Protein AF-A0A257X9G5-F1 (afdb_monomer_lite)

pLDDT: mean 76.5, std 16.94, range [24.19, 97.75]

Radius of gyration: 43.39 Å; chains: 1; bounding box: 108×100×118 Å

Structure (mmCIF, N/CA/C/O backbone):
data_AF-A0A257X9G5-F1
#
_entry.id   AF-A0A257X9G5-F1
#
loop_
_atom_site.group_PDB
_atom_site.id
_atom_site.type_symbol
_atom_site.label_atom_id
_atom_site.label_alt_id
_atom_site.label_comp_id
_atom_site.label_asym_id
_atom_site.label_entity_id
_atom_site.label_seq_id
_atom_site.pdbx_PDB_ins_code
_atom_site.Cartn_x
_atom_site.Cartn_y
_atom_site.Cartn_z
_atom_site.occupancy
_atom_site.B_iso_or_equiv
_atom_site.auth_seq_id
_atom_site.auth_comp_id
_atom_site.auth_asym_id
_atom_site.auth_atom_id
_atom_site.pdbx_PDB_model_num
ATOM 1 N N . MET A 1 1 ? 6.689 60.821 8.620 1.00 26.92 1 MET A N 1
ATOM 2 C CA . MET A 1 1 ? 7.750 59.794 8.698 1.00 26.92 1 MET A CA 1
ATOM 3 C C . MET A 1 1 ? 7.172 58.596 9.432 1.00 26.92 1 MET A C 1
ATOM 5 O O . MET A 1 1 ? 6.730 58.797 10.558 1.00 26.92 1 MET A O 1
ATOM 9 N N . PRO A 1 2 ? 7.080 57.404 8.822 1.00 31.23 2 PRO A N 1
ATOM 10 C CA . PRO A 1 2 ? 6.718 56.201 9.557 1.00 31.23 2 PRO A CA 1
ATOM 11 C C . PRO A 1 2 ? 7.917 55.770 10.408 1.00 31.23 2 PRO A C 1
ATOM 13 O O . PRO A 1 2 ? 9.050 55.762 9.930 1.00 31.23 2 PRO A O 1
ATOM 16 N N . SER A 1 3 ? 7.672 55.461 11.678 1.00 27.41 3 SER A N 1
ATOM 17 C CA . SER A 1 3 ? 8.644 54.828 12.572 1.00 27.41 3 SER A CA 1
ATOM 18 C C . SER A 1 3 ? 9.151 53.518 11.952 1.00 27.41 3 SER A C 1
ATOM 20 O O . SER A 1 3 ? 8.317 52.764 11.443 1.00 27.41 3 SER A O 1
ATOM 22 N N . PRO A 1 4 ? 10.465 53.224 11.986 1.00 28.17 4 PRO A N 1
ATOM 23 C CA . PRO A 1 4 ? 10.999 51.997 11.406 1.00 28.17 4 PRO A CA 1
ATOM 24 C C . PRO A 1 4 ? 10.336 50.780 12.052 1.00 28.17 4 PRO A C 1
ATOM 26 O O . PRO A 1 4 ? 10.201 50.701 13.276 1.00 28.17 4 PRO A O 1
ATOM 29 N N . SER A 1 5 ? 9.894 49.848 11.213 1.00 33.47 5 SER A N 1
ATOM 30 C CA . SER A 1 5 ? 9.368 48.566 11.662 1.00 33.47 5 SER A CA 1
ATOM 31 C C . SER A 1 5 ? 10.534 47.694 12.144 1.00 33.47 5 SER A C 1
ATOM 33 O O . SER A 1 5 ? 11.665 47.848 11.690 1.00 33.47 5 SER A O 1
ATOM 35 N N . ILE A 1 6 ? 10.302 46.740 13.048 1.00 40.06 6 ILE A N 1
ATOM 36 C CA . ILE A 1 6 ? 11.362 45.824 13.530 1.00 40.06 6 ILE A CA 1
ATOM 37 C C . ILE A 1 6 ? 11.948 44.951 12.398 1.00 40.06 6 ILE A C 1
ATOM 39 O O . ILE A 1 6 ? 13.021 44.366 12.557 1.00 40.06 6 ILE A O 1
ATOM 43 N N . GLN A 1 7 ? 11.293 44.925 11.233 1.00 37.97 7 GLN A N 1
ATOM 44 C CA . GLN A 1 7 ? 11.801 44.312 10.006 1.00 37.97 7 GLN A CA 1
ATOM 45 C C . GLN A 1 7 ? 12.913 45.142 9.328 1.00 37.97 7 GLN A C 1
ATOM 47 O O . GLN A 1 7 ? 13.736 44.563 8.625 1.00 37.97 7 GLN A O 1
ATOM 52 N N . ASP A 1 8 ? 13.001 46.453 9.593 1.00 31.86 8 ASP A N 1
ATOM 53 C CA . ASP A 1 8 ? 14.014 47.362 9.024 1.00 31.86 8 ASP A CA 1
ATOM 54 C C . ASP A 1 8 ? 15.331 47.384 9.824 1.00 31.86 8 ASP A C 1
ATOM 56 O O . ASP A 1 8 ? 16.325 47.982 9.405 1.00 31.86 8 ASP A O 1
ATOM 60 N N . ILE A 1 9 ? 15.376 46.700 10.971 1.00 37.25 9 ILE A N 1
ATOM 61 C CA . ILE A 1 9 ? 16.621 46.445 11.695 1.00 37.25 9 ILE A CA 1
ATOM 62 C C . ILE A 1 9 ? 17.336 45.303 10.968 1.00 37.25 9 ILE A C 1
ATOM 64 O O . ILE A 1 9 ? 16.976 44.135 11.120 1.00 37.25 9 ILE A O 1
ATOM 68 N N . GLN A 1 10 ? 18.360 45.630 10.173 1.00 29.56 10 GLN A N 1
ATOM 69 C CA . GLN A 1 10 ? 19.264 44.632 9.599 1.00 29.56 10 GLN A CA 1
ATOM 70 C C . GLN A 1 10 ? 19.992 43.890 10.726 1.00 29.56 10 GLN A C 1
ATOM 72 O O . GLN A 1 10 ? 21.036 44.312 11.223 1.00 29.56 10 GLN A O 1
ATOM 77 N N . TRP A 1 11 ? 19.435 42.755 11.141 1.00 39.12 11 TRP A N 1
ATOM 78 C CA . TRP A 1 11 ? 20.138 41.782 11.961 1.00 39.12 11 TRP A CA 1
ATOM 79 C C . TRP A 1 11 ? 21.295 41.242 11.121 1.00 39.12 11 TRP A C 1
ATOM 81 O O . TRP A 1 11 ? 21.066 40.519 10.150 1.00 39.12 11 TRP A O 1
ATOM 91 N N . GLY A 1 12 ? 22.529 41.621 11.466 1.00 30.81 12 GLY A N 1
ATOM 92 C CA . GLY A 1 12 ? 23.726 41.087 10.817 1.00 30.81 12 GLY A CA 1
ATOM 93 C C . GLY A 1 12 ? 23.690 39.551 10.749 1.00 30.81 12 GLY A C 1
ATOM 94 O O . GLY A 1 12 ? 23.027 38.915 11.577 1.00 30.81 12 GLY A O 1
ATOM 95 N N . PRO A 1 13 ? 24.362 38.930 9.765 1.00 30.86 13 PRO A N 1
ATOM 96 C CA . PRO A 1 13 ? 24.324 37.488 9.578 1.00 30.86 13 PRO A CA 1
ATOM 97 C C . PRO A 1 13 ? 24.971 36.801 10.784 1.00 30.86 13 PRO A C 1
ATOM 99 O O . PRO A 1 13 ? 26.191 36.695 10.888 1.00 30.86 13 PRO A O 1
ATOM 102 N N . TRP A 1 14 ? 24.145 36.326 11.712 1.00 43.06 14 TRP A N 1
ATOM 103 C CA . TRP A 1 14 ? 24.573 35.392 12.741 1.00 43.06 14 TRP A CA 1
ATOM 104 C C . TRP A 1 14 ? 24.931 34.094 12.026 1.00 43.06 14 TRP A C 1
ATOM 106 O O . TRP A 1 14 ? 24.049 33.375 11.550 1.00 43.06 14 TRP A O 1
ATOM 116 N N . ALA A 1 15 ? 26.229 33.828 11.888 1.00 37.50 15 ALA A N 1
ATOM 117 C CA . ALA A 1 15 ? 26.702 32.549 11.388 1.00 37.50 15 ALA A CA 1
ATOM 118 C C . ALA A 1 15 ? 26.078 31.429 12.244 1.00 37.50 15 ALA A C 1
ATOM 120 O O . ALA A 1 15 ? 26.044 31.567 13.471 1.00 37.50 15 ALA A O 1
ATOM 121 N N . PRO A 1 16 ? 25.573 30.338 11.644 1.00 49.06 16 PRO A N 1
ATOM 122 C CA . PRO A 1 16 ? 25.073 29.200 12.399 1.00 49.06 16 PRO A CA 1
ATOM 123 C C . PRO A 1 16 ? 26.142 28.685 13.367 1.00 49.06 16 PRO A C 1
ATOM 125 O O . PRO A 1 16 ? 27.104 28.038 12.955 1.00 49.06 16 PRO A O 1
ATOM 128 N N . ARG A 1 17 ? 25.999 28.980 14.661 1.00 61.41 17 ARG A N 1
ATOM 129 C CA . ARG A 1 17 ? 26.800 28.337 15.703 1.00 61.41 17 ARG A CA 1
ATOM 130 C C . ARG A 1 17 ? 26.062 27.082 16.136 1.00 61.41 17 ARG A C 1
ATOM 132 O O . ARG A 1 17 ? 24.937 27.153 16.625 1.00 61.41 17 ARG A O 1
ATOM 139 N N . HIS A 1 18 ? 26.709 25.936 15.981 1.00 68.62 18 HIS A N 1
ATOM 140 C CA . HIS A 1 18 ? 26.212 24.696 16.558 1.00 68.62 18 HIS A CA 1
ATOM 141 C C . HIS A 1 18 ? 26.372 24.745 18.082 1.00 68.62 18 HIS A C 1
ATOM 143 O O . HIS A 1 18 ? 27.483 24.915 18.582 1.00 68.62 18 HIS A O 1
ATOM 149 N N . VAL A 1 19 ? 25.260 24.603 18.809 1.00 78.19 19 VAL A N 1
ATOM 150 C CA . VAL A 1 19 ? 25.271 24.450 20.272 1.00 78.19 19 VAL A CA 1
ATOM 151 C C . VAL A 1 19 ? 25.791 23.053 20.591 1.00 78.19 19 VAL A C 1
ATOM 153 O O . VAL A 1 19 ? 25.262 22.063 20.082 1.00 78.19 19 VAL A O 1
ATOM 156 N N . SER A 1 20 ? 26.838 22.957 21.406 1.00 84.12 20 SER A N 1
ATOM 157 C CA . SER A 1 20 ? 27.408 21.656 21.777 1.00 84.12 20 SER A CA 1
ATOM 158 C C . SER A 1 20 ? 26.506 20.909 22.769 1.00 84.12 20 SER A C 1
ATOM 160 O O . SER A 1 20 ? 25.753 21.521 23.527 1.00 84.12 20 SER A O 1
ATOM 162 N N . TRP A 1 21 ? 26.610 19.577 22.836 1.00 83.75 21 TRP A N 1
ATOM 163 C CA . TRP A 1 21 ? 25.889 18.786 23.848 1.00 83.75 21 TRP A CA 1
ATOM 164 C C . TRP A 1 21 ? 26.221 19.216 25.287 1.00 83.75 21 TRP A C 1
ATOM 166 O O . TRP A 1 21 ? 25.363 19.137 26.163 1.00 83.75 21 TRP A O 1
ATOM 176 N N . VAL A 1 22 ? 27.440 19.720 25.517 1.00 86.19 22 VAL A N 1
ATOM 177 C CA . VAL A 1 22 ? 27.880 20.257 26.814 1.00 86.19 22 VAL A CA 1
ATOM 178 C C . VAL A 1 22 ? 27.130 21.544 27.156 1.00 86.19 22 VAL A C 1
ATOM 180 O O . VAL A 1 22 ? 26.630 21.678 28.268 1.00 86.19 22 VAL A O 1
ATOM 183 N N . GLU A 1 23 ? 26.984 22.465 26.201 1.00 84.88 23 GLU A N 1
ATOM 184 C CA . GLU A 1 23 ? 26.195 23.690 26.386 1.00 84.88 23 GLU A CA 1
ATOM 185 C C . GLU A 1 23 ? 24.714 23.365 26.634 1.00 84.88 23 GLU A C 1
ATOM 187 O O . GLU A 1 23 ? 24.108 23.928 27.545 1.00 84.88 23 GLU A O 1
ATOM 192 N N . MET A 1 24 ? 24.134 22.410 25.895 1.00 90.19 24 MET A N 1
ATOM 193 C CA . MET A 1 24 ? 22.750 21.965 26.126 1.00 90.19 24 MET A CA 1
ATOM 194 C C . MET A 1 24 ? 22.558 21.410 27.545 1.00 90.19 24 MET A C 1
ATOM 196 O O . MET A 1 24 ? 21.603 21.780 28.232 1.00 90.19 24 MET A O 1
ATOM 200 N N . ALA A 1 25 ? 23.481 20.555 27.998 1.00 90.44 25 ALA A N 1
ATOM 201 C CA . ALA A 1 25 ? 23.466 20.003 29.349 1.00 90.44 25 ALA A CA 1
ATOM 202 C C . ALA A 1 25 ? 23.651 21.093 30.417 1.00 90.44 25 ALA A C 1
ATOM 204 O O . ALA A 1 25 ? 22.990 21.048 31.453 1.00 90.44 25 ALA A O 1
ATOM 205 N N . PHE A 1 26 ? 24.496 22.092 30.153 1.00 92.44 26 PHE A N 1
ATOM 206 C CA . PHE A 1 26 ? 24.730 23.221 31.048 1.00 92.44 26 PHE A CA 1
ATOM 207 C C . PHE A 1 26 ? 23.473 24.078 31.248 1.00 92.44 26 PHE A C 1
ATOM 209 O O . PHE A 1 26 ? 23.096 24.330 32.390 1.00 92.44 26 PHE A O 1
ATOM 216 N N . TYR A 1 27 ? 22.778 24.481 30.177 1.00 92.25 27 TYR A N 1
ATOM 217 C CA . TYR A 1 27 ? 21.565 25.303 30.305 1.00 92.25 27 TYR A CA 1
ATOM 218 C C . TYR A 1 27 ? 20.409 24.547 30.967 1.00 92.25 27 TYR A C 1
ATOM 220 O O . TYR A 1 27 ? 19.751 25.093 31.854 1.00 92.25 27 TYR A O 1
ATOM 228 N N . PHE A 1 28 ? 20.181 23.285 30.585 1.00 95.69 28 PHE A N 1
ATOM 229 C CA . PHE A 1 28 ? 19.139 22.461 31.202 1.00 95.69 28 PHE A CA 1
ATOM 230 C C . PHE A 1 28 ? 19.460 22.162 32.675 1.00 95.69 28 PHE A C 1
ATOM 232 O O . PHE A 1 28 ? 18.636 22.402 33.557 1.00 95.69 28 PHE A O 1
ATOM 239 N N . GLY A 1 29 ? 20.669 21.663 32.951 1.00 95.06 29 GLY A N 1
ATOM 240 C CA . GLY A 1 29 ? 21.107 21.288 34.294 1.00 95.06 29 GLY A CA 1
ATOM 241 C C . GLY A 1 29 ? 21.228 22.486 35.234 1.00 95.06 29 GLY A C 1
ATOM 242 O O . GLY A 1 29 ? 20.782 22.413 36.376 1.00 95.06 29 GLY A O 1
ATOM 243 N N . GLY A 1 30 ? 21.759 23.611 34.752 1.00 95.06 30 GLY A N 1
ATOM 244 C CA . GLY A 1 30 ? 21.870 24.850 35.520 1.00 95.06 30 GLY A CA 1
ATOM 245 C C . GLY A 1 30 ? 20.505 25.411 35.918 1.00 95.06 30 GLY A C 1
ATOM 246 O O . GLY A 1 30 ? 20.279 25.696 37.093 1.00 95.06 30 GLY A O 1
ATOM 247 N N . ALA A 1 31 ? 19.562 25.497 34.974 1.00 96.50 31 ALA A N 1
ATOM 248 C CA . ALA A 1 31 ? 18.207 25.961 35.268 1.00 96.50 31 ALA A CA 1
ATOM 249 C C . ALA A 1 31 ? 17.456 25.010 36.218 1.00 96.50 31 ALA A C 1
ATOM 251 O O . ALA A 1 31 ? 16.763 25.473 37.125 1.00 96.50 31 ALA A O 1
ATOM 252 N N . LEU A 1 32 ? 17.646 23.693 36.063 1.00 97.50 32 LEU A N 1
ATOM 253 C CA . LEU A 1 32 ? 17.108 22.681 36.976 1.00 97.50 32 LEU A CA 1
ATOM 254 C C . LEU A 1 32 ? 17.610 22.890 38.401 1.00 97.50 32 LEU A C 1
ATOM 256 O O . LEU A 1 32 ? 16.803 22.908 39.329 1.00 97.50 32 LEU A O 1
ATOM 260 N N . LEU A 1 33 ? 18.918 23.079 38.581 1.00 96.56 33 LEU A N 1
ATOM 261 C CA . LEU A 1 33 ? 19.514 23.303 39.897 1.00 96.56 33 LEU A CA 1
ATOM 262 C C . LEU A 1 33 ? 18.996 24.592 40.542 1.00 96.56 33 LEU A C 1
ATOM 264 O O . LEU A 1 33 ? 18.592 24.565 41.703 1.00 96.56 33 LEU A O 1
ATOM 268 N N . VAL A 1 34 ? 18.953 25.701 39.798 1.00 96.62 34 VAL A N 1
ATOM 269 C CA . VAL A 1 34 ? 18.466 26.994 40.311 1.00 96.62 34 VAL A CA 1
ATOM 270 C C . VAL A 1 34 ? 17.000 26.899 40.735 1.00 96.62 34 VAL A C 1
ATOM 272 O O . VAL A 1 34 ? 16.662 27.301 41.851 1.00 96.62 34 VAL A O 1
ATOM 275 N N . ALA A 1 35 ? 16.139 26.322 39.892 1.00 96.81 35 ALA A N 1
ATOM 276 C CA . ALA A 1 35 ? 14.729 26.146 40.221 1.00 96.81 35 ALA A CA 1
ATOM 277 C C . ALA A 1 35 ? 14.543 25.191 41.409 1.00 96.81 35 ALA A C 1
ATOM 279 O O . ALA A 1 35 ? 13.825 25.529 42.343 1.00 96.81 35 ALA A O 1
ATOM 280 N N . ALA A 1 36 ? 15.236 24.047 41.439 1.00 95.50 36 ALA A N 1
ATOM 281 C CA . ALA A 1 36 ? 15.132 23.082 42.533 1.00 95.50 36 ALA A CA 1
ATOM 282 C C . ALA A 1 36 ? 15.589 23.666 43.881 1.00 95.50 36 ALA A C 1
ATOM 284 O O . ALA A 1 36 ? 14.910 23.475 44.890 1.00 95.50 36 ALA A O 1
ATOM 285 N N . LEU A 1 37 ? 16.702 24.410 43.910 1.00 95.44 37 LEU A N 1
ATOM 286 C CA . LEU A 1 37 ? 17.196 25.074 45.121 1.00 95.44 37 LEU A CA 1
ATOM 287 C C . LEU A 1 37 ? 16.264 26.203 45.574 1.00 95.44 37 LEU A C 1
ATOM 289 O O . LEU A 1 37 ? 15.967 26.307 46.766 1.00 95.44 37 LEU A O 1
ATOM 293 N N . GLY A 1 38 ? 15.765 27.015 44.638 1.00 93.25 38 GLY A N 1
ATOM 294 C CA . GLY A 1 38 ? 14.794 28.070 44.927 1.00 93.25 38 GLY A CA 1
ATOM 295 C C . GLY A 1 38 ? 13.487 27.505 45.483 1.00 93.25 38 GLY A C 1
ATOM 296 O O . GLY A 1 38 ? 12.994 27.964 46.513 1.00 93.25 38 GLY A O 1
ATOM 297 N N . THR A 1 39 ? 12.958 26.449 44.863 1.00 92.50 39 THR A N 1
ATOM 298 C CA . THR A 1 39 ? 11.759 25.752 45.335 1.00 92.50 39 THR A CA 1
ATOM 299 C C . THR A 1 39 ? 11.984 25.100 46.700 1.00 92.50 39 THR A C 1
ATOM 301 O O . THR A 1 39 ? 11.163 25.279 47.599 1.00 92.50 39 THR A O 1
ATOM 304 N N . TRP A 1 40 ? 13.112 24.411 46.904 1.00 93.00 40 TRP A N 1
ATOM 305 C CA . TRP A 1 40 ? 13.483 23.838 48.202 1.00 93.00 40 TRP A CA 1
ATOM 306 C C . TRP A 1 40 ? 13.536 24.899 49.306 1.00 93.00 40 TRP A C 1
ATOM 308 O O . TRP A 1 40 ? 13.021 24.674 50.402 1.00 93.00 40 TRP A O 1
ATOM 318 N N . TRP A 1 41 ? 14.113 26.069 49.020 1.00 89.88 41 TRP A N 1
ATOM 319 C CA . TRP A 1 41 ? 14.214 27.171 49.974 1.00 89.88 41 TRP A CA 1
ATOM 320 C C . TRP A 1 41 ? 12.842 27.731 50.373 1.00 89.88 41 TRP A C 1
ATOM 322 O O . TRP A 1 41 ? 12.594 27.936 51.564 1.00 89.88 41 TRP A O 1
ATOM 332 N N . ILE A 1 42 ? 11.928 27.909 49.410 1.00 88.81 42 ILE A N 1
ATOM 333 C CA . ILE A 1 42 ? 10.547 28.353 49.670 1.00 88.81 42 ILE A CA 1
ATOM 334 C C . ILE A 1 42 ? 9.800 27.326 50.530 1.00 88.81 42 ILE A C 1
ATOM 336 O O . ILE A 1 42 ? 9.176 27.695 51.526 1.00 88.81 42 ILE A O 1
ATOM 340 N N . VAL A 1 43 ? 9.904 26.037 50.189 1.00 87.12 43 VAL A N 1
ATOM 341 C CA . VAL A 1 43 ? 9.267 24.950 50.949 1.00 87.12 43 VAL A CA 1
ATOM 342 C C . VAL A 1 43 ? 9.827 24.880 52.375 1.00 87.12 43 VAL A C 1
ATOM 344 O O . VAL A 1 43 ? 9.060 24.778 53.330 1.00 87.12 43 VAL A O 1
ATOM 347 N N . LYS A 1 44 ? 11.152 24.997 52.553 1.00 85.38 44 LYS A N 1
ATOM 348 C CA . LYS A 1 44 ? 11.812 24.927 53.869 1.00 85.38 44 LYS A CA 1
ATOM 349 C C . LYS A 1 44 ? 11.454 26.098 54.787 1.00 85.38 44 LYS A C 1
ATOM 351 O O . LYS A 1 44 ? 11.382 25.909 55.997 1.00 85.38 44 LYS A O 1
ATOM 356 N N . ARG A 1 45 ? 11.232 27.300 54.243 1.00 80.69 45 ARG A N 1
ATOM 357 C CA . ARG A 1 45 ? 10.836 28.477 55.037 1.00 80.69 45 ARG A CA 1
ATOM 358 C C . ARG A 1 45 ? 9.372 28.458 55.501 1.00 80.69 45 ARG A C 1
ATOM 360 O O . ARG A 1 45 ? 8.994 29.355 56.248 1.00 80.69 45 ARG A O 1
ATOM 367 N N . GLY A 1 46 ? 8.573 27.460 55.102 1.00 65.38 46 GLY A N 1
ATOM 368 C CA . GLY A 1 46 ? 7.206 27.257 55.603 1.00 65.38 46 GLY A CA 1
ATOM 369 C C . GLY A 1 46 ? 6.272 28.435 55.309 1.00 65.38 46 GLY A C 1
ATOM 370 O O . GLY A 1 46 ? 5.647 28.952 56.227 1.00 65.38 46 GLY A O 1
ATOM 371 N N . GLY A 1 47 ? 6.260 28.896 54.049 1.00 58.16 47 GLY A N 1
ATOM 372 C CA . GLY A 1 47 ? 5.706 30.173 53.573 1.00 58.16 47 GLY A CA 1
ATOM 373 C C . GLY A 1 47 ? 4.504 30.738 54.341 1.00 58.16 47 GLY A C 1
ATOM 374 O O . GLY A 1 47 ? 3.456 30.120 54.393 1.00 58.16 47 GLY A O 1
ATOM 375 N N . ARG A 1 48 ? 4.639 31.960 54.875 1.00 61.72 48 ARG A N 1
ATOM 376 C CA . ARG A 1 48 ? 3.540 32.748 55.481 1.00 61.72 48 ARG A CA 1
ATOM 377 C C . ARG A 1 48 ? 2.778 33.618 54.466 1.00 61.72 48 ARG A C 1
ATOM 379 O O . ARG A 1 48 ? 1.862 34.337 54.837 1.00 61.72 48 ARG A O 1
ATOM 386 N N . ILE A 1 49 ? 3.202 33.605 53.204 1.00 64.00 49 ILE A N 1
ATOM 387 C CA . ILE A 1 49 ? 2.746 34.498 52.132 1.00 64.00 49 ILE A CA 1
ATOM 388 C C . ILE A 1 49 ? 2.304 33.620 50.952 1.00 64.00 49 ILE A C 1
ATOM 390 O O . ILE A 1 49 ? 3.029 32.692 50.595 1.00 64.00 49 ILE A O 1
ATOM 394 N N . GLY A 1 50 ? 1.137 33.903 50.360 1.00 65.50 50 GLY A N 1
ATOM 395 C CA . GLY A 1 50 ? 0.603 33.151 49.213 1.00 65.50 50 GLY A CA 1
ATOM 396 C C . GLY A 1 50 ? 0.203 31.706 49.546 1.00 65.50 50 GLY A C 1
ATOM 397 O O . GLY A 1 50 ? 0.486 30.791 48.769 1.00 65.50 50 GLY A O 1
ATOM 398 N N . LEU A 1 51 ? -0.377 31.481 50.731 1.00 76.38 51 LEU A N 1
ATOM 399 C CA . LEU A 1 51 ? -0.843 30.165 51.179 1.00 76.38 51 LEU A CA 1
ATOM 400 C C . LEU A 1 51 ? -2.225 29.830 50.620 1.00 76.38 51 LEU A C 1
ATOM 402 O O . LEU A 1 51 ? -3.131 30.660 50.630 1.00 76.38 51 LEU A O 1
ATOM 406 N N . ASP A 1 52 ? -2.391 28.578 50.195 1.00 70.69 52 ASP A N 1
ATOM 407 C CA . ASP A 1 52 ? -3.686 28.041 49.805 1.00 70.69 52 ASP A CA 1
ATOM 408 C C . ASP A 1 52 ? -4.349 27.239 50.923 1.00 70.69 52 ASP A C 1
ATOM 410 O O . ASP A 1 52 ? -4.035 26.063 51.125 1.00 70.69 52 ASP A O 1
ATOM 414 N N . GLU A 1 53 ? -5.298 27.845 51.629 1.00 70.25 53 GLU A N 1
ATOM 415 C CA . GLU A 1 53 ? -6.037 27.152 52.684 1.00 70.25 53 GLU A CA 1
ATOM 416 C C . GLU A 1 53 ? -7.052 26.143 52.121 1.00 70.25 53 GLU A C 1
ATOM 418 O O . GLU A 1 53 ? -7.704 26.426 51.105 1.00 70.25 53 GLU A O 1
ATOM 423 N N . PRO A 1 54 ? -7.198 24.965 52.752 1.00 60.97 54 PRO A N 1
ATOM 424 C CA . PRO A 1 54 ? -8.183 23.970 52.352 1.00 60.97 54 PRO A CA 1
ATOM 425 C C . PRO A 1 54 ? -9.615 24.477 52.578 1.00 60.97 54 PRO A C 1
ATOM 427 O O . PRO A 1 54 ? -9.911 25.118 53.579 1.00 60.97 54 PRO A O 1
ATOM 430 N N . ASP A 1 55 ? -10.518 24.164 51.650 1.00 55.34 55 ASP A N 1
ATOM 431 C CA . ASP A 1 55 ? -11.950 24.461 51.747 1.00 55.34 55 ASP A CA 1
ATOM 432 C C . ASP A 1 55 ? -12.730 23.168 51.490 1.00 55.34 55 ASP A C 1
ATOM 434 O O . ASP A 1 55 ? -12.659 22.600 50.394 1.00 55.34 55 ASP A O 1
ATOM 438 N N . SER A 1 56 ? -13.481 22.741 52.511 1.00 47.94 56 SER A N 1
ATOM 439 C CA . SER A 1 56 ? -14.293 21.516 52.595 1.00 47.94 56 SER A CA 1
ATOM 440 C C . SER A 1 56 ? -15.278 21.277 51.438 1.00 47.94 56 SER A C 1
ATOM 442 O O . SER A 1 56 ? -15.798 20.170 51.307 1.00 47.94 56 SER A O 1
ATOM 444 N N . ARG A 1 57 ? -15.534 22.276 50.579 1.00 48.62 57 ARG A N 1
ATOM 445 C CA . ARG A 1 57 ? -16.404 22.143 49.396 1.00 48.62 57 ARG A CA 1
ATOM 446 C C . ARG A 1 57 ? -15.672 21.947 48.067 1.00 48.62 57 ARG A C 1
ATOM 448 O O . ARG A 1 57 ? -16.214 21.287 47.183 1.00 48.62 57 ARG A O 1
ATOM 455 N N . ARG A 1 58 ? -14.489 22.547 47.878 1.00 54.19 58 ARG A N 1
ATOM 456 C CA . ARG A 1 58 ? -13.838 22.670 46.551 1.00 54.19 58 ARG A CA 1
ATOM 457 C C . ARG A 1 58 ? -12.391 22.179 46.509 1.00 54.19 58 ARG A C 1
ATOM 459 O O . ARG A 1 58 ? -11.959 21.708 45.458 1.00 54.19 58 ARG A O 1
ATOM 466 N N . LYS A 1 59 ? -11.628 22.307 47.597 1.00 59.44 59 LYS A N 1
ATOM 467 C CA . LYS A 1 59 ? -10.184 22.024 47.616 1.00 59.44 59 LYS A CA 1
ATOM 468 C C . LYS A 1 59 ? -9.929 20.701 48.338 1.00 59.44 59 LYS A C 1
ATOM 470 O O . LYS A 1 59 ? -10.356 20.516 49.468 1.00 59.44 59 LYS A O 1
ATOM 475 N N . LEU A 1 60 ? -9.248 19.776 47.661 1.00 56.44 60 LEU A N 1
ATOM 476 C CA . LEU A 1 60 ? -9.063 18.384 48.105 1.00 56.44 60 LEU A CA 1
ATOM 477 C C . LEU A 1 60 ? -7.752 18.149 48.885 1.00 56.44 60 LEU A C 1
ATOM 479 O O . LEU A 1 60 ? -7.368 16.994 49.081 1.00 56.44 60 LEU A O 1
ATOM 483 N N . HIS A 1 61 ? -7.015 19.203 49.250 1.00 62.84 61 HIS A N 1
ATOM 484 C CA . HIS A 1 61 ? -5.798 19.108 50.067 1.00 62.84 61 HIS A CA 1
ATOM 485 C C . HIS A 1 61 ? -6.107 19.270 51.555 1.00 62.84 61 HIS A C 1
ATOM 487 O O . HIS A 1 61 ? -7.044 19.963 51.921 1.00 62.84 61 HIS A O 1
ATOM 493 N N . GLU A 1 62 ? -5.314 18.625 52.413 1.00 58.59 62 GLU A N 1
ATOM 494 C CA . GLU A 1 62 ? -5.547 18.588 53.869 1.00 58.59 62 GLU A CA 1
ATOM 495 C C . GLU A 1 62 ? -4.742 19.645 54.647 1.00 58.59 62 GLU A C 1
ATOM 497 O O . GLU A 1 62 ? -5.050 19.938 55.798 1.00 58.59 62 GLU A O 1
ATOM 502 N N . LYS A 1 63 ? -3.694 20.220 54.042 1.00 67.31 63 LYS A N 1
ATOM 503 C CA . LYS A 1 63 ? -2.786 21.194 54.675 1.00 67.31 63 LYS A CA 1
ATOM 504 C C . LYS A 1 63 ? -2.586 22.397 53.765 1.00 67.31 63 LYS A C 1
ATOM 506 O O . LYS A 1 63 ? -2.593 22.229 52.550 1.00 67.31 63 LYS A O 1
ATOM 511 N N . ALA A 1 64 ? -2.369 23.582 54.335 1.00 74.44 64 ALA A N 1
ATOM 512 C CA . ALA A 1 64 ? -2.070 24.780 53.554 1.00 74.44 64 ALA A CA 1
ATOM 513 C C . ALA A 1 64 ? -0.751 24.613 52.774 1.00 74.44 64 ALA A C 1
ATOM 515 O O . ALA A 1 64 ? 0.284 24.292 53.363 1.00 74.44 64 ALA A O 1
ATOM 516 N N . ILE A 1 65 ? -0.792 24.810 51.452 1.00 82.19 65 ILE A N 1
ATOM 517 C CA . ILE A 1 65 ? 0.355 24.633 50.543 1.00 82.19 65 ILE A CA 1
ATOM 518 C C . ILE A 1 65 ? 0.713 25.994 49.910 1.00 82.19 65 ILE A C 1
ATOM 520 O O . ILE A 1 65 ? -0.194 26.706 49.473 1.00 82.19 65 ILE A O 1
ATOM 524 N N . PRO A 1 66 ? 2.002 26.393 49.839 1.00 83.94 66 PRO A N 1
ATOM 525 C CA . PRO A 1 66 ? 2.405 27.642 49.183 1.00 83.94 66 PRO A CA 1
ATOM 526 C C . PRO A 1 66 ? 2.144 27.617 47.670 1.00 83.94 66 PRO A C 1
ATOM 528 O O . PRO A 1 66 ? 2.445 26.620 47.018 1.00 83.94 66 PRO A O 1
ATOM 531 N N . ARG A 1 67 ? 1.669 28.727 47.090 1.00 85.12 67 ARG A N 1
ATOM 532 C CA . ARG A 1 67 ? 1.401 28.885 45.641 1.00 85.12 67 ARG A CA 1
ATOM 533 C C . ARG A 1 67 ? 2.494 29.624 44.858 1.00 85.12 67 ARG A C 1
ATOM 535 O O . ARG A 1 67 ? 2.286 30.030 43.727 1.00 85.12 67 ARG A O 1
ATOM 542 N N . LEU A 1 68 ? 3.683 29.796 45.434 1.00 87.88 68 LEU A N 1
ATOM 543 C CA . LEU A 1 68 ? 4.761 30.615 44.852 1.00 87.88 68 LEU A CA 1
ATOM 544 C C . LEU A 1 68 ? 5.735 29.822 43.955 1.00 87.88 68 LEU A C 1
ATOM 546 O O . LEU A 1 68 ? 6.906 30.184 43.826 1.00 87.88 68 LEU A O 1
ATOM 550 N N . GLY A 1 69 ? 5.278 28.724 43.346 1.00 88.06 69 GLY A N 1
ATOM 551 C CA . GLY A 1 69 ? 6.095 27.834 42.516 1.00 88.06 69 GLY A CA 1
ATOM 552 C C . GLY A 1 69 ? 6.644 28.475 41.240 1.00 88.06 69 GLY A C 1
ATOM 553 O O . GLY A 1 69 ? 7.729 28.109 40.787 1.00 88.06 69 GLY A O 1
ATOM 554 N N . GLY A 1 70 ? 5.943 29.472 40.695 1.00 91.44 70 GLY A N 1
ATOM 555 C CA . GLY A 1 70 ? 6.370 30.227 39.517 1.00 91.44 70 GLY A CA 1
ATOM 556 C C . GLY A 1 70 ? 7.629 31.076 39.718 1.00 91.44 70 GLY A C 1
ATOM 557 O O . GLY A 1 70 ? 8.371 31.287 38.761 1.00 91.44 70 GLY A O 1
ATOM 558 N N . ALA A 1 71 ? 7.916 31.542 40.939 1.00 93.12 71 ALA A N 1
ATOM 559 C CA . ALA A 1 71 ? 9.034 32.460 41.185 1.00 93.12 71 ALA A CA 1
ATOM 560 C C . ALA A 1 71 ? 10.424 31.812 40.975 1.00 93.12 71 ALA A C 1
ATOM 562 O O . ALA A 1 71 ? 11.242 32.398 40.260 1.00 93.12 71 ALA A O 1
ATOM 563 N N . PRO A 1 72 ? 10.712 30.598 41.496 1.00 94.50 72 PRO A N 1
ATOM 564 C CA . PRO A 1 72 ? 11.938 29.869 41.160 1.00 94.50 72 PRO A CA 1
ATOM 565 C C . PRO A 1 72 ? 12.089 29.567 39.665 1.00 94.50 72 PRO A C 1
ATOM 567 O O . PRO A 1 72 ? 13.202 29.627 39.144 1.00 94.50 72 PRO A O 1
ATOM 570 N N . ILE A 1 73 ? 10.983 29.275 38.968 1.00 96.69 73 ILE A N 1
ATOM 571 C CA . ILE A 1 73 ? 10.986 29.018 37.519 1.00 96.69 73 ILE A CA 1
ATOM 572 C C . ILE A 1 73 ? 11.375 30.294 36.763 1.00 96.69 73 ILE A C 1
ATOM 574 O O . ILE A 1 73 ? 12.282 30.263 35.932 1.00 96.69 73 ILE A O 1
ATOM 578 N N . PHE A 1 74 ? 10.742 31.425 37.092 1.00 96.19 74 PHE A N 1
ATOM 579 C CA . PHE A 1 74 ? 11.062 32.728 36.510 1.00 96.19 74 PHE A CA 1
ATOM 580 C C . PHE A 1 74 ? 12.535 33.093 36.712 1.00 96.19 74 PHE A C 1
ATOM 582 O O . PHE A 1 74 ? 13.218 33.446 35.751 1.00 96.19 74 PHE A O 1
ATOM 589 N N . LEU A 1 75 ? 13.046 32.950 37.940 1.00 95.19 75 LEU A N 1
ATOM 590 C CA . LEU A 1 75 ? 14.438 33.259 38.266 1.00 95.19 75 LEU A CA 1
ATOM 591 C C . LEU A 1 75 ? 15.423 32.399 37.463 1.00 95.19 75 LEU A C 1
ATOM 593 O O . LEU A 1 75 ? 16.395 32.925 36.924 1.00 95.19 75 LEU A O 1
ATOM 597 N N . ALA A 1 76 ? 15.164 31.093 37.354 1.00 95.56 76 ALA A N 1
ATOM 598 C CA . ALA A 1 76 ? 16.011 30.177 36.597 1.00 95.56 76 ALA A CA 1
ATOM 599 C C . ALA A 1 76 ? 16.067 30.547 35.106 1.00 95.56 76 ALA A C 1
ATOM 601 O O . ALA A 1 76 ? 17.149 30.591 34.521 1.00 95.56 76 ALA A O 1
ATOM 602 N N . VAL A 1 77 ? 14.921 30.872 34.501 1.00 92.94 77 VAL A N 1
ATOM 603 C CA . VAL A 1 77 ? 14.842 31.260 33.083 1.00 92.94 77 VAL A CA 1
ATOM 604 C C . VAL A 1 77 ? 15.453 32.638 32.838 1.00 92.94 77 VAL A C 1
ATOM 606 O O . VAL A 1 77 ? 16.172 32.816 31.853 1.00 92.94 77 VAL A O 1
ATOM 609 N N . ALA A 1 78 ? 15.230 33.602 33.734 1.00 91.62 78 ALA A N 1
ATOM 610 C CA . ALA A 1 78 ? 15.834 34.929 33.651 1.00 91.62 78 ALA A CA 1
ATOM 611 C C . ALA A 1 78 ? 17.366 34.845 33.735 1.00 91.62 78 ALA A C 1
ATOM 613 O O . ALA A 1 78 ? 18.061 35.405 32.888 1.00 91.62 78 ALA A O 1
ATOM 614 N N . LEU A 1 79 ? 17.900 34.080 34.696 1.00 91.81 79 LEU A N 1
ATOM 615 C CA . LEU A 1 79 ? 19.342 33.883 34.850 1.00 91.81 79 LEU A CA 1
ATOM 616 C C . LEU A 1 79 ? 19.946 33.141 33.654 1.00 91.81 79 LEU A C 1
ATOM 618 O O . LEU A 1 79 ? 20.981 33.554 33.140 1.00 91.81 79 LEU A O 1
ATOM 622 N N . ALA A 1 80 ? 19.290 32.087 33.166 1.00 88.94 80 ALA A N 1
ATOM 623 C CA . ALA A 1 80 ? 19.746 31.367 31.982 1.00 88.94 80 ALA A CA 1
ATOM 624 C C . ALA A 1 80 ? 19.755 32.261 30.731 1.00 88.94 80 ALA A C 1
ATOM 626 O O . ALA A 1 80 ? 20.699 32.199 29.947 1.00 88.94 80 ALA A O 1
ATOM 627 N N . SER A 1 81 ? 18.756 33.136 30.577 1.00 85.50 81 SER A N 1
ATOM 628 C CA . SER A 1 81 ? 18.699 34.117 29.485 1.00 85.50 81 SER A CA 1
ATOM 629 C C . SER A 1 81 ? 19.816 35.161 29.605 1.00 85.50 81 SER A C 1
ATOM 631 O O . SER A 1 81 ? 20.446 35.498 28.604 1.00 85.50 81 SER A O 1
ATOM 633 N N . LEU A 1 82 ? 20.126 35.614 30.829 1.00 85.56 82 LEU A N 1
ATOM 634 C CA . LEU A 1 82 ? 21.256 36.505 31.117 1.00 85.56 82 LEU A CA 1
ATOM 635 C C . LEU A 1 82 ? 22.600 35.869 30.755 1.00 85.56 82 LEU A C 1
ATOM 637 O O . LEU A 1 82 ? 23.414 36.482 30.067 1.00 85.56 82 LEU A O 1
ATOM 641 N N . VAL A 1 83 ? 22.814 34.619 31.161 1.00 85.06 83 VAL A N 1
ATOM 642 C CA . VAL A 1 83 ? 24.028 33.860 30.838 1.00 85.06 83 VAL A CA 1
ATOM 643 C C . VAL A 1 83 ? 24.142 33.616 29.329 1.00 85.06 83 VAL A C 1
ATOM 645 O O . VAL A 1 83 ? 25.213 33.820 28.754 1.00 85.06 83 VAL A O 1
ATOM 648 N N . ALA A 1 84 ? 23.039 33.259 28.666 1.00 81.56 84 ALA A N 1
ATOM 649 C CA . ALA A 1 84 ? 23.004 33.052 27.220 1.00 81.56 84 ALA A CA 1
ATOM 650 C C . ALA A 1 84 ? 23.335 34.328 26.432 1.00 81.56 84 ALA A C 1
ATOM 652 O O . ALA A 1 84 ? 24.046 34.263 25.428 1.00 81.56 84 ALA A O 1
ATOM 653 N N . GLY A 1 85 ? 22.876 35.492 26.893 1.00 75.75 85 GLY A N 1
ATOM 654 C CA . GLY A 1 85 ? 23.207 36.776 26.278 1.00 75.75 85 GLY A CA 1
ATOM 655 C C . GLY A 1 85 ? 24.628 37.262 26.540 1.00 75.75 85 GLY A C 1
ATOM 656 O O . GLY A 1 85 ? 25.219 37.882 25.663 1.00 75.75 85 GLY A O 1
ATOM 657 N N . SER A 1 86 ? 25.204 36.951 27.701 1.00 73.94 86 SER A N 1
ATOM 658 C CA . SER A 1 86 ? 26.559 37.397 28.061 1.00 73.94 86 SER A CA 1
ATOM 659 C C . SER A 1 86 ? 27.673 36.484 27.537 1.00 73.94 86 SER A C 1
ATOM 661 O O . SER A 1 86 ? 28.762 36.964 27.243 1.00 73.94 86 SER A O 1
ATOM 663 N N . ILE A 1 87 ? 27.424 35.174 27.422 1.00 67.06 87 ILE A N 1
ATOM 664 C CA . ILE A 1 87 ? 28.449 34.160 27.091 1.00 67.06 87 ILE A CA 1
ATOM 665 C C . ILE A 1 87 ? 28.130 33.431 25.773 1.00 67.06 87 ILE A C 1
ATOM 667 O O . ILE A 1 87 ? 29.030 33.037 25.031 1.00 67.06 87 ILE A O 1
ATOM 671 N N . GLY A 1 88 ? 26.845 33.243 25.464 1.00 59.34 88 GLY A N 1
ATOM 672 C CA . GLY A 1 88 ? 26.373 32.435 24.334 1.00 59.34 88 GLY A CA 1
ATOM 673 C C . GLY A 1 88 ? 26.122 33.201 23.032 1.00 59.34 88 GLY A C 1
ATOM 674 O O . GLY A 1 88 ? 25.866 32.567 22.010 1.00 59.34 88 GLY A O 1
ATOM 675 N N . GLY A 1 89 ? 26.195 34.537 23.042 1.00 61.34 89 GLY A N 1
ATOM 676 C CA . GLY A 1 89 ? 25.887 35.368 21.874 1.00 61.34 89 GLY A CA 1
ATOM 677 C C . GLY A 1 89 ? 24.387 35.515 21.582 1.00 61.34 89 GLY A C 1
ATOM 678 O O . GLY A 1 89 ? 24.019 35.745 20.434 1.00 61.34 89 GLY A O 1
ATOM 679 N N . LEU A 1 90 ? 23.499 35.378 22.579 1.00 66.38 90 LEU A N 1
ATOM 680 C CA . LEU A 1 90 ? 22.077 35.706 22.400 1.00 66.38 90 LEU A CA 1
ATOM 681 C C . LEU A 1 90 ? 21.942 37.210 22.088 1.00 66.38 90 LEU A C 1
ATOM 683 O O . LEU A 1 90 ? 22.322 38.053 22.900 1.00 66.38 90 LEU A O 1
ATOM 687 N N . GLY A 1 91 ? 21.402 37.567 20.920 1.00 66.56 91 GLY A N 1
ATOM 688 C CA . GLY A 1 91 ? 21.189 38.967 20.537 1.00 66.56 91 GLY A CA 1
ATOM 689 C C . GLY A 1 91 ? 20.147 39.649 21.429 1.00 66.56 91 GLY A C 1
ATOM 690 O O . GLY A 1 91 ? 18.949 39.545 21.163 1.00 66.56 91 GLY A O 1
ATOM 691 N N . TRP A 1 92 ? 20.597 40.353 22.473 1.00 66.56 92 TRP A N 1
ATOM 692 C CA . TRP A 1 92 ? 19.749 41.003 23.483 1.00 66.56 92 TRP A CA 1
ATOM 693 C C . TRP A 1 92 ? 18.648 41.876 22.896 1.00 66.56 92 TRP A C 1
ATOM 695 O O . TRP A 1 92 ? 17.498 41.782 23.311 1.00 66.56 92 TRP A O 1
ATOM 705 N N . THR A 1 93 ? 18.970 42.668 21.880 1.00 68.88 93 THR A N 1
ATOM 706 C CA . THR A 1 93 ? 18.015 43.549 21.198 1.00 68.88 93 THR A CA 1
ATOM 707 C C . THR A 1 93 ? 16.843 42.787 20.572 1.00 68.88 93 THR A C 1
ATOM 709 O O . THR A 1 93 ? 15.752 43.338 20.468 1.00 68.88 93 THR A O 1
ATOM 712 N N . ARG A 1 94 ? 17.028 41.513 20.198 1.00 74.50 94 ARG A N 1
ATOM 713 C CA . ARG A 1 94 ? 15.995 40.667 19.576 1.00 74.50 94 ARG A CA 1
ATOM 714 C C . ARG A 1 94 ? 15.095 39.972 20.602 1.00 74.50 94 ARG A C 1
ATOM 716 O O . ARG A 1 94 ? 13.916 39.765 20.339 1.00 74.50 94 ARG A O 1
ATOM 723 N N . TRP A 1 95 ? 15.650 39.591 21.753 1.00 83.31 95 TRP A N 1
ATOM 724 C CA . TRP A 1 95 ? 14.961 38.797 22.782 1.00 83.31 95 TRP A CA 1
ATOM 725 C C . TRP A 1 95 ? 14.416 39.628 23.950 1.00 83.31 95 TRP A C 1
ATOM 727 O O . TRP A 1 95 ? 13.547 39.151 24.682 1.00 83.31 95 TRP A O 1
ATOM 737 N N . LEU A 1 96 ? 14.867 40.877 24.100 1.00 85.06 96 LEU A N 1
ATOM 738 C CA . LEU A 1 96 ? 14.408 41.793 25.145 1.00 85.06 96 LEU A CA 1
ATOM 739 C C . LEU A 1 96 ? 12.876 41.987 25.153 1.00 85.06 96 LEU A C 1
ATOM 741 O O . LEU A 1 96 ? 12.303 41.879 26.238 1.00 85.06 96 LEU A O 1
ATOM 745 N N . PRO A 1 97 ? 12.176 42.169 24.009 1.00 88.81 97 PRO A N 1
ATOM 746 C CA . PRO A 1 97 ? 10.711 42.245 23.991 1.00 88.81 97 PRO A CA 1
ATOM 747 C C . PRO A 1 97 ? 10.026 41.023 24.613 1.00 88.81 97 PRO A C 1
ATOM 749 O O . PRO A 1 97 ? 9.109 41.169 25.425 1.00 88.81 97 PRO A O 1
ATOM 752 N N . LEU A 1 98 ? 10.498 39.815 24.279 1.00 89.69 98 LEU A N 1
ATOM 753 C CA . LEU A 1 98 ? 9.953 38.569 24.818 1.00 89.69 98 LEU A CA 1
ATOM 754 C C . LEU A 1 98 ? 10.246 38.452 26.315 1.00 89.69 98 LEU A C 1
ATOM 756 O O . LEU A 1 98 ? 9.349 38.090 27.072 1.00 89.69 98 LEU A O 1
ATOM 760 N N . ALA A 1 99 ? 11.466 38.773 26.751 1.00 89.75 99 ALA A N 1
ATOM 761 C CA . ALA A 1 99 ? 11.852 38.706 28.158 1.00 89.75 99 ALA A CA 1
ATOM 762 C C . ALA A 1 99 ? 11.018 39.665 29.027 1.00 89.75 99 ALA A C 1
ATOM 764 O O . ALA A 1 99 ? 10.478 39.251 30.054 1.00 89.75 99 ALA A O 1
ATOM 765 N N . VAL A 1 100 ? 10.842 40.915 28.582 1.00 91.31 100 VAL A N 1
ATOM 766 C CA . VAL A 1 100 ? 10.031 41.925 29.282 1.00 91.31 100 VAL A CA 1
ATOM 767 C C . VAL A 1 100 ? 8.563 41.507 29.336 1.00 91.31 100 VAL A C 1
ATOM 769 O O . VAL A 1 100 ? 7.957 41.550 30.402 1.00 91.31 100 VAL A O 1
ATOM 772 N N . CYS A 1 101 ? 7.985 41.046 28.224 1.00 94.69 101 CYS A N 1
ATOM 773 C CA . CYS A 1 101 ? 6.579 40.638 28.212 1.00 94.69 101 CYS A CA 1
ATOM 774 C C . CYS A 1 101 ? 6.331 39.360 29.031 1.00 94.69 101 CYS A C 1
ATOM 776 O O . CYS A 1 101 ? 5.313 39.269 29.710 1.00 94.69 101 CYS A O 1
ATOM 778 N N . ASN A 1 102 ? 7.266 38.402 29.047 1.00 94.56 102 ASN A N 1
ATOM 779 C CA . ASN A 1 102 ? 7.190 37.244 29.946 1.00 94.56 102 ASN A CA 1
ATOM 780 C C . ASN A 1 102 ? 7.281 37.662 31.423 1.00 94.56 102 ASN A C 1
ATOM 782 O O . ASN A 1 102 ? 6.558 37.110 32.250 1.00 94.56 102 ASN A O 1
ATOM 786 N N . ALA A 1 103 ? 8.109 38.660 31.753 1.00 95.19 103 ALA A N 1
ATOM 787 C CA . ALA A 1 103 ? 8.175 39.221 33.101 1.00 95.19 103 ALA A CA 1
ATOM 788 C C . ALA A 1 103 ? 6.868 39.926 33.497 1.00 95.19 103 ALA A C 1
ATOM 790 O O . ALA A 1 103 ? 6.348 39.654 34.574 1.00 95.19 103 ALA A O 1
ATOM 791 N N . LEU A 1 104 ? 6.294 40.758 32.619 1.00 95.31 104 LEU A N 1
ATOM 792 C CA . LEU A 1 104 ? 4.997 41.409 32.851 1.00 95.31 104 LEU A CA 1
ATOM 793 C C . LEU A 1 104 ? 3.879 40.383 33.057 1.00 95.31 104 LEU A C 1
ATOM 795 O O . LEU A 1 104 ? 3.094 40.504 33.996 1.00 95.31 104 LEU A O 1
ATOM 799 N N . MET A 1 105 ? 3.838 39.347 32.218 1.00 95.50 105 MET A N 1
ATOM 800 C CA . MET A 1 105 ? 2.837 38.291 32.321 1.00 95.50 105 MET A CA 1
ATOM 801 C C . MET A 1 105 ? 2.970 37.497 33.628 1.00 95.50 105 MET A C 1
ATOM 803 O O . MET A 1 105 ? 1.974 37.245 34.308 1.00 95.50 105 MET A O 1
ATOM 807 N N . PHE A 1 106 ? 4.204 37.155 34.013 1.00 96.12 106 PHE A N 1
ATOM 808 C CA . PHE A 1 106 ? 4.495 36.567 35.318 1.00 96.12 106 PHE A CA 1
ATOM 809 C C . PHE A 1 106 ? 4.046 37.492 36.454 1.00 96.12 106 PHE A C 1
ATOM 811 O O . PHE A 1 106 ? 3.392 37.025 37.379 1.00 96.12 106 PHE A O 1
ATOM 818 N N . SER A 1 107 ? 4.328 38.799 36.381 1.00 94.44 107 SER A N 1
ATOM 819 C CA . SER A 1 107 ? 3.928 39.770 37.406 1.00 94.44 107 SER A CA 1
ATOM 820 C C . SER A 1 107 ? 2.413 39.845 37.594 1.00 94.44 107 SER A C 1
ATOM 822 O O . SER A 1 107 ? 1.967 39.897 38.735 1.00 94.44 107 SER A O 1
ATOM 824 N N . VAL A 1 108 ? 1.614 39.803 36.520 1.00 93.88 108 VAL A N 1
ATOM 825 C CA . VAL A 1 108 ? 0.141 39.794 36.625 1.00 93.88 108 VAL A CA 1
ATOM 826 C C . VAL A 1 108 ? -0.341 38.598 37.448 1.00 93.88 108 VAL A C 1
ATOM 828 O O . VAL A 1 108 ? -1.147 38.769 38.361 1.00 93.88 108 VAL A O 1
ATOM 831 N N . GLY A 1 109 ? 0.169 37.398 37.161 1.00 91.31 109 GLY A N 1
ATOM 832 C CA . GLY A 1 109 ? -0.205 36.197 37.912 1.00 91.31 109 GLY A CA 1
ATOM 833 C C . GLY A 1 109 ? 0.408 36.145 39.313 1.00 91.31 109 GLY A C 1
ATOM 834 O O . GLY A 1 109 ? -0.249 35.735 40.257 1.00 91.31 109 GLY A O 1
ATOM 835 N N . PHE A 1 110 ? 1.634 36.635 39.485 1.00 91.06 110 PHE A N 1
ATOM 836 C CA . PHE A 1 110 ? 2.305 36.677 40.783 1.00 91.06 110 PHE A CA 1
ATOM 837 C C . PHE A 1 110 ? 1.616 37.646 41.751 1.00 91.06 110 PHE A C 1
ATOM 839 O O . PHE A 1 110 ? 1.502 37.357 42.938 1.00 91.06 110 PHE A O 1
ATOM 846 N N . VAL A 1 111 ? 1.115 38.785 41.258 1.00 90.88 111 VAL A N 1
ATOM 847 C CA . VAL A 1 111 ? 0.273 39.681 42.063 1.00 90.88 111 VAL A CA 1
ATOM 848 C C . VAL A 1 111 ? -1.025 38.982 42.453 1.00 90.88 111 VAL A C 1
ATOM 850 O O . VAL A 1 111 ? -1.437 39.137 43.598 1.00 90.88 111 VAL A O 1
ATOM 853 N N . ASP A 1 112 ? -1.625 38.184 41.563 1.00 87.06 112 ASP A N 1
ATOM 854 C CA . ASP A 1 112 ? -2.813 37.390 41.894 1.00 87.06 112 ASP A CA 1
ATOM 855 C C . ASP A 1 112 ? -2.556 36.330 42.976 1.00 87.06 112 ASP A C 1
ATOM 857 O O . ASP A 1 112 ? -3.351 36.190 43.905 1.00 87.06 112 ASP A O 1
ATOM 861 N N . ASP A 1 113 ? -1.410 35.648 42.906 1.00 86.62 113 ASP A N 1
ATOM 862 C CA . ASP A 1 113 ? -0.980 34.667 43.910 1.00 86.62 113 ASP A CA 1
ATOM 863 C C . ASP A 1 113 ? -0.791 35.297 45.303 1.00 86.62 113 ASP A C 1
ATOM 865 O O . ASP A 1 113 ? -0.923 34.618 46.325 1.00 86.62 113 ASP A O 1
ATOM 869 N N . LEU A 1 114 ? -0.487 36.599 45.355 1.00 84.75 114 LEU A N 1
ATOM 870 C CA . LEU A 1 114 ? -0.362 37.369 46.594 1.00 84.75 114 LEU A CA 1
ATOM 871 C C . LEU A 1 114 ? -1.685 38.018 47.030 1.00 84.75 114 LEU A C 1
ATOM 873 O O . LEU A 1 114 ? -1.933 38.148 48.230 1.00 84.75 114 LEU A O 1
ATOM 877 N N . LYS A 1 115 ? -2.506 38.469 46.077 1.00 82.81 115 LYS A N 1
ATOM 878 C CA . LYS A 1 115 ? -3.771 39.186 46.279 1.00 82.81 115 LYS A CA 1
ATOM 879 C C . LYS A 1 115 ? -4.749 38.833 45.161 1.00 82.81 115 LYS A C 1
ATOM 881 O O . LYS A 1 115 ? -4.524 39.218 44.021 1.00 82.81 115 LYS A O 1
ATOM 886 N N . ALA A 1 116 ? -5.877 38.209 45.499 1.00 79.31 116 ALA A N 1
ATOM 887 C CA . ALA A 1 116 ? -6.872 37.784 44.515 1.00 79.31 116 ALA A CA 1
ATOM 888 C C . ALA A 1 116 ? -7.377 38.951 43.639 1.00 79.31 116 ALA A C 1
ATOM 890 O O . ALA A 1 116 ? -8.063 39.861 44.110 1.00 79.31 116 ALA A O 1
ATOM 891 N N . LEU A 1 117 ? -7.056 38.904 42.348 1.00 83.62 117 LEU A N 1
ATOM 892 C CA . LEU A 1 117 ? -7.501 39.837 41.322 1.00 83.62 117 LEU A CA 1
ATOM 893 C C . LEU A 1 117 ? -8.781 39.322 40.653 1.00 83.62 117 LEU A C 1
ATOM 895 O O . LEU A 1 117 ? -8.949 38.133 40.373 1.00 83.62 117 LEU A O 1
ATOM 899 N N . GLY A 1 118 ? -9.695 40.235 40.317 1.00 77.62 118 GLY A N 1
ATOM 900 C CA . GLY A 1 118 ? -10.887 39.892 39.540 1.00 77.62 118 GLY A CA 1
ATOM 901 C C . GLY A 1 118 ? -10.539 39.443 38.113 1.00 77.62 118 GLY A C 1
ATOM 902 O O . GLY A 1 118 ? -9.626 39.982 37.488 1.00 77.62 118 GLY A O 1
ATOM 903 N N . ALA A 1 119 ? -11.317 38.512 37.546 1.00 77.12 119 ALA A N 1
ATOM 904 C CA . ALA A 1 119 ? -11.080 37.953 36.204 1.00 77.12 119 ALA A CA 1
ATOM 905 C C . ALA A 1 119 ? -10.959 39.019 35.093 1.00 77.12 119 ALA A C 1
ATOM 907 O O . ALA A 1 119 ? -10.167 38.860 34.165 1.00 77.12 119 ALA A O 1
ATOM 908 N N . LYS A 1 120 ? -11.695 40.136 35.209 1.00 83.12 120 LYS A N 1
ATOM 909 C CA . LYS A 1 120 ? -11.602 41.275 34.278 1.00 83.12 120 LYS A CA 1
ATOM 910 C C . LYS A 1 120 ? -10.220 41.939 34.313 1.00 83.12 120 LYS A C 1
ATOM 912 O O . LYS A 1 120 ? -9.671 42.241 33.261 1.00 83.12 120 LYS A O 1
ATOM 917 N N . VAL A 1 121 ? -9.648 42.130 35.505 1.00 87.19 121 VAL A N 1
ATOM 918 C CA . VAL A 1 121 ? -8.333 42.770 35.694 1.00 87.19 121 VAL A CA 1
ATOM 919 C C . VAL A 1 121 ? -7.224 41.887 35.126 1.00 87.19 121 VAL A C 1
ATOM 921 O O . VAL A 1 121 ? -6.364 42.379 34.400 1.00 87.19 121 VAL A O 1
ATOM 924 N N . LYS A 1 122 ? -7.295 40.571 35.370 1.00 87.12 122 LYS A N 1
ATOM 925 C CA . LYS A 1 122 ? -6.359 39.593 34.792 1.00 87.12 122 LYS A CA 1
ATOM 926 C C . LYS A 1 122 ? -6.379 39.630 33.265 1.00 87.12 122 LYS A C 1
ATOM 928 O O . LYS A 1 122 ? -5.327 39.711 32.638 1.00 87.12 122 LYS A O 1
ATOM 933 N N . LEU A 1 123 ? -7.576 39.627 32.673 1.00 87.25 123 LEU A N 1
ATOM 934 C CA . LEU A 1 123 ? -7.745 39.655 31.223 1.00 87.25 123 LEU A CA 1
ATOM 935 C C . LEU A 1 123 ? -7.227 40.964 30.605 1.00 87.25 123 LEU A C 1
ATOM 937 O O . LEU A 1 123 ? -6.566 40.921 29.572 1.00 87.25 123 LEU A O 1
ATOM 941 N N . ILE A 1 124 ? -7.468 42.115 31.247 1.00 91.69 124 ILE A N 1
ATOM 942 C CA . ILE A 1 124 ? -6.915 43.410 30.811 1.00 91.69 124 ILE A CA 1
ATOM 943 C C . ILE A 1 124 ? -5.384 43.379 30.845 1.00 91.69 124 ILE A C 1
ATOM 945 O O . ILE A 1 124 ? -4.753 43.789 29.873 1.00 91.69 124 ILE A O 1
ATOM 949 N N . GLY A 1 125 ? -4.787 42.851 31.919 1.00 92.19 125 GLY A N 1
ATOM 950 C CA . GLY A 1 125 ? -3.335 42.684 32.022 1.00 92.19 125 GLY A CA 1
ATOM 951 C C . GLY A 1 125 ? -2.773 41.805 30.903 1.00 92.19 125 GLY A C 1
ATOM 952 O O . GLY A 1 125 ? -1.834 42.203 30.219 1.00 92.19 125 GLY A O 1
ATOM 953 N N . GLN A 1 126 ? -3.404 40.655 30.646 1.00 94.38 126 GLN A N 1
ATOM 954 C CA . GLN A 1 126 ? -2.992 39.732 29.587 1.00 94.38 126 GLN A CA 1
ATOM 955 C C . GLN A 1 126 ? -3.094 40.351 28.184 1.00 94.38 126 GLN A C 1
ATOM 957 O O . GLN A 1 126 ? -2.155 40.241 27.394 1.00 94.38 126 GLN A O 1
ATOM 962 N N . ILE A 1 127 ? -4.213 41.019 27.875 1.00 94.81 127 ILE A N 1
ATOM 963 C CA . ILE A 1 127 ? -4.419 41.715 26.596 1.00 94.81 127 ILE A CA 1
ATOM 964 C C . ILE A 1 127 ? -3.411 42.858 26.448 1.00 94.81 127 ILE A C 1
ATOM 966 O O . ILE A 1 127 ? -2.820 43.004 25.382 1.00 94.81 127 ILE A O 1
ATOM 970 N N . GLY A 1 128 ? -3.168 43.631 27.510 1.00 94.75 128 GLY A N 1
ATOM 971 C CA . GLY A 1 128 ? -2.175 44.704 27.522 1.00 94.75 128 GLY A CA 1
ATOM 972 C C . GLY A 1 128 ? -0.767 44.192 27.219 1.00 94.75 128 GLY A C 1
ATOM 973 O O . GLY A 1 128 ? -0.101 44.717 26.330 1.00 94.75 128 GLY A O 1
ATOM 974 N N . THR A 1 129 ? -0.329 43.116 27.880 1.00 95.56 129 THR A N 1
ATOM 975 C CA . THR A 1 129 ? 0.971 42.485 27.601 1.00 95.56 129 THR A CA 1
ATOM 976 C C . THR A 1 129 ? 1.055 41.932 26.174 1.00 95.56 129 THR A C 1
ATOM 978 O O . THR A 1 129 ? 2.081 42.098 25.514 1.00 95.56 129 THR A O 1
ATOM 981 N N . ALA A 1 130 ? -0.017 41.321 25.662 1.00 94.56 130 ALA A N 1
ATOM 982 C CA . ALA A 1 130 ? -0.064 40.823 24.288 1.00 94.56 130 ALA A CA 1
ATOM 983 C C . ALA A 1 130 ? -0.016 41.958 23.244 1.00 94.56 130 ALA A C 1
ATOM 985 O O . ALA A 1 130 ? 0.678 41.824 22.238 1.00 94.56 130 ALA A O 1
ATOM 986 N N . LEU A 1 131 ? -0.690 43.087 23.497 1.00 94.00 131 LEU A N 1
ATOM 987 C CA . LEU A 1 131 ? -0.637 44.289 22.655 1.00 94.00 131 LEU A CA 1
ATOM 988 C C . LEU A 1 131 ? 0.762 44.908 22.630 1.00 94.00 131 LEU A C 1
ATOM 990 O O . LEU A 1 131 ? 1.233 45.286 21.560 1.00 94.00 131 LEU A O 1
ATOM 994 N N . ILE A 1 132 ? 1.443 44.968 23.780 1.00 93.69 132 ILE A N 1
ATOM 995 C CA . ILE A 1 132 ? 2.836 45.428 23.850 1.00 93.69 132 ILE A CA 1
ATOM 996 C C . ILE A 1 132 ? 3.715 44.526 22.979 1.00 93.69 132 ILE A C 1
ATOM 998 O O . ILE A 1 132 ? 4.421 45.029 22.110 1.00 93.69 132 ILE A O 1
ATOM 1002 N N . LEU A 1 133 ? 3.627 43.201 23.134 1.00 91.88 133 LEU A N 1
ATOM 1003 C CA . LEU A 1 133 ? 4.437 42.267 22.347 1.00 91.88 133 LEU A CA 1
ATOM 1004 C C . LEU A 1 133 ? 4.144 42.355 20.835 1.00 91.88 133 LEU A C 1
ATOM 1006 O O . LEU A 1 133 ? 5.078 42.340 20.034 1.00 91.88 133 LEU A O 1
ATOM 1010 N N . TYR A 1 134 ? 2.875 42.528 20.451 1.00 89.94 134 TYR A N 1
ATOM 1011 C CA . TYR A 1 134 ? 2.471 42.778 19.063 1.00 89.94 134 TYR A CA 1
ATOM 1012 C C . TYR A 1 134 ? 3.049 44.095 18.524 1.00 89.94 134 TYR A C 1
ATOM 1014 O O . TYR A 1 134 ? 3.596 44.129 17.424 1.00 89.94 134 TYR A O 1
ATOM 1022 N N . SER A 1 135 ? 2.990 45.180 19.308 1.00 86.69 135 SER A N 1
ATOM 1023 C CA . SER A 1 135 ? 3.564 46.482 18.925 1.00 86.69 135 SER A CA 1
ATOM 1024 C C . SER A 1 135 ? 5.089 46.436 18.775 1.00 86.69 135 SER A C 1
ATOM 1026 O O . SER A 1 135 ? 5.659 47.168 17.971 1.00 86.69 135 SER A O 1
ATOM 1028 N N . LEU A 1 136 ? 5.738 45.514 19.493 1.00 85.88 136 LEU A N 1
ATOM 1029 C CA . LEU A 1 136 ? 7.154 45.177 19.373 1.00 85.88 136 LEU A CA 1
ATOM 1030 C C . LEU A 1 136 ? 7.415 44.133 18.268 1.00 85.88 136 LEU A C 1
ATOM 1032 O O . LEU A 1 136 ? 8.421 43.428 18.308 1.00 85.88 136 LEU A O 1
ATOM 1036 N N . GLY A 1 137 ? 6.541 44.043 17.261 1.00 80.00 137 GLY A N 1
ATOM 1037 C CA . GLY A 1 137 ? 6.801 43.347 15.997 1.00 80.00 137 GLY A CA 1
ATOM 1038 C C . GLY A 1 137 ? 6.749 41.820 16.057 1.00 80.00 137 GLY A C 1
ATOM 1039 O O . GLY A 1 137 ? 7.251 41.162 15.145 1.00 80.00 137 GLY A O 1
ATOM 1040 N N . VAL A 1 138 ? 6.178 41.237 17.116 1.00 85.00 138 VAL A N 1
ATOM 1041 C CA . VAL A 1 138 ? 5.959 39.787 17.224 1.00 85.00 138 VAL A CA 1
ATOM 1042 C C . VAL A 1 138 ? 4.490 39.483 16.934 1.00 85.00 138 VAL A C 1
ATOM 1044 O O . VAL A 1 138 ? 3.631 39.597 17.810 1.00 85.00 138 VAL A O 1
ATOM 1047 N N . SER A 1 139 ? 4.206 39.092 15.693 1.00 84.56 139 SER A N 1
ATOM 1048 C CA . SER A 1 139 ? 2.851 38.897 15.167 1.00 84.56 139 SER A CA 1
ATOM 1049 C C . SER A 1 139 ? 2.743 37.717 14.194 1.00 84.56 139 SER A C 1
ATOM 1051 O O . SER A 1 139 ? 3.739 37.205 13.684 1.00 84.56 139 SER A O 1
ATOM 1053 N N . ILE A 1 140 ? 1.510 37.259 13.957 1.00 85.00 140 ILE A N 1
ATOM 1054 C CA . ILE A 1 140 ? 1.160 36.276 12.922 1.00 85.00 140 ILE A CA 1
ATOM 1055 C C . ILE A 1 140 ? 0.783 37.037 11.646 1.00 85.00 140 ILE A C 1
ATOM 1057 O O . ILE A 1 140 ? -0.393 37.292 11.395 1.00 85.00 140 ILE A O 1
ATOM 1061 N N . ASP A 1 141 ? 1.769 37.401 10.827 1.00 78.50 141 ASP A N 1
ATOM 1062 C CA . ASP A 1 141 ? 1.511 38.236 9.640 1.00 78.50 141 ASP A CA 1
ATOM 1063 C C . ASP A 1 141 ? 1.154 37.432 8.385 1.00 78.50 141 ASP A C 1
ATOM 1065 O O . ASP A 1 141 ? 0.377 37.889 7.542 1.00 78.50 141 ASP A O 1
ATOM 1069 N N . MET A 1 142 ? 1.701 36.220 8.260 1.00 72.88 142 MET A N 1
ATOM 1070 C CA . MET A 1 142 ? 1.498 35.349 7.103 1.00 72.88 142 MET A CA 1
ATOM 1071 C C . MET A 1 142 ? 1.147 33.926 7.532 1.00 72.88 142 MET A C 1
ATOM 1073 O O . MET A 1 142 ? 1.715 33.396 8.480 1.00 72.88 142 MET A O 1
ATOM 1077 N N . LEU A 1 143 ? 0.259 33.270 6.789 1.00 71.00 143 LEU A N 1
ATOM 1078 C CA . LEU A 1 143 ? -0.084 31.859 6.956 1.00 71.00 143 LEU A CA 1
ATOM 1079 C C . LEU A 1 143 ? 0.372 31.070 5.726 1.00 71.00 143 LEU A C 1
ATOM 1081 O O . LEU A 1 143 ? -0.164 31.243 4.637 1.00 71.00 143 LEU A O 1
ATOM 1085 N N . SER A 1 144 ? 1.364 30.195 5.888 1.00 63.81 144 SER A N 1
ATOM 1086 C CA . SER A 1 144 ? 1.844 29.300 4.823 1.00 63.81 144 SER A CA 1
ATOM 1087 C C . SER A 1 144 ? 0.753 28.315 4.390 1.00 63.81 144 SER A C 1
ATOM 1089 O O . SER A 1 144 ? 0.154 27.682 5.254 1.00 63.81 144 SER A O 1
ATOM 1091 N N . ASN A 1 145 ? 0.516 28.133 3.090 1.00 59.53 145 ASN A N 1
ATOM 1092 C CA . ASN A 1 145 ? -0.466 27.175 2.582 1.00 59.53 145 ASN A CA 1
ATOM 1093 C C . ASN A 1 145 ? -0.037 25.726 2.920 1.00 59.53 145 ASN A C 1
ATOM 1095 O O . ASN A 1 145 ? 1.009 25.283 2.456 1.00 59.53 145 ASN A O 1
ATOM 1099 N N . PRO A 1 146 ? -0.809 24.957 3.713 1.00 50.19 146 PRO A N 1
ATOM 1100 C CA . PRO A 1 146 ? -0.455 23.576 4.049 1.00 50.19 146 PRO A CA 1
ATOM 1101 C C . PRO A 1 146 ? -0.752 22.564 2.923 1.00 50.19 146 PRO A C 1
ATOM 1103 O O . PRO A 1 146 ? -0.454 21.383 3.087 1.00 50.19 146 PRO A O 1
ATOM 1106 N N . PHE A 1 147 ? -1.350 22.997 1.805 1.00 50.31 147 PHE A N 1
ATOM 1107 C CA . PHE A 1 147 ? -1.772 22.150 0.679 1.00 50.31 147 PHE A CA 1
ATOM 1108 C C . PHE A 1 147 ? -1.043 22.447 -0.646 1.00 50.31 147 PHE A C 1
ATOM 1110 O O . PHE A 1 147 ? -1.436 21.915 -1.682 1.00 50.31 147 PHE A O 1
ATOM 1117 N N . GLY A 1 148 ? -0.011 23.294 -0.641 1.00 52.03 148 GLY A N 1
ATOM 1118 C CA . GLY A 1 148 ? 0.766 23.649 -1.833 1.00 52.03 148 GLY A CA 1
ATOM 1119 C C . GLY A 1 148 ? 1.655 24.872 -1.604 1.00 52.03 148 GLY A C 1
ATOM 1120 O O . GLY A 1 148 ? 1.761 25.356 -0.479 1.00 52.03 148 GLY A O 1
ATOM 1121 N N . ASP A 1 149 ? 2.260 25.402 -2.667 1.00 48.66 149 ASP A N 1
ATOM 1122 C CA . ASP A 1 149 ? 3.096 26.605 -2.583 1.00 48.66 149 ASP A CA 1
ATOM 1123 C C . ASP A 1 149 ? 2.249 27.878 -2.373 1.00 48.66 149 ASP A C 1
ATOM 1125 O O . ASP A 1 149 ? 1.199 28.058 -2.995 1.00 48.66 149 ASP A O 1
ATOM 1129 N N . GLY A 1 150 ? 2.694 28.772 -1.479 1.00 57.03 150 GLY A N 1
ATOM 1130 C CA . GLY A 1 150 ? 2.081 30.087 -1.228 1.00 57.03 150 GLY A CA 1
ATOM 1131 C C . GLY A 1 150 ? 1.958 30.466 0.256 1.00 57.03 150 GLY A C 1
ATOM 1132 O O . GLY A 1 150 ? 1.998 29.614 1.144 1.00 57.03 150 GLY A O 1
ATOM 1133 N N . ALA A 1 151 ? 1.789 31.761 0.540 1.00 65.69 151 ALA A N 1
ATOM 1134 C CA . ALA A 1 151 ? 1.507 32.291 1.877 1.00 65.69 151 ALA A CA 1
ATOM 1135 C C . ALA A 1 151 ? 0.367 33.322 1.815 1.00 65.69 151 ALA A C 1
ATOM 1137 O O . ALA A 1 151 ? 0.352 34.185 0.939 1.00 65.69 151 ALA A O 1
ATOM 1138 N N . LEU A 1 152 ? -0.591 33.228 2.738 1.00 75.62 152 LEU A N 1
ATOM 1139 C CA . LEU A 1 152 ? -1.704 34.162 2.884 1.00 75.62 152 LEU A CA 1
ATOM 1140 C C . LEU A 1 152 ? -1.298 35.288 3.842 1.00 75.62 152 LEU A C 1
ATOM 1142 O O . LEU A 1 152 ? -1.101 35.037 5.031 1.00 75.62 152 LEU A O 1
ATOM 1146 N N . ALA A 1 153 ? -1.195 36.520 3.345 1.00 79.12 153 ALA A N 1
ATOM 1147 C CA . ALA A 1 153 ? -1.006 37.697 4.191 1.00 79.12 153 ALA A CA 1
ATOM 1148 C C . ALA A 1 153 ? -2.310 38.017 4.941 1.00 79.12 153 ALA A C 1
ATOM 1150 O O . ALA A 1 153 ? -3.360 38.188 4.322 1.00 79.12 153 ALA A O 1
ATOM 1151 N N . LEU A 1 154 ? -2.255 38.089 6.273 1.00 79.50 154 LEU A N 1
ATOM 1152 C CA . LEU A 1 154 ? -3.448 38.247 7.113 1.00 79.50 154 LEU A CA 1
ATOM 1153 C C . LEU A 1 154 ? -3.952 39.694 7.204 1.00 79.50 154 LEU A C 1
ATOM 1155 O O . LEU A 1 154 ? -5.125 39.921 7.507 1.00 79.50 154 LEU A O 1
ATOM 1159 N N . GLY A 1 155 ? -3.089 40.682 6.948 1.00 84.06 155 GLY A N 1
ATOM 1160 C CA . GLY A 1 155 ? -3.438 42.097 7.081 1.00 84.06 155 GLY A CA 1
ATOM 1161 C C . GLY A 1 155 ? -3.999 42.404 8.474 1.00 84.06 155 GLY A C 1
ATOM 1162 O O . GLY A 1 155 ? -3.398 42.045 9.486 1.00 84.06 155 GLY A O 1
ATOM 1163 N N . TRP A 1 156 ? -5.187 43.012 8.539 1.00 84.81 156 TRP A N 1
ATOM 1164 C CA . TRP A 1 156 ? -5.841 43.367 9.806 1.00 84.81 156 TRP A CA 1
ATOM 1165 C C . TRP A 1 156 ? -6.210 42.161 10.686 1.00 84.81 156 TRP A C 1
ATOM 1167 O O . TRP A 1 156 ? -6.367 42.333 11.893 1.00 84.81 156 TRP A O 1
ATOM 1177 N N . TRP A 1 157 ? -6.293 40.944 10.126 1.00 84.00 157 TRP A N 1
ATOM 1178 C CA . TRP A 1 157 ? -6.517 39.715 10.896 1.00 84.00 157 TRP A CA 1
ATOM 1179 C C . TRP A 1 157 ? -5.290 39.270 11.710 1.00 84.00 157 TRP A C 1
ATOM 1181 O O . TRP A 1 157 ? -5.449 38.466 12.630 1.00 84.00 157 TRP A O 1
ATOM 1191 N N . SER A 1 158 ? -4.092 39.809 11.436 1.00 87.06 158 SER A N 1
ATOM 1192 C CA . SER A 1 158 ? -2.865 39.512 12.202 1.00 87.06 158 SER A CA 1
ATOM 1193 C C . SER A 1 158 ? -3.033 39.853 13.688 1.00 87.06 158 SER A C 1
ATOM 1195 O O . SER A 1 158 ? -2.755 39.023 14.559 1.00 87.06 158 SER A O 1
ATOM 1197 N N . LEU A 1 159 ? -3.588 41.033 13.991 1.00 88.25 159 LEU A N 1
ATOM 1198 C CA . LEU A 1 159 ? -3.818 41.505 15.358 1.00 88.25 159 LEU A CA 1
ATOM 1199 C C . LEU A 1 159 ? -4.747 40.579 16.169 1.00 88.25 159 LEU A C 1
ATOM 1201 O O . LEU A 1 159 ? -4.295 40.048 17.185 1.00 88.25 159 LEU A O 1
ATOM 1205 N N . PRO A 1 160 ? -6.014 40.333 15.773 1.00 89.81 160 PRO A N 1
ATOM 1206 C CA . PRO A 1 160 ? -6.912 39.499 16.564 1.00 89.81 160 PRO A CA 1
ATOM 1207 C C . PRO A 1 160 ? -6.400 38.061 16.706 1.00 89.81 160 PRO A C 1
ATOM 1209 O O . PRO A 1 160 ? -6.524 37.489 17.786 1.00 89.81 160 PRO A O 1
ATOM 1212 N N . LEU A 1 161 ? -5.775 37.482 15.674 1.00 87.56 161 LEU A N 1
ATOM 1213 C CA . LEU A 1 161 ? -5.222 36.126 15.757 1.00 87.56 161 LEU A CA 1
ATOM 1214 C C . LEU A 1 161 ? -4.034 36.041 16.721 1.00 87.56 161 LEU A C 1
ATOM 1216 O O . LEU A 1 161 ? -3.973 35.120 17.537 1.00 87.56 161 LEU A O 1
ATOM 1220 N N . THR A 1 162 ? -3.128 37.020 16.676 1.00 90.12 162 THR A N 1
ATOM 1221 C CA . THR A 1 162 ? -1.978 37.081 17.589 1.00 90.12 162 THR A CA 1
ATOM 1222 C C . THR A 1 162 ? -2.434 37.281 19.034 1.00 90.12 162 THR A C 1
ATOM 1224 O O . THR A 1 162 ? -1.950 36.592 19.931 1.00 90.12 162 THR A O 1
ATOM 1227 N N . LEU A 1 163 ? -3.408 38.168 19.274 1.00 92.75 163 LEU A N 1
ATOM 1228 C CA . LEU A 1 163 ? -3.972 38.384 20.609 1.00 92.75 163 LEU A CA 1
ATOM 1229 C C . LEU A 1 163 ? -4.657 37.124 21.144 1.00 92.75 163 LEU A C 1
ATOM 1231 O O . LEU A 1 163 ? -4.407 36.732 22.283 1.00 92.75 163 LEU A O 1
ATOM 1235 N N . ILE A 1 164 ? -5.471 36.452 20.323 1.00 90.56 164 ILE A N 1
ATOM 1236 C CA . ILE A 1 164 ? -6.102 35.183 20.704 1.00 90.56 164 ILE A CA 1
ATOM 1237 C C . ILE A 1 164 ? -5.030 34.156 21.073 1.00 90.56 164 ILE A C 1
ATOM 1239 O O . ILE A 1 164 ? -5.156 33.511 22.110 1.00 90.56 164 ILE A O 1
ATOM 1243 N N . TRP A 1 165 ? -3.965 34.020 20.283 1.00 91.06 165 TRP A N 1
ATOM 1244 C CA . TRP A 1 165 ? -2.879 33.079 20.558 1.00 91.06 165 TRP A CA 1
ATOM 1245 C C . TRP A 1 165 ? -2.158 33.376 21.881 1.00 91.06 165 TRP A C 1
ATOM 1247 O O . TRP A 1 165 ? -2.052 32.502 22.746 1.00 91.06 165 TRP A O 1
ATOM 1257 N N . LEU A 1 166 ? -1.714 34.623 22.060 1.00 92.69 166 LEU A N 1
ATOM 1258 C CA . LEU A 1 166 ? -0.938 35.063 23.221 1.00 92.69 166 LEU A CA 1
ATOM 1259 C C . LEU A 1 166 ? -1.745 35.071 24.525 1.00 92.69 166 LEU A C 1
ATOM 1261 O O . LEU A 1 166 ? -1.156 34.881 25.583 1.00 92.69 166 LEU A O 1
ATOM 1265 N N . VAL A 1 167 ? -3.067 35.265 24.471 1.00 93.44 167 VAL A N 1
ATOM 1266 C CA . VAL A 1 167 ? -3.941 35.279 25.660 1.00 93.44 167 VAL A CA 1
ATOM 1267 C C . VAL A 1 167 ? -4.525 33.894 25.956 1.00 93.44 167 VAL A C 1
ATOM 1269 O O . VAL A 1 167 ? -4.664 33.517 27.120 1.00 93.44 167 VAL A O 1
ATOM 1272 N N . SER A 1 168 ? -4.846 33.090 24.939 1.00 89.19 168 SER A N 1
ATOM 1273 C CA . SER A 1 168 ? -5.512 31.797 25.159 1.00 89.19 168 SER A CA 1
ATOM 1274 C C . SER A 1 168 ? -4.585 30.760 25.783 1.00 89.19 168 SER A C 1
ATOM 1276 O O . SER A 1 168 ? -5.007 30.054 26.694 1.00 89.19 168 SER A O 1
ATOM 1278 N N . ILE A 1 169 ? -3.326 30.663 25.342 1.00 91.06 169 ILE A N 1
ATOM 1279 C CA . ILE A 1 169 ? -2.395 29.639 25.846 1.00 91.06 169 ILE A CA 1
ATOM 1280 C C . ILE A 1 169 ? -2.090 29.813 27.350 1.00 91.06 169 ILE A C 1
ATOM 1282 O O . ILE A 1 169 ? -2.228 28.822 28.069 1.00 91.06 169 ILE A O 1
ATOM 1286 N N . PRO A 1 170 ? -1.763 31.014 27.878 1.00 91.88 170 PRO A N 1
ATOM 1287 C CA . PRO A 1 170 ? -1.653 31.250 29.325 1.00 91.88 170 PRO A CA 1
ATOM 1288 C C . PRO A 1 170 ? -2.885 30.811 30.114 1.00 91.88 170 PRO A C 1
ATOM 1290 O O . PRO A 1 170 ? -2.759 30.143 31.137 1.00 91.88 170 PRO A O 1
ATOM 1293 N N . ASN A 1 171 ? -4.083 31.134 29.621 1.00 88.06 171 ASN A N 1
ATOM 1294 C CA . ASN A 1 171 ? -5.327 30.753 30.287 1.00 88.06 171 ASN A CA 1
ATOM 1295 C C . ASN A 1 171 ? -5.578 29.242 30.233 1.00 88.06 171 ASN A C 1
ATOM 1297 O O . ASN A 1 171 ? -6.039 28.669 31.214 1.00 88.06 171 ASN A O 1
ATOM 1301 N N . ILE A 1 172 ? -5.241 28.578 29.125 1.00 87.19 172 ILE A N 1
ATOM 1302 C CA . ILE A 1 172 ? -5.317 27.117 29.009 1.00 87.19 172 ILE A CA 1
ATOM 1303 C C . ILE A 1 172 ? -4.369 26.452 30.013 1.00 87.19 172 ILE A C 1
ATOM 1305 O O . ILE A 1 172 ? -4.776 25.505 30.681 1.00 87.19 172 ILE A O 1
ATOM 1309 N N . VAL A 1 173 ? -3.132 26.947 30.144 1.00 88.38 173 VAL A N 1
ATOM 1310 C CA . VAL A 1 173 ? -2.158 26.422 31.116 1.00 88.38 173 VAL A CA 1
ATOM 1311 C C . VAL A 1 173 ? -2.636 26.642 32.554 1.00 88.38 173 VAL A C 1
ATOM 1313 O O . VAL A 1 173 ? -2.529 25.725 33.361 1.00 88.38 173 VAL A O 1
ATOM 1316 N N . ASN A 1 174 ? -3.231 27.798 32.862 1.00 87.88 174 ASN A N 1
ATOM 1317 C CA . ASN A 1 174 ? -3.824 28.043 34.179 1.00 87.88 174 ASN A CA 1
ATOM 1318 C C . ASN A 1 174 ? -5.000 27.086 34.467 1.00 87.88 174 ASN A C 1
ATOM 1320 O O . ASN A 1 174 ? -5.063 26.450 35.512 1.00 87.88 174 ASN A O 1
ATOM 1324 N N . LEU A 1 175 ? -5.900 26.879 33.501 1.00 79.50 175 LEU A N 1
ATOM 1325 C CA . LEU A 1 175 ? -7.061 25.999 33.681 1.00 79.50 175 LEU A CA 1
ATOM 1326 C C . LEU A 1 175 ? -6.701 24.523 33.915 1.00 79.50 175 LEU A C 1
ATOM 1328 O O . LEU A 1 175 ? -7.473 23.812 34.560 1.00 79.50 175 LEU A O 1
ATOM 1332 N N . ILE A 1 176 ? -5.564 24.048 33.396 1.00 78.56 176 ILE A N 1
ATOM 1333 C CA . ILE A 1 176 ? -5.101 22.673 33.637 1.00 78.56 176 ILE A CA 1
ATOM 1334 C C . ILE A 1 176 ? -4.306 22.511 34.936 1.00 78.56 176 ILE A C 1
ATOM 1336 O O . ILE A 1 176 ? -4.070 21.369 35.335 1.00 78.56 176 ILE A O 1
ATOM 1340 N N . ASP A 1 177 ? -3.921 23.595 35.615 1.00 77.69 177 ASP A N 1
ATOM 1341 C CA . ASP A 1 177 ? -3.200 23.571 36.899 1.00 77.69 177 ASP A CA 1
ATOM 1342 C C . ASP A 1 177 ? -4.117 23.196 38.086 1.00 77.69 177 ASP A C 1
ATOM 1344 O O . ASP A 1 177 ? -4.080 23.772 39.166 1.00 77.69 177 ASP A O 1
ATOM 1348 N N . GLY A 1 178 ? -4.998 22.212 37.875 1.00 71.06 178 GLY A N 1
ATOM 1349 C CA . GLY A 1 178 ? -5.920 21.667 38.879 1.00 71.06 178 GLY A CA 1
ATOM 1350 C C . GLY A 1 178 ? -5.443 20.362 39.530 1.00 71.06 178 GLY A C 1
ATOM 1351 O O . GLY A 1 178 ? -6.141 19.802 40.373 1.00 71.06 178 GLY A O 1
ATOM 1352 N N . MET A 1 179 ? -4.278 19.844 39.126 1.00 80.81 179 MET A N 1
ATOM 1353 C CA . MET A 1 179 ? -3.691 18.601 39.634 1.00 80.81 179 MET A CA 1
ATOM 1354 C C . MET A 1 179 ? -2.176 18.740 39.804 1.00 80.81 179 MET A C 1
ATOM 1356 O O . MET A 1 179 ? -1.487 19.150 38.873 1.00 80.81 179 MET A O 1
ATOM 1360 N N . ASP A 1 180 ? -1.666 18.278 40.949 1.00 86.25 180 ASP A N 1
ATOM 1361 C CA . ASP A 1 180 ? -0.240 18.132 41.267 1.00 86.25 180 ASP A CA 1
ATOM 1362 C C . ASP A 1 180 ? 0.574 17.581 40.080 1.00 86.25 180 ASP A C 1
ATOM 1364 O O . ASP A 1 180 ? 0.298 16.493 39.563 1.00 86.25 180 ASP A O 1
ATOM 1368 N N . GLY A 1 181 ? 1.590 18.328 39.648 1.00 84.50 181 GLY A N 1
ATOM 1369 C CA . GLY A 1 181 ? 2.494 17.977 38.555 1.00 84.50 181 GLY A CA 1
ATOM 1370 C C . GLY A 1 181 ? 1.983 18.322 37.155 1.00 84.50 181 GLY A C 1
ATOM 1371 O O . GLY A 1 181 ? 2.793 18.474 36.244 1.00 84.50 181 GLY A O 1
ATOM 1372 N N . LEU A 1 182 ? 0.674 18.477 36.939 1.00 87.06 182 LEU A N 1
ATOM 1373 C CA . LEU A 1 182 ? 0.103 18.417 35.591 1.00 87.06 182 LEU A CA 1
ATOM 1374 C C . LEU A 1 182 ? 0.567 19.559 34.671 1.00 87.06 182 LEU A C 1
ATOM 1376 O O . LEU A 1 182 ? 1.112 19.289 33.595 1.00 87.06 182 LEU A O 1
ATOM 1380 N N . ALA A 1 183 ? 0.386 20.816 35.088 1.00 89.50 183 ALA A N 1
ATOM 1381 C CA . ALA A 1 183 ? 0.759 21.982 34.286 1.00 89.50 183 ALA A CA 1
ATOM 1382 C C . ALA A 1 183 ? 2.280 22.067 34.067 1.00 89.50 183 ALA A C 1
ATOM 1384 O O . ALA A 1 183 ? 2.733 22.290 32.942 1.00 89.50 183 ALA A O 1
ATOM 1385 N N . GLY A 1 184 ? 3.073 21.792 35.110 1.00 89.88 184 GLY A N 1
ATOM 1386 C CA . GLY A 1 184 ? 4.536 21.763 35.025 1.00 89.88 184 GLY A CA 1
ATOM 1387 C C . GLY A 1 184 ? 5.057 20.699 34.053 1.00 89.88 184 GLY A C 1
ATOM 1388 O O . GLY A 1 184 ? 5.940 20.978 33.242 1.00 89.88 184 GLY A O 1
ATOM 1389 N N . GLY A 1 185 ? 4.478 19.494 34.069 1.00 90.00 185 GLY A N 1
ATOM 1390 C CA . GLY A 1 185 ? 4.860 18.411 33.162 1.00 90.00 185 GLY A CA 1
ATOM 1391 C C . GLY A 1 185 ? 4.524 18.703 31.704 1.00 90.00 185 GLY A C 1
ATOM 1392 O O . GLY A 1 185 ? 5.352 18.478 30.822 1.00 90.00 185 GLY A O 1
ATOM 1393 N N . PHE A 1 186 ? 3.337 19.254 31.435 1.00 89.38 186 PHE A N 1
ATOM 1394 C CA . PHE A 1 186 ? 2.958 19.665 30.079 1.00 89.38 186 PHE A CA 1
ATOM 1395 C C . PHE A 1 186 ? 3.831 20.811 29.573 1.00 89.38 186 PHE A C 1
ATOM 1397 O O . PHE A 1 186 ? 4.320 20.742 28.445 1.00 89.38 186 PHE A O 1
ATOM 1404 N N . GLY A 1 187 ? 4.093 21.811 30.418 1.00 92.00 187 GLY A N 1
ATOM 1405 C CA . GLY A 1 187 ? 5.029 22.886 30.111 1.00 92.00 187 GLY A CA 1
ATOM 1406 C C . GLY A 1 187 ? 6.415 22.351 29.744 1.00 92.00 187 GLY A C 1
ATOM 1407 O O . GLY A 1 187 ? 6.979 22.762 28.732 1.00 92.00 187 GLY A O 1
ATOM 1408 N N . MET A 1 188 ? 6.934 21.376 30.499 1.00 93.62 188 MET A N 1
ATOM 1409 C CA . MET A 1 188 ? 8.244 20.771 30.248 1.00 93.62 188 MET A CA 1
ATOM 1410 C C . MET A 1 188 ? 8.286 20.056 28.891 1.00 93.62 188 MET A C 1
ATOM 1412 O O . MET A 1 188 ? 9.200 20.301 28.105 1.00 93.62 188 MET A O 1
ATOM 1416 N N . PHE A 1 189 ? 7.295 19.213 28.574 1.00 88.75 189 PHE A N 1
ATOM 1417 C CA . PHE A 1 189 ? 7.242 18.524 27.276 1.00 88.75 189 PHE A CA 1
ATOM 1418 C C . PHE A 1 189 ? 7.101 19.495 26.100 1.00 88.75 189 PHE A C 1
ATOM 1420 O O . PHE A 1 189 ? 7.735 19.297 25.061 1.00 88.75 189 PHE A O 1
ATOM 1427 N N . LEU A 1 190 ? 6.317 20.563 26.256 1.00 91.00 190 LEU A N 1
ATOM 1428 C CA . LEU A 1 190 ? 6.181 21.609 25.241 1.00 91.00 190 LEU A CA 1
ATOM 1429 C C . LEU A 1 190 ? 7.491 22.371 25.041 1.00 91.00 190 LEU A C 1
ATOM 1431 O O . LEU A 1 190 ? 7.899 22.577 23.902 1.00 91.00 190 LEU A O 1
ATOM 1435 N N . CYS A 1 191 ? 8.205 22.706 26.114 1.00 93.94 191 CYS A N 1
ATOM 1436 C CA . CYS A 1 191 ? 9.507 23.364 26.018 1.00 93.94 191 CYS A CA 1
ATOM 1437 C C . CYS A 1 191 ? 10.572 22.452 25.394 1.00 93.94 191 CYS A C 1
ATOM 1439 O O . CYS A 1 191 ? 11.349 22.912 24.567 1.00 93.94 191 CYS A O 1
ATOM 1441 N N . LEU A 1 192 ? 10.572 21.147 25.686 1.00 92.88 192 LEU A N 1
ATOM 1442 C CA . LEU A 1 192 ? 11.432 20.183 24.983 1.00 92.88 192 LEU A CA 1
ATOM 1443 C C . LEU A 1 192 ? 11.078 20.077 23.492 1.00 92.88 192 LEU A C 1
ATOM 1445 O O . LEU A 1 192 ? 11.962 19.946 22.647 1.00 92.88 192 LEU A O 1
ATOM 1449 N N . THR A 1 193 ? 9.791 20.179 23.161 1.00 89.75 193 THR A N 1
ATOM 1450 C CA . THR A 1 193 ? 9.323 20.213 21.771 1.00 89.75 193 THR A CA 1
ATOM 1451 C C . THR A 1 193 ? 9.834 21.473 21.063 1.00 89.75 193 THR A C 1
ATOM 1453 O O . THR A 1 193 ? 10.399 21.368 19.978 1.00 89.75 193 THR A O 1
ATOM 1456 N N . LEU A 1 194 ? 9.723 22.650 21.691 1.00 90.56 194 LEU A N 1
ATOM 1457 C CA . LEU A 1 194 ? 10.265 23.914 21.174 1.00 90.56 194 LEU A CA 1
ATOM 1458 C C . LEU A 1 194 ? 11.796 23.894 21.064 1.00 90.56 194 LEU A C 1
ATOM 1460 O O . LEU A 1 194 ? 12.339 24.373 20.073 1.00 90.56 194 LEU A O 1
ATOM 1464 N N . ALA A 1 195 ? 12.494 23.286 22.025 1.00 91.19 195 ALA A N 1
ATOM 1465 C CA . ALA A 1 195 ? 13.940 23.098 21.971 1.00 91.19 195 ALA A CA 1
ATOM 1466 C C . ALA A 1 195 ? 14.343 22.285 20.733 1.00 91.19 195 ALA A C 1
ATOM 1468 O O . ALA A 1 195 ? 15.227 22.688 19.978 1.00 91.19 195 ALA A O 1
ATOM 1469 N N . PHE A 1 196 ? 13.642 21.180 20.471 1.00 88.50 196 PHE A N 1
ATOM 1470 C CA . PHE A 1 196 ? 13.859 20.377 19.272 1.00 88.50 196 PHE A CA 1
ATOM 1471 C C . PHE A 1 196 ? 13.537 21.152 17.982 1.00 88.50 196 PHE A C 1
ATOM 1473 O O . PHE A 1 196 ? 14.294 21.056 17.017 1.00 88.50 196 PHE A O 1
ATOM 1480 N N . LEU A 1 197 ? 12.469 21.961 17.961 1.00 85.50 197 LEU A N 1
ATOM 1481 C CA . LEU A 1 197 ? 12.176 22.856 16.832 1.00 85.50 197 LEU A CA 1
ATOM 1482 C C . LEU A 1 197 ? 13.295 23.875 16.605 1.00 85.50 197 LEU A C 1
ATOM 1484 O O . LEU A 1 197 ? 13.666 24.113 15.459 1.00 85.50 197 LEU A O 1
ATOM 1488 N N . GLY A 1 198 ? 13.858 24.435 17.677 1.00 84.75 198 GLY A N 1
ATOM 1489 C CA . GLY A 1 198 ? 15.008 25.331 17.613 1.00 84.75 198 GLY A CA 1
ATOM 1490 C C . GLY A 1 198 ? 16.240 24.638 17.032 1.00 84.75 198 GLY A C 1
ATOM 1491 O O . GLY A 1 198 ? 16.866 25.161 16.116 1.00 84.75 198 GLY A O 1
ATOM 1492 N N . TYR A 1 199 ? 16.542 23.418 17.484 1.00 85.12 199 TYR A N 1
ATOM 1493 C CA . TYR A 1 199 ? 17.635 22.611 16.934 1.00 85.12 199 TYR A CA 1
ATOM 1494 C C . TYR A 1 199 ? 17.436 22.311 15.440 1.00 85.12 199 TYR A C 1
ATOM 1496 O O . TYR A 1 199 ? 18.328 22.562 14.632 1.00 85.12 199 TYR A O 1
ATOM 1504 N N . TYR A 1 200 ? 16.249 21.831 15.058 1.00 82.06 200 TYR A N 1
ATOM 1505 C CA . TYR A 1 200 ? 15.932 21.474 13.675 1.00 82.06 200 TYR A CA 1
ATOM 1506 C C . TYR A 1 200 ? 15.879 22.692 12.742 1.00 82.06 200 TYR A C 1
ATOM 1508 O O . TYR A 1 200 ? 16.345 22.635 11.608 1.00 82.06 200 TYR A O 1
ATOM 1516 N N . GLY A 1 201 ? 15.339 23.811 13.227 1.00 76.62 201 GLY A N 1
ATOM 1517 C CA . GLY A 1 201 ? 15.252 25.074 12.499 1.00 76.62 201 GLY A CA 1
ATOM 1518 C C . GLY A 1 201 ? 16.558 25.871 12.461 1.00 76.62 201 GLY A C 1
ATOM 1519 O O . GLY A 1 201 ? 16.548 26.987 11.946 1.00 76.62 201 GLY A O 1
ATOM 1520 N N . ASN A 1 202 ? 17.655 25.334 13.013 1.00 78.06 202 ASN A N 1
ATOM 1521 C CA . ASN A 1 202 ? 18.946 26.011 13.144 1.00 78.06 202 ASN A CA 1
ATOM 1522 C C . ASN A 1 202 ? 18.841 27.367 13.884 1.00 78.06 202 ASN A C 1
ATOM 1524 O O . ASN A 1 202 ? 19.434 28.371 13.489 1.00 78.06 202 ASN A O 1
ATOM 1528 N N . GLN A 1 203 ? 18.035 27.389 14.950 1.00 82.81 203 GLN A N 1
ATOM 1529 C CA . GLN A 1 203 ? 17.767 28.522 15.840 1.00 82.81 203 GLN A CA 1
ATOM 1530 C C . GLN A 1 203 ? 18.344 28.216 17.237 1.00 82.81 203 GLN A C 1
ATOM 1532 O O . GLN A 1 203 ? 17.623 27.737 18.124 1.00 82.81 203 GLN A O 1
ATOM 1537 N N . PRO A 1 204 ? 19.660 28.428 17.443 1.00 84.00 204 PRO A N 1
ATOM 1538 C CA . PRO A 1 204 ? 20.338 28.084 18.694 1.00 84.00 204 PRO A CA 1
ATOM 1539 C C . PRO A 1 204 ? 19.807 28.884 19.894 1.00 84.00 204 PRO A C 1
ATOM 1541 O O . PRO A 1 204 ? 19.803 28.390 21.017 1.00 84.00 204 PRO A O 1
ATOM 1544 N N . ASP A 1 205 ? 19.301 30.090 19.649 1.00 85.31 205 ASP A N 1
ATOM 1545 C CA . ASP A 1 205 ? 18.648 30.955 20.627 1.00 85.31 205 ASP A CA 1
ATOM 1546 C C . ASP A 1 205 ? 17.347 30.341 21.168 1.00 85.31 205 ASP A C 1
ATOM 1548 O O . ASP A 1 205 ? 17.178 30.209 22.381 1.00 85.31 205 ASP A O 1
ATOM 1552 N N . VAL A 1 206 ? 16.466 29.871 20.280 1.00 88.69 206 VAL A N 1
ATOM 1553 C CA . VAL A 1 206 ? 15.230 29.165 20.665 1.00 88.69 206 VAL A CA 1
ATOM 1554 C C . VAL A 1 206 ? 15.543 27.869 21.415 1.00 88.69 206 VAL A C 1
ATOM 1556 O O . VAL A 1 206 ? 14.896 27.570 22.422 1.00 88.69 206 VAL A O 1
ATOM 1559 N N . LEU A 1 207 ? 16.546 27.115 20.950 1.00 90.44 207 LEU A N 1
ATOM 1560 C CA . LEU A 1 207 ? 17.001 25.875 21.585 1.00 90.44 207 LEU A CA 1
ATOM 1561 C C . LEU A 1 207 ? 17.422 26.110 23.042 1.00 90.44 207 LEU A C 1
ATOM 1563 O O . LEU A 1 207 ? 16.919 25.438 23.942 1.00 90.44 207 LEU A O 1
ATOM 1567 N N . VAL A 1 208 ? 18.312 27.075 23.279 1.00 90.06 208 VAL A N 1
ATOM 1568 C CA . VAL A 1 208 ? 18.872 27.364 24.608 1.00 90.06 208 VAL A CA 1
ATOM 1569 C C . VAL A 1 208 ? 17.793 27.824 25.586 1.00 90.06 208 VAL A C 1
ATOM 1571 O O . VAL A 1 208 ? 17.678 27.274 26.682 1.00 90.06 208 VAL A O 1
ATOM 1574 N N . VAL A 1 209 ? 16.970 28.796 25.187 1.00 91.56 209 VAL A N 1
ATOM 1575 C CA . VAL A 1 209 ? 15.960 29.391 26.075 1.00 91.56 209 VAL A CA 1
ATOM 1576 C C . VAL A 1 209 ? 14.854 28.372 26.401 1.00 91.56 209 VAL A C 1
ATOM 1578 O O . VAL A 1 209 ? 14.395 28.292 27.542 1.00 91.56 209 VAL A O 1
ATOM 1581 N N . SER A 1 210 ? 14.492 27.508 25.446 1.00 94.75 210 SER A N 1
ATOM 1582 C CA . SER A 1 210 ? 13.523 26.423 25.668 1.00 94.75 210 SER A CA 1
ATOM 1583 C C . SER A 1 210 ? 14.077 25.297 26.552 1.00 94.75 210 SER A C 1
ATOM 1585 O O . SER A 1 210 ? 13.349 24.775 27.398 1.00 94.75 210 SER A O 1
ATOM 1587 N N . LEU A 1 211 ? 15.362 24.937 26.414 1.00 95.12 211 LEU A N 1
ATOM 1588 C CA . LEU A 1 211 ? 16.023 23.978 27.312 1.00 95.12 211 LEU A CA 1
ATOM 1589 C C . LEU A 1 211 ? 16.131 24.511 28.742 1.00 95.12 211 LEU A C 1
ATOM 1591 O O . LEU A 1 211 ? 15.918 23.750 29.685 1.00 95.12 211 LEU A O 1
ATOM 1595 N N . ALA A 1 212 ? 16.412 25.804 28.910 1.00 95.56 212 ALA A N 1
ATOM 1596 C CA . ALA A 1 212 ? 16.435 26.440 30.221 1.00 95.56 212 ALA A CA 1
ATOM 1597 C C . ALA A 1 212 ? 15.059 26.386 30.903 1.00 95.56 212 ALA A C 1
ATOM 1599 O O . ALA A 1 212 ? 14.963 25.975 32.059 1.00 95.56 212 ALA A O 1
ATOM 1600 N N . MET A 1 213 ? 13.979 26.715 30.183 1.00 97.38 213 MET A N 1
ATOM 1601 C CA . MET A 1 213 ? 12.614 26.581 30.710 1.00 97.38 213 MET A CA 1
ATOM 1602 C C . MET A 1 213 ? 12.272 25.120 31.043 1.00 97.38 213 MET A C 1
ATOM 1604 O O . MET A 1 213 ? 11.745 24.844 32.119 1.00 97.38 213 MET A O 1
ATOM 1608 N N . ALA A 1 214 ? 12.620 24.162 30.177 1.00 97.44 214 ALA A N 1
ATOM 1609 C CA . ALA A 1 214 ? 12.403 22.740 30.452 1.00 97.44 214 ALA A CA 1
ATOM 1610 C C . ALA A 1 214 ? 13.159 22.264 31.708 1.00 97.44 214 ALA A C 1
ATOM 1612 O O . ALA A 1 214 ? 12.590 21.543 32.527 1.00 97.44 214 ALA A O 1
ATOM 1613 N N . GLY A 1 215 ? 14.410 22.699 31.886 1.00 97.06 215 GLY A N 1
ATOM 1614 C CA . GLY A 1 215 ? 15.213 22.419 33.076 1.00 97.06 215 GLY A CA 1
ATOM 1615 C C . GLY A 1 215 ? 14.601 23.021 34.341 1.00 97.06 215 GLY A C 1
ATOM 1616 O O . GLY A 1 215 ? 14.424 22.315 35.333 1.00 97.06 215 GLY A O 1
ATOM 1617 N N . ALA A 1 216 ? 14.190 24.291 34.291 1.00 97.75 216 ALA A N 1
ATOM 1618 C CA . ALA A 1 216 ? 13.529 24.969 35.406 1.00 97.75 216 ALA A CA 1
ATOM 1619 C C . ALA A 1 216 ? 12.241 24.247 35.845 1.00 97.75 216 ALA A C 1
ATOM 1621 O O . ALA A 1 216 ? 12.015 24.028 37.037 1.00 97.75 216 ALA A O 1
ATOM 1622 N N . LEU A 1 217 ? 11.426 23.805 34.882 1.00 97.38 217 LEU A N 1
ATOM 1623 C CA . LEU A 1 217 ? 10.216 23.026 35.149 1.00 97.38 217 LEU A CA 1
ATOM 1624 C C . LEU A 1 217 ? 10.528 21.648 35.734 1.00 97.38 217 LEU A C 1
ATOM 1626 O O . LEU A 1 217 ? 9.855 21.228 36.673 1.00 97.38 217 LEU A O 1
ATOM 1630 N N . ALA A 1 218 ? 11.570 20.968 35.248 1.00 96.44 218 ALA A N 1
ATOM 1631 C CA . ALA A 1 218 ? 12.030 19.711 35.831 1.00 96.44 218 ALA A CA 1
ATOM 1632 C C . ALA A 1 218 ? 12.461 19.886 37.300 1.00 96.44 218 ALA A C 1
ATOM 1634 O O . ALA A 1 218 ? 12.092 19.070 38.143 1.00 96.44 218 ALA A O 1
ATOM 1635 N N . GLY A 1 219 ? 13.173 20.973 37.622 1.00 95.19 219 GLY A N 1
ATOM 1636 C CA . GLY A 1 219 ? 13.576 21.307 38.993 1.00 95.19 219 GLY A CA 1
ATOM 1637 C C . GLY A 1 219 ? 12.388 21.579 39.921 1.00 95.19 219 GLY A C 1
ATOM 1638 O O . GLY A 1 219 ? 12.348 21.075 41.043 1.00 95.19 219 GLY A O 1
ATOM 1639 N N . PHE A 1 220 ? 11.381 22.309 39.436 1.00 95.81 220 PHE A N 1
ATOM 1640 C CA . PHE A 1 220 ? 10.127 22.552 40.156 1.00 95.81 220 PHE A CA 1
ATOM 1641 C C . PHE A 1 220 ? 9.310 21.264 40.377 1.00 95.81 220 PHE A C 1
ATOM 1643 O O . PHE A 1 220 ? 8.808 21.019 41.479 1.00 95.81 220 PHE A O 1
ATOM 1650 N N . LEU A 1 221 ? 9.206 20.407 39.355 1.00 94.19 221 LEU A N 1
ATOM 1651 C CA . LEU A 1 221 ? 8.407 19.177 39.390 1.00 94.19 221 LEU A CA 1
ATOM 1652 C C . LEU A 1 221 ? 8.831 18.210 40.498 1.00 94.19 221 LEU A C 1
ATOM 1654 O O . LEU A 1 221 ? 7.970 17.527 41.050 1.00 94.19 221 LEU A O 1
ATOM 1658 N N . ILE A 1 222 ? 10.109 18.197 40.892 1.00 94.75 222 ILE A N 1
ATOM 1659 C CA . ILE A 1 222 ? 10.612 17.397 42.026 1.00 94.75 222 ILE A CA 1
ATOM 1660 C C . ILE A 1 222 ? 9.778 17.632 43.301 1.00 94.75 222 ILE A C 1
ATOM 1662 O O . ILE A 1 222 ? 9.579 16.707 44.089 1.00 94.75 222 ILE A O 1
ATOM 1666 N N . PHE A 1 223 ? 9.258 18.848 43.495 1.00 91.94 223 PHE A N 1
ATOM 1667 C CA . PHE A 1 223 ? 8.471 19.238 44.669 1.00 91.94 223 PHE A CA 1
ATOM 1668 C C . PHE A 1 223 ? 6.962 19.328 44.403 1.00 91.94 223 PHE A C 1
ATOM 1670 O O . PHE A 1 223 ? 6.185 19.354 45.357 1.00 91.94 223 PHE A O 1
ATOM 1677 N N . ASN A 1 224 ? 6.545 19.387 43.138 1.00 92.56 224 ASN A N 1
ATOM 1678 C CA . ASN A 1 224 ? 5.146 19.543 42.732 1.00 92.56 224 ASN A CA 1
ATOM 1679 C C . ASN A 1 224 ? 4.470 18.219 42.320 1.00 92.56 224 ASN A C 1
ATOM 1681 O O . ASN A 1 224 ? 3.247 18.171 42.230 1.00 92.56 224 ASN A O 1
ATOM 1685 N N . LEU A 1 225 ? 5.228 17.137 42.096 1.00 89.06 225 LEU A N 1
ATOM 1686 C CA . LEU A 1 225 ? 4.657 15.809 41.841 1.00 89.06 225 LEU A CA 1
ATOM 1687 C C . LEU A 1 225 ? 3.784 15.326 43.019 1.00 89.06 225 LEU A C 1
ATOM 1689 O O . LEU A 1 225 ? 4.122 15.602 44.169 1.00 89.06 225 LEU A O 1
ATOM 1693 N N . PRO A 1 226 ? 2.700 14.562 42.763 1.00 83.88 226 PRO A N 1
ATOM 1694 C CA . PRO A 1 226 ? 1.786 14.132 43.816 1.00 83.88 226 PRO A CA 1
ATOM 1695 C C . PRO A 1 226 ? 2.484 13.270 44.890 1.00 83.88 226 PRO A C 1
ATOM 1697 O O . PRO A 1 226 ? 3.079 12.247 44.530 1.00 83.88 226 PRO A O 1
ATOM 1700 N N . PRO A 1 227 ? 2.343 13.585 46.194 1.00 85.19 227 PRO A N 1
ATOM 1701 C CA . PRO A 1 227 ? 1.644 14.746 46.764 1.00 85.19 227 PRO A CA 1
ATOM 1702 C C . PRO A 1 227 ? 2.477 16.043 46.695 1.00 85.19 227 PRO A C 1
ATOM 1704 O O . PRO A 1 227 ? 3.622 16.069 47.154 1.00 85.19 227 PRO A O 1
ATOM 1707 N N . ALA A 1 228 ? 1.889 17.126 46.174 1.00 86.56 228 ALA A N 1
ATOM 1708 C CA . ALA A 1 228 ? 2.586 18.400 45.992 1.00 86.56 228 ALA A CA 1
ATOM 1709 C C . ALA A 1 228 ? 2.970 19.073 47.324 1.00 86.56 228 ALA A C 1
ATOM 1711 O O . ALA A 1 228 ? 2.161 19.205 48.241 1.00 86.56 228 ALA A O 1
ATOM 1712 N N . LYS A 1 229 ? 4.214 19.559 47.404 1.00 88.25 229 LYS A N 1
ATOM 1713 C CA . LYS A 1 229 ? 4.735 20.375 48.521 1.00 88.25 229 LYS A CA 1
ATOM 1714 C C . LYS A 1 229 ? 4.634 21.879 48.257 1.00 88.25 229 LYS A C 1
ATOM 1716 O O . LYS A 1 229 ? 4.829 22.679 49.167 1.00 88.25 229 LYS A O 1
ATOM 1721 N N . ILE A 1 230 ? 4.382 22.251 47.007 1.00 89.50 230 ILE A N 1
ATOM 1722 C CA . ILE A 1 230 ? 4.234 23.621 46.518 1.00 89.50 230 ILE A CA 1
ATOM 1723 C C . ILE A 1 230 ? 3.369 23.587 45.253 1.00 89.50 230 ILE A C 1
ATOM 1725 O O . ILE A 1 230 ? 3.500 22.668 44.438 1.00 89.50 230 ILE A O 1
ATOM 1729 N N . PHE A 1 231 ? 2.497 24.574 45.083 1.00 89.81 231 PHE A N 1
ATOM 1730 C CA . PHE A 1 231 ? 1.702 24.776 43.874 1.00 89.81 231 PHE A CA 1
ATOM 1731 C C . PHE A 1 231 ? 2.370 25.783 42.938 1.00 89.81 231 PHE A C 1
ATOM 1733 O O . PHE A 1 231 ? 3.164 26.622 43.369 1.00 89.81 231 PHE A O 1
ATOM 1740 N N . LEU A 1 232 ? 2.069 25.670 41.644 1.00 90.94 232 LEU A N 1
ATOM 1741 C CA . LEU A 1 232 ? 2.672 26.494 40.599 1.00 90.94 232 LEU A CA 1
ATOM 1742 C C . LEU A 1 232 ? 2.241 27.967 40.716 1.00 90.94 232 LEU A C 1
ATOM 1744 O O . LEU A 1 232 ? 3.103 28.843 40.606 1.00 90.94 232 LEU A O 1
ATOM 1748 N N . GLY A 1 233 ? 0.954 28.202 40.989 1.00 89.50 233 GLY A N 1
ATOM 1749 C CA . GLY A 1 233 ? 0.359 29.538 41.087 1.00 89.50 233 GLY A CA 1
ATOM 1750 C C . GLY A 1 233 ? 0.015 30.142 39.723 1.00 89.50 233 GLY A C 1
ATOM 1751 O O . GLY A 1 233 ? 0.542 29.720 38.687 1.00 89.50 233 GLY A O 1
ATOM 1752 N N . ASP A 1 234 ? -0.839 31.166 39.727 1.00 89.31 234 ASP A N 1
ATOM 1753 C CA . ASP A 1 234 ? -1.244 31.925 38.537 1.00 89.31 234 ASP A CA 1
ATOM 1754 C C . ASP A 1 234 ? -0.013 32.551 37.854 1.00 89.31 234 ASP A C 1
ATOM 1756 O O . ASP A 1 234 ? 0.086 32.560 36.624 1.00 89.31 234 ASP A O 1
ATOM 1760 N N . GLY A 1 235 ? 0.974 33.018 38.632 1.00 91.06 235 GLY A N 1
ATOM 1761 C CA . GLY A 1 235 ? 2.230 33.566 38.118 1.00 91.06 235 GLY A CA 1
ATOM 1762 C C . GLY A 1 235 ? 3.020 32.547 37.302 1.00 91.06 235 GLY A C 1
ATOM 1763 O O . GLY A 1 235 ? 3.454 32.837 36.185 1.00 91.06 235 GLY A O 1
ATOM 1764 N N . GLY A 1 236 ? 3.171 31.329 37.826 1.00 92.25 236 GLY A N 1
ATOM 1765 C CA . GLY A 1 236 ? 3.856 30.244 37.125 1.00 92.25 236 GLY A CA 1
ATOM 1766 C C . GLY A 1 236 ? 3.093 29.770 35.889 1.00 92.25 236 GLY A C 1
ATOM 1767 O O . GLY A 1 236 ? 3.695 29.580 34.830 1.00 92.25 236 GLY A O 1
ATOM 1768 N N . ALA A 1 237 ? 1.771 29.632 35.988 1.00 92.88 237 ALA A N 1
ATOM 1769 C CA . ALA A 1 237 ? 0.937 29.195 34.876 1.00 92.88 237 ALA A CA 1
ATOM 1770 C C . ALA A 1 237 ? 0.941 30.198 33.710 1.00 92.88 237 ALA A C 1
ATOM 1772 O O . ALA A 1 237 ? 1.132 29.800 32.554 1.00 92.88 237 ALA A O 1
ATOM 1773 N N . TYR A 1 238 ? 0.801 31.499 33.994 1.00 94.81 238 TYR A N 1
ATOM 1774 C CA . TYR A 1 238 ? 0.855 32.521 32.950 1.00 94.81 238 TYR A CA 1
ATOM 1775 C C . TYR A 1 238 ? 2.246 32.657 32.336 1.00 94.81 238 TYR A C 1
ATOM 1777 O O . TYR A 1 238 ? 2.341 32.802 31.117 1.00 94.81 238 TYR A O 1
ATOM 1785 N N . LEU A 1 239 ? 3.315 32.534 33.133 1.00 96.31 239 LEU A N 1
ATOM 1786 C CA . LEU A 1 239 ? 4.683 32.501 32.616 1.00 96.31 239 LEU A CA 1
ATOM 1787 C C . LEU A 1 239 ? 4.878 31.349 31.624 1.00 96.31 239 LEU A C 1
ATOM 1789 O O . LEU A 1 239 ? 5.331 31.579 30.507 1.00 96.31 239 LEU A O 1
ATOM 1793 N N . ILE A 1 240 ? 4.516 30.118 32.001 1.00 95.62 240 ILE A N 1
ATOM 1794 C CA . ILE A 1 240 ? 4.689 28.938 31.140 1.00 95.62 240 ILE A CA 1
ATOM 1795 C C . ILE A 1 240 ? 3.902 29.101 29.840 1.00 95.62 240 ILE A C 1
ATOM 1797 O O . ILE A 1 240 ? 4.448 28.914 28.751 1.00 95.62 240 ILE A O 1
ATOM 1801 N N . GLY A 1 241 ? 2.617 29.449 29.936 1.00 93.50 241 GLY A N 1
ATOM 1802 C CA . GLY A 1 241 ? 1.777 29.550 28.750 1.00 93.50 241 GLY A CA 1
ATOM 1803 C C . GLY A 1 241 ? 2.193 30.693 27.825 1.00 93.50 241 GLY A C 1
ATOM 1804 O O . GLY A 1 241 ? 2.213 30.512 26.608 1.00 93.50 241 GLY A O 1
ATOM 1805 N N . PHE A 1 242 ? 2.594 31.841 28.372 1.00 95.44 242 PHE A N 1
ATOM 1806 C CA . PHE A 1 242 ? 3.023 32.977 27.556 1.00 95.44 242 PHE A CA 1
ATOM 1807 C C . PHE A 1 242 ? 4.402 32.758 26.947 1.00 95.44 242 PHE A C 1
ATOM 1809 O O . PHE A 1 242 ? 4.624 33.132 25.796 1.00 95.44 242 PHE A O 1
ATOM 1816 N N . PHE A 1 243 ? 5.300 32.072 27.653 1.00 95.81 243 PHE A N 1
ATOM 1817 C CA . PHE A 1 243 ? 6.583 31.643 27.112 1.00 95.81 243 PHE A CA 1
ATOM 1818 C C . PHE A 1 243 ? 6.386 30.735 25.896 1.00 95.81 243 PHE A C 1
ATOM 1820 O O . PHE A 1 243 ? 6.914 31.011 24.822 1.00 95.81 243 PHE A O 1
ATOM 1827 N N . ILE A 1 244 ? 5.553 29.698 26.024 1.00 93.75 244 ILE A N 1
ATOM 1828 C CA . ILE A 1 244 ? 5.257 28.772 24.922 1.00 93.75 244 ILE A CA 1
ATOM 1829 C C . ILE A 1 244 ? 4.608 29.517 23.747 1.00 93.75 244 ILE A C 1
ATOM 1831 O O . ILE A 1 244 ? 4.995 29.309 22.595 1.00 93.75 244 ILE A O 1
ATOM 1835 N N . ALA A 1 245 ? 3.658 30.416 24.019 1.00 92.44 245 ALA A N 1
ATOM 1836 C CA . ALA A 1 245 ? 2.977 31.197 22.990 1.00 92.44 245 ALA A CA 1
ATOM 1837 C C . ALA A 1 245 ? 3.927 32.148 22.243 1.00 92.44 245 ALA A C 1
ATOM 1839 O O . ALA A 1 245 ? 3.936 32.166 21.014 1.00 92.44 245 ALA A O 1
ATOM 1840 N N . SER A 1 246 ? 4.748 32.905 22.971 1.00 92.00 246 SER A N 1
ATOM 1841 C CA . SER A 1 246 ? 5.661 33.905 22.402 1.00 92.00 246 SER A CA 1
ATOM 1842 C C . SER A 1 246 ? 6.860 33.276 21.684 1.00 92.00 246 SER A C 1
ATOM 1844 O O . SER A 1 246 ? 7.186 33.681 20.568 1.00 92.00 246 SER A O 1
ATOM 1846 N N . VAL A 1 247 ? 7.483 32.238 22.254 1.00 90.62 247 VAL A N 1
ATOM 1847 C CA . VAL A 1 247 ? 8.636 31.548 21.644 1.00 90.62 247 VAL A CA 1
ATOM 1848 C C . VAL A 1 247 ? 8.226 30.753 20.401 1.00 90.62 247 VAL A C 1
ATOM 1850 O O . VAL A 1 247 ? 8.964 30.731 19.413 1.00 90.62 247 VAL A O 1
ATOM 1853 N N . SER A 1 248 ? 7.037 30.140 20.393 1.00 88.50 248 SER A N 1
ATOM 1854 C CA . SER A 1 248 ? 6.533 29.433 19.204 1.00 88.50 248 SER A CA 1
ATOM 1855 C C . SER A 1 248 ? 6.263 30.372 18.026 1.00 88.50 248 SER A C 1
ATOM 1857 O O . SER A 1 248 ? 6.634 30.037 16.900 1.00 88.50 248 SER A O 1
ATOM 1859 N N . LEU A 1 249 ? 5.716 31.569 18.278 1.00 86.56 249 LEU A N 1
ATOM 1860 C CA . LEU A 1 249 ? 5.570 32.619 17.262 1.00 86.56 249 LEU A CA 1
ATOM 1861 C C . LEU A 1 249 ? 6.925 33.054 16.709 1.00 86.56 249 LEU A C 1
ATOM 1863 O O . LEU A 1 249 ? 7.129 33.070 15.495 1.00 86.56 249 LEU A O 1
ATOM 1867 N N . PHE A 1 250 ? 7.872 33.325 17.608 1.00 80.00 250 PHE A N 1
ATOM 1868 C CA . PHE A 1 250 ? 9.218 33.760 17.254 1.00 80.00 250 PHE A CA 1
ATOM 1869 C C . PHE A 1 250 ? 9.975 32.727 16.405 1.00 80.00 250 PHE A C 1
ATOM 1871 O O . PHE A 1 250 ? 10.685 33.094 15.467 1.00 80.00 250 PHE A O 1
ATOM 1878 N N . THR A 1 251 ? 9.766 31.435 16.681 1.00 74.25 251 THR A N 1
ATOM 1879 C CA . THR A 1 251 ? 10.333 30.318 15.904 1.00 74.25 251 THR A CA 1
ATOM 1880 C C . THR A 1 251 ? 9.771 30.262 14.477 1.00 74.25 251 THR A C 1
ATOM 1882 O O . THR A 1 251 ? 10.466 29.839 13.551 1.00 74.25 251 THR A O 1
ATOM 1885 N N . SER A 1 252 ? 8.519 30.689 14.281 1.00 63.78 252 SER A N 1
ATOM 1886 C CA . SER A 1 252 ? 7.764 30.491 13.037 1.00 63.78 252 SER A CA 1
ATOM 1887 C C . SER A 1 252 ? 8.069 31.527 11.932 1.00 63.78 252 SER A C 1
ATOM 1889 O O . SER A 1 252 ? 7.905 31.225 10.747 1.00 63.78 252 SER A O 1
ATOM 1891 N N . ASN A 1 253 ? 8.634 32.690 12.290 1.00 55.09 253 ASN A N 1
ATOM 1892 C CA . ASN A 1 253 ? 8.944 33.817 11.388 1.00 55.09 253 ASN A CA 1
ATOM 1893 C C . ASN A 1 253 ? 10.043 33.558 10.327 1.00 55.09 253 ASN A C 1
ATOM 1895 O O . ASN A 1 253 ? 10.366 34.462 9.561 1.00 55.09 253 ASN A O 1
ATOM 1899 N N . LYS A 1 254 ? 10.637 32.355 10.251 1.00 50.44 254 LYS A N 1
ATOM 1900 C CA . LYS A 1 254 ? 11.757 32.036 9.336 1.00 50.44 254 LYS A CA 1
ATOM 1901 C C . LYS A 1 254 ? 11.500 30.934 8.293 1.00 50.44 254 LYS A C 1
ATOM 1903 O O . LYS A 1 254 ? 12.436 30.589 7.578 1.00 50.44 254 LYS A O 1
ATOM 1908 N N . GLY A 1 255 ? 10.289 30.376 8.150 1.00 52.50 255 GLY A N 1
ATOM 1909 C CA . GLY A 1 255 ? 10.088 29.394 7.063 1.00 52.50 255 GLY A CA 1
ATOM 1910 C C . GLY A 1 255 ? 8.803 28.568 6.988 1.00 52.50 255 GLY A C 1
ATOM 1911 O O . GLY A 1 255 ? 8.662 27.804 6.043 1.00 52.50 255 GLY A O 1
ATOM 1912 N N . SER A 1 256 ? 7.863 28.679 7.929 1.00 55.72 256 SER A N 1
ATOM 1913 C CA . SER A 1 256 ? 6.483 28.170 7.794 1.00 55.72 256 SER A CA 1
ATOM 1914 C C . SER A 1 256 ? 5.764 28.514 9.098 1.00 55.72 256 SER A C 1
ATOM 1916 O O . SER A 1 256 ? 5.937 27.819 10.108 1.00 55.72 256 SER A O 1
ATOM 1918 N N . VAL A 1 257 ? 4.985 29.596 9.098 1.00 56.88 257 VAL A N 1
ATOM 1919 C CA . VAL A 1 257 ? 4.311 30.083 10.312 1.00 56.88 257 VAL A CA 1
ATOM 1920 C C . VAL A 1 257 ? 3.371 29.017 10.887 1.00 56.88 257 VAL A C 1
ATOM 1922 O O . VAL A 1 257 ? 3.321 28.800 12.095 1.00 56.88 257 VAL A O 1
ATOM 1925 N N . ILE A 1 258 ? 2.701 28.248 10.020 1.00 62.97 258 ILE A N 1
ATOM 1926 C CA . ILE A 1 258 ? 1.741 27.227 10.454 1.00 62.97 258 ILE A CA 1
ATOM 1927 C C . ILE A 1 258 ? 2.430 26.015 11.083 1.00 62.97 258 ILE A C 1
ATOM 1929 O O . ILE A 1 258 ? 1.944 25.514 12.089 1.00 62.97 258 ILE A O 1
ATOM 1933 N N . GLY A 1 259 ? 3.555 25.538 10.544 1.00 65.75 259 GLY A N 1
ATOM 1934 C CA . GLY A 1 259 ? 4.177 24.283 10.989 1.00 65.75 259 GLY A CA 1
ATOM 1935 C C . GLY A 1 259 ? 4.556 24.262 12.475 1.00 65.75 259 GLY A C 1
ATOM 1936 O O . GLY A 1 259 ? 4.200 23.322 13.185 1.00 65.75 259 GLY A O 1
ATOM 1937 N N . ALA A 1 260 ? 5.232 25.307 12.965 1.00 68.06 260 ALA A N 1
ATOM 1938 C CA . ALA A 1 260 ? 5.657 25.388 14.366 1.00 68.06 260 ALA A CA 1
ATOM 1939 C C . ALA A 1 260 ? 4.472 25.614 15.325 1.00 68.06 260 ALA A C 1
ATOM 1941 O O . ALA A 1 260 ? 4.390 24.961 16.367 1.00 68.06 260 ALA A O 1
ATOM 1942 N N . LEU A 1 261 ? 3.522 26.481 14.955 1.00 79.75 261 LEU A N 1
ATOM 1943 C CA . LEU A 1 261 ? 2.318 26.739 15.755 1.00 79.75 261 LEU A CA 1
ATOM 1944 C C . LEU A 1 261 ? 1.417 25.501 15.829 1.00 79.75 261 LEU A C 1
ATOM 1946 O O . LEU A 1 261 ? 0.891 25.169 16.888 1.00 79.75 261 LEU A O 1
ATOM 1950 N N . LEU A 1 262 ? 1.297 24.763 14.728 1.00 76.56 262 LEU A N 1
ATOM 1951 C CA . LEU A 1 262 ? 0.522 23.532 14.650 1.00 76.56 262 LEU A CA 1
ATOM 1952 C C . LEU A 1 262 ? 1.087 22.432 15.556 1.00 76.56 262 LEU A C 1
ATOM 1954 O O . LEU A 1 262 ? 0.312 21.740 16.215 1.00 76.56 262 LEU A O 1
ATOM 1958 N N . VAL A 1 263 ? 2.415 22.287 15.636 1.00 79.81 263 VAL A N 1
ATOM 1959 C CA . VAL A 1 263 ? 3.058 21.350 16.577 1.00 79.81 263 VAL A CA 1
ATOM 1960 C C . VAL A 1 263 ? 2.617 21.656 18.012 1.00 79.81 263 VAL A C 1
ATOM 1962 O O . VAL A 1 263 ? 2.229 20.746 18.745 1.00 79.81 263 VAL A O 1
ATOM 1965 N N . VAL A 1 264 ? 2.622 22.937 18.393 1.00 82.00 264 VAL A N 1
ATOM 1966 C CA . VAL A 1 264 ? 2.221 23.395 19.730 1.00 82.00 264 VAL A CA 1
ATOM 1967 C C . VAL A 1 264 ? 0.727 23.173 19.977 1.00 82.00 264 VAL A C 1
ATOM 1969 O O . VAL A 1 264 ? 0.371 22.665 21.036 1.00 82.00 264 VAL A O 1
ATOM 1972 N N . ILE A 1 265 ? -0.144 23.464 19.001 1.00 83.56 265 ILE A N 1
ATOM 1973 C CA . ILE A 1 265 ? -1.592 23.191 19.092 1.00 83.56 265 ILE A CA 1
ATOM 1974 C C . ILE A 1 265 ? -1.852 21.704 19.332 1.00 83.56 265 ILE A C 1
ATOM 1976 O O . ILE A 1 265 ? -2.651 21.347 20.196 1.00 83.56 265 ILE A O 1
ATOM 1980 N N . ILE A 1 266 ? -1.185 20.829 18.576 1.00 82.25 266 ILE A N 1
ATOM 1981 C CA . ILE A 1 266 ? -1.380 19.382 18.688 1.00 82.25 266 ILE A CA 1
ATOM 1982 C C . ILE A 1 266 ? -0.902 18.891 20.053 1.00 82.25 266 ILE A C 1
ATOM 1984 O O . ILE A 1 266 ? -1.629 18.153 20.717 1.00 82.25 266 ILE A O 1
ATOM 1988 N N . ALA A 1 267 ? 0.272 19.333 20.503 1.00 80.81 267 ALA A N 1
ATOM 1989 C CA . ALA A 1 267 ? 0.801 18.991 21.819 1.00 80.81 267 ALA A CA 1
ATOM 1990 C C . ALA A 1 267 ? -0.103 19.500 22.965 1.00 80.81 267 ALA A C 1
ATOM 1992 O O . ALA A 1 267 ? -0.345 18.780 23.935 1.00 80.81 267 ALA A O 1
ATOM 1993 N N . LEU A 1 268 ? -0.705 20.686 22.811 1.00 81.38 268 LEU A N 1
ATOM 1994 C CA . LEU A 1 268 ? -1.742 21.236 23.695 1.00 81.38 268 LEU A CA 1
ATOM 1995 C C . LEU A 1 268 ? -3.136 20.623 23.472 1.00 81.38 268 LEU A C 1
ATOM 1997 O O . LEU A 1 268 ? -4.103 21.065 24.095 1.00 81.38 268 LEU A O 1
ATOM 2001 N N . GLY A 1 269 ? -3.273 19.590 22.640 1.00 81.56 269 GLY A N 1
ATOM 2002 C CA . GLY A 1 269 ? -4.565 19.007 22.292 1.00 81.56 269 GLY A CA 1
ATOM 2003 C C . GLY A 1 269 ? -5.366 18.543 23.510 1.00 81.56 269 GLY A C 1
ATOM 2004 O O . GLY A 1 269 ? -6.568 18.781 23.575 1.00 81.56 269 GLY A O 1
ATOM 2005 N N . VAL A 1 270 ? -4.719 17.941 24.517 1.00 77.69 270 VAL A N 1
ATOM 2006 C CA . VAL A 1 270 ? -5.405 17.525 25.758 1.00 77.69 270 VAL A CA 1
ATOM 2007 C C . VAL A 1 270 ? -5.918 18.733 26.564 1.00 77.69 270 VAL A C 1
ATOM 2009 O O . VAL A 1 270 ? -7.119 18.760 26.838 1.00 77.69 270 VAL A O 1
ATOM 2012 N N . PRO A 1 271 ? -5.089 19.742 26.907 1.00 80.62 271 PRO A N 1
ATOM 2013 C CA . PRO A 1 271 ? -5.551 20.975 27.559 1.00 80.62 271 PRO A CA 1
ATOM 2014 C C . PRO A 1 271 ? -6.649 21.729 26.808 1.00 80.62 271 PRO A C 1
ATOM 2016 O O . PRO A 1 271 ? -7.633 22.168 27.409 1.00 80.62 271 PRO A O 1
ATOM 2019 N N . ILE A 1 272 ? -6.496 21.863 25.488 1.00 81.75 272 ILE A N 1
ATOM 2020 C CA . ILE A 1 272 ? -7.461 22.554 24.627 1.00 81.75 272 ILE A CA 1
ATOM 2021 C C . ILE A 1 272 ? -8.803 21.823 24.665 1.00 81.75 272 ILE A C 1
ATOM 2023 O O . ILE A 1 272 ? -9.839 22.458 24.853 1.00 81.75 272 ILE A O 1
ATOM 2027 N N . LEU A 1 273 ? -8.801 20.492 24.536 1.00 77.69 273 LEU A N 1
ATOM 2028 C CA . LEU A 1 273 ? -10.026 19.694 24.591 1.00 77.69 273 LEU A CA 1
ATOM 2029 C C . LEU A 1 273 ? -10.687 19.732 25.970 1.00 77.69 273 LEU A C 1
ATOM 2031 O O . LEU A 1 273 ? -11.908 19.838 26.037 1.00 77.69 273 LEU A O 1
ATOM 2035 N N . ASP A 1 274 ? -9.918 19.671 27.058 1.00 77.38 274 ASP A N 1
ATOM 2036 C CA . ASP A 1 274 ? -10.459 19.776 28.419 1.00 77.38 274 ASP A CA 1
ATOM 2037 C C . ASP A 1 274 ? -11.176 21.118 28.633 1.00 77.38 274 ASP A C 1
ATOM 2039 O O . ASP A 1 274 ? -12.329 21.162 29.072 1.00 77.38 274 ASP A O 1
ATOM 2043 N N . THR A 1 275 ? -10.527 22.207 28.212 1.00 74.81 275 THR A N 1
ATOM 2044 C CA . THR A 1 275 ? -11.076 23.568 28.273 1.00 74.81 275 THR A CA 1
ATOM 2045 C C . THR A 1 275 ? -12.322 23.704 27.399 1.00 74.81 275 THR A C 1
ATOM 2047 O O . THR A 1 275 ? -13.359 24.186 27.855 1.00 74.81 275 THR A O 1
ATOM 2050 N N . LEU A 1 276 ? -12.266 23.217 26.157 1.00 75.12 276 LEU A N 1
ATOM 2051 C CA . LEU A 1 276 ? -13.391 23.256 25.226 1.00 75.12 276 LEU A CA 1
ATOM 2052 C C . LEU A 1 276 ? -14.584 22.442 25.747 1.00 75.12 276 LEU A C 1
ATOM 2054 O O . LEU A 1 276 ? -15.720 22.913 25.698 1.00 75.12 276 LEU A O 1
ATOM 2058 N N . PHE A 1 277 ? -14.351 21.246 26.297 1.00 73.00 277 PHE A N 1
ATOM 2059 C CA . PHE A 1 277 ? -15.411 20.438 26.900 1.00 73.00 277 PHE A CA 1
ATOM 2060 C C . PHE A 1 277 ? -15.995 21.088 28.149 1.00 73.00 277 PHE A C 1
ATOM 2062 O O . PHE A 1 277 ? -17.200 20.963 28.372 1.00 73.00 277 PHE A O 1
ATOM 2069 N N . ALA A 1 278 ? -15.191 21.791 28.949 1.00 71.69 278 ALA A N 1
ATOM 2070 C CA . ALA A 1 278 ? -15.697 22.581 30.063 1.00 71.69 278 ALA A CA 1
ATOM 2071 C C . ALA A 1 278 ? -16.613 23.716 29.579 1.00 71.69 278 ALA A C 1
ATOM 2073 O O . ALA A 1 278 ? -17.734 23.837 30.074 1.00 71.69 278 ALA A O 1
ATOM 2074 N N . ILE A 1 279 ? -16.198 24.475 28.559 1.00 71.19 279 ILE A N 1
ATOM 2075 C CA . ILE A 1 279 ? -17.000 25.559 27.968 1.00 71.19 279 ILE A CA 1
ATOM 2076 C C . ILE A 1 279 ? -18.317 25.016 27.401 1.00 71.19 279 ILE A C 1
ATOM 2078 O O . ILE A 1 279 ? -19.388 25.501 27.767 1.00 71.19 279 ILE A O 1
ATOM 2082 N N . ILE A 1 280 ? -18.259 23.976 26.562 1.00 69.31 280 ILE A N 1
ATOM 2083 C CA . ILE A 1 280 ? -19.445 23.360 25.948 1.00 69.31 280 ILE A CA 1
ATOM 2084 C C . ILE A 1 280 ? -20.396 22.835 27.026 1.00 69.31 280 ILE A C 1
ATOM 2086 O O . ILE A 1 280 ? -21.599 23.081 26.970 1.00 69.31 280 ILE A O 1
ATOM 2090 N N . ARG A 1 281 ? -19.878 22.144 28.046 1.00 71.38 281 ARG A N 1
ATOM 2091 C CA . ARG A 1 281 ? -20.691 21.614 29.146 1.00 71.38 281 ARG A CA 1
ATOM 2092 C C . ARG A 1 281 ? -21.381 22.725 29.936 1.00 71.38 281 ARG A C 1
ATOM 2094 O O . ARG A 1 281 ? -22.558 22.576 30.255 1.00 71.38 281 ARG A O 1
ATOM 2101 N N . ARG A 1 282 ? -20.683 23.825 30.239 1.00 70.06 282 ARG A N 1
ATOM 2102 C CA . ARG A 1 282 ? -21.251 24.987 30.946 1.00 70.06 282 ARG A CA 1
ATOM 2103 C C . ARG A 1 282 ? -22.341 25.664 30.118 1.00 70.06 282 ARG A C 1
ATOM 2105 O O . ARG A 1 282 ? -23.428 25.904 30.639 1.00 70.06 282 ARG A O 1
ATOM 2112 N N . ALA A 1 283 ? -22.084 25.854 28.822 1.00 65.25 283 ALA A N 1
ATOM 2113 C CA . ALA A 1 283 ? -23.052 26.398 27.876 1.00 65.25 283 ALA A CA 1
ATOM 2114 C C . ALA A 1 283 ? -24.322 25.533 27.792 1.00 65.25 283 ALA A C 1
ATOM 2116 O O . ALA A 1 283 ? -25.429 26.061 27.877 1.00 65.25 283 ALA A O 1
ATOM 2117 N N . ILE A 1 284 ? -24.171 24.205 27.716 1.00 62.88 284 ILE A N 1
ATOM 2118 C CA . ILE A 1 284 ? -25.295 23.255 27.728 1.00 62.88 284 ILE A CA 1
ATOM 2119 C C . ILE A 1 284 ? -26.029 23.293 29.079 1.00 62.88 284 ILE A C 1
ATOM 2121 O O . ILE A 1 284 ? -27.249 23.280 29.116 1.00 62.88 284 ILE A O 1
ATOM 2125 N N . ARG A 1 285 ? -25.333 23.382 30.216 1.00 61.09 285 ARG A N 1
ATOM 2126 C CA . ARG A 1 285 ? -25.975 23.434 31.546 1.00 61.09 285 ARG A CA 1
ATOM 2127 C C . ARG A 1 285 ? -26.582 24.799 31.899 1.00 61.09 285 ARG A C 1
ATOM 2129 O O . ARG A 1 285 ? -27.084 24.945 33.011 1.00 61.09 285 ARG A O 1
ATOM 2136 N N . GLY A 1 286 ? -26.503 25.802 31.021 1.00 57.50 286 GLY A N 1
ATOM 2137 C CA . GLY A 1 286 ? -27.018 27.152 31.284 1.00 57.50 286 GLY A CA 1
ATOM 2138 C C . GLY A 1 286 ? -26.338 27.868 32.462 1.00 57.50 286 GLY A C 1
ATOM 2139 O O . GLY A 1 286 ? -26.928 28.765 33.065 1.00 57.50 286 GLY A O 1
ATOM 2140 N N . VAL A 1 287 ? -25.119 27.457 32.829 1.00 60.59 287 VAL A N 1
ATOM 2141 C CA . VAL A 1 287 ? -24.293 28.128 33.848 1.00 60.59 287 VAL A CA 1
ATOM 2142 C C . VAL A 1 287 ? -23.289 29.055 33.167 1.00 60.59 287 VAL A C 1
ATOM 2144 O O . VAL A 1 287 ? -22.912 28.825 32.017 1.00 60.59 287 VAL A O 1
ATOM 2147 N N . SER A 1 288 ? -22.857 30.114 33.861 1.00 59.56 288 SER A N 1
ATOM 2148 C CA . SER A 1 288 ? -21.855 31.041 33.322 1.00 59.56 288 SER A CA 1
ATOM 2149 C C . SER A 1 288 ? -20.602 30.281 32.879 1.00 59.56 288 SER A C 1
ATOM 2151 O O . SER A 1 288 ? -20.097 29.422 33.606 1.00 59.56 288 SER A O 1
ATOM 2153 N N . ILE A 1 289 ? -20.075 30.624 31.698 1.00 57.66 289 ILE A N 1
ATOM 2154 C CA . ILE A 1 289 ? -18.833 30.046 31.160 1.00 57.66 289 ILE A CA 1
ATOM 2155 C C . ILE A 1 289 ? -17.655 30.326 32.111 1.00 57.66 289 ILE A C 1
ATOM 2157 O O . ILE A 1 289 ? -16.716 29.535 32.162 1.00 57.66 289 ILE A O 1
ATOM 2161 N N . PHE A 1 290 ? -17.741 31.386 32.921 1.00 53.38 290 PHE A N 1
ATOM 2162 C CA . PHE A 1 290 ? -16.710 31.814 33.869 1.00 53.38 290 PHE A CA 1
ATOM 2163 C C . PHE A 1 290 ? -16.804 31.157 35.260 1.00 53.38 290 PHE A C 1
ATOM 2165 O O . PHE A 1 290 ? -15.915 31.367 36.081 1.00 53.38 290 PHE A O 1
ATOM 2172 N N . ASN A 1 291 ? -17.832 30.345 35.541 1.00 54.81 291 ASN A N 1
ATOM 2173 C CA . ASN A 1 291 ? -17.942 29.644 36.827 1.00 54.81 291 ASN A CA 1
ATOM 2174 C C . ASN A 1 291 ? -16.963 28.463 36.897 1.00 54.81 291 ASN A C 1
ATOM 2176 O O . ASN A 1 291 ? -16.854 27.700 35.942 1.00 54.81 291 ASN A O 1
ATOM 2180 N N . ALA A 1 292 ? -16.279 28.271 38.029 1.00 52.69 292 ALA A N 1
ATOM 2181 C CA . ALA A 1 292 ? -15.387 27.126 38.239 1.00 52.69 292 ALA A CA 1
ATOM 2182 C C . ALA A 1 292 ? -16.159 25.786 38.264 1.00 52.69 292 ALA A C 1
ATOM 2184 O O . ALA A 1 292 ? -17.298 25.736 38.718 1.00 52.69 292 ALA A O 1
ATOM 2185 N N . ASP A 1 293 ? -15.545 24.700 37.776 1.00 59.00 293 ASP A N 1
ATOM 2186 C CA . ASP A 1 293 ? -16.169 23.369 37.657 1.00 59.00 293 ASP A CA 1
ATOM 2187 C C . ASP A 1 293 ? -15.163 22.269 38.055 1.00 59.00 293 ASP A C 1
ATOM 2189 O O . ASP A 1 293 ? -13.983 22.386 37.738 1.00 59.00 293 ASP A O 1
ATOM 2193 N N . ALA A 1 294 ? -15.615 21.201 38.719 1.00 59.34 294 ALA A N 1
ATOM 2194 C CA . ALA A 1 294 ? -14.794 20.083 39.213 1.00 59.34 294 ALA A CA 1
ATOM 2195 C C . ALA A 1 294 ? -14.882 18.830 38.309 1.00 59.34 294 ALA A C 1
ATOM 2197 O O . ALA A 1 294 ? -14.686 17.697 38.746 1.00 59.34 294 ALA A O 1
ATOM 2198 N N . GLU A 1 295 ? -15.198 19.015 37.024 1.00 66.75 295 GLU A N 1
ATOM 2199 C CA . GLU A 1 295 ? -15.415 17.928 36.054 1.00 66.75 295 GLU A CA 1
ATOM 2200 C C . GLU A 1 295 ? -14.378 17.870 34.914 1.00 66.75 295 GLU A C 1
ATOM 2202 O O . GLU A 1 295 ? -14.660 17.355 33.822 1.00 66.75 295 GLU A O 1
ATOM 2207 N N . HIS A 1 296 ? -13.176 18.388 35.150 1.00 75.44 296 HIS A N 1
ATOM 2208 C CA . HIS A 1 296 ? -12.042 18.283 34.227 1.00 75.44 296 HIS A CA 1
ATOM 2209 C C . HIS A 1 296 ? -11.626 16.820 33.974 1.00 75.44 296 HIS A C 1
ATOM 2211 O O . HIS A 1 296 ? -11.924 15.919 34.769 1.00 75.44 296 HIS A O 1
ATOM 2217 N N . ILE A 1 297 ? -10.925 16.565 32.863 1.00 75.44 297 ILE A N 1
ATOM 2218 C CA . ILE A 1 297 ? -10.508 15.219 32.424 1.00 75.44 297 ILE A CA 1
ATOM 2219 C C . ILE A 1 297 ? -9.820 14.445 33.558 1.00 75.44 297 ILE A C 1
ATOM 2221 O O . ILE A 1 297 ? -10.087 13.257 33.756 1.00 75.44 297 ILE A O 1
ATOM 2225 N N . HIS A 1 298 ? -8.968 15.111 34.335 1.00 74.62 298 HIS A N 1
ATOM 2226 C CA . HIS A 1 298 ? -8.220 14.485 35.419 1.00 74.62 298 HIS A CA 1
ATOM 2227 C C . HIS A 1 298 ? -9.131 14.024 36.577 1.00 74.62 298 HIS A C 1
ATOM 2229 O O . HIS A 1 298 ? -8.973 12.904 37.067 1.00 74.62 298 HIS A O 1
ATOM 2235 N N . HIS A 1 299 ? -10.155 14.804 36.948 1.00 74.62 299 HIS A N 1
ATOM 2236 C CA . HIS A 1 299 ? -11.176 14.384 37.916 1.00 74.62 299 HIS A CA 1
ATOM 2237 C C . HIS A 1 299 ? -11.993 13.202 37.391 1.00 74.62 299 HIS A C 1
ATOM 2239 O O . HIS A 1 299 ? -12.257 12.253 38.127 1.00 74.62 299 HIS A O 1
ATOM 2245 N N . ARG A 1 300 ? -12.338 13.199 36.096 1.00 75.25 300 ARG A N 1
ATOM 2246 C CA . ARG A 1 300 ? -13.039 12.070 35.463 1.00 75.25 300 ARG A CA 1
ATOM 2247 C C . ARG A 1 300 ? -12.208 10.789 35.496 1.00 75.25 300 ARG A C 1
ATOM 2249 O O . ARG A 1 300 ? -12.762 9.730 35.774 1.00 75.25 300 ARG A O 1
ATOM 2256 N N . LEU A 1 301 ? -10.897 10.866 35.269 1.00 76.38 301 LEU A N 1
ATOM 2257 C CA . LEU A 1 301 ? -10.004 9.710 35.402 1.00 76.38 301 LEU A CA 1
ATOM 2258 C C . LEU A 1 301 ? -9.975 9.177 36.841 1.00 76.38 301 LEU A C 1
ATOM 2260 O O . LEU A 1 301 ? -10.054 7.963 37.035 1.00 76.38 301 LEU A O 1
ATOM 2264 N N . ILE A 1 302 ? -9.935 10.062 37.840 1.00 77.69 302 ILE A N 1
ATOM 2265 C CA . ILE A 1 302 ? -9.988 9.669 39.256 1.00 77.69 302 ILE A CA 1
ATOM 2266 C C . ILE A 1 302 ? -11.324 8.988 39.587 1.00 77.69 302 ILE A C 1
ATOM 2268 O O . ILE A 1 302 ? -11.327 7.898 40.155 1.00 77.69 302 ILE A O 1
ATOM 2272 N N . LEU A 1 303 ? -12.455 9.554 39.146 1.00 74.19 303 LEU A N 1
ATOM 2273 C CA . LEU A 1 303 ? -13.791 8.957 39.314 1.00 74.19 303 LEU A CA 1
ATOM 2274 C C . LEU A 1 303 ? -13.928 7.583 38.638 1.00 74.19 303 LEU A C 1
ATOM 2276 O O . LEU A 1 303 ? -14.741 6.760 39.048 1.00 74.19 303 LEU A O 1
ATOM 2280 N N . LEU A 1 304 ? -13.127 7.314 37.604 1.00 72.38 304 LEU A N 1
ATOM 2281 C CA . LEU A 1 304 ? -13.060 6.018 36.926 1.00 72.38 304 LEU A CA 1
ATOM 2282 C C . LEU A 1 304 ? -12.164 4.994 37.652 1.00 72.38 304 LEU A C 1
ATOM 2284 O O . LEU A 1 304 ? -11.983 3.885 37.147 1.00 72.38 304 LEU A O 1
ATOM 2288 N N . GLY A 1 305 ? -11.622 5.341 38.823 1.00 77.94 305 GLY A N 1
ATOM 2289 C CA . GLY A 1 305 ? -10.821 4.462 39.678 1.00 77.94 305 GLY A CA 1
ATOM 2290 C C . GLY A 1 305 ? -9.306 4.564 39.468 1.00 77.94 305 GLY A C 1
ATOM 2291 O O . GLY A 1 305 ? -8.567 3.701 39.945 1.00 77.94 305 GLY A O 1
ATOM 2292 N N . TYR A 1 306 ? -8.812 5.577 38.746 1.00 75.19 306 TYR A N 1
ATOM 2293 C CA . TYR A 1 306 ? -7.371 5.833 38.648 1.00 75.19 306 TYR A CA 1
ATOM 2294 C C . TYR A 1 306 ? -6.867 6.536 39.913 1.00 75.19 306 TYR A C 1
ATOM 2296 O O . TYR A 1 306 ? -7.481 7.484 40.393 1.00 75.19 306 TYR A O 1
ATOM 2304 N N . SER A 1 307 ? -5.702 6.126 40.424 1.00 80.88 307 SER A N 1
ATOM 2305 C CA . SER A 1 307 ? -4.994 6.934 41.424 1.00 80.88 307 SER A CA 1
ATOM 2306 C C . SER A 1 307 ? -4.474 8.227 40.783 1.00 80.88 307 SER A C 1
ATOM 2308 O O . SER A 1 307 ? -4.189 8.240 39.582 1.00 80.88 307 SER A O 1
ATOM 2310 N N . LYS A 1 308 ? -4.295 9.298 41.574 1.00 78.25 308 LYS A N 1
ATOM 2311 C CA . LYS A 1 308 ? -3.782 10.602 41.095 1.00 78.25 308 LYS A CA 1
ATOM 2312 C C . LYS A 1 308 ? -2.512 10.443 40.239 1.00 78.25 308 LYS A C 1
ATOM 2314 O O . LYS A 1 308 ? -2.461 10.937 39.119 1.00 78.25 308 LYS A O 1
ATOM 2319 N N . GLY A 1 309 ? -1.549 9.636 40.698 1.00 78.12 309 GLY A N 1
ATOM 2320 C CA . GLY A 1 309 ? -0.320 9.347 39.947 1.00 78.12 309 GLY A CA 1
ATOM 2321 C C . GLY A 1 309 ? -0.536 8.569 38.639 1.00 78.12 309 GLY A C 1
ATOM 2322 O O . GLY A 1 309 ? 0.116 8.858 37.640 1.00 78.12 309 GLY A O 1
ATOM 2323 N N . ARG A 1 310 ? -1.482 7.615 38.593 1.00 79.69 310 ARG A N 1
ATOM 2324 C CA . ARG A 1 310 ? -1.814 6.893 37.347 1.00 79.69 310 ARG A CA 1
ATOM 2325 C C . ARG A 1 310 ? -2.540 7.790 36.344 1.00 79.69 310 ARG A C 1
ATOM 2327 O O . ARG A 1 310 ? -2.321 7.637 35.146 1.00 79.69 310 ARG A O 1
ATOM 2334 N N . ALA A 1 311 ? -3.393 8.699 36.818 1.00 80.31 311 ALA A N 1
ATOM 2335 C CA . ALA A 1 311 ? -4.048 9.695 35.975 1.00 80.31 311 ALA A CA 1
ATOM 2336 C C . ALA A 1 311 ? -3.013 10.661 35.373 1.00 80.31 311 ALA A C 1
ATOM 2338 O O . ALA A 1 311 ? -2.994 10.842 34.157 1.00 80.31 311 ALA A O 1
ATOM 2339 N N . LEU A 1 312 ? -2.092 11.171 36.198 1.00 82.62 312 LEU A N 1
ATOM 2340 C CA . LEU A 1 312 ? -0.994 12.037 35.764 1.00 82.62 312 LEU A CA 1
ATOM 2341 C C . LEU A 1 312 ? -0.100 11.358 34.714 1.00 82.62 312 LEU A C 1
ATOM 2343 O O . LEU A 1 312 ? 0.108 11.903 33.632 1.00 82.62 312 LEU A O 1
ATOM 2347 N N . ALA A 1 313 ? 0.362 10.130 34.979 1.00 77.50 313 ALA A N 1
ATOM 2348 C CA . ALA A 1 313 ? 1.197 9.375 34.042 1.00 77.50 313 ALA A CA 1
ATOM 2349 C C . ALA A 1 313 ? 0.490 9.109 32.701 1.00 77.50 313 ALA A C 1
ATOM 2351 O O . ALA A 1 313 ? 1.110 9.200 31.640 1.00 77.50 313 ALA A O 1
ATOM 2352 N N . ALA A 1 314 ? -0.815 8.815 32.727 1.00 75.81 314 ALA A N 1
ATOM 2353 C CA . ALA A 1 314 ? -1.602 8.640 31.510 1.00 75.81 314 ALA A CA 1
ATOM 2354 C C . ALA A 1 314 ? -1.693 9.943 30.698 1.00 75.81 314 ALA A C 1
ATOM 2356 O O . ALA A 1 314 ? -1.537 9.914 29.479 1.00 75.81 314 ALA A O 1
ATOM 2357 N N . MET A 1 315 ? -1.900 11.085 31.360 1.00 80.19 315 MET A N 1
ATOM 2358 C CA . MET A 1 315 ? -1.952 12.391 30.698 1.00 80.19 315 MET A CA 1
ATOM 2359 C C . MET A 1 315 ? -0.591 12.793 30.112 1.00 80.19 315 MET A C 1
ATOM 2361 O O . MET A 1 315 ? -0.542 13.269 28.980 1.00 80.19 315 MET A O 1
ATOM 2365 N N . TYR A 1 316 ? 0.513 12.525 30.817 1.00 83.00 316 TYR A N 1
ATOM 2366 C CA . TYR A 1 316 ? 1.873 12.731 30.302 1.00 83.00 316 TYR A CA 1
ATOM 2367 C C . TYR A 1 316 ? 2.159 11.889 29.060 1.00 83.00 316 TYR A C 1
ATOM 2369 O O . TYR A 1 316 ? 2.677 12.409 28.076 1.00 83.00 316 TYR A O 1
ATOM 2377 N N . ALA A 1 317 ? 1.785 10.607 29.075 1.00 74.31 317 ALA A N 1
ATOM 2378 C CA . ALA A 1 317 ? 1.986 9.722 27.931 1.00 74.31 317 ALA A CA 1
ATOM 2379 C C . ALA A 1 317 ? 1.232 10.211 26.683 1.00 74.31 317 ALA A C 1
ATOM 2381 O O . ALA A 1 317 ? 1.768 10.154 25.577 1.00 74.31 317 ALA A O 1
ATOM 2382 N N . VAL A 1 318 ? 0.006 10.720 26.854 1.00 77.00 318 VAL A N 1
ATOM 2383 C CA . VAL A 1 318 ? -0.769 11.295 25.744 1.00 77.00 318 VAL A CA 1
ATOM 2384 C C . VAL A 1 318 ? -0.133 12.592 25.246 1.00 77.00 318 VAL A C 1
ATOM 2386 O O . VAL A 1 318 ? 0.013 12.751 24.040 1.00 77.00 318 VAL A O 1
ATOM 2389 N N . CYS A 1 319 ? 0.285 13.485 26.145 1.00 81.31 319 CYS A N 1
ATOM 2390 C CA . CYS A 1 319 ? 0.960 14.732 25.779 1.00 81.31 319 CYS A CA 1
ATOM 2391 C C . CYS A 1 319 ? 2.243 14.463 24.977 1.00 81.31 319 CYS A C 1
ATOM 2393 O O . CYS A 1 319 ? 2.391 14.973 23.871 1.00 81.31 319 CYS A O 1
ATOM 2395 N N . LEU A 1 320 ? 3.104 13.557 25.455 1.00 77.75 320 LEU A N 1
ATOM 2396 C CA . LEU A 1 320 ? 4.315 13.149 24.742 1.00 77.75 320 LEU A CA 1
ATOM 2397 C C . LEU A 1 320 ? 4.000 12.560 23.358 1.00 77.75 320 LEU A C 1
ATOM 2399 O O . LEU A 1 320 ? 4.655 12.904 22.376 1.00 77.75 320 LEU A O 1
ATOM 2403 N N . ALA A 1 321 ? 2.983 11.699 23.258 1.00 73.19 321 ALA A N 1
ATOM 2404 C CA . ALA A 1 321 ? 2.564 11.135 21.978 1.00 73.19 321 ALA A CA 1
ATOM 2405 C C . ALA A 1 321 ? 2.082 12.223 21.004 1.00 73.19 321 ALA A C 1
ATOM 2407 O O . ALA A 1 321 ? 2.452 12.198 19.833 1.00 73.19 321 ALA A O 1
ATOM 2408 N N . LEU A 1 322 ? 1.296 13.194 21.478 1.00 79.00 322 LEU A N 1
ATOM 2409 C CA . LEU A 1 322 ? 0.828 14.315 20.665 1.00 79.00 322 LEU A CA 1
ATOM 2410 C C . LEU A 1 322 ? 1.977 15.238 20.235 1.00 79.00 322 LEU A C 1
ATOM 2412 O O . LEU A 1 322 ? 2.023 15.620 19.068 1.00 79.00 322 LEU A O 1
ATOM 2416 N N . SER A 1 323 ? 2.944 15.524 21.111 1.00 78.25 323 SER A N 1
ATOM 2417 C CA . SER A 1 323 ? 4.165 16.257 20.749 1.00 78.25 323 SER A CA 1
ATOM 2418 C C . SER A 1 323 ? 4.950 15.554 19.641 1.00 78.25 323 SER A C 1
ATOM 2420 O O . SER A 1 323 ? 5.324 16.186 18.655 1.00 78.25 323 SER A O 1
ATOM 2422 N N . LEU A 1 324 ? 5.154 14.235 19.749 1.00 77.38 324 LEU A N 1
ATOM 2423 C CA . LEU A 1 324 ? 5.838 13.446 18.718 1.00 77.38 324 LEU A CA 1
ATOM 2424 C C . LEU A 1 324 ? 5.068 13.430 17.393 1.00 77.38 324 LEU A C 1
ATOM 2426 O O . LEU A 1 324 ? 5.681 13.506 16.327 1.00 77.38 324 LEU A O 1
ATOM 2430 N N . VAL A 1 325 ? 3.734 13.376 17.442 1.00 74.25 325 VAL A N 1
ATOM 2431 C CA . VAL A 1 325 ? 2.875 13.498 16.255 1.00 74.25 325 VAL A CA 1
ATOM 2432 C C . VAL A 1 325 ? 3.035 14.877 15.615 1.00 74.25 325 VAL A C 1
ATOM 2434 O O . VAL A 1 325 ? 3.266 14.950 14.411 1.00 74.25 325 VAL A O 1
ATOM 2437 N N . GLY A 1 326 ? 2.985 15.955 16.401 1.00 75.06 326 GLY A N 1
ATOM 2438 C CA . GLY A 1 326 ? 3.206 17.318 15.915 1.00 75.06 326 GLY A CA 1
ATOM 2439 C C . GLY A 1 326 ? 4.566 17.472 15.228 1.00 75.06 326 GLY A C 1
ATOM 2440 O O . GLY A 1 326 ? 4.632 17.934 14.089 1.00 75.06 326 GLY A O 1
ATOM 2441 N N . LEU A 1 327 ? 5.642 16.996 15.864 1.00 75.69 327 LEU A N 1
ATOM 2442 C CA . LEU A 1 327 ? 6.988 16.988 15.278 1.00 75.69 327 LEU A CA 1
ATOM 2443 C C . LEU A 1 327 ? 7.062 16.156 13.993 1.00 75.69 327 LEU A C 1
ATOM 2445 O O . LEU A 1 327 ? 7.677 16.582 13.018 1.00 75.69 327 LEU A O 1
ATOM 2449 N N . SER A 1 328 ? 6.400 14.998 13.955 1.00 68.06 328 SER A N 1
ATOM 2450 C CA . SER A 1 328 ? 6.358 14.147 12.761 1.00 68.06 328 SER A CA 1
ATOM 2451 C C . SER A 1 328 ? 5.666 14.854 11.588 1.00 68.06 328 SER A C 1
ATOM 2453 O O . SER A 1 328 ? 6.132 14.749 10.459 1.00 68.06 328 SER A O 1
ATOM 2455 N N . ILE A 1 329 ? 4.598 15.622 11.835 1.00 68.88 329 ILE A N 1
ATOM 2456 C CA . ILE A 1 329 ? 3.915 16.406 10.790 1.00 68.88 329 ILE A CA 1
ATOM 2457 C C . ILE A 1 329 ? 4.845 17.468 10.202 1.00 68.88 329 ILE A C 1
ATOM 2459 O O . ILE A 1 329 ? 4.874 17.637 8.981 1.00 68.88 329 ILE A O 1
ATOM 2463 N N . LEU A 1 330 ? 5.622 18.153 11.046 1.00 69.50 330 LEU A N 1
ATOM 2464 C CA . LEU A 1 330 ? 6.595 19.143 10.588 1.00 69.50 330 LEU A CA 1
ATOM 2465 C C . LEU A 1 330 ? 7.659 18.512 9.677 1.00 69.50 330 LEU A C 1
ATOM 2467 O O . LEU A 1 330 ? 7.971 19.063 8.625 1.00 69.50 330 LEU A O 1
ATOM 2471 N N . MET A 1 331 ? 8.173 17.335 10.044 1.00 66.75 331 MET A N 1
ATOM 2472 C CA . MET A 1 331 ? 9.191 16.619 9.258 1.00 66.75 331 MET A CA 1
ATOM 2473 C C . MET A 1 331 ? 8.688 16.198 7.873 1.00 66.75 331 MET A C 1
ATOM 2475 O O . MET A 1 331 ? 9.464 16.123 6.925 1.00 66.75 331 MET A O 1
ATOM 2479 N N . ILE A 1 332 ? 7.383 15.950 7.745 1.00 64.25 332 ILE A N 1
ATOM 2480 C CA . ILE A 1 332 ? 6.721 15.543 6.495 1.00 64.25 332 ILE A CA 1
ATOM 2481 C C . ILE A 1 332 ? 6.043 16.762 5.817 1.00 64.25 332 ILE A C 1
ATOM 2483 O O . ILE A 1 332 ? 5.137 16.609 4.992 1.00 64.25 332 ILE A O 1
ATOM 2487 N N . LYS A 1 333 ? 6.459 17.987 6.188 1.00 62.53 333 LYS A N 1
ATOM 2488 C CA . LYS A 1 333 ? 5.975 19.277 5.659 1.00 62.53 333 LYS A CA 1
ATOM 2489 C C . LYS A 1 333 ? 4.444 19.407 5.596 1.00 62.53 333 LYS A C 1
ATOM 2491 O O . LYS A 1 333 ? 3.899 19.975 4.660 1.00 62.53 333 LYS A O 1
ATOM 2496 N N . GLY A 1 334 ? 3.718 18.851 6.565 1.00 54.59 334 GLY A N 1
ATOM 2497 C CA . GLY A 1 334 ? 2.261 19.016 6.636 1.00 54.59 334 GLY A CA 1
ATOM 2498 C C . GLY A 1 334 ? 1.426 18.134 5.696 1.00 54.59 334 GLY A C 1
ATOM 2499 O O . GLY A 1 334 ? 0.208 18.121 5.835 1.00 54.59 334 GLY A O 1
ATOM 2500 N N . SER A 1 335 ? 2.019 17.318 4.819 1.00 55.31 335 SER A N 1
ATOM 2501 C CA . SER A 1 335 ? 1.257 16.471 3.871 1.00 55.31 335 SER A CA 1
ATOM 2502 C C . SER A 1 335 ? 0.327 15.443 4.546 1.00 55.31 335 SER A C 1
ATOM 2504 O O . SER A 1 335 ? -0.724 15.088 4.015 1.00 55.31 335 SER A O 1
ATOM 2506 N N . ALA A 1 336 ? 0.661 15.001 5.763 1.00 57.06 336 ALA A N 1
ATOM 2507 C CA . ALA A 1 336 ? -0.161 14.088 6.562 1.00 57.06 336 ALA A CA 1
ATOM 2508 C C . ALA A 1 336 ? -1.256 14.792 7.395 1.00 57.06 336 ALA A C 1
ATOM 2510 O O . ALA A 1 336 ? -2.003 14.120 8.114 1.00 57.06 336 ALA A O 1
ATOM 2511 N N . LEU A 1 337 ? -1.368 16.125 7.323 1.00 58.25 337 LEU A N 1
ATOM 2512 C CA . LEU A 1 337 ? -2.232 16.926 8.194 1.00 58.25 337 LEU A CA 1
ATOM 2513 C C . LEU A 1 337 ? -3.718 16.522 8.161 1.00 58.25 337 LEU A C 1
ATOM 2515 O O . LEU A 1 337 ? -4.297 16.413 9.242 1.00 58.25 337 LEU A O 1
ATOM 2519 N N . PRO A 1 338 ? -4.353 16.224 7.007 1.00 54.75 338 PRO A N 1
ATOM 2520 C CA . PRO A 1 338 ? -5.771 15.845 6.980 1.00 54.75 338 PRO A CA 1
ATOM 2521 C C . PRO A 1 338 ? -6.029 14.492 7.641 1.00 54.75 338 PRO A C 1
ATOM 2523 O O . PRO A 1 338 ? -7.006 14.321 8.367 1.00 54.75 338 PRO A O 1
ATOM 2526 N N . ILE A 1 339 ? -5.126 13.532 7.420 1.00 58.25 339 ILE A N 1
ATOM 2527 C CA . ILE A 1 339 ? -5.232 12.174 7.964 1.00 58.25 339 ILE A CA 1
ATOM 2528 C C . ILE A 1 339 ? -5.028 12.218 9.476 1.00 58.25 339 ILE A C 1
ATOM 2530 O O . ILE A 1 339 ? -5.834 11.678 10.232 1.00 58.25 339 ILE A O 1
ATOM 2534 N N . VAL A 1 340 ? -3.975 12.900 9.929 1.00 60.59 340 VAL A N 1
ATOM 2535 C CA . VAL A 1 340 ? -3.696 13.057 11.358 1.00 60.59 340 VAL A CA 1
ATOM 2536 C C . VAL A 1 340 ? -4.795 13.875 12.032 1.00 60.59 340 VAL A C 1
ATOM 2538 O O . VAL A 1 340 ? -5.263 13.482 13.095 1.00 60.59 340 VAL A O 1
ATOM 2541 N N . GLY A 1 341 ? -5.280 14.944 11.399 1.00 57.22 341 GLY A N 1
ATOM 2542 C CA . GLY A 1 341 ? -6.414 15.735 11.876 1.00 57.22 341 GLY A CA 1
ATOM 2543 C C . GLY A 1 341 ? -7.684 14.898 12.037 1.00 57.22 341 GLY A C 1
ATOM 2544 O O . GLY A 1 341 ? -8.313 14.942 13.093 1.00 57.22 341 GLY A O 1
ATOM 2545 N N . ALA A 1 342 ? -8.021 14.056 11.054 1.00 52.94 342 ALA A N 1
ATOM 2546 C CA . ALA A 1 342 ? -9.153 13.135 11.142 1.00 52.94 342 ALA A CA 1
ATOM 2547 C C . ALA A 1 342 ? -8.976 12.104 12.271 1.00 52.94 342 ALA A C 1
ATOM 2549 O O . ALA A 1 342 ? -9.918 11.826 13.014 1.00 52.94 342 ALA A O 1
ATOM 2550 N N . LEU A 1 343 ? -7.766 11.570 12.455 1.00 59.31 343 LEU A N 1
ATOM 2551 C CA . LEU A 1 343 ? -7.456 10.626 13.531 1.00 59.31 343 LEU A CA 1
ATOM 2552 C C . LEU A 1 343 ? -7.504 11.279 14.918 1.00 59.31 343 LEU A C 1
ATOM 2554 O O . LEU A 1 343 ? -8.046 10.679 15.845 1.00 59.31 343 LEU A O 1
ATOM 2558 N N . LEU A 1 344 ? -6.987 12.501 15.064 1.00 64.06 344 LEU A N 1
ATOM 2559 C CA . LEU A 1 344 ? -7.060 13.286 16.298 1.00 64.06 344 LEU A CA 1
ATOM 2560 C C . LEU A 1 344 ? -8.501 13.688 16.617 1.00 64.06 344 LEU A C 1
ATOM 2562 O O . LEU A 1 344 ? -8.909 13.614 17.772 1.00 64.06 344 LEU A O 1
ATOM 2566 N N . PHE A 1 345 ? -9.299 14.038 15.608 1.00 61.72 345 PHE A N 1
ATOM 2567 C CA . PHE A 1 345 ? -10.723 14.316 15.771 1.00 61.72 345 PHE A CA 1
ATOM 2568 C C . PHE A 1 345 ? -11.487 13.074 16.238 1.00 61.72 345 PHE A C 1
ATOM 2570 O O . PHE A 1 345 ? -12.237 13.133 17.214 1.00 61.72 345 PHE A O 1
ATOM 2577 N N . LEU A 1 346 ? -11.239 11.919 15.611 1.00 60.88 346 LEU A N 1
ATOM 2578 C CA . LEU A 1 346 ? -11.781 10.649 16.083 1.00 60.88 346 LEU A CA 1
ATOM 2579 C C . LEU A 1 346 ? -11.333 10.390 17.524 1.00 60.88 346 LEU A C 1
ATOM 2581 O O . LEU A 1 346 ? -12.188 10.135 18.368 1.00 60.88 346 LEU A O 1
ATOM 2585 N N . LEU A 1 347 ? -10.042 10.542 17.841 1.00 66.50 347 LEU A N 1
ATOM 2586 C CA . LEU A 1 347 ? -9.501 10.391 19.195 1.00 66.50 347 LEU A CA 1
ATOM 2587 C C . LEU A 1 347 ? -10.182 11.337 20.203 1.00 66.50 347 LEU A C 1
ATOM 2589 O O . LEU A 1 347 ? -10.523 10.916 21.310 1.00 66.50 347 LEU A O 1
ATOM 2593 N N . ALA A 1 348 ? -10.466 12.581 19.834 1.00 62.22 348 ALA A N 1
ATOM 2594 C CA . ALA A 1 348 ? -11.190 13.524 20.680 1.00 62.22 348 ALA A CA 1
ATOM 2595 C C . ALA A 1 348 ? -12.624 13.041 20.957 1.00 62.22 348 ALA A C 1
ATOM 2597 O O . ALA A 1 348 ? -13.028 12.942 22.118 1.00 62.22 348 ALA A O 1
ATOM 2598 N N . LEU A 1 349 ? -13.367 12.634 19.920 1.00 62.88 349 LEU A N 1
ATOM 2599 C CA . LEU A 1 349 ? -14.721 12.072 20.053 1.00 62.88 349 LEU A CA 1
ATOM 2600 C C . LEU A 1 349 ? -14.733 10.797 20.903 1.00 62.88 349 LEU A C 1
ATOM 2602 O O . LEU A 1 349 ? -15.632 10.567 21.720 1.00 62.88 349 LEU A O 1
ATOM 2606 N N . THR A 1 350 ? -13.711 9.967 20.721 1.00 61.41 350 THR A N 1
ATOM 2607 C CA . THR A 1 350 ? -13.517 8.739 21.477 1.00 61.41 350 THR A CA 1
ATOM 2608 C C . THR A 1 350 ? -13.322 9.014 22.970 1.00 61.41 350 THR A C 1
ATOM 2610 O O . THR A 1 350 ? -13.996 8.431 23.826 1.00 61.41 350 THR A O 1
ATOM 2613 N N . THR A 1 351 ? -12.446 9.964 23.283 1.00 63.53 351 THR A N 1
ATOM 2614 C CA . THR A 1 351 ? -12.099 10.366 24.645 1.00 63.53 351 THR A CA 1
ATOM 2615 C C . THR A 1 351 ? -13.295 11.021 25.326 1.00 63.53 351 THR A C 1
ATOM 2617 O O . THR A 1 351 ? -13.631 10.650 26.452 1.00 63.53 351 THR A O 1
ATOM 2620 N N . ALA A 1 352 ? -14.025 11.883 24.609 1.00 63.59 352 ALA A N 1
ATOM 2621 C CA . ALA A 1 352 ? -15.253 12.511 25.088 1.00 63.59 352 ALA A CA 1
ATOM 2622 C C . ALA A 1 352 ? -16.295 11.476 25.537 1.00 63.59 352 ALA A C 1
ATOM 2624 O O . ALA A 1 352 ? -16.894 11.575 26.609 1.00 63.59 352 ALA A O 1
ATOM 2625 N N . ARG A 1 353 ? -16.481 10.419 24.741 1.00 66.44 353 ARG A N 1
ATOM 2626 C CA . ARG A 1 353 ? -17.398 9.329 25.079 1.00 66.44 353 ARG A CA 1
ATOM 2627 C C . ARG A 1 353 ? -16.889 8.459 26.228 1.00 66.44 353 ARG A C 1
ATOM 2629 O O . ARG A 1 353 ? -17.692 8.001 27.039 1.00 66.44 353 ARG A O 1
ATOM 2636 N N . TYR A 1 354 ? -15.584 8.201 26.303 1.00 66.00 354 TYR A N 1
ATOM 2637 C CA . TYR A 1 354 ? -15.000 7.390 27.374 1.00 66.00 354 TYR A CA 1
ATOM 2638 C C . TYR A 1 354 ? -15.097 8.056 28.745 1.00 66.00 354 TYR A C 1
ATOM 2640 O O . TYR A 1 354 ? -15.508 7.406 29.703 1.00 66.00 354 TYR A O 1
ATOM 2648 N N . LEU A 1 355 ? -14.781 9.348 28.814 1.00 64.19 355 LEU A N 1
ATOM 2649 C CA . LEU A 1 355 ? -14.855 10.139 30.044 1.00 64.19 355 LEU A CA 1
ATOM 2650 C C . LEU A 1 355 ? -16.299 10.457 30.463 1.00 64.19 355 LEU A C 1
ATOM 2652 O O . LEU A 1 355 ? -16.526 11.064 31.506 1.00 64.19 355 LEU A O 1
ATOM 2656 N N . GLY A 1 356 ? -17.283 10.012 29.675 1.00 63.59 356 GLY A N 1
ATOM 2657 C CA . GLY A 1 356 ? -18.699 10.146 29.987 1.00 63.59 356 GLY A CA 1
ATOM 2658 C C . GLY A 1 356 ? -19.299 11.501 29.620 1.00 63.59 356 GLY A C 1
ATOM 2659 O O . GLY A 1 356 ? -20.445 11.741 29.993 1.00 63.59 356 GLY A O 1
ATOM 2660 N N . TYR A 1 357 ? -18.585 12.347 28.865 1.00 64.75 357 TYR A N 1
ATOM 2661 C CA . TYR A 1 357 ? -19.119 13.617 28.361 1.00 64.75 357 TYR A CA 1
ATOM 2662 C C . TYR A 1 357 ? -20.232 13.399 27.323 1.00 64.75 357 TYR A C 1
ATOM 2664 O O . TYR A 1 357 ? -21.182 14.171 27.282 1.00 64.75 357 TYR A O 1
ATOM 2672 N N . VAL A 1 358 ? -20.168 12.318 26.530 1.00 59.75 358 VAL A N 1
ATOM 2673 C CA . VAL A 1 358 ? -21.211 11.950 25.550 1.00 59.75 358 VAL A CA 1
ATOM 2674 C C . VAL A 1 358 ? -21.706 10.524 25.810 1.00 59.75 358 VAL A C 1
ATOM 2676 O O . VAL A 1 358 ? -21.042 9.548 25.456 1.00 59.75 358 VAL A O 1
ATOM 2679 N N . ARG A 1 359 ? -22.888 10.382 26.430 1.00 55.91 359 ARG A N 1
ATOM 2680 C CA . ARG A 1 359 ? -23.479 9.068 26.779 1.00 55.91 359 ARG A CA 1
ATOM 2681 C C . ARG A 1 359 ? -24.090 8.339 25.568 1.00 55.91 359 ARG A C 1
ATOM 2683 O O . ARG A 1 359 ? -23.883 7.130 25.429 1.00 55.91 359 ARG A O 1
ATOM 2690 N N . SER A 1 360 ? -24.792 9.046 24.673 1.00 55.78 360 SER A N 1
ATOM 2691 C CA . SER A 1 360 ? -25.340 8.491 23.422 1.00 55.78 360 SER A CA 1
ATOM 2692 C C . SER A 1 360 ? -25.636 9.577 22.384 1.00 55.78 360 SER A C 1
ATOM 2694 O O . SER A 1 360 ? -26.348 10.524 22.690 1.00 55.78 360 SER A O 1
ATOM 2696 N N . TRP A 1 361 ? -25.179 9.394 21.139 1.00 53.47 361 TRP A N 1
ATOM 2697 C CA . TRP A 1 361 ? -25.457 10.301 20.011 1.00 53.47 361 TRP A CA 1
ATOM 2698 C C . TRP A 1 361 ? -26.948 10.437 19.693 1.00 53.47 361 TRP A C 1
ATOM 2700 O O . TRP A 1 361 ? -27.410 11.527 19.379 1.00 53.47 361 TRP A O 1
ATOM 2710 N N . SER A 1 362 ? -27.723 9.361 19.863 1.00 57.50 362 SER A N 1
ATOM 2711 C CA . SER A 1 362 ? -29.181 9.399 19.696 1.00 57.50 362 SER A CA 1
ATOM 2712 C C . SER A 1 362 ? -29.887 10.221 20.777 1.00 57.50 362 SER A C 1
ATOM 2714 O O . SER A 1 362 ? -31.044 10.578 20.604 1.00 57.50 362 SER A O 1
ATOM 2716 N N . GLN A 1 363 ? -29.206 10.484 21.897 1.00 57.22 363 GLN A N 1
ATOM 2717 C CA . GLN A 1 363 ? -29.739 11.239 23.026 1.00 57.22 363 GLN A CA 1
ATOM 2718 C C . GLN A 1 363 ? -29.139 12.642 23.129 1.00 57.22 363 GLN A C 1
ATOM 2720 O O . GLN A 1 363 ? -29.525 13.388 24.014 1.00 57.22 363 GLN A O 1
ATOM 2725 N N . VAL A 1 364 ? -28.210 13.035 22.249 1.00 59.72 364 VAL A N 1
ATOM 2726 C CA . VAL A 1 364 ? -27.642 14.395 22.279 1.00 59.72 364 VAL A CA 1
ATOM 2727 C C . VAL A 1 364 ? -28.736 15.423 22.009 1.00 59.72 364 VAL A C 1
ATOM 2729 O O . VAL A 1 364 ? -28.800 16.432 22.698 1.00 59.72 364 VAL A O 1
ATOM 2732 N N . ARG A 1 365 ? -29.653 15.140 21.073 1.00 63.78 365 ARG A N 1
ATOM 2733 C CA . ARG A 1 365 ? -30.798 16.019 20.805 1.00 63.78 365 ARG A CA 1
ATOM 2734 C C . ARG A 1 365 ? -31.721 16.144 22.018 1.00 63.78 365 ARG A C 1
ATOM 2736 O O . ARG A 1 365 ? -32.123 17.253 22.340 1.00 63.78 365 ARG A O 1
ATOM 2743 N N . THR A 1 366 ? -32.009 15.047 22.721 1.00 66.56 366 THR A N 1
ATOM 2744 C CA . THR A 1 366 ? -32.787 15.099 23.969 1.00 66.56 366 THR A CA 1
ATOM 2745 C C . THR A 1 366 ? -32.033 15.819 25.079 1.00 66.56 366 THR A C 1
ATOM 2747 O O . THR A 1 366 ? -32.618 16.675 25.716 1.00 66.56 366 THR A O 1
ATOM 2750 N N . GLN A 1 367 ? -30.728 15.592 25.238 1.00 63.66 367 GLN A N 1
ATOM 2751 C CA . GLN A 1 367 ? -29.905 16.299 26.224 1.00 63.66 367 GLN A CA 1
ATOM 2752 C C . GLN A 1 367 ? -29.822 17.802 25.955 1.00 63.66 367 GLN A C 1
ATOM 2754 O O . GLN A 1 367 ? -29.838 18.576 26.905 1.00 63.66 367 GLN A O 1
ATOM 2759 N N . ILE A 1 368 ? -29.740 18.217 24.686 1.00 64.81 368 ILE A N 1
ATOM 2760 C CA . ILE A 1 368 ? -29.777 19.630 24.285 1.00 64.81 368 ILE A CA 1
ATOM 2761 C C . ILE A 1 368 ? -31.163 20.214 24.560 1.00 64.81 368 ILE A C 1
ATOM 2763 O O . ILE A 1 368 ? -31.248 21.304 25.112 1.00 64.81 368 ILE A O 1
ATOM 2767 N N . ASN A 1 369 ? -32.242 19.495 24.243 1.00 68.31 369 ASN A N 1
ATOM 2768 C CA . ASN A 1 369 ? -33.600 19.955 24.537 1.00 68.31 369 ASN A CA 1
ATOM 2769 C C . ASN A 1 369 ? -33.844 20.080 26.051 1.00 68.31 369 ASN A C 1
ATOM 2771 O O . ASN A 1 369 ? -34.324 21.111 26.503 1.00 68.31 369 ASN A O 1
ATOM 2775 N N . GLU A 1 370 ? -33.436 19.088 26.845 1.00 68.25 370 GLU A N 1
ATOM 2776 C CA . GLU A 1 370 ? -33.484 19.112 28.315 1.00 68.25 370 GLU A CA 1
ATOM 2777 C C . GLU A 1 370 ? -32.602 20.228 28.897 1.00 68.25 370 GLU A C 1
ATOM 2779 O O . GLU A 1 370 ? -32.918 20.824 29.922 1.00 68.25 370 GLU A O 1
ATOM 2784 N N . ALA A 1 371 ? -31.469 20.523 28.263 1.00 64.31 371 ALA A N 1
ATOM 2785 C CA . ALA A 1 371 ? -30.600 21.640 28.615 1.00 64.31 371 ALA A CA 1
ATOM 2786 C C . ALA A 1 371 ? -31.233 23.004 28.312 1.00 64.31 371 ALA A C 1
ATOM 2788 O O . ALA A 1 371 ? -31.183 23.899 29.154 1.00 64.31 371 ALA A O 1
ATOM 2789 N N . MET A 1 372 ? -31.844 23.163 27.134 1.00 69.56 372 MET A N 1
ATOM 2790 C CA . MET A 1 372 ? -32.556 24.388 26.767 1.00 69.56 372 MET A CA 1
ATOM 2791 C C . MET A 1 372 ? -33.769 24.614 27.669 1.00 69.56 372 MET A C 1
ATOM 2793 O O . MET A 1 372 ? -33.985 25.740 28.108 1.00 69.56 372 MET A O 1
ATOM 2797 N N . GLU A 1 373 ? -34.500 23.555 28.018 1.00 71.56 373 GLU A N 1
ATOM 2798 C CA . GLU A 1 373 ? -35.622 23.637 28.954 1.00 71.56 373 GLU A CA 1
ATOM 2799 C C . GLU A 1 373 ? -35.148 24.025 30.362 1.00 71.56 373 GLU A C 1
ATOM 2801 O O . GLU A 1 373 ? -35.681 24.960 30.958 1.00 71.56 373 GLU A O 1
ATOM 2806 N N . ARG A 1 374 ? -34.059 23.417 30.860 1.00 71.19 374 ARG A N 1
ATOM 2807 C CA . ARG A 1 374 ? -33.423 23.835 32.124 1.00 71.19 374 ARG A CA 1
ATOM 2808 C C . ARG A 1 374 ? -32.977 25.294 32.098 1.00 71.19 374 ARG A C 1
ATOM 2810 O O . ARG A 1 374 ? -33.154 26.003 33.085 1.00 71.19 374 ARG A O 1
ATOM 2817 N N . ARG A 1 375 ? -32.422 25.769 30.979 1.00 70.81 375 ARG A N 1
ATOM 2818 C CA . ARG A 1 375 ? -32.026 27.174 30.823 1.00 70.81 375 ARG A CA 1
ATOM 2819 C C . ARG A 1 375 ? -33.237 28.104 30.859 1.00 70.81 375 ARG A C 1
ATOM 2821 O O . ARG A 1 375 ? -33.186 29.088 31.589 1.00 70.81 375 ARG A O 1
ATOM 2828 N N . ARG A 1 376 ? -34.319 27.770 30.148 1.00 73.00 376 ARG A N 1
ATOM 2829 C CA . ARG A 1 376 ? -35.575 28.537 30.159 1.00 73.00 376 ARG A CA 1
ATOM 2830 C C . ARG A 1 376 ? -36.160 28.617 31.567 1.00 73.00 376 ARG A C 1
ATOM 2832 O O . ARG A 1 376 ? -36.555 29.691 32.001 1.00 73.00 376 ARG A O 1
ATOM 2839 N N . GLN A 1 377 ? -36.144 27.508 32.302 1.00 74.50 377 GLN A N 1
ATOM 2840 C CA . GLN A 1 377 ? -36.615 27.456 33.685 1.00 74.50 377 GLN A CA 1
ATOM 2841 C C . GLN A 1 377 ? -35.724 28.278 34.626 1.00 74.50 377 GLN A C 1
ATOM 2843 O O . GLN A 1 377 ? -36.236 29.022 35.451 1.00 74.50 377 GLN A O 1
ATOM 2848 N N . ARG A 1 378 ? -34.396 28.251 34.477 1.00 73.69 378 ARG A N 1
ATOM 2849 C CA . ARG A 1 378 ? -33.510 29.110 35.287 1.00 73.69 378 ARG A CA 1
ATOM 2850 C C . ARG A 1 378 ? -33.616 30.591 34.933 1.00 73.69 378 ARG A C 1
ATOM 2852 O O . ARG A 1 378 ? -33.535 31.425 35.826 1.00 73.69 378 ARG A O 1
ATOM 2859 N N . GLU A 1 379 ? -33.780 30.937 33.657 1.00 72.81 379 GLU A N 1
ATOM 2860 C CA . GLU A 1 379 ? -34.035 32.320 33.234 1.00 72.81 379 GLU A CA 1
ATOM 2861 C C . GLU A 1 379 ? -35.396 32.812 33.747 1.00 72.81 379 GLU A C 1
ATOM 2863 O O . GLU A 1 379 ? -35.478 33.951 34.195 1.00 72.81 379 GLU A O 1
ATOM 2868 N N . PHE A 1 380 ? -36.412 31.943 33.800 1.00 79.94 380 PHE A N 1
ATOM 2869 C CA . PHE A 1 380 ? -37.693 32.218 34.455 1.00 79.94 380 PHE A CA 1
ATOM 2870 C C . PHE A 1 380 ? -37.523 32.503 35.957 1.00 79.94 380 PHE A C 1
ATOM 2872 O O . PHE A 1 380 ? -37.956 33.557 36.414 1.00 79.94 380 PHE A O 1
ATOM 2879 N N . PHE A 1 381 ? -36.809 31.646 36.700 1.00 78.62 381 PHE A N 1
ATOM 2880 C CA . PHE A 1 381 ? -36.499 31.882 38.121 1.00 78.62 381 PHE A CA 1
ATOM 2881 C C . PHE A 1 381 ? -35.670 33.164 38.327 1.00 78.62 381 PHE A C 1
ATOM 2883 O O . PHE A 1 381 ? -35.945 33.922 39.248 1.00 78.62 381 PHE A O 1
ATOM 2890 N N . ARG A 1 382 ? -34.698 33.473 37.450 1.00 76.69 382 ARG A N 1
ATOM 2891 C CA . ARG A 1 382 ? -33.905 34.726 37.510 1.00 76.69 382 ARG A CA 1
ATOM 2892 C C . ARG A 1 382 ? -34.723 35.974 37.213 1.00 76.69 382 ARG A C 1
ATOM 2894 O O . ARG A 1 382 ? -34.432 37.030 37.763 1.00 76.69 382 ARG A O 1
ATOM 2901 N N . ALA A 1 383 ? -35.658 35.896 36.272 1.00 76.50 383 ALA A N 1
ATOM 2902 C CA . ALA A 1 383 ? -36.537 37.010 35.946 1.00 76.50 383 ALA A CA 1
ATOM 2903 C C . ALA A 1 383 ? -37.495 37.280 37.108 1.00 76.50 383 ALA A C 1
ATOM 2905 O O . ALA A 1 383 ? -37.614 38.424 37.522 1.00 76.50 383 ALA A O 1
ATOM 2906 N N . TYR A 1 384 ? -38.090 36.229 37.680 1.00 78.31 384 TYR A N 1
ATOM 2907 C CA . TYR A 1 384 ? -38.947 36.348 38.857 1.00 78.31 384 TYR A CA 1
ATOM 2908 C C . TYR A 1 384 ? -38.190 36.814 40.104 1.00 78.31 384 TYR A C 1
ATOM 2910 O O . TYR A 1 384 ? -38.708 37.665 40.809 1.00 78.31 384 TYR A O 1
ATOM 2918 N N . SER A 1 385 ? -36.958 36.346 40.330 1.00 73.31 385 SER A N 1
ATOM 2919 C CA . SER A 1 385 ? -36.083 36.836 41.409 1.00 73.31 385 SER A CA 1
ATOM 2920 C C . SER A 1 385 ? -35.855 38.351 41.308 1.00 73.31 385 SER A C 1
ATOM 2922 O O . SER A 1 385 ? -36.116 39.073 42.256 1.00 73.31 385 SER A O 1
ATOM 2924 N N . ARG A 1 386 ? -35.532 38.866 40.111 1.00 75.88 386 ARG A N 1
ATOM 2925 C CA . ARG A 1 386 ? -35.388 40.318 39.882 1.00 75.88 386 ARG A CA 1
ATOM 2926 C C . ARG A 1 386 ? -36.692 41.109 40.010 1.00 75.88 386 ARG A C 1
ATOM 2928 O O . ARG A 1 386 ? -36.659 42.290 40.326 1.00 75.88 386 ARG A O 1
ATOM 2935 N N . VAL A 1 387 ? -37.835 40.493 39.703 1.00 78.62 387 VAL A N 1
ATOM 2936 C CA . VAL A 1 387 ? -39.143 41.114 39.964 1.00 78.62 387 VAL A CA 1
ATOM 2937 C C . VAL A 1 387 ? -39.387 41.179 41.468 1.00 78.62 387 VAL A C 1
ATOM 2939 O O . VAL A 1 387 ? -39.866 42.199 41.936 1.00 78.62 387 VAL A O 1
ATOM 2942 N N . LEU A 1 388 ? -39.028 40.135 42.219 1.00 74.06 388 LEU A N 1
ATOM 2943 C CA . LEU A 1 388 ? -39.114 40.147 43.677 1.00 74.06 388 LEU A CA 1
ATOM 2944 C C . LEU A 1 388 ? -38.208 41.229 44.279 1.00 74.06 388 LEU A C 1
ATOM 2946 O O . LEU A 1 388 ? -38.720 41.980 45.097 1.00 74.06 388 LEU A O 1
ATOM 2950 N N . ASP A 1 389 ? -36.964 41.388 43.806 1.00 71.44 389 ASP A N 1
ATOM 2951 C CA . ASP A 1 389 ? -36.077 42.506 44.198 1.00 71.44 389 ASP A CA 1
ATOM 2952 C C . ASP A 1 389 ? -36.768 43.865 44.010 1.00 71.44 389 ASP A C 1
ATOM 2954 O O . ASP A 1 389 ? -36.817 44.692 44.913 1.00 71.44 389 ASP A O 1
ATOM 2958 N N . PHE A 1 390 ? -37.381 44.081 42.844 1.00 73.50 390 PHE A N 1
ATOM 2959 C CA . PHE A 1 390 ? -38.062 45.341 42.546 1.00 73.50 390 PHE A CA 1
ATOM 2960 C C . PHE A 1 390 ? -39.347 45.549 43.371 1.00 73.50 390 PHE A C 1
ATOM 2962 O O . PHE A 1 390 ? -39.691 46.675 43.723 1.00 73.50 390 PHE A O 1
ATOM 2969 N N . GLU A 1 391 ? -40.085 44.479 43.681 1.00 73.56 391 GLU A N 1
ATOM 2970 C CA . GLU A 1 391 ? -41.288 44.559 44.519 1.00 73.56 391 GLU A CA 1
ATOM 2971 C C . GLU A 1 391 ? -40.948 44.788 46.004 1.00 73.56 391 GLU A C 1
ATOM 2973 O O . GLU A 1 391 ? -41.762 45.396 46.700 1.00 73.56 391 GLU A O 1
ATOM 2978 N N . VAL A 1 392 ? -39.756 44.388 46.483 1.00 70.50 392 VAL A N 1
ATOM 2979 C CA . VAL A 1 392 ? -39.245 44.779 47.816 1.00 70.50 392 VAL A CA 1
ATOM 2980 C C . VAL A 1 392 ? -39.156 46.302 47.916 1.00 70.50 392 VAL A C 1
ATOM 2982 O O . VAL A 1 392 ? -39.671 46.878 48.869 1.00 70.50 392 VAL A O 1
ATOM 2985 N N . GLU A 1 393 ? -38.575 46.965 46.912 1.00 71.00 393 GLU A N 1
ATOM 2986 C CA . GLU A 1 393 ? -38.418 48.429 46.888 1.00 71.00 393 GLU A CA 1
ATOM 2987 C C . GLU A 1 393 ? -39.754 49.182 46.736 1.00 71.00 393 GLU A C 1
ATOM 2989 O O . GLU A 1 393 ? -39.867 50.354 47.101 1.00 71.00 393 GLU A O 1
ATOM 2994 N N . ARG A 1 394 ? -40.778 48.527 46.174 1.00 75.56 394 ARG A N 1
ATOM 2995 C CA . ARG A 1 394 ? -42.081 49.131 45.854 1.00 75.56 394 ARG A CA 1
ATOM 2996 C C . ARG A 1 394 ? -43.131 48.958 46.956 1.00 75.56 394 ARG A C 1
ATOM 2998 O O . ARG A 1 394 ? -44.072 49.753 47.027 1.00 75.56 394 ARG A O 1
ATOM 3005 N N . CYS A 1 395 ? -43.017 47.918 47.779 1.00 75.88 395 CYS A N 1
ATOM 3006 C CA . CYS A 1 395 ? -43.966 47.641 48.853 1.00 75.88 395 CYS A CA 1
ATOM 3007 C C . CYS A 1 395 ? -43.722 48.555 50.059 1.00 75.88 395 CYS A C 1
ATOM 3009 O O . CYS A 1 395 ? -42.617 48.629 50.580 1.00 75.88 395 CYS A O 1
ATOM 3011 N N . GLY A 1 396 ? -44.775 49.223 50.540 1.00 72.19 396 GLY A N 1
ATOM 3012 C CA . GLY A 1 396 ? -44.685 50.107 51.711 1.00 72.19 396 GLY A CA 1
ATOM 3013 C C . GLY A 1 396 ? -44.683 49.382 53.062 1.00 72.19 396 GLY A C 1
ATOM 3014 O O . GLY A 1 396 ? -44.407 50.006 54.082 1.00 72.19 396 GLY A O 1
ATOM 3015 N N . ASP A 1 397 ? -45.010 48.086 53.088 1.00 77.06 397 ASP A N 1
ATOM 3016 C CA . ASP A 1 397 ? -45.094 47.284 54.305 1.00 77.06 397 ASP A CA 1
ATOM 3017 C C . ASP A 1 397 ? -44.755 45.801 54.057 1.00 77.06 397 ASP A C 1
ATOM 3019 O O . ASP A 1 397 ? -44.957 45.251 52.967 1.00 77.06 397 ASP A O 1
ATOM 3023 N N . LEU A 1 398 ? -44.254 45.139 55.107 1.00 72.56 398 LEU A N 1
ATOM 3024 C CA . LEU A 1 398 ? -43.807 43.743 55.066 1.00 72.56 398 LEU A CA 1
ATOM 3025 C C . LEU A 1 398 ? -44.950 42.761 54.761 1.00 72.56 398 LEU A C 1
ATOM 3027 O O . LEU A 1 398 ? -44.717 41.698 54.183 1.00 72.56 398 LEU A O 1
ATOM 3031 N N . HIS A 1 399 ? -46.189 43.096 55.136 1.00 74.94 399 HIS A N 1
ATOM 3032 C CA . HIS A 1 399 ? -47.335 42.221 54.918 1.00 74.94 399 HIS A CA 1
ATOM 3033 C C . HIS A 1 399 ? -47.694 42.155 53.428 1.00 74.94 399 HIS A C 1
ATOM 3035 O O . HIS A 1 399 ? -47.805 41.057 52.877 1.00 74.94 399 HIS A O 1
ATOM 3041 N N . SER A 1 400 ? -47.760 43.302 52.754 1.00 76.00 400 SER A N 1
ATOM 3042 C CA . SER A 1 400 ? -47.961 43.414 51.307 1.00 76.00 400 SER A CA 1
ATOM 3043 C C . SER A 1 400 ? -46.872 42.677 50.521 1.00 76.00 400 SER A C 1
ATOM 3045 O O . SER A 1 400 ? -47.186 41.884 49.626 1.00 76.00 400 SER A O 1
ATOM 3047 N N . PHE A 1 401 ? -45.603 42.843 50.914 1.00 80.88 401 PHE A N 1
ATOM 3048 C CA . PHE A 1 401 ? -44.497 42.096 50.312 1.00 80.88 401 PHE A CA 1
ATOM 3049 C C . PHE A 1 401 ? -44.648 40.584 50.525 1.00 80.88 401 PHE A C 1
ATOM 3051 O O . PHE A 1 401 ? -44.504 39.817 49.577 1.00 80.88 401 PHE A O 1
ATOM 3058 N N . SER A 1 402 ? -45.011 40.135 51.733 1.00 75.69 402 SER A N 1
ATOM 3059 C CA . SER A 1 402 ? -45.146 38.703 52.042 1.00 75.69 402 SER A CA 1
ATOM 3060 C C . SER A 1 402 ? -46.178 37.983 51.159 1.00 75.69 402 SER A C 1
ATOM 3062 O O . SER A 1 402 ? -45.956 36.837 50.762 1.00 75.69 402 SER A O 1
ATOM 3064 N N . ILE A 1 403 ? -47.265 38.667 50.779 1.00 80.12 403 ILE A N 1
ATOM 3065 C CA . ILE A 1 403 ? -48.308 38.131 49.891 1.00 80.12 403 ILE A CA 1
ATOM 3066 C C . ILE A 1 403 ? -47.796 38.014 48.448 1.00 80.12 403 ILE A C 1
ATOM 3068 O O . ILE A 1 403 ? -48.029 36.990 47.793 1.00 80.12 403 ILE A O 1
ATOM 3072 N N . LEU A 1 404 ? -47.094 39.037 47.948 1.00 80.75 404 LEU A N 1
ATOM 3073 C CA . LEU A 1 404 ? -46.499 39.036 46.605 1.00 80.75 404 LEU A CA 1
ATOM 3074 C C . LEU A 1 404 ? -45.360 38.020 46.494 1.00 80.75 404 LEU A C 1
ATOM 3076 O O . LEU A 1 404 ? -45.277 37.283 45.511 1.00 80.75 404 LEU A O 1
ATOM 3080 N N . PHE A 1 405 ? -44.536 37.925 47.534 1.00 80.38 405 PHE A N 1
ATOM 3081 C CA . PHE A 1 405 ? -43.469 36.946 47.660 1.00 80.38 405 PHE A CA 1
ATOM 3082 C C . PHE A 1 405 ? -44.021 35.516 47.645 1.00 80.38 405 PHE A C 1
ATOM 3084 O O . PHE A 1 405 ? -43.541 34.678 46.879 1.00 80.38 405 PHE A O 1
ATOM 3091 N N . GLN A 1 406 ? -45.094 35.243 48.398 1.00 82.44 406 GLN A N 1
ATOM 3092 C CA . GLN A 1 406 ? -45.761 33.941 48.373 1.00 82.44 406 GLN A CA 1
ATOM 3093 C C . GLN A 1 406 ? -46.322 33.606 46.980 1.00 82.44 406 GLN A C 1
ATOM 3095 O O . GLN A 1 406 ? -46.078 32.511 46.476 1.00 82.44 406 GLN A O 1
ATOM 3100 N N . HIS A 1 407 ? -47.001 34.548 46.319 1.00 81.56 407 HIS A N 1
ATOM 3101 C CA . HIS A 1 407 ? -47.487 34.348 44.948 1.00 81.56 407 HIS A CA 1
ATOM 3102 C C . HIS A 1 407 ? -46.344 34.111 43.947 1.00 81.56 407 HIS A C 1
ATOM 3104 O O . HIS A 1 407 ? -46.481 33.312 43.017 1.00 81.56 407 HIS A O 1
ATOM 3110 N N . GLY A 1 408 ? -45.210 34.794 44.125 1.00 82.00 408 GLY A N 1
ATOM 3111 C CA . GLY A 1 408 ? -44.003 34.595 43.327 1.00 82.00 408 GLY A CA 1
ATOM 3112 C C . GLY A 1 408 ? -43.438 33.184 43.488 1.00 82.00 408 GLY A C 1
ATOM 3113 O O . GLY A 1 408 ? -43.160 32.514 42.491 1.00 82.00 408 GLY A O 1
ATOM 3114 N N . LEU A 1 409 ? -43.335 32.703 44.730 1.00 82.50 409 LEU A N 1
ATOM 3115 C CA . LEU A 1 409 ? -42.917 31.335 45.041 1.00 82.50 409 LEU A CA 1
ATOM 3116 C C . LEU A 1 409 ? -43.867 30.294 44.438 1.00 82.50 409 LEU A C 1
ATOM 3118 O O . LEU A 1 409 ? -43.399 29.366 43.779 1.00 82.50 409 LEU A O 1
ATOM 3122 N N . GLU A 1 410 ? -45.182 30.482 44.560 1.00 82.94 410 GLU A N 1
ATOM 3123 C CA . GLU A 1 410 ? -46.181 29.559 44.005 1.00 82.94 410 GLU A CA 1
ATOM 3124 C C . GLU A 1 410 ? -46.101 29.475 42.472 1.00 82.94 410 GLU A C 1
ATOM 3126 O O . GLU A 1 410 ? -46.151 28.381 41.907 1.00 82.94 410 GLU A O 1
ATOM 3131 N N . ARG A 1 411 ? -45.866 30.599 41.777 1.00 82.00 411 ARG A N 1
ATOM 3132 C CA . ARG A 1 411 ? -45.621 30.604 40.319 1.00 82.00 411 ARG A CA 1
ATOM 3133 C C . ARG A 1 411 ? -44.320 29.915 39.914 1.00 82.00 411 ARG A C 1
ATOM 3135 O O . ARG A 1 411 ? -44.220 29.415 38.794 1.00 82.00 411 ARG A O 1
ATOM 3142 N N . MET A 1 412 ? -43.335 29.877 40.806 1.00 83.38 412 MET A N 1
ATOM 3143 C CA . MET A 1 412 ? -42.104 29.100 40.643 1.00 83.38 412 MET A CA 1
ATOM 3144 C C . MET A 1 412 ? -42.269 27.629 41.068 1.00 83.38 412 MET A C 1
ATOM 3146 O O . MET A 1 412 ? -41.325 26.848 40.946 1.00 83.38 412 MET A O 1
ATOM 3150 N N . GLY A 1 413 ? -43.463 27.226 41.518 1.00 82.25 413 GLY A N 1
ATOM 3151 C CA . GLY A 1 413 ? -43.755 25.872 41.983 1.00 82.25 413 GLY A CA 1
ATOM 3152 C C . GLY A 1 413 ? -43.170 25.563 43.362 1.00 82.25 413 GLY A C 1
ATOM 3153 O O . GLY A 1 413 ? -42.879 24.408 43.646 1.00 82.25 413 GLY A O 1
ATOM 3154 N N . LEU A 1 414 ? -42.949 26.578 44.197 1.00 83.62 414 LEU A N 1
ATOM 3155 C CA . LEU A 1 414 ? -42.413 26.463 45.553 1.00 83.62 414 LEU A CA 1
ATOM 3156 C C . LEU A 1 414 ? -43.480 26.863 46.574 1.00 83.62 414 LEU A C 1
ATOM 3158 O O . LEU A 1 414 ? -44.300 27.738 46.312 1.00 83.62 414 LEU A O 1
ATOM 3162 N N . SER A 1 415 ? -43.443 26.264 47.764 1.00 81.62 415 SER A N 1
ATOM 3163 C CA . SER A 1 415 ? -44.314 26.642 48.878 1.00 81.62 415 SER A CA 1
ATOM 3164 C C . SER A 1 415 ? -43.525 26.875 50.163 1.00 81.62 415 SER A C 1
ATOM 3166 O O . SER A 1 415 ? -42.497 26.251 50.414 1.00 81.62 415 SER A O 1
ATOM 3168 N N . MET A 1 416 ? -44.030 27.760 51.022 1.00 77.12 416 MET A N 1
ATOM 3169 C CA . MET A 1 416 ? -43.476 27.968 52.370 1.00 77.12 416 MET A CA 1
ATOM 3170 C C . MET A 1 416 ? -44.001 26.950 53.395 1.00 77.12 416 MET A C 1
ATOM 3172 O O . MET A 1 416 ? -43.510 26.880 54.517 1.00 77.12 416 MET A O 1
ATOM 3176 N N . ARG A 1 417 ? -45.006 26.148 53.020 1.00 79.81 417 ARG A N 1
ATOM 3177 C CA . ARG A 1 417 ? -45.631 25.135 53.880 1.00 79.81 417 ARG A CA 1
ATOM 3178 C C . ARG A 1 417 ? -45.504 23.746 53.268 1.00 79.81 417 ARG A C 1
ATOM 3180 O O . ARG A 1 417 ? -45.585 23.593 52.046 1.00 79.81 417 ARG A O 1
ATOM 3187 N N . SER A 1 418 ? -45.355 22.752 54.139 1.00 78.94 418 SER A N 1
ATOM 3188 C CA . SER A 1 418 ? -45.390 21.340 53.764 1.00 78.94 418 SER A CA 1
ATOM 3189 C C . SER A 1 418 ? -46.791 20.945 53.292 1.00 78.94 418 SER A C 1
ATOM 3191 O O . SER A 1 418 ? -47.788 21.303 53.917 1.00 78.94 418 SER A O 1
ATOM 3193 N N . HIS A 1 419 ? -46.862 20.199 52.194 1.00 80.44 419 HIS A N 1
ATOM 3194 C CA . HIS A 1 419 ? -48.080 19.577 51.670 1.00 80.44 419 HIS A CA 1
ATOM 3195 C C . HIS A 1 419 ? -47.795 18.146 51.169 1.00 80.44 419 HIS A C 1
ATOM 3197 O O . HIS A 1 419 ? -46.633 17.817 50.889 1.00 80.44 419 HIS A O 1
ATOM 3203 N N . PRO A 1 420 ? -48.814 17.269 51.050 1.00 73.88 420 PRO A N 1
ATOM 3204 C CA . PRO A 1 420 ? -48.632 15.904 50.557 1.00 73.88 420 PRO A CA 1
ATOM 3205 C C . PRO A 1 420 ? -48.003 15.909 49.158 1.00 73.88 420 PRO A C 1
ATOM 3207 O O . PRO A 1 420 ? -48.549 16.506 48.235 1.00 73.88 420 PRO A O 1
ATOM 3210 N N . GLY A 1 421 ? -46.843 15.265 49.009 1.00 75.38 421 GLY A N 1
ATOM 3211 C CA . GLY A 1 421 ? -46.080 15.272 47.755 1.00 75.38 421 GLY A CA 1
ATOM 3212 C C . GLY A 1 421 ? -45.032 16.386 47.632 1.00 75.38 421 GLY A C 1
ATOM 3213 O O . GLY A 1 421 ? -44.489 16.568 46.547 1.00 75.38 421 GLY A O 1
ATOM 3214 N N . SER A 1 422 ? -44.707 17.095 48.717 1.00 82.50 422 SER A N 1
ATOM 3215 C CA . SER A 1 422 ? -43.604 18.067 48.761 1.00 82.50 422 SER A CA 1
ATOM 3216 C C . SER A 1 422 ? -42.414 17.583 49.592 1.00 82.50 422 SER A C 1
ATOM 3218 O O . SER A 1 422 ? -42.554 16.740 50.478 1.00 82.50 422 SER A O 1
ATOM 3220 N N . LYS A 1 423 ? -41.223 18.112 49.300 1.00 83.12 423 LYS A N 1
ATOM 3221 C CA . LYS A 1 423 ? -39.980 17.838 50.028 1.00 83.12 423 LYS A CA 1
ATOM 3222 C C . LYS A 1 423 ? -39.320 19.149 50.449 1.00 83.12 423 LYS A C 1
ATOM 3224 O O . LYS A 1 423 ? -39.226 20.073 49.643 1.00 83.12 423 LYS A O 1
ATOM 3229 N N . ALA A 1 424 ? -38.865 19.212 51.699 1.00 81.31 424 ALA A N 1
ATOM 3230 C CA . ALA A 1 424 ? -38.147 20.364 52.231 1.00 81.31 424 ALA A CA 1
ATOM 3231 C C . ALA A 1 424 ? -36.745 20.475 51.612 1.00 81.31 424 ALA A C 1
ATOM 3233 O O . ALA A 1 424 ? -36.009 19.489 51.546 1.00 81.31 424 ALA A O 1
ATOM 3234 N N . GLU A 1 425 ? -36.381 21.684 51.201 1.00 80.69 425 GLU A N 1
ATOM 3235 C CA . GLU A 1 425 ? -35.039 22.082 50.793 1.00 80.69 425 GLU A CA 1
ATOM 3236 C C . GLU A 1 425 ? -34.602 23.292 51.619 1.00 80.69 425 GLU A C 1
ATOM 3238 O O . GLU A 1 425 ? -35.354 24.253 51.797 1.00 80.69 425 GLU A O 1
ATOM 3243 N N . ILE A 1 426 ? -33.371 23.240 52.125 1.00 77.56 426 ILE A N 1
ATOM 3244 C CA . ILE A 1 426 ? -32.812 24.286 52.984 1.00 77.56 426 ILE A CA 1
ATOM 3245 C C . ILE A 1 426 ? -31.885 25.165 52.146 1.00 77.56 426 ILE A C 1
ATOM 3247 O O . ILE A 1 426 ? -30.821 24.725 51.705 1.00 77.56 426 ILE A O 1
ATOM 3251 N N . LEU A 1 427 ? -32.277 26.421 51.967 1.00 75.00 427 LEU A N 1
ATOM 3252 C CA . LEU A 1 427 ? -31.443 27.485 51.424 1.00 75.00 427 LEU A CA 1
ATOM 3253 C C . LEU A 1 427 ? -30.571 28.068 52.531 1.00 75.00 427 LEU A C 1
ATOM 3255 O O . LEU A 1 427 ? -31.060 28.391 53.611 1.00 75.00 427 LEU A O 1
ATOM 3259 N N . LYS A 1 428 ? -29.273 28.207 52.264 1.00 69.56 428 LYS A N 1
ATOM 3260 C CA . LYS A 1 428 ? -28.330 28.862 53.175 1.00 69.56 428 LYS A CA 1
ATOM 3261 C C . LYS A 1 428 ? -28.083 30.280 52.678 1.00 69.56 428 LYS A C 1
ATOM 3263 O O . LYS A 1 428 ? -27.587 30.442 51.568 1.00 69.56 428 LYS A O 1
ATOM 3268 N N . LEU A 1 429 ? -28.435 31.248 53.510 1.00 69.38 429 LEU A N 1
ATOM 3269 C CA . LEU A 1 429 ? -28.286 32.681 53.284 1.00 69.38 429 LEU A CA 1
ATOM 3270 C C . LEU A 1 429 ? -26.980 33.183 53.929 1.00 69.38 429 LEU A C 1
ATOM 3272 O O . LEU A 1 429 ? -26.306 32.452 54.672 1.00 69.38 429 LEU A O 1
ATOM 3276 N N . ALA A 1 430 ? -26.608 34.427 53.649 1.00 62.97 430 ALA A N 1
ATOM 3277 C CA . ALA A 1 430 ? -25.484 35.107 54.272 1.00 62.97 430 ALA A CA 1
ATOM 3278 C C . ALA A 1 430 ? -25.609 35.135 55.812 1.00 62.97 430 ALA A C 1
ATOM 3280 O O . ALA A 1 430 ? -26.681 34.966 56.399 1.00 62.97 430 ALA A O 1
ATOM 3281 N N . ALA A 1 431 ? -24.469 35.298 56.495 1.00 63.06 431 ALA A N 1
ATOM 3282 C CA . ALA A 1 431 ? -24.370 35.326 57.962 1.00 63.06 431 ALA A CA 1
ATOM 3283 C C . ALA A 1 431 ? -24.897 34.066 58.695 1.00 63.06 431 ALA A C 1
ATOM 3285 O O . ALA A 1 431 ? -25.207 34.116 59.883 1.00 63.06 431 ALA A O 1
ATOM 3286 N N . GLY A 1 432 ? -24.974 32.917 58.013 1.00 61.34 432 GLY A N 1
ATOM 3287 C CA . GLY A 1 432 ? -25.354 31.639 58.628 1.00 61.34 432 GLY A CA 1
ATOM 3288 C C . GLY A 1 432 ? -26.861 31.439 58.813 1.00 61.34 432 GLY A C 1
ATOM 3289 O O . GLY A 1 432 ? -27.263 30.469 59.454 1.00 61.34 432 GLY A O 1
ATOM 3290 N N . ARG A 1 433 ? -27.697 32.317 58.243 1.00 66.88 433 ARG A N 1
ATOM 3291 C CA . ARG A 1 433 ? -29.158 32.164 58.236 1.00 66.88 433 ARG A CA 1
ATOM 3292 C C . ARG A 1 433 ? -29.569 31.044 57.275 1.00 66.88 433 ARG A C 1
ATOM 3294 O O . ARG A 1 433 ? -28.893 30.772 56.281 1.00 66.88 433 ARG A O 1
ATOM 3301 N N . SER A 1 434 ? -30.686 30.379 57.554 1.00 70.00 434 SER A N 1
ATOM 3302 C CA . SER A 1 434 ? -31.230 29.346 56.670 1.00 70.00 434 SER A CA 1
ATOM 3303 C C . SER A 1 434 ? -32.725 29.519 56.470 1.00 70.00 434 SER A C 1
ATOM 3305 O O . SER A 1 434 ? -33.456 29.719 57.438 1.00 70.00 434 SER A O 1
ATOM 3307 N N . PHE A 1 435 ? -33.175 29.385 55.228 1.00 77.81 435 PHE A N 1
ATOM 3308 C CA . PHE A 1 435 ? -34.570 29.514 54.833 1.00 77.81 435 PHE A CA 1
ATOM 3309 C C . PHE A 1 435 ? -35.055 28.187 54.247 1.00 77.81 435 PHE A C 1
ATOM 3311 O O . PHE A 1 435 ? -34.384 27.603 53.398 1.00 77.81 435 PHE A O 1
ATOM 3318 N N . THR A 1 436 ? -36.193 27.673 54.715 1.00 81.06 436 THR A N 1
ATOM 3319 C CA . THR A 1 436 ? -36.707 26.371 54.259 1.00 81.06 436 THR A CA 1
ATOM 3320 C C . THR A 1 436 ? -37.848 26.581 53.278 1.00 81.06 436 THR A C 1
ATOM 3322 O O . THR A 1 436 ? -38.852 27.202 53.617 1.00 81.06 436 THR A O 1
ATOM 3325 N N . LEU A 1 437 ? -37.705 26.031 52.075 1.00 84.25 437 LEU A N 1
ATOM 3326 C CA . LEU A 1 437 ? -38.745 26.011 51.050 1.00 84.25 437 LEU A CA 1
ATOM 3327 C C . LEU A 1 437 ? -39.137 24.571 50.736 1.00 84.25 437 LEU A C 1
ATOM 3329 O O . LEU A 1 437 ? -38.319 23.657 50.797 1.00 84.25 437 LEU A O 1
ATOM 3333 N N . TYR A 1 438 ? -40.396 24.369 50.375 1.00 85.19 438 TYR A N 1
ATOM 3334 C CA . TYR A 1 438 ? -40.926 23.071 49.989 1.00 85.19 438 TYR A CA 1
ATOM 3335 C C . TYR A 1 438 ? -41.110 23.043 48.477 1.00 85.19 438 TYR A C 1
ATOM 3337 O O . TYR A 1 438 ? -41.805 23.878 47.899 1.00 85.19 438 TYR A O 1
ATOM 3345 N N . ARG A 1 439 ? -40.464 22.073 47.833 1.00 85.31 439 ARG A N 1
ATOM 3346 C CA . ARG A 1 439 ? -40.587 21.815 46.395 1.00 85.31 439 ARG A CA 1
ATOM 3347 C C . ARG A 1 439 ? -41.464 20.588 46.140 1.00 85.31 439 ARG A C 1
ATOM 3349 O O . ARG A 1 439 ? -41.522 19.712 47.006 1.00 85.31 439 ARG A O 1
ATOM 3356 N N . PRO A 1 440 ? -42.090 20.459 44.964 1.00 81.75 440 PRO A N 1
ATOM 3357 C CA . PRO A 1 440 ? -42.792 19.243 44.578 1.00 81.75 440 PRO A CA 1
ATOM 3358 C C . PRO A 1 440 ? -41.832 18.044 44.470 1.00 81.75 440 PRO A C 1
ATOM 3360 O O . PRO A 1 440 ? -40.649 18.184 44.143 1.00 81.75 440 PRO A O 1
ATOM 3363 N N . MET A 1 441 ? -42.349 16.848 44.753 1.00 77.31 441 MET A N 1
ATOM 3364 C CA . MET A 1 441 ? -41.688 15.567 44.493 1.00 77.31 441 MET A CA 1
ATOM 3365 C C . MET A 1 441 ? -41.865 15.194 43.019 1.00 77.31 441 MET A C 1
ATOM 3367 O O . MET A 1 441 ? -42.741 14.411 42.662 1.00 77.31 441 MET A O 1
ATOM 3371 N N . ASP A 1 442 ? -41.048 15.796 42.161 1.00 77.50 442 ASP A N 1
ATOM 3372 C CA . ASP A 1 442 ? -40.950 15.475 40.740 1.00 77.50 442 ASP A CA 1
ATOM 3373 C C . ASP A 1 442 ? -39.713 14.608 40.429 1.00 77.50 442 ASP A C 1
ATOM 3375 O O . ASP A 1 442 ? -38.822 14.434 41.263 1.00 77.50 442 ASP A O 1
ATOM 3379 N N . ASP A 1 443 ? -39.638 14.075 39.203 1.00 67.25 443 ASP A N 1
ATOM 3380 C CA . ASP A 1 443 ? -38.498 13.277 38.709 1.00 67.25 443 ASP A CA 1
ATOM 3381 C C . ASP A 1 443 ? -37.203 14.108 38.517 1.00 67.25 443 ASP A C 1
ATOM 3383 O O . ASP A 1 443 ? -36.194 13.613 38.004 1.00 67.25 443 ASP A O 1
ATOM 3387 N N . THR A 1 444 ? -37.204 15.387 38.906 1.00 69.25 444 THR A N 1
ATOM 3388 C CA . THR A 1 444 ? -36.069 16.299 38.751 1.00 69.25 444 THR A CA 1
ATOM 3389 C C . THR A 1 444 ? -34.988 16.001 39.800 1.00 69.25 444 THR A C 1
ATOM 3391 O O . THR A 1 444 ? -35.261 15.888 40.996 1.00 69.25 444 THR A O 1
ATOM 3394 N N . GLU A 1 445 ? -33.720 15.900 39.373 1.00 68.81 445 GLU A N 1
ATOM 3395 C CA . GLU A 1 445 ? -32.598 15.649 40.292 1.00 68.81 445 GLU A CA 1
ATOM 3396 C C . GLU A 1 445 ? -32.517 16.734 41.393 1.00 68.81 445 GLU A C 1
ATOM 3398 O O . GLU A 1 445 ? -32.579 17.925 41.075 1.00 68.81 445 GLU A O 1
ATOM 3403 N N . PRO A 1 446 ? -32.284 16.368 42.673 1.00 64.19 446 PRO A N 1
ATOM 3404 C CA . PRO A 1 446 ? -32.203 17.328 43.784 1.00 64.19 446 PRO A CA 1
ATOM 3405 C C . PRO A 1 446 ? -31.203 18.473 43.550 1.00 64.19 446 PRO A C 1
ATOM 3407 O O . PRO A 1 446 ? -31.472 19.624 43.882 1.00 64.19 446 PRO A O 1
ATOM 3410 N N . GLY A 1 447 ? -30.072 18.179 42.898 1.00 64.25 447 GLY A N 1
ATOM 3411 C CA . GLY A 1 447 ? -29.058 19.181 42.552 1.00 64.25 447 GLY A CA 1
ATOM 3412 C C . GLY A 1 447 ? -29.545 20.269 41.586 1.00 64.25 447 GLY A C 1
ATOM 3413 O O . GLY A 1 447 ? -29.043 21.389 41.627 1.00 64.25 447 GLY A O 1
ATOM 3414 N N . GLU A 1 448 ? -30.530 19.978 40.734 1.00 69.69 448 GLU A N 1
ATOM 3415 C CA . GLU A 1 448 ? -31.096 20.967 39.810 1.00 69.69 448 GLU A CA 1
ATOM 3416 C C . GLU A 1 448 ? -32.028 21.942 40.542 1.00 69.69 448 GLU A C 1
ATOM 3418 O O . GLU A 1 448 ? -32.032 23.129 40.222 1.00 69.69 448 GLU A O 1
ATOM 3423 N N . TRP A 1 449 ? -32.757 21.473 41.559 1.00 76.50 449 TRP A N 1
ATOM 3424 C CA . TRP A 1 449 ? -33.565 22.329 42.429 1.00 76.50 449 TRP A CA 1
ATOM 3425 C C . TRP A 1 449 ? -32.699 23.268 43.269 1.00 76.50 449 TRP A C 1
ATOM 3427 O O . TRP A 1 449 ? -32.998 24.458 43.314 1.00 76.50 449 TRP A O 1
ATOM 3437 N N . HIS A 1 450 ? -31.578 22.791 43.822 1.00 72.19 450 HIS A N 1
ATOM 3438 C CA . HIS A 1 450 ? -30.609 23.668 44.490 1.00 72.19 450 HIS A CA 1
ATOM 3439 C C . HIS A 1 450 ? -30.116 24.790 43.565 1.00 72.19 450 HIS A C 1
ATOM 3441 O O . HIS A 1 450 ? -30.173 25.954 43.934 1.00 72.19 450 HIS A O 1
ATOM 3447 N N . LEU A 1 451 ? -29.741 24.472 42.321 1.00 67.62 451 LEU A N 1
ATOM 3448 C CA . LEU A 1 451 ? -29.289 25.478 41.350 1.00 67.62 451 LEU A CA 1
ATOM 3449 C C . LEU A 1 451 ? -30.376 26.490 40.944 1.00 67.62 451 LEU A C 1
ATOM 3451 O O . LEU A 1 451 ? -30.043 27.612 40.559 1.00 67.62 451 LEU A O 1
ATOM 3455 N N . ARG A 1 452 ? -31.660 26.103 40.965 1.00 81.06 452 ARG A N 1
ATOM 3456 C CA . ARG A 1 452 ? -32.788 27.025 40.733 1.00 81.06 452 ARG A CA 1
ATOM 3457 C C . ARG A 1 452 ? -33.034 27.925 41.936 1.00 81.06 452 ARG A C 1
ATOM 3459 O O . ARG A 1 452 ? -33.311 29.101 41.752 1.00 81.06 452 ARG A O 1
ATOM 3466 N N . LEU A 1 453 ? -32.926 27.374 43.140 1.00 75.50 453 LEU A N 1
ATOM 3467 C CA . LEU A 1 453 ? -33.142 28.085 44.394 1.00 75.50 453 LEU A CA 1
ATOM 3468 C C . LEU A 1 453 ? -31.987 29.043 44.724 1.00 75.50 453 LEU A C 1
ATOM 3470 O O . LEU A 1 453 ? -32.241 30.139 45.207 1.00 75.50 453 LEU A O 1
ATOM 3474 N N . ASP A 1 454 ? -30.747 28.703 44.362 1.00 73.06 454 ASP A N 1
ATOM 3475 C CA . ASP A 1 454 ? -29.571 29.577 44.507 1.00 73.06 454 ASP A CA 1
ATOM 3476 C C . ASP A 1 454 ? -29.732 30.923 43.770 1.00 73.06 454 ASP A C 1
ATOM 3478 O O . ASP A 1 454 ? -29.084 31.909 44.102 1.00 73.06 454 ASP A O 1
ATOM 3482 N N . VAL A 1 455 ? -30.609 30.993 42.763 1.00 70.69 455 VAL A N 1
ATOM 3483 C CA . VAL A 1 455 ? -30.944 32.235 42.046 1.00 70.69 455 VAL A CA 1
ATOM 3484 C C . VAL A 1 455 ? -31.803 33.193 42.881 1.00 70.69 455 VAL A C 1
ATOM 3486 O O . VAL A 1 455 ? -31.822 34.391 42.600 1.00 70.69 455 VAL A O 1
ATOM 3489 N N . LEU A 1 456 ? -32.522 32.674 43.876 1.00 70.12 456 LEU A N 1
ATOM 3490 C CA . LEU A 1 456 ? -33.325 33.462 44.811 1.00 70.12 456 LEU A CA 1
ATOM 3491 C C . LEU A 1 456 ? -32.489 33.982 45.978 1.00 70.12 456 LEU A C 1
ATOM 3493 O O . LEU A 1 456 ? -32.921 34.907 46.646 1.00 70.12 456 LEU A O 1
ATOM 3497 N N . VAL A 1 457 ? -31.299 33.413 46.208 1.00 69.69 457 VAL A N 1
ATOM 3498 C CA . VAL A 1 457 ? -30.415 33.824 47.306 1.00 69.69 457 VAL A CA 1
ATOM 3499 C C . VAL A 1 457 ? -30.126 35.324 47.264 1.00 69.69 457 VAL A C 1
ATOM 3501 O O . VAL A 1 457 ? -30.371 35.937 48.285 1.00 69.69 457 VAL A O 1
ATOM 3504 N N . PRO A 1 458 ? -29.737 35.960 46.138 1.00 63.06 458 PRO A N 1
ATOM 3505 C CA . PRO A 1 458 ? -29.504 37.408 46.103 1.00 63.06 458 PRO A CA 1
ATOM 3506 C C . PRO A 1 458 ? -30.711 38.249 46.539 1.00 63.06 458 PRO A C 1
ATOM 3508 O O . PRO A 1 458 ? -30.528 39.174 47.316 1.00 63.06 458 PRO A O 1
ATOM 3511 N N . ALA A 1 459 ? -31.926 37.867 46.128 1.00 61.34 459 ALA A N 1
ATOM 3512 C CA . ALA A 1 459 ? -33.169 38.545 46.512 1.00 61.34 459 ALA A CA 1
ATOM 3513 C C . ALA A 1 459 ? -33.567 38.348 47.980 1.00 61.34 459 ALA A C 1
ATOM 3515 O O . ALA A 1 459 ? -34.433 39.036 48.511 1.00 61.34 459 ALA A O 1
ATOM 3516 N N . LEU A 1 460 ? -32.952 37.362 48.633 1.00 63.78 460 LEU A N 1
ATOM 3517 C CA . LEU A 1 460 ? -33.140 37.027 50.041 1.00 63.78 460 LEU A CA 1
ATOM 3518 C C . LEU A 1 460 ? -31.937 37.435 50.908 1.00 63.78 460 LEU A C 1
ATOM 3520 O O . LEU A 1 460 ? -32.039 37.384 52.133 1.00 63.78 460 LEU A O 1
ATOM 3524 N N . ASP A 1 461 ? -30.817 37.796 50.276 1.00 61.09 461 ASP A N 1
ATOM 3525 C CA . ASP A 1 461 ? -29.539 38.178 50.887 1.00 61.09 461 ASP A CA 1
ATOM 3526 C C . ASP A 1 461 ? -29.273 39.685 50.807 1.00 61.09 461 ASP A C 1
ATOM 3528 O O . ASP A 1 461 ? -28.237 40.127 51.315 1.00 61.09 461 ASP A O 1
ATOM 3532 N N . GLU A 1 462 ? -30.150 40.489 50.190 1.00 47.94 462 GLU A N 1
ATOM 3533 C CA . GLU A 1 462 ? -29.960 41.937 50.242 1.00 47.94 462 GLU A CA 1
ATOM 3534 C C . GLU A 1 462 ? -30.016 42.445 51.691 1.00 47.94 462 GLU A C 1
ATOM 3536 O O . GLU A 1 462 ? -30.836 41.986 52.497 1.00 47.94 462 GLU A O 1
ATOM 3541 N N . PRO A 1 463 ? -29.104 43.366 52.051 1.00 40.47 463 PRO A N 1
ATOM 3542 C CA . PRO A 1 463 ? -29.114 43.980 53.357 1.00 40.47 463 PRO A CA 1
ATOM 3543 C C . PRO A 1 463 ? -30.374 44.829 53.459 1.00 40.47 463 PRO A C 1
ATOM 3545 O O . PRO A 1 463 ? -30.600 45.734 52.661 1.00 40.47 463 PRO A O 1
ATOM 3548 N N . ASP A 1 464 ? -31.177 44.487 54.453 1.00 38.16 464 ASP A N 1
ATOM 3549 C CA . ASP A 1 464 ? -32.245 45.286 55.030 1.00 38.16 464 ASP A CA 1
ATOM 3550 C C . ASP A 1 464 ? -32.050 46.801 54.772 1.00 38.16 464 ASP A C 1
ATOM 3552 O O . ASP A 1 464 ? -31.111 47.391 55.316 1.00 38.16 464 ASP A O 1
ATOM 3556 N N . PRO A 1 465 ? -32.904 47.477 53.976 1.00 40.75 465 PRO A N 1
ATOM 3557 C CA . PRO A 1 465 ? -32.935 48.939 53.964 1.00 40.75 465 PRO A CA 1
ATOM 3558 C C . PRO A 1 465 ? -33.433 49.497 55.307 1.00 40.75 465 PRO A C 1
ATOM 3560 O O . PRO A 1 465 ? -33.355 50.702 55.540 1.00 40.75 465 PRO A O 1
ATOM 3563 N N . PHE A 1 466 ? -33.947 48.628 56.186 1.00 38.97 466 PHE A N 1
ATOM 3564 C CA . PHE A 1 466 ? -34.522 48.961 57.476 1.00 38.97 466 PHE A CA 1
ATOM 3565 C C . PHE A 1 466 ? -33.858 48.158 58.600 1.00 38.97 466 PHE A C 1
ATOM 3567 O O . PHE A 1 466 ? -34.511 47.433 59.346 1.00 38.97 466 PHE A O 1
ATOM 3574 N N . GLU A 1 467 ? -32.550 48.345 58.791 1.00 33.38 467 GLU A N 1
ATOM 3575 C CA . GLU A 1 467 ? -31.947 48.051 60.093 1.00 33.38 467 GLU A CA 1
ATOM 3576 C C . GLU A 1 467 ? -32.457 49.059 61.146 1.00 33.38 467 GLU A C 1
ATOM 3578 O O . GLU A 1 467 ? -31.846 50.093 61.397 1.00 33.38 467 GLU A O 1
ATOM 3583 N N . GLU A 1 468 ? -33.573 48.727 61.802 1.00 29.44 468 GLU A N 1
ATOM 3584 C CA . GLU A 1 468 ? -33.831 49.087 63.202 1.00 29.44 468 GLU A CA 1
ATOM 3585 C C . GLU A 1 468 ? -34.466 47.900 63.965 1.00 29.44 468 GLU A C 1
ATOM 3587 O O . GLU A 1 468 ? -35.157 47.061 63.384 1.00 29.44 468 GLU A O 1
ATOM 3592 N N . PRO A 1 469 ? -34.191 47.749 65.276 1.00 41.78 469 PRO A N 1
ATOM 3593 C CA . PRO A 1 469 ? -34.235 46.455 65.948 1.00 41.78 469 PRO A CA 1
ATOM 3594 C C . PRO A 1 469 ? -35.649 46.091 66.421 1.00 41.78 469 PRO A C 1
ATOM 3596 O O . PRO A 1 469 ? -36.140 46.642 67.406 1.00 41.78 469 PRO A O 1
ATOM 3599 N N . ALA A 1 470 ? -36.278 45.083 65.809 1.00 27.89 470 ALA A N 1
ATOM 3600 C CA . ALA A 1 470 ? -37.568 44.571 66.278 1.00 27.89 470 ALA A CA 1
ATOM 3601 C C . ALA A 1 470 ? -37.628 43.032 66.361 1.00 27.89 470 ALA A C 1
ATOM 3603 O O . ALA A 1 470 ? -37.818 42.320 65.385 1.00 27.89 470 ALA A O 1
ATOM 3604 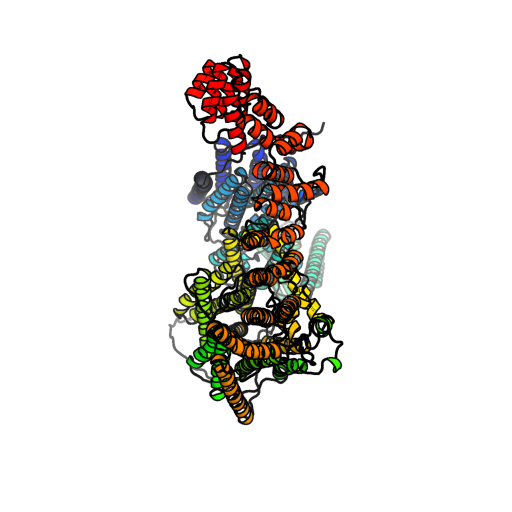N N . GLN A 1 471 ? -37.464 42.553 67.598 1.00 30.11 471 GLN A N 1
ATOM 3605 C CA . GLN A 1 471 ? -38.234 41.493 68.268 1.00 30.11 471 GLN A CA 1
ATOM 3606 C C . GLN A 1 471 ? -38.600 40.192 67.511 1.00 30.11 471 GLN A C 1
ATOM 3608 O O . GLN A 1 471 ? -39.494 40.142 66.678 1.00 30.11 471 GLN A O 1
ATOM 3613 N N . LYS A 1 472 ? -37.977 39.100 67.991 1.00 31.14 472 LYS A N 1
ATOM 3614 C CA . LYS A 1 472 ? -38.492 37.721 68.171 1.00 31.14 472 LYS A CA 1
ATOM 3615 C C . LYS A 1 472 ? -39.736 37.312 67.355 1.00 31.14 472 LYS A C 1
ATOM 3617 O O . LYS A 1 472 ? -40.852 37.680 67.709 1.00 31.14 472 LYS A O 1
ATOM 3622 N N . LEU A 1 473 ? -39.563 36.326 66.468 1.00 24.19 473 LEU A N 1
ATOM 3623 C CA . LEU A 1 473 ? -40.576 35.280 66.265 1.00 24.19 473 LEU A CA 1
ATOM 3624 C C . LEU A 1 473 ? -40.151 33.977 66.975 1.00 24.19 473 LEU A C 1
ATOM 3626 O O . LEU A 1 473 ? -38.952 33.716 67.096 1.00 24.19 473 LEU A O 1
ATOM 3630 N N . PRO A 1 474 ? -41.101 33.185 67.507 1.00 29.92 474 PRO A N 1
ATOM 3631 C CA . PRO A 1 474 ? -40.855 32.244 68.593 1.00 29.92 474 PRO A CA 1
ATOM 3632 C C . PRO A 1 474 ? -40.355 30.886 68.093 1.00 29.92 474 PRO A C 1
ATOM 3634 O O . PRO A 1 474 ? -40.932 30.292 67.182 1.00 29.92 474 PRO A O 1
ATOM 3637 N N . LEU A 1 475 ? -39.327 30.367 68.769 1.00 29.58 475 LEU A N 1
ATOM 3638 C CA . LEU A 1 475 ? -39.038 28.937 68.837 1.00 29.58 475 LEU A CA 1
ATOM 3639 C C . LEU A 1 475 ? -40.262 28.203 69.403 1.00 29.58 475 LEU A C 1
ATOM 3641 O O . LEU A 1 475 ? -40.694 28.499 70.516 1.00 29.58 475 LEU A O 1
ATOM 3645 N N . LEU A 1 476 ? -40.771 27.218 68.664 1.00 28.80 476 LEU A N 1
ATOM 3646 C CA . LEU A 1 476 ? -41.577 26.136 69.222 1.00 28.80 476 LEU A CA 1
ATOM 3647 C C . LEU A 1 476 ? -40.654 24.933 69.422 1.00 28.80 476 LEU A C 1
ATOM 3649 O O . LEU A 1 476 ? -40.129 24.371 68.462 1.00 28.80 476 LEU A O 1
ATOM 3653 N N . ALA A 1 477 ? -40.415 24.626 70.692 1.00 29.53 477 ALA A N 1
ATOM 3654 C CA . ALA A 1 477 ? -39.686 23.467 71.181 1.00 29.53 477 ALA A CA 1
ATOM 3655 C C . ALA A 1 477 ? -40.630 22.269 71.395 1.00 29.53 477 ALA A C 1
ATOM 3657 O O . ALA A 1 477 ? -41.843 22.450 71.510 1.00 29.53 477 ALA A O 1
ATOM 3658 N N . GLY A 1 478 ? -40.032 21.081 71.513 1.00 27.11 478 GLY A N 1
ATOM 3659 C CA . GLY A 1 478 ? -40.637 19.859 72.053 1.00 27.11 478 GLY A CA 1
ATOM 3660 C C . GLY A 1 478 ? -40.296 18.628 71.211 1.00 27.11 478 GLY A C 1
ATOM 3661 O O . GLY A 1 478 ? -40.437 18.675 69.994 1.00 27.11 478 GLY A O 1
ATOM 3662 N N . GLU A 1 479 ? -39.885 17.478 71.733 1.00 28.11 479 GLU A N 1
ATOM 3663 C CA . GLU A 1 479 ? -39.291 17.025 73.000 1.00 28.11 479 GLU A CA 1
ATOM 3664 C C . GLU A 1 479 ? -38.906 15.548 72.723 1.00 28.11 479 GLU A C 1
ATOM 3666 O O . GLU A 1 479 ? -39.580 14.885 71.938 1.00 28.11 479 GLU A O 1
ATOM 3671 N N . GLU A 1 480 ? -37.783 15.114 73.304 1.00 29.39 480 GLU A N 1
ATOM 3672 C CA . GLU A 1 480 ? -37.426 13.773 73.826 1.00 29.39 480 GLU A CA 1
ATOM 3673 C C . GLU A 1 480 ? -37.750 12.456 73.074 1.00 29.39 480 GLU A C 1
ATOM 3675 O O . GLU A 1 480 ? -38.889 12.164 72.725 1.00 29.39 480 GLU A O 1
ATOM 3680 N N . ALA A 1 481 ? -36.742 11.571 72.955 1.00 27.17 481 ALA A N 1
ATOM 3681 C CA . ALA A 1 481 ? -36.674 10.304 73.716 1.00 27.17 481 ALA A CA 1
ATOM 3682 C C . ALA A 1 481 ? -35.456 9.432 73.322 1.00 27.17 481 ALA A C 1
ATOM 3684 O O . ALA A 1 481 ? -34.969 9.466 72.192 1.00 27.17 481 ALA A O 1
ATOM 3685 N N . GLU A 1 482 ? -34.986 8.685 74.317 1.00 28.83 482 GLU A N 1
ATOM 3686 C CA . GLU A 1 482 ? -33.725 7.957 74.476 1.00 28.83 482 GLU A CA 1
ATOM 3687 C C . GLU A 1 482 ? -33.647 6.552 73.823 1.00 28.83 482 GLU A C 1
ATOM 3689 O O . GLU A 1 482 ? -34.635 5.993 73.352 1.00 28.83 482 GLU A O 1
ATOM 3694 N N . ASP A 1 483 ? -32.426 6.001 73.913 1.00 27.83 483 ASP A N 1
ATOM 3695 C CA . ASP A 1 483 ? -32.031 4.588 74.044 1.00 27.83 483 ASP A CA 1
ATOM 3696 C C . ASP A 1 483 ? -32.036 3.628 72.836 1.00 27.83 483 ASP A C 1
ATOM 3698 O O . ASP A 1 483 ? -33.042 3.358 72.186 1.00 27.83 483 ASP A O 1
ATOM 3702 N N . VAL A 1 484 ? -30.872 3.011 72.576 1.00 29.84 484 VAL A N 1
ATOM 3703 C CA . VAL A 1 484 ? -30.529 1.641 73.031 1.00 29.84 484 VAL A CA 1
ATOM 3704 C C . VAL A 1 484 ? -29.160 1.226 72.452 1.00 29.84 484 VAL A C 1
ATOM 3706 O O . VAL A 1 484 ? -28.876 1.354 71.260 1.00 29.84 484 VAL A O 1
ATOM 3709 N N . GLU A 1 485 ? -28.313 0.718 73.347 1.00 30.45 485 GLU A N 1
ATOM 3710 C CA . GLU A 1 485 ? -27.000 0.104 73.141 1.00 30.45 485 GLU A CA 1
ATOM 3711 C C . GLU A 1 485 ? -26.988 -1.168 72.265 1.00 30.45 485 GLU A C 1
ATOM 3713 O O . GLU A 1 485 ? -27.994 -1.843 72.061 1.00 30.45 485 GLU A O 1
ATOM 3718 N N . SER A 1 486 ? -25.756 -1.565 71.917 1.00 27.33 486 SER A N 1
ATOM 3719 C CA . SER A 1 486 ? -25.256 -2.930 71.662 1.00 27.33 486 SER A CA 1
ATOM 3720 C C . SER A 1 486 ? -24.911 -3.288 70.207 1.00 27.33 486 SER A C 1
ATOM 3722 O O . SER A 1 486 ? -25.713 -3.762 69.409 1.00 27.33 486 SER A O 1
ATOM 3724 N N . LEU A 1 487 ? -23.622 -3.145 69.891 1.00 27.23 487 LEU A N 1
ATOM 3725 C CA . LEU A 1 487 ? -22.949 -3.888 68.827 1.00 27.23 487 LEU A CA 1
ATOM 3726 C C . LEU A 1 487 ? -21.942 -4.839 69.486 1.00 27.23 487 LEU A C 1
ATOM 3728 O O . LEU A 1 487 ? -21.014 -4.350 70.133 1.00 27.23 487 LEU A O 1
ATOM 3732 N N . PRO A 1 488 ? -22.041 -6.166 69.304 1.00 34.09 488 PRO A N 1
ATOM 3733 C CA . PRO A 1 488 ? -20.903 -7.039 69.501 1.00 34.09 488 PRO A CA 1
ATOM 3734 C C . PRO A 1 488 ? -20.127 -7.196 68.189 1.00 34.09 488 PRO A C 1
ATOM 3736 O O . PRO A 1 488 ? -20.681 -7.487 67.129 1.00 34.09 488 PRO A O 1
ATOM 3739 N N . GLN A 1 489 ? -18.810 -7.036 68.295 1.00 31.97 489 GLN A N 1
ATOM 3740 C CA . GLN A 1 489 ? -17.839 -7.582 67.354 1.00 31.97 489 GLN A CA 1
ATOM 3741 C C . GLN A 1 489 ? -17.951 -9.113 67.306 1.00 31.97 489 GLN A C 1
ATOM 3743 O O . GLN A 1 489 ? -18.074 -9.750 68.354 1.00 31.97 489 GLN A O 1
ATOM 3748 N N . ARG A 1 490 ? -17.813 -9.701 66.111 1.00 27.72 490 ARG A N 1
ATOM 3749 C CA . ARG A 1 490 ? -17.233 -11.040 65.940 1.00 27.72 490 ARG A CA 1
ATOM 3750 C C . ARG A 1 490 ? -16.717 -11.262 64.516 1.00 27.72 490 ARG A C 1
ATOM 3752 O O . ARG A 1 490 ? -17.488 -11.270 63.565 1.00 27.72 490 ARG A O 1
ATOM 3759 N N . ASP A 1 491 ? -15.394 -11.346 64.451 1.00 28.28 491 ASP A N 1
ATOM 3760 C CA . ASP A 1 491 ? -14.544 -12.369 63.836 1.00 28.28 491 ASP A CA 1
ATOM 3761 C C . ASP A 1 491 ? -14.848 -12.953 62.447 1.00 28.28 491 ASP A C 1
ATOM 3763 O O . ASP A 1 491 ? -15.914 -13.485 62.143 1.00 28.28 491 ASP A O 1
ATOM 3767 N N . ASP A 1 492 ? -13.767 -12.917 61.666 1.00 32.47 492 ASP A N 1
ATOM 3768 C CA . ASP A 1 492 ? -13.407 -13.713 60.499 1.00 32.47 492 ASP A CA 1
ATOM 3769 C C . ASP A 1 492 ? -13.902 -15.167 60.512 1.00 32.47 492 ASP A C 1
ATOM 3771 O O . ASP A 1 492 ? -13.559 -15.911 61.426 1.00 32.47 492 ASP A O 1
ATOM 3775 N N . VAL A 1 493 ? -14.533 -15.612 59.413 1.00 29.42 493 VAL A N 1
ATOM 3776 C CA . VAL A 1 493 ? -14.412 -16.988 58.888 1.00 29.42 493 VAL A CA 1
ATOM 3777 C C . VAL A 1 493 ? -14.559 -16.983 57.350 1.00 29.42 493 VAL A C 1
ATOM 3779 O O . VAL A 1 493 ? -15.520 -16.455 56.792 1.00 29.42 493 VAL A O 1
ATOM 3782 N N . GLN A 1 494 ? -13.554 -17.559 56.682 1.00 31.72 494 GLN A N 1
ATOM 3783 C CA . GLN A 1 494 ? -13.524 -18.033 55.289 1.00 31.72 494 GLN A CA 1
ATOM 3784 C C . GLN A 1 494 ? -14.262 -19.375 55.142 1.00 31.72 494 GLN A C 1
ATOM 3786 O O . GLN A 1 494 ? -14.280 -20.121 56.108 1.00 31.72 494 GLN A O 1
ATOM 3791 N N . GLU A 1 495 ? -14.683 -19.701 53.908 1.00 29.83 495 GLU A N 1
ATOM 3792 C CA . GLU A 1 495 ? -15.253 -20.977 53.390 1.00 29.83 495 GLU A CA 1
ATOM 3793 C C . GLU A 1 495 ? -16.766 -20.910 53.137 1.00 29.83 495 GLU A C 1
ATOM 3795 O O . GLU A 1 495 ? -17.507 -20.290 53.887 1.00 29.83 495 GLU A O 1
ATOM 3800 N N . ASP A 1 496 ? -17.339 -21.527 52.110 1.00 28.25 496 ASP A N 1
ATOM 3801 C CA . ASP A 1 496 ? -16.870 -22.019 50.812 1.00 28.25 496 ASP A CA 1
ATOM 3802 C C . ASP A 1 496 ? -18.141 -22.168 49.946 1.00 28.25 496 ASP A C 1
ATOM 3804 O O . ASP A 1 496 ? -19.265 -21.971 50.413 1.00 28.25 496 ASP A O 1
ATOM 3808 N N . ASP A 1 497 ? -17.946 -22.492 48.673 1.00 34.00 497 ASP A N 1
ATOM 3809 C CA . ASP A 1 497 ? -18.956 -22.790 47.656 1.00 34.00 497 ASP A CA 1
ATOM 3810 C C . ASP A 1 497 ? -20.199 -23.571 48.129 1.00 34.00 497 ASP A C 1
ATOM 3812 O O . ASP A 1 497 ? -20.066 -24.583 48.809 1.00 34.00 497 ASP A O 1
ATOM 3816 N N . LEU A 1 498 ? -21.385 -23.169 47.641 1.00 32.59 498 LEU A N 1
ATOM 3817 C CA . LEU A 1 498 ? -22.455 -24.029 47.095 1.00 32.59 498 LEU A CA 1
ATOM 3818 C C . LEU A 1 498 ? -23.720 -23.191 46.845 1.00 32.59 498 LEU A C 1
ATOM 3820 O O . LEU A 1 498 ? -24.450 -22.882 47.775 1.00 32.59 498 LEU A O 1
ATOM 3824 N N . GLU A 1 499 ? -24.025 -22.882 45.582 1.00 30.00 499 GLU A N 1
ATOM 3825 C CA . GLU A 1 499 ? -25.424 -22.806 45.142 1.00 30.00 499 GLU A CA 1
ATOM 3826 C C . GLU A 1 499 ? -25.530 -23.038 43.626 1.00 30.00 499 GLU A C 1
ATOM 3828 O O . GLU A 1 499 ? -25.028 -22.289 42.779 1.00 30.00 499 GLU A O 1
ATOM 3833 N N . ASP A 1 500 ? -26.137 -24.181 43.327 1.00 32.56 500 ASP A N 1
ATOM 3834 C CA . ASP A 1 500 ? -26.536 -24.697 42.030 1.00 32.56 500 ASP A CA 1
ATOM 3835 C C . ASP A 1 500 ? -27.788 -23.945 41.552 1.00 32.56 500 ASP A C 1
ATOM 3837 O O . ASP A 1 500 ? -28.810 -23.950 42.232 1.00 32.56 500 ASP A O 1
ATOM 3841 N N . ASP A 1 501 ? -27.724 -23.306 40.379 1.00 28.45 501 ASP A N 1
ATOM 3842 C CA . ASP A 1 501 ? -28.913 -22.780 39.699 1.00 28.45 501 ASP A CA 1
ATOM 3843 C C . ASP A 1 501 ? -29.048 -23.434 38.311 1.00 28.45 501 ASP A C 1
ATOM 3845 O O . ASP A 1 501 ? -28.307 -23.171 37.345 1.00 28.45 501 ASP A O 1
ATOM 3849 N N . GLY A 1 502 ? -30.000 -24.366 38.257 1.00 30.47 502 GLY A N 1
ATOM 3850 C CA . GLY A 1 502 ? -30.215 -25.418 37.266 1.00 30.47 502 GLY A CA 1
ATOM 3851 C C . GLY A 1 502 ? -30.751 -24.983 35.899 1.00 30.47 502 GLY A C 1
ATOM 3852 O O . GLY A 1 502 ? -31.581 -25.673 35.315 1.00 30.47 502 GLY A O 1
ATOM 3853 N N . THR A 1 503 ? -30.262 -23.891 35.305 1.00 27.89 503 THR A N 1
ATOM 3854 C CA . THR A 1 503 ? -30.737 -23.423 33.977 1.00 27.89 503 THR A CA 1
ATOM 3855 C C . THR A 1 503 ? -29.664 -23.346 32.882 1.00 27.89 503 THR A C 1
ATOM 3857 O O . THR A 1 503 ? -29.869 -22.746 31.824 1.00 27.89 503 THR A O 1
ATOM 3860 N N . SER A 1 504 ? -28.502 -23.992 33.058 1.00 28.52 504 SER A N 1
ATOM 3861 C CA . SER A 1 504 ? -27.375 -23.856 32.109 1.00 28.52 504 SER A CA 1
ATOM 3862 C C . SER A 1 504 ? -27.146 -25.011 31.113 1.00 28.52 504 SER A C 1
ATOM 3864 O O . SER A 1 504 ? -26.281 -24.893 30.232 1.00 28.52 504 SER A O 1
ATOM 3866 N N . ILE A 1 505 ? -27.931 -26.093 31.167 1.00 28.72 505 ILE A N 1
ATOM 3867 C CA . ILE A 1 505 ? -27.603 -27.351 30.466 1.00 28.72 505 ILE A CA 1
ATOM 3868 C C . ILE A 1 505 ? -27.783 -27.282 28.931 1.00 28.72 505 ILE A C 1
ATOM 3870 O O . ILE A 1 505 ? -27.021 -27.913 28.199 1.00 28.72 505 ILE A O 1
ATOM 3874 N N . GLN A 1 506 ? -28.651 -26.428 28.376 1.00 29.44 506 GLN A N 1
ATOM 3875 C CA . GLN A 1 506 ? -28.916 -26.436 26.920 1.00 29.44 506 GLN A CA 1
ATOM 3876 C C . GLN A 1 506 ? -27.888 -25.707 26.022 1.00 29.44 506 GLN A C 1
ATOM 3878 O O . GLN A 1 506 ? -28.046 -25.670 24.803 1.00 29.44 506 GLN A O 1
ATOM 3883 N N . THR A 1 507 ? -26.800 -25.131 26.554 1.00 33.81 507 THR A N 1
ATOM 3884 C CA . THR A 1 507 ? -25.871 -24.309 25.732 1.00 33.81 507 THR A CA 1
ATOM 3885 C C . THR A 1 507 ? -24.514 -24.943 25.396 1.00 33.81 507 THR A C 1
ATOM 3887 O O . THR A 1 507 ? -23.708 -24.310 24.705 1.00 33.81 507 THR A O 1
ATOM 3890 N N . ARG A 1 508 ? -24.232 -26.184 25.825 1.00 34.03 508 ARG A N 1
ATOM 3891 C CA . ARG A 1 508 ? -22.868 -26.762 25.774 1.00 34.03 508 ARG A CA 1
ATOM 3892 C C . ARG A 1 508 ? -22.526 -27.691 24.594 1.00 34.03 508 ARG A C 1
ATOM 3894 O O . ARG A 1 508 ? -21.353 -27.994 24.426 1.00 34.03 508 ARG A O 1
ATOM 3901 N N . HIS A 1 509 ? -23.450 -28.084 23.715 1.00 36.94 509 HIS A N 1
ATOM 3902 C CA . HIS A 1 509 ? -23.178 -29.121 22.687 1.00 36.94 509 HIS A CA 1
ATOM 3903 C C . HIS A 1 509 ? -22.439 -28.667 21.398 1.00 36.94 509 HIS A C 1
ATOM 3905 O O . HIS A 1 509 ? -22.363 -29.406 20.421 1.00 36.94 509 HIS A O 1
ATOM 3911 N N . TYR A 1 510 ? -21.852 -27.463 21.349 1.00 49.03 510 TYR A N 1
ATOM 3912 C CA . TYR A 1 510 ? -21.250 -26.932 20.107 1.00 49.03 510 TYR A CA 1
ATOM 3913 C C . TYR A 1 510 ? -19.755 -27.227 19.901 1.00 49.03 510 TYR A C 1
ATOM 3915 O O . TYR A 1 510 ? -19.251 -26.992 18.795 1.00 49.03 510 TYR A O 1
ATOM 3923 N N . GLU A 1 511 ? -19.039 -27.707 20.914 1.00 52.56 511 GLU A N 1
ATOM 3924 C CA . GLU A 1 511 ? -17.599 -27.978 20.838 1.00 52.56 511 GLU A CA 1
ATOM 3925 C C . GLU A 1 511 ? -17.368 -29.447 20.476 1.00 52.56 511 GLU A C 1
ATOM 3927 O O . GLU A 1 511 ? -17.928 -30.329 21.114 1.00 52.56 511 GLU A O 1
ATOM 3932 N N . VAL A 1 512 ? -16.564 -29.716 19.441 1.00 58.97 512 VAL A N 1
ATOM 3933 C CA . VAL A 1 512 ? -16.039 -31.069 19.224 1.00 58.97 512 VAL A CA 1
ATOM 3934 C C . VAL A 1 512 ? -14.876 -31.219 20.205 1.00 58.97 512 VAL A C 1
ATOM 3936 O O . VAL A 1 512 ? -13.862 -30.543 20.003 1.00 58.97 512 VAL A O 1
ATOM 3939 N N . PRO A 1 513 ? -15.000 -32.013 21.284 1.00 61.66 513 PRO A N 1
ATOM 3940 C CA . PRO A 1 513 ? -13.872 -32.262 22.166 1.00 61.66 513 PRO A CA 1
ATOM 3941 C C . PRO A 1 513 ? -12.761 -32.939 21.360 1.00 61.66 513 PRO A C 1
ATOM 3943 O O . PRO A 1 513 ? -13.013 -33.799 20.514 1.00 61.66 513 PRO A O 1
ATOM 3946 N N . GLY A 1 514 ? -11.529 -32.497 21.576 1.00 69.62 514 GLY A N 1
ATOM 3947 C CA . GLY A 1 514 ? -10.378 -33.008 20.852 1.00 69.62 514 GLY A CA 1
ATOM 3948 C C . GLY A 1 514 ? -9.069 -32.448 21.407 1.00 69.62 514 GLY A C 1
ATOM 3949 O O . GLY A 1 514 ? -9.055 -31.325 21.927 1.00 69.62 514 GLY A O 1
ATOM 3950 N N . PRO A 1 515 ? -7.976 -33.221 21.311 1.00 82.81 515 PRO A N 1
ATOM 3951 C CA . PRO A 1 515 ? -6.682 -32.853 21.871 1.00 82.81 515 PRO A CA 1
ATOM 3952 C C . PRO A 1 515 ? -6.039 -31.676 21.120 1.00 82.81 515 PRO A C 1
ATOM 3954 O O . PRO A 1 515 ? -6.325 -31.435 19.943 1.00 82.81 515 PRO A O 1
ATOM 3957 N N . ALA A 1 516 ? -5.143 -30.949 21.801 1.00 80.06 516 ALA A N 1
ATOM 3958 C CA . ALA A 1 516 ? -4.459 -29.768 21.257 1.00 80.06 516 ALA A CA 1
ATOM 3959 C C . ALA A 1 516 ? -3.629 -30.084 20.005 1.00 80.06 516 ALA A C 1
ATOM 3961 O O . ALA A 1 516 ? -3.573 -29.258 19.096 1.00 80.06 516 ALA A O 1
ATOM 3962 N N . TRP A 1 517 ? -3.036 -31.285 19.939 1.00 83.25 517 TRP A N 1
ATOM 3963 C CA . TRP A 1 517 ? -2.179 -31.719 18.831 1.00 83.25 517 TRP A CA 1
ATOM 3964 C C . TRP A 1 517 ? -2.872 -31.682 17.473 1.00 83.25 517 TRP A C 1
ATOM 3966 O O . TRP A 1 517 ? -2.232 -31.353 16.481 1.00 83.25 517 TRP A O 1
ATOM 3976 N N . GLN A 1 518 ? -4.189 -31.898 17.431 1.00 82.62 518 GLN A N 1
ATOM 3977 C CA . GLN A 1 518 ? -4.960 -31.747 16.198 1.00 82.62 518 GLN A CA 1
ATOM 3978 C C . GLN A 1 518 ? -4.909 -30.300 15.685 1.00 82.62 518 GLN A C 1
ATOM 3980 O O . GLN A 1 518 ? -4.761 -30.075 14.491 1.00 82.62 518 GLN A O 1
ATOM 3985 N N . GLY A 1 519 ? -4.963 -29.309 16.582 1.00 80.56 519 GLY A N 1
ATOM 3986 C CA . GLY A 1 519 ? -4.804 -27.901 16.217 1.00 80.56 519 GLY A CA 1
ATOM 3987 C C . GLY A 1 519 ? -3.404 -27.578 15.683 1.00 80.56 519 GLY A C 1
ATOM 3988 O O . GLY A 1 519 ? -3.300 -26.853 14.696 1.00 80.56 519 GLY A O 1
ATOM 3989 N N . TYR A 1 520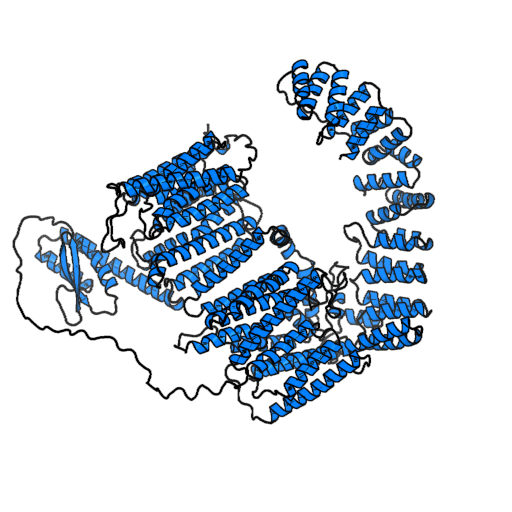 ? -2.351 -28.151 16.282 1.00 84.56 520 TYR A N 1
ATOM 3990 C CA . TYR A 1 520 ? -0.977 -28.028 15.771 1.00 84.56 520 TYR A CA 1
ATOM 3991 C C . TYR A 1 520 ? -0.857 -28.631 14.359 1.00 84.56 520 TYR A C 1
ATOM 3993 O O . TYR A 1 520 ? -0.392 -27.961 13.441 1.00 84.56 520 TYR A O 1
ATOM 4001 N N . ALA A 1 521 ? -1.365 -29.850 14.154 1.00 83.94 521 ALA A N 1
ATOM 4002 C CA . ALA A 1 521 ? -1.306 -30.545 12.868 1.00 83.94 521 ALA A CA 1
ATOM 4003 C C . ALA A 1 521 ? -2.057 -29.799 11.750 1.00 83.94 521 ALA A C 1
ATOM 4005 O O . ALA A 1 521 ? -1.511 -29.594 10.669 1.00 83.94 521 ALA A O 1
ATOM 4006 N N . PHE A 1 522 ? -3.286 -29.336 12.001 1.00 83.56 522 PHE A N 1
ATOM 4007 C CA . PHE A 1 522 ? -4.080 -28.656 10.970 1.00 83.56 522 PHE A CA 1
ATOM 4008 C C . PHE A 1 522 ? -3.528 -27.279 10.593 1.00 83.56 522 PHE A C 1
ATOM 4010 O O . PHE A 1 522 ? -3.601 -26.893 9.430 1.00 83.56 522 PHE A O 1
ATOM 4017 N N . ALA A 1 523 ? -2.961 -26.540 11.549 1.00 83.81 523 ALA A N 1
ATOM 4018 C CA . ALA A 1 523 ? -2.320 -25.259 11.262 1.00 83.81 523 ALA A CA 1
ATOM 4019 C C . ALA A 1 523 ? -0.931 -25.403 10.620 1.00 83.81 523 ALA A C 1
ATOM 4021 O O . ALA A 1 523 ? -0.478 -24.471 9.958 1.00 83.81 523 ALA A O 1
ATOM 4022 N N . ALA A 1 524 ? -0.272 -26.556 10.768 1.00 85.62 524 ALA A N 1
ATOM 4023 C CA . ALA A 1 524 ? 0.993 -26.833 10.097 1.00 85.62 524 ALA A CA 1
ATOM 4024 C C . ALA A 1 524 ? 0.828 -26.984 8.576 1.00 85.62 524 ALA A C 1
ATOM 4026 O O . ALA A 1 524 ? 1.726 -26.589 7.842 1.00 85.62 524 ALA A O 1
ATOM 4027 N N . VAL A 1 525 ? -0.321 -27.476 8.090 1.00 83.69 525 VAL A N 1
ATOM 4028 C CA . VAL A 1 525 ? -0.596 -27.663 6.649 1.00 83.69 525 VAL A CA 1
ATOM 4029 C C . VAL A 1 525 ? -0.402 -26.372 5.829 1.00 83.69 525 VAL A C 1
ATOM 4031 O O . VAL A 1 525 ? 0.420 -26.388 4.912 1.00 83.69 525 VAL A O 1
ATOM 4034 N N . PRO A 1 526 ? -1.063 -25.234 6.135 1.00 84.31 526 PRO A N 1
ATOM 4035 C CA . PRO A 1 526 ? -0.839 -23.994 5.389 1.00 84.31 526 PRO A CA 1
ATOM 4036 C C . PRO A 1 526 ? 0.570 -23.411 5.586 1.00 84.31 526 PRO A C 1
ATOM 4038 O O . PRO A 1 526 ? 1.094 -22.787 4.669 1.00 84.31 526 PRO A O 1
ATOM 4041 N N . MET A 1 527 ? 1.219 -23.622 6.738 1.00 88.00 527 MET A N 1
ATOM 4042 C CA . MET A 1 527 ? 2.604 -23.165 6.952 1.00 88.00 527 MET A CA 1
ATOM 4043 C C . MET A 1 527 ? 3.606 -23.966 6.119 1.00 88.00 527 MET A C 1
ATOM 4045 O O . MET A 1 527 ? 4.500 -23.378 5.515 1.00 88.00 527 MET A O 1
ATOM 4049 N N . ALA A 1 528 ? 3.424 -25.284 6.030 1.00 86.31 528 ALA A N 1
ATOM 4050 C CA . ALA A 1 528 ? 4.206 -26.152 5.161 1.00 86.31 528 ALA A CA 1
ATOM 4051 C C . ALA A 1 528 ? 3.991 -25.788 3.687 1.00 86.31 528 ALA A C 1
ATOM 4053 O O . ALA A 1 528 ? 4.962 -25.673 2.945 1.00 86.31 528 ALA A O 1
ATOM 4054 N N . ALA A 1 529 ? 2.746 -25.518 3.278 1.00 85.62 529 ALA A N 1
ATOM 4055 C CA . ALA A 1 529 ? 2.441 -25.071 1.921 1.00 85.62 529 ALA A CA 1
ATOM 4056 C C . ALA A 1 529 ? 3.229 -23.805 1.540 1.00 85.62 529 ALA A C 1
ATOM 4058 O O . ALA A 1 529 ? 3.838 -23.763 0.475 1.00 85.62 529 ALA A O 1
ATOM 4059 N N . ILE A 1 530 ? 3.283 -22.800 2.423 1.00 88.25 530 ILE A N 1
ATOM 4060 C CA . ILE A 1 530 ? 4.062 -21.574 2.187 1.00 88.25 530 ILE A CA 1
ATOM 4061 C C . ILE A 1 530 ? 5.569 -21.865 2.191 1.00 88.25 530 ILE A C 1
ATOM 4063 O O . ILE A 1 530 ? 6.279 -21.422 1.291 1.00 88.25 530 ILE A O 1
ATOM 4067 N N . LEU A 1 531 ? 6.065 -22.633 3.166 1.00 88.62 531 LEU A N 1
ATOM 4068 C CA . LEU A 1 531 ? 7.486 -22.982 3.281 1.00 88.62 531 LEU A CA 1
ATOM 4069 C C . LEU A 1 531 ? 8.013 -23.705 2.029 1.00 88.62 531 LEU A C 1
ATOM 4071 O O . LEU A 1 531 ? 9.145 -23.469 1.607 1.00 88.62 531 LEU A O 1
ATOM 4075 N N . PHE A 1 532 ? 7.183 -24.536 1.399 1.00 86.38 532 PHE A N 1
ATOM 4076 C CA . PHE A 1 532 ? 7.508 -25.265 0.173 1.00 86.38 532 PHE A CA 1
ATOM 4077 C C . PHE A 1 532 ? 7.112 -24.516 -1.113 1.00 86.38 532 PHE A C 1
ATOM 4079 O O . PHE A 1 532 ? 6.856 -25.139 -2.140 1.00 86.38 532 PHE A O 1
ATOM 4086 N N . GLY A 1 533 ? 7.068 -23.179 -1.085 1.00 75.81 533 GLY A N 1
ATOM 4087 C CA . GLY A 1 533 ? 6.913 -22.354 -2.293 1.00 75.81 533 GLY A CA 1
ATOM 4088 C C . GLY A 1 533 ? 5.473 -22.222 -2.803 1.00 75.81 533 GLY A C 1
ATOM 4089 O O . GLY A 1 533 ? 5.264 -22.001 -3.994 1.00 75.81 533 GLY A O 1
ATOM 4090 N N . ALA A 1 534 ? 4.480 -22.384 -1.921 1.00 78.38 534 ALA A N 1
ATOM 4091 C CA . ALA A 1 534 ? 3.061 -22.094 -2.159 1.00 78.38 534 ALA A CA 1
ATOM 4092 C C . ALA A 1 534 ? 2.438 -22.787 -3.391 1.00 78.38 534 ALA A C 1
ATOM 4094 O O . ALA A 1 534 ? 1.546 -22.235 -4.030 1.00 78.38 534 ALA A O 1
ATOM 4095 N N . GLY A 1 535 ? 2.892 -24.001 -3.725 1.00 77.38 535 GLY A N 1
ATOM 4096 C CA . GLY A 1 535 ? 2.375 -24.756 -4.869 1.00 77.38 535 GLY A CA 1
ATOM 4097 C C . GLY A 1 535 ? 2.836 -24.237 -6.233 1.00 77.38 535 GLY A C 1
ATOM 4098 O O . GLY A 1 535 ? 2.194 -24.531 -7.234 1.00 77.38 535 GLY A O 1
ATOM 4099 N N . ARG A 1 536 ? 3.933 -23.471 -6.307 1.00 79.50 536 ARG A N 1
ATOM 4100 C CA . ARG A 1 536 ? 4.536 -23.071 -7.589 1.00 79.50 536 ARG A CA 1
ATOM 4101 C C . ARG A 1 536 ? 5.184 -24.258 -8.300 1.00 79.50 536 ARG A C 1
ATOM 4103 O O . ARG A 1 536 ? 4.920 -24.504 -9.472 1.00 79.50 536 ARG A O 1
ATOM 4110 N N . GLU A 1 537 ? 5.997 -25.007 -7.563 1.00 84.12 537 GLU A N 1
ATOM 4111 C CA . GLU A 1 537 ? 6.630 -26.223 -8.061 1.00 84.12 537 GLU A CA 1
ATOM 4112 C C . GLU A 1 537 ? 5.634 -27.384 -8.112 1.00 84.12 537 GLU A C 1
ATOM 4114 O O . GLU A 1 537 ? 4.819 -27.573 -7.204 1.00 84.12 537 GLU A O 1
ATOM 4119 N N . THR A 1 538 ? 5.735 -28.222 -9.143 1.00 88.94 538 THR A N 1
ATOM 4120 C CA . THR A 1 538 ? 4.813 -29.351 -9.344 1.00 88.94 538 THR A CA 1
ATOM 4121 C C . THR A 1 538 ? 4.826 -30.337 -8.170 1.00 88.94 538 THR A C 1
ATOM 4123 O O . THR A 1 538 ? 3.771 -30.780 -7.716 1.00 88.94 538 THR A O 1
ATOM 4126 N N . TRP A 1 539 ? 6.006 -30.642 -7.617 1.00 88.06 539 TRP A N 1
ATOM 4127 C CA . TRP A 1 539 ? 6.126 -31.519 -6.445 1.00 88.06 539 TRP A CA 1
ATOM 4128 C C . TRP A 1 539 ? 5.484 -30.899 -5.192 1.00 88.06 539 TRP A C 1
ATOM 4130 O O . TRP A 1 539 ? 4.939 -31.615 -4.354 1.00 88.06 539 TRP A O 1
ATOM 4140 N N . SER A 1 540 ? 5.497 -29.566 -5.081 1.00 89.12 540 SER A N 1
ATOM 4141 C CA . SER A 1 540 ? 4.863 -28.832 -3.983 1.00 89.12 540 SER A CA 1
ATOM 4142 C C . SER A 1 540 ? 3.339 -28.904 -4.092 1.00 89.12 540 SER A C 1
ATOM 4144 O O . SER A 1 540 ? 2.675 -29.227 -3.105 1.00 89.12 540 SER A O 1
ATOM 4146 N N . LYS A 1 541 ? 2.770 -28.741 -5.302 1.00 89.06 541 LYS A N 1
ATOM 4147 C CA . LYS A 1 541 ? 1.333 -28.986 -5.559 1.00 89.06 541 LYS A CA 1
ATOM 4148 C C . LYS A 1 541 ? 0.933 -30.405 -5.159 1.00 89.06 541 LYS A C 1
ATOM 4150 O O . LYS A 1 541 ? -0.073 -30.583 -4.469 1.00 89.06 541 LYS A O 1
ATOM 4155 N N . ALA A 1 542 ? 1.738 -31.401 -5.539 1.00 90.88 542 ALA A N 1
ATOM 4156 C CA . ALA A 1 542 ? 1.508 -32.801 -5.193 1.00 90.88 542 ALA A CA 1
ATOM 4157 C C . ALA A 1 542 ? 1.484 -33.018 -3.673 1.00 90.88 542 ALA A C 1
ATOM 4159 O O . ALA A 1 542 ? 0.538 -33.606 -3.145 1.00 90.88 542 ALA A O 1
ATOM 4160 N N . LEU A 1 543 ? 2.483 -32.490 -2.958 1.00 88.94 543 LEU A N 1
ATOM 4161 C CA . LEU A 1 543 ? 2.592 -32.602 -1.505 1.00 88.94 543 LEU A CA 1
ATOM 4162 C C . LEU A 1 543 ? 1.415 -31.927 -0.789 1.00 88.94 543 LEU A C 1
ATOM 4164 O O . LEU A 1 543 ? 0.766 -32.556 0.045 1.00 88.94 543 LEU A O 1
ATOM 4168 N N . ILE A 1 544 ? 1.106 -30.672 -1.133 1.00 88.88 544 ILE A N 1
ATOM 4169 C CA . ILE A 1 544 ? 0.011 -29.897 -0.525 1.00 88.88 544 ILE A CA 1
ATOM 4170 C C . ILE A 1 544 ? -1.326 -30.618 -0.725 1.00 88.88 544 ILE A C 1
ATOM 4172 O O . ILE A 1 544 ? -2.098 -30.788 0.222 1.00 88.88 544 ILE A O 1
ATOM 4176 N N . THR A 1 545 ? -1.576 -31.089 -1.945 1.00 91.94 545 THR A N 1
ATOM 4177 C CA . THR A 1 545 ? -2.822 -31.774 -2.305 1.00 91.94 545 THR A CA 1
ATOM 4178 C C . THR A 1 545 ? -2.945 -33.119 -1.601 1.00 91.94 545 THR A C 1
ATOM 4180 O O . THR A 1 545 ? -4.012 -33.441 -1.083 1.00 91.94 545 THR A O 1
ATOM 4183 N N . THR A 1 546 ? -1.847 -33.869 -1.496 1.00 90.38 546 THR A N 1
ATOM 4184 C CA . THR A 1 546 ? -1.799 -35.149 -0.775 1.00 90.38 546 THR A CA 1
ATOM 4185 C C . THR A 1 546 ? -2.050 -34.956 0.720 1.00 90.38 546 THR A C 1
ATOM 4187 O O . THR A 1 546 ? -2.867 -35.664 1.307 1.00 90.38 546 THR A O 1
ATOM 4190 N N . LEU A 1 547 ? -1.412 -33.963 1.348 1.00 87.44 547 LEU A N 1
ATOM 4191 C CA . LEU A 1 547 ? -1.640 -33.644 2.760 1.00 87.44 547 LEU A CA 1
ATOM 4192 C C . LEU A 1 547 ? -3.104 -33.265 3.014 1.00 87.44 547 LEU A C 1
ATOM 4194 O O . LEU A 1 547 ? -3.715 -33.768 3.959 1.00 87.44 547 LEU A O 1
ATOM 4198 N N . LEU A 1 548 ? -3.695 -32.435 2.149 1.00 88.31 548 LEU A N 1
ATOM 4199 C CA . LEU A 1 548 ? -5.110 -32.082 2.232 1.00 88.31 548 LEU A CA 1
ATOM 4200 C C . LEU A 1 548 ? -6.021 -33.306 2.056 1.00 88.31 548 LEU A C 1
ATOM 4202 O O . LEU A 1 548 ? -6.971 -33.483 2.821 1.00 88.31 548 LEU A O 1
ATOM 4206 N N . ALA A 1 549 ? -5.728 -34.152 1.070 1.00 89.69 549 ALA A N 1
ATOM 4207 C CA . ALA A 1 549 ? -6.475 -35.369 0.785 1.00 89.69 549 ALA A CA 1
ATOM 4208 C C . ALA A 1 549 ? -6.539 -36.289 2.011 1.00 89.69 549 ALA A C 1
ATOM 4210 O O . ALA A 1 549 ? -7.626 -36.702 2.419 1.00 89.69 549 ALA A O 1
ATOM 4211 N N . LEU A 1 550 ? -5.396 -36.527 2.665 1.00 88.12 550 LEU A N 1
ATOM 4212 C CA . LEU A 1 550 ? -5.324 -37.309 3.901 1.00 88.12 550 LEU A CA 1
ATOM 4213 C C . LEU A 1 550 ? -6.182 -36.683 5.009 1.00 88.12 550 LEU A C 1
ATOM 4215 O O . LEU A 1 550 ? -6.923 -37.392 5.695 1.00 88.12 550 LEU A O 1
ATOM 4219 N N . VAL A 1 551 ? -6.162 -35.352 5.155 1.00 86.31 551 VAL A N 1
ATOM 4220 C CA . VAL A 1 551 ? -7.016 -34.671 6.139 1.00 86.31 551 VAL A CA 1
ATOM 4221 C C . VAL A 1 551 ? -8.503 -34.883 5.840 1.00 86.31 551 VAL A C 1
ATOM 4223 O O . VAL A 1 551 ? -9.276 -35.146 6.762 1.00 86.31 551 VAL A O 1
ATOM 4226 N N . LEU A 1 552 ? -8.926 -34.831 4.578 1.00 86.44 552 LEU A N 1
ATOM 4227 C CA . LEU A 1 552 ? -10.330 -35.030 4.201 1.00 86.44 552 LEU A CA 1
ATOM 4228 C C . LEU A 1 552 ? -10.795 -36.483 4.389 1.00 86.44 552 LEU A C 1
ATOM 4230 O O . LEU A 1 552 ? -11.919 -36.706 4.846 1.00 86.44 552 LEU A O 1
ATOM 4234 N N . ILE A 1 553 ? -9.926 -37.458 4.107 1.00 86.94 553 ILE A N 1
ATOM 4235 C CA . ILE A 1 553 ? -10.199 -38.893 4.283 1.00 86.94 553 ILE A CA 1
ATOM 4236 C C . ILE A 1 553 ? -10.373 -39.230 5.773 1.00 86.94 553 ILE A C 1
ATOM 4238 O O . ILE A 1 553 ? -11.394 -39.800 6.181 1.00 86.94 553 ILE A O 1
ATOM 4242 N N . PHE A 1 554 ? -9.406 -38.840 6.607 1.00 86.00 554 PHE A N 1
ATOM 4243 C CA . PHE A 1 554 ? -9.389 -39.220 8.023 1.00 86.00 554 PHE A CA 1
ATOM 4244 C C . PHE A 1 554 ? -10.235 -38.298 8.911 1.00 86.00 554 PHE A C 1
ATOM 4246 O O . PHE A 1 554 ? -10.813 -38.753 9.900 1.00 86.00 554 PHE A O 1
ATOM 4253 N N . PHE A 1 555 ? -10.379 -37.017 8.554 1.00 83.25 555 PHE A N 1
ATOM 4254 C CA . PHE A 1 555 ? -11.016 -35.993 9.391 1.00 83.25 555 PHE A CA 1
ATOM 4255 C C . PHE A 1 555 ? -12.179 -35.266 8.701 1.00 83.25 555 PHE A C 1
ATOM 4257 O O . PHE A 1 555 ? -12.342 -34.056 8.872 1.00 83.25 555 PHE A O 1
ATOM 4264 N N . ALA A 1 556 ? -13.029 -35.992 7.967 1.00 83.31 556 ALA A N 1
ATOM 4265 C CA . ALA A 1 556 ? -14.213 -35.435 7.305 1.00 83.31 556 ALA A CA 1
ATOM 4266 C C . ALA A 1 556 ? -15.095 -34.566 8.246 1.00 83.31 556 ALA A C 1
ATOM 4268 O O . ALA A 1 556 ? -15.323 -34.928 9.411 1.00 83.31 556 ALA A O 1
ATOM 4269 N N . PRO A 1 557 ? -15.616 -33.419 7.767 1.00 78.69 557 PRO A N 1
ATOM 4270 C CA . PRO A 1 557 ? -16.375 -32.489 8.590 1.00 78.69 557 PRO A CA 1
ATOM 4271 C C . PRO A 1 557 ? -17.750 -33.062 8.954 1.00 78.69 557 PRO A C 1
ATOM 4273 O O . PRO A 1 557 ? -18.371 -33.806 8.196 1.00 78.69 557 PRO A O 1
ATOM 4276 N N . LYS A 1 558 ? -18.246 -32.700 10.143 1.00 72.94 558 LYS A N 1
ATOM 4277 C CA . LYS A 1 558 ? -19.520 -33.210 10.683 1.00 72.94 558 LYS A CA 1
ATOM 4278 C C . LYS A 1 558 ? -20.722 -32.286 10.431 1.00 72.94 558 LYS A C 1
ATOM 4280 O O . LYS A 1 558 ? -21.831 -32.657 10.795 1.00 72.94 558 LYS A O 1
ATOM 4285 N N . ARG A 1 559 ? -20.513 -31.090 9.867 1.00 75.50 559 ARG A N 1
ATOM 4286 C CA . ARG A 1 559 ? -21.519 -30.014 9.769 1.00 75.50 559 ARG A CA 1
ATOM 4287 C C . ARG A 1 559 ? -21.596 -29.441 8.356 1.00 75.50 559 ARG A C 1
ATOM 4289 O O . ARG A 1 559 ? -20.601 -29.478 7.634 1.00 75.50 559 ARG A O 1
ATOM 4296 N N . LYS A 1 560 ? -22.743 -28.871 7.973 1.00 80.06 560 LYS A N 1
ATOM 4297 C CA . LYS A 1 560 ? -22.945 -28.228 6.657 1.00 80.06 560 LYS A CA 1
ATOM 4298 C C . LYS A 1 560 ? -22.688 -26.723 6.715 1.00 80.06 560 LYS A C 1
ATOM 4300 O O . LYS A 1 560 ? -22.914 -26.096 7.748 1.00 80.06 560 LYS A O 1
ATOM 4305 N N . LEU A 1 561 ? -22.244 -26.149 5.594 1.00 79.88 561 LEU A N 1
ATOM 4306 C CA . LEU A 1 561 ? -22.256 -24.696 5.397 1.00 79.88 561 LEU A CA 1
ATOM 4307 C C . LEU A 1 561 ? -23.706 -24.204 5.253 1.00 79.88 561 LEU A C 1
ATOM 4309 O O . LEU A 1 561 ? -24.523 -24.911 4.661 1.00 79.88 561 LEU A O 1
ATOM 4313 N N . PRO A 1 562 ? -24.041 -23.002 5.751 1.00 81.12 562 PRO A N 1
ATOM 4314 C CA . PRO A 1 562 ? -25.317 -22.372 5.434 1.00 81.12 562 PRO A CA 1
ATOM 4315 C C . PRO A 1 562 ? -25.393 -22.016 3.945 1.00 81.12 562 PRO A C 1
ATOM 4317 O O . PRO A 1 562 ? -24.365 -21.770 3.315 1.00 81.12 562 PRO A O 1
ATOM 4320 N N . GLN A 1 563 ? -26.613 -21.939 3.404 1.00 84.25 563 GLN A N 1
ATOM 4321 C CA . GLN A 1 563 ? -26.867 -21.746 1.968 1.00 84.25 563 GLN A CA 1
ATOM 4322 C C . GLN A 1 563 ? -26.119 -20.547 1.374 1.00 84.25 563 GLN A C 1
ATOM 4324 O O . GLN A 1 563 ? -25.519 -20.686 0.318 1.00 84.25 563 GLN A O 1
ATOM 4329 N N . LEU A 1 564 ? -26.068 -19.409 2.075 1.00 84.56 564 LEU A N 1
ATOM 4330 C CA . LEU A 1 564 ? -25.351 -18.220 1.600 1.00 84.56 564 LEU A CA 1
ATOM 4331 C C . LEU A 1 564 ? -23.838 -18.459 1.446 1.00 84.56 564 LEU A C 1
ATOM 4333 O O . LEU A 1 564 ? -23.248 -18.089 0.437 1.00 84.56 564 LEU A O 1
ATOM 4337 N N . ALA A 1 565 ? -23.209 -19.101 2.434 1.00 84.50 565 ALA A N 1
ATOM 4338 C CA . ALA A 1 565 ? -21.780 -19.413 2.394 1.00 84.50 565 ALA A CA 1
ATOM 4339 C C . ALA A 1 565 ? -21.468 -20.506 1.368 1.00 84.50 565 ALA A C 1
ATOM 4341 O O . ALA A 1 565 ? -20.437 -20.461 0.707 1.00 84.50 565 ALA A O 1
ATOM 4342 N N . LEU A 1 566 ? -22.371 -21.481 1.235 1.00 87.38 566 LEU A N 1
ATOM 4343 C CA . LEU A 1 566 ? -22.272 -22.532 0.235 1.00 87.38 566 LEU A CA 1
ATOM 4344 C C . LEU A 1 566 ? -22.389 -21.956 -1.181 1.00 87.38 566 LEU A C 1
ATOM 4346 O O . LEU A 1 566 ? -21.578 -22.307 -2.026 1.00 87.38 566 LEU A O 1
ATOM 4350 N N . PHE A 1 567 ? -23.336 -21.044 -1.422 1.00 89.69 567 PHE A N 1
ATOM 4351 C CA . PHE A 1 567 ? -23.484 -20.338 -2.695 1.00 89.69 567 PHE A CA 1
ATOM 4352 C C . PHE A 1 567 ? -22.262 -19.470 -3.003 1.00 89.69 567 PHE A C 1
ATOM 4354 O O . PHE A 1 567 ? -21.746 -19.530 -4.110 1.00 89.69 567 PHE A O 1
ATOM 4361 N N . GLY A 1 568 ? -21.749 -18.721 -2.020 1.00 89.56 568 GLY A N 1
ATOM 4362 C CA . GLY A 1 568 ? -20.533 -17.922 -2.194 1.00 89.56 568 GLY A CA 1
ATOM 4363 C C . GLY A 1 568 ? -19.313 -18.774 -2.564 1.00 89.56 568 GLY A C 1
ATOM 4364 O O . GLY A 1 568 ? -18.605 -18.465 -3.517 1.00 89.56 568 GLY A O 1
ATOM 4365 N N . LEU A 1 569 ? -19.100 -19.886 -1.851 1.00 89.88 569 LEU A N 1
ATOM 4366 C CA . LEU A 1 569 ? -17.975 -20.792 -2.091 1.00 89.88 569 LEU A CA 1
ATOM 4367 C C . LEU A 1 569 ? -18.113 -21.569 -3.410 1.00 89.88 569 LEU A C 1
ATOM 4369 O O . LEU A 1 569 ? -17.171 -21.601 -4.194 1.00 89.88 569 LEU A O 1
ATOM 4373 N N . LEU A 1 570 ? -19.268 -22.197 -3.662 1.00 90.62 570 LEU A N 1
ATOM 4374 C CA . LEU A 1 570 ? -19.504 -22.943 -4.901 1.00 90.62 570 LEU A CA 1
ATOM 4375 C C . LEU A 1 570 ? -19.567 -22.014 -6.109 1.00 90.62 570 LEU A C 1
ATOM 4377 O O . LEU A 1 570 ? -19.070 -22.390 -7.157 1.00 90.62 570 LEU A O 1
ATOM 4381 N N . GLY A 1 571 ? -20.120 -20.809 -5.969 1.00 89.50 571 GLY A N 1
ATOM 4382 C CA . GLY A 1 571 ? -20.097 -19.791 -7.015 1.00 89.50 571 GLY A CA 1
ATOM 4383 C C . GLY A 1 571 ? -18.663 -19.412 -7.373 1.00 89.50 571 GLY A C 1
ATOM 4384 O O . GLY A 1 571 ? -18.279 -19.542 -8.528 1.00 89.50 571 GLY A O 1
ATOM 4385 N N . ALA A 1 572 ? -17.837 -19.067 -6.380 1.00 89.19 572 ALA A N 1
ATOM 4386 C CA . ALA A 1 572 ? -16.428 -18.752 -6.614 1.00 89.19 572 ALA A CA 1
ATOM 4387 C C . ALA A 1 572 ? -15.658 -19.930 -7.243 1.00 89.19 572 ALA A C 1
ATOM 4389 O O . ALA A 1 572 ? -14.774 -19.714 -8.062 1.00 89.19 572 ALA A O 1
ATOM 4390 N N . MET A 1 573 ? -15.996 -21.173 -6.885 1.00 91.44 573 MET A N 1
ATOM 4391 C CA . MET A 1 573 ? -15.324 -22.370 -7.397 1.00 91.44 573 MET A CA 1
ATOM 4392 C C . MET A 1 573 ? -15.824 -22.813 -8.779 1.00 91.44 573 MET A C 1
ATOM 4394 O O . MET A 1 573 ? -15.017 -23.244 -9.589 1.00 91.44 573 MET A O 1
ATOM 4398 N N . LEU A 1 574 ? -17.125 -22.755 -9.071 1.00 93.12 574 LEU A N 1
ATOM 4399 C CA . LEU A 1 574 ? -17.716 -23.327 -10.290 1.00 93.12 574 LEU A CA 1
ATOM 4400 C C . LEU A 1 574 ? -17.822 -22.321 -11.436 1.00 93.12 574 LEU A C 1
ATOM 4402 O O . LEU A 1 574 ? -17.668 -22.715 -12.587 1.00 93.12 574 LEU A O 1
ATOM 4406 N N . VAL A 1 575 ? -18.055 -21.038 -11.151 1.00 91.75 575 VAL A N 1
ATOM 4407 C CA . VAL A 1 575 ? -18.186 -20.002 -12.189 1.00 91.75 575 VAL A CA 1
ATOM 4408 C C . VAL A 1 575 ? -16.956 -19.897 -13.099 1.00 91.75 575 VAL A C 1
ATOM 4410 O O . VAL A 1 575 ? -17.160 -19.771 -14.306 1.00 91.75 575 VAL A O 1
ATOM 4413 N N . PRO A 1 576 ? -15.703 -20.026 -12.614 1.00 92.75 576 PRO A N 1
ATOM 4414 C CA . PRO A 1 576 ? -14.540 -20.022 -13.499 1.00 92.75 576 PRO A CA 1
ATOM 4415 C C . PRO A 1 576 ? -14.579 -21.089 -14.606 1.00 92.75 576 PRO A C 1
ATOM 4417 O O . PRO A 1 576 ? -13.959 -20.895 -15.649 1.00 92.75 576 PRO A O 1
ATOM 4420 N N . LEU A 1 577 ? -15.330 -22.188 -14.436 1.00 92.75 577 LEU A N 1
ATOM 4421 C CA . LEU A 1 577 ? -15.505 -23.203 -15.485 1.00 92.75 577 LEU A CA 1
ATOM 4422 C C . LEU A 1 577 ? -16.304 -22.688 -16.692 1.00 92.75 577 LEU A C 1
ATOM 4424 O O . LEU A 1 577 ? -16.206 -23.260 -17.774 1.00 92.75 577 LEU A O 1
ATOM 4428 N N . LEU A 1 578 ? -17.051 -21.588 -16.555 1.00 91.38 578 LEU A N 1
ATOM 4429 C CA . LEU A 1 578 ? -17.719 -20.946 -17.690 1.00 91.38 578 LEU A CA 1
ATOM 4430 C C . LEU A 1 578 ? -16.717 -20.400 -18.717 1.00 91.38 578 LEU A C 1
ATOM 4432 O O . LEU A 1 578 ? -17.083 -20.217 -19.874 1.00 91.38 578 LEU A O 1
ATOM 4436 N N . SER A 1 579 ? -15.447 -20.208 -18.340 1.00 90.69 579 SER A N 1
ATOM 4437 C CA . SER A 1 579 ? -14.389 -19.821 -19.281 1.00 90.69 579 SER A CA 1
ATOM 4438 C C . SER A 1 579 ? -14.115 -20.875 -20.368 1.00 90.69 579 SER A C 1
ATOM 4440 O O . SER A 1 579 ? -13.556 -20.540 -21.407 1.00 90.69 579 SER A O 1
ATOM 4442 N N . PHE A 1 580 ? -14.559 -22.126 -20.190 1.00 92.69 580 PHE A N 1
ATOM 4443 C CA . PHE A 1 580 ? -14.466 -23.177 -21.213 1.00 92.69 580 PHE A CA 1
ATOM 4444 C C . PHE A 1 580 ? -15.602 -23.134 -22.249 1.00 92.69 580 PHE A C 1
ATOM 4446 O O . PHE A 1 580 ? -15.604 -23.936 -23.184 1.00 92.69 580 PHE A O 1
ATOM 4453 N N . LEU A 1 581 ? -16.573 -22.224 -22.112 1.00 90.31 581 LEU A N 1
ATOM 4454 C CA . LEU A 1 581 ? -17.608 -22.037 -23.128 1.00 90.31 581 LEU A CA 1
ATOM 4455 C C . LEU A 1 581 ? -17.009 -21.468 -24.427 1.00 90.31 581 LEU A C 1
ATOM 4457 O O . LEU A 1 581 ? -16.023 -20.726 -24.367 1.00 90.31 581 LEU A O 1
ATOM 4461 N N . PRO A 1 582 ? -17.588 -21.775 -25.603 1.00 88.06 582 PRO A N 1
ATOM 4462 C CA . PRO A 1 582 ? -17.142 -21.210 -26.874 1.00 88.06 582 PRO A CA 1
ATOM 4463 C C . PRO A 1 582 ? -17.168 -19.678 -26.857 1.00 88.06 582 PRO A C 1
ATOM 4465 O O . PRO A 1 582 ? -18.184 -19.080 -26.503 1.00 88.06 582 PRO A O 1
ATOM 4468 N N . ALA A 1 583 ? -16.075 -19.040 -27.289 1.00 78.50 583 ALA A N 1
ATOM 4469 C CA . ALA A 1 583 ? -15.958 -17.579 -27.248 1.00 78.50 583 ALA A CA 1
ATOM 4470 C C . ALA A 1 583 ? -17.060 -16.878 -28.064 1.00 78.50 583 ALA A C 1
ATOM 4472 O O . ALA A 1 583 ? -17.630 -15.883 -27.622 1.00 78.50 583 ALA A O 1
ATOM 4473 N N . ALA A 1 584 ? -17.431 -17.477 -29.201 1.00 78.31 584 ALA A N 1
ATOM 4474 C CA . ALA A 1 584 ? -18.441 -16.968 -30.127 1.00 78.31 584 ALA A CA 1
ATOM 4475 C C . ALA A 1 584 ? -19.861 -16.849 -29.539 1.00 78.31 584 ALA A C 1
ATOM 4477 O O . ALA A 1 584 ? -20.713 -16.212 -30.150 1.00 78.31 584 ALA A O 1
ATOM 4478 N N . TRP A 1 585 ? -20.153 -17.481 -28.398 1.00 78.38 585 TRP A N 1
ATOM 4479 C CA . TRP A 1 585 ? -21.503 -17.480 -27.824 1.00 78.38 585 TRP A CA 1
ATOM 4480 C C . TRP A 1 585 ? -21.845 -16.209 -27.048 1.00 78.38 585 TRP A C 1
ATOM 4482 O O . TRP A 1 585 ? -23.023 -15.888 -26.920 1.00 78.38 585 TRP A O 1
ATOM 4492 N N . LEU A 1 586 ? -20.848 -15.522 -26.484 1.00 68.75 586 LEU A N 1
ATOM 4493 C CA . LEU A 1 586 ? -21.084 -14.475 -25.483 1.00 68.75 586 LEU A CA 1
ATOM 4494 C C . LEU A 1 586 ? -20.416 -13.139 -25.821 1.00 68.75 586 LEU A C 1
ATOM 4496 O O . LEU A 1 586 ? -20.977 -12.099 -25.482 1.00 68.75 586 LEU A O 1
ATOM 4500 N N . PHE A 1 587 ? -19.252 -13.142 -26.480 1.00 70.69 587 PHE A N 1
ATOM 4501 C CA . PHE A 1 587 ? -18.469 -11.925 -26.716 1.00 70.69 587 PHE A CA 1
ATOM 4502 C C . PHE A 1 587 ? -17.790 -11.938 -28.092 1.00 70.69 587 PHE A C 1
ATOM 4504 O O . PHE A 1 587 ? -17.571 -12.992 -28.687 1.00 70.69 587 PHE A O 1
ATOM 4511 N N . GLN A 1 588 ? -17.442 -10.753 -28.600 1.00 70.69 588 GLN A N 1
ATOM 4512 C CA . GLN A 1 588 ? -16.577 -10.636 -29.775 1.00 70.69 588 GLN A CA 1
ATOM 4513 C C . GLN A 1 588 ? -15.141 -11.025 -29.402 1.00 70.69 588 GLN A C 1
ATOM 4515 O O . GLN A 1 588 ? -14.675 -10.718 -28.304 1.00 70.69 588 GLN A O 1
ATOM 4520 N N . THR A 1 589 ? -14.436 -11.702 -30.310 1.00 72.50 589 THR A N 1
ATOM 4521 C CA . THR A 1 589 ? -13.029 -12.072 -30.112 1.00 72.50 589 THR A CA 1
ATOM 4522 C C . THR A 1 589 ? -12.160 -10.814 -29.995 1.00 72.50 589 THR A C 1
ATOM 4524 O O . THR A 1 589 ? -12.203 -9.985 -30.907 1.00 72.50 589 THR A O 1
ATOM 4527 N N . PRO A 1 590 ? -11.360 -10.661 -28.923 1.00 78.75 590 PRO A N 1
ATOM 4528 C CA . PRO A 1 590 ? -10.477 -9.510 -28.756 1.00 78.75 590 PRO A CA 1
ATOM 4529 C C . PRO A 1 590 ? -9.471 -9.353 -29.905 1.00 78.75 590 PRO A C 1
ATOM 4531 O O . PRO A 1 590 ? -8.933 -10.345 -30.401 1.00 78.75 590 PRO A O 1
ATOM 4534 N N . ALA A 1 591 ? -9.142 -8.107 -30.264 1.00 81.88 591 ALA A N 1
ATOM 4535 C CA . ALA A 1 591 ? -8.244 -7.795 -31.384 1.00 81.88 591 ALA A CA 1
ATOM 4536 C C . ALA A 1 591 ? -6.843 -8.429 -31.252 1.00 81.88 591 ALA A C 1
ATOM 4538 O O . ALA A 1 591 ? -6.253 -8.875 -32.234 1.00 81.88 591 ALA A O 1
ATOM 4539 N N . TRP A 1 592 ? -6.316 -8.540 -30.030 1.00 84.75 592 TRP A N 1
ATOM 4540 C CA . TRP A 1 592 ? -5.022 -9.187 -29.796 1.00 84.75 592 TRP A CA 1
ATOM 4541 C C . TRP A 1 592 ? -5.051 -10.691 -30.121 1.00 84.75 592 TRP A C 1
ATOM 4543 O O . TRP A 1 592 ? -4.063 -11.233 -30.609 1.00 84.75 592 TRP A O 1
ATOM 4553 N N . GLN A 1 593 ? -6.184 -11.377 -29.912 1.00 86.44 593 GLN A N 1
ATOM 4554 C CA . GLN A 1 593 ? -6.319 -12.799 -30.257 1.00 86.44 593 GLN A CA 1
ATOM 4555 C C . GLN A 1 593 ? -6.343 -12.994 -31.768 1.00 86.44 593 GLN A C 1
ATOM 4557 O O . GLN A 1 593 ? -5.733 -13.938 -32.272 1.00 86.44 593 GLN A O 1
ATOM 4562 N N . THR A 1 594 ? -7.018 -12.100 -32.497 1.00 85.69 594 THR A N 1
ATOM 4563 C CA . THR A 1 594 ? -7.025 -12.135 -33.963 1.00 85.69 594 THR A CA 1
ATOM 4564 C C . THR A 1 594 ? -5.628 -11.895 -34.519 1.00 85.69 594 THR A C 1
ATOM 4566 O O . THR A 1 594 ? -5.181 -12.690 -35.333 1.00 85.69 594 THR A O 1
ATOM 4569 N N . THR A 1 595 ? -4.882 -10.917 -33.996 1.00 87.81 595 THR A N 1
ATOM 4570 C CA . THR A 1 595 ? -3.483 -10.676 -34.389 1.00 87.81 595 THR A CA 1
ATOM 4571 C C . THR A 1 595 ? -2.597 -11.893 -34.123 1.00 87.81 595 THR A C 1
ATOM 4573 O O . THR A 1 595 ? -1.866 -12.334 -35.003 1.00 87.81 595 THR A O 1
ATOM 4576 N N . LEU A 1 596 ? -2.672 -12.507 -32.937 1.00 90.44 596 LEU A N 1
ATOM 4577 C CA . LEU A 1 596 ? -1.835 -13.672 -32.627 1.00 90.44 596 LEU A CA 1
ATOM 4578 C C . LEU A 1 596 ? -2.179 -14.908 -33.470 1.00 90.44 596 LEU A C 1
ATOM 4580 O O . LEU A 1 596 ? -1.281 -15.660 -33.839 1.00 90.44 596 LEU A O 1
ATOM 4584 N N . THR A 1 597 ? -3.455 -15.125 -33.784 1.00 89.75 597 THR A N 1
ATOM 4585 C CA . THR A 1 597 ? -3.891 -16.294 -34.564 1.00 89.75 597 THR A CA 1
ATOM 4586 C C . THR A 1 597 ? -3.699 -16.112 -36.069 1.00 89.75 597 THR A C 1
ATOM 4588 O O . THR A 1 597 ? -3.286 -17.063 -36.727 1.00 89.75 597 THR A O 1
ATOM 4591 N N . GLN A 1 598 ? -3.981 -14.923 -36.611 1.00 89.38 598 GLN A N 1
ATOM 4592 C CA . GLN A 1 598 ? -3.921 -14.640 -38.049 1.00 89.38 598 GLN A CA 1
ATOM 4593 C C . GLN A 1 598 ? -2.522 -14.221 -38.507 1.00 89.38 598 GLN A C 1
ATOM 4595 O O . GLN A 1 598 ? -2.048 -14.744 -39.511 1.00 89.38 598 GLN A O 1
ATOM 4600 N N . ASP A 1 599 ? -1.847 -13.337 -37.765 1.00 88.94 599 ASP A N 1
ATOM 4601 C CA . ASP A 1 599 ? -0.563 -12.764 -38.199 1.00 88.94 599 ASP A CA 1
ATOM 4602 C C . ASP A 1 599 ? 0.639 -13.594 -37.720 1.00 88.94 599 ASP A C 1
ATOM 4604 O O . ASP A 1 599 ? 1.679 -13.621 -38.376 1.00 88.94 599 ASP A O 1
ATOM 4608 N N . TRP A 1 600 ? 0.507 -14.284 -36.579 1.00 90.00 600 TRP A N 1
ATOM 4609 C CA . TRP A 1 600 ? 1.608 -15.024 -35.935 1.00 90.00 600 TRP A CA 1
ATOM 4610 C C . TRP A 1 600 ? 1.389 -16.542 -35.836 1.00 90.00 600 TRP A C 1
ATOM 4612 O O . TRP A 1 600 ? 2.264 -17.259 -35.335 1.00 90.00 600 TRP A O 1
ATOM 4622 N N . GLU A 1 601 ? 0.247 -17.041 -36.319 1.00 90.50 601 GLU A N 1
ATOM 4623 C CA . GLU A 1 601 ? -0.132 -18.464 -36.322 1.00 90.50 601 GLU A CA 1
ATOM 4624 C C . GLU A 1 601 ? -0.067 -19.134 -34.932 1.00 90.50 601 GLU A C 1
ATOM 4626 O O . GLU A 1 601 ? 0.242 -20.322 -34.796 1.00 90.50 601 GLU A O 1
ATOM 4631 N N . VAL A 1 602 ? -0.339 -18.381 -33.864 1.00 91.62 602 VAL A N 1
ATOM 4632 C CA . VAL A 1 602 ? -0.388 -18.918 -32.500 1.00 91.62 602 VAL A CA 1
ATOM 4633 C C . VAL A 1 602 ? -1.703 -19.672 -32.303 1.00 91.62 602 VAL A C 1
ATOM 4635 O O . VAL A 1 602 ? -2.790 -19.101 -32.389 1.00 91.62 602 VAL A O 1
ATOM 4638 N N . ALA A 1 603 ? -1.619 -20.969 -32.006 1.00 89.44 603 ALA A N 1
ATOM 4639 C CA . ALA A 1 603 ? -2.784 -21.836 -31.844 1.00 89.44 603 ALA A CA 1
ATOM 4640 C C . ALA A 1 603 ? -3.479 -21.628 -30.482 1.00 89.44 603 ALA A C 1
ATOM 4642 O O . ALA A 1 603 ? -3.174 -22.311 -29.504 1.00 89.44 603 ALA A O 1
ATOM 4643 N N . LEU A 1 604 ? -4.425 -20.687 -30.420 1.00 90.50 604 LEU A N 1
ATOM 4644 C CA . LEU A 1 604 ? -5.247 -20.427 -29.231 1.00 90.50 604 LEU A CA 1
ATOM 4645 C C . LEU A 1 604 ? -6.492 -21.322 -29.165 1.00 90.50 604 LEU A C 1
ATOM 4647 O O . LEU A 1 604 ? -6.981 -21.842 -30.171 1.00 90.50 604 LEU A O 1
ATOM 4651 N N . SER A 1 605 ? -7.032 -21.488 -27.956 1.00 87.38 605 SER A N 1
ATOM 4652 C CA . SER A 1 605 ? -8.298 -22.196 -27.757 1.00 87.38 605 SER A CA 1
ATOM 4653 C C . SER A 1 605 ? -9.479 -21.407 -28.348 1.00 87.38 605 SER A C 1
ATOM 4655 O O . SER A 1 605 ? -9.499 -20.182 -28.308 1.00 87.38 605 SER A O 1
ATOM 4657 N N . LYS A 1 606 ? -10.510 -22.112 -28.840 1.00 85.44 606 LYS A N 1
ATOM 4658 C CA . LYS A 1 606 ? -11.772 -21.503 -29.318 1.00 85.44 606 LYS A CA 1
ATOM 4659 C C . LYS A 1 606 ? -12.766 -21.172 -28.186 1.00 85.44 606 LYS A C 1
ATOM 4661 O O . LYS A 1 606 ? -13.926 -20.848 -28.450 1.00 85.44 606 LYS A O 1
ATOM 4666 N N . THR A 1 607 ? -12.345 -21.316 -26.931 1.00 89.62 607 THR A N 1
ATOM 4667 C CA . THR A 1 607 ? -13.150 -21.009 -25.738 1.00 89.62 607 THR A CA 1
ATOM 4668 C C . THR A 1 607 ? -12.857 -19.596 -25.231 1.00 89.62 607 THR A C 1
ATOM 4670 O O . THR A 1 607 ? -11.959 -18.934 -25.745 1.00 89.62 607 THR A O 1
ATOM 4673 N N . LEU A 1 608 ? -13.613 -19.112 -24.244 1.00 86.94 608 LEU A N 1
ATOM 4674 C CA . LEU A 1 608 ? -13.372 -17.799 -23.632 1.00 86.94 608 LEU A CA 1
ATOM 4675 C C . LEU A 1 608 ? -11.990 -17.696 -22.967 1.00 86.94 608 LEU A C 1
ATOM 4677 O O . LEU A 1 608 ? -11.402 -16.616 -22.956 1.00 86.94 608 LEU A O 1
ATOM 4681 N N . THR A 1 609 ? -11.450 -18.800 -22.439 1.00 91.25 609 THR A N 1
ATOM 4682 C CA . THR A 1 609 ? -10.043 -18.856 -22.025 1.00 91.25 609 THR A CA 1
ATOM 4683 C C . THR A 1 609 ? -9.127 -19.061 -23.241 1.00 91.25 609 THR A C 1
ATOM 4685 O O . THR A 1 609 ? -9.329 -19.996 -24.026 1.00 91.25 609 THR A O 1
ATOM 4688 N N . PRO A 1 610 ? -8.062 -18.254 -23.405 1.00 90.38 610 PRO A N 1
ATOM 4689 C CA . PRO A 1 610 ? -7.121 -18.427 -24.507 1.00 90.38 610 PRO A CA 1
ATOM 4690 C C . PRO A 1 610 ? -6.284 -19.710 -24.359 1.00 90.38 610 PRO A C 1
ATOM 4692 O O . PRO A 1 610 ? -5.851 -20.275 -25.364 1.00 90.38 610 PRO A O 1
ATOM 4695 N N . GLN A 1 611 ? -6.091 -20.207 -23.127 1.00 93.31 611 GLN A N 1
ATOM 4696 C CA . GLN A 1 611 ? -5.290 -21.399 -22.820 1.00 93.31 611 GLN A CA 1
ATOM 4697 C C . GLN A 1 611 ? -6.041 -22.352 -21.876 1.00 93.31 611 GLN A C 1
ATOM 4699 O O . GLN A 1 611 ? -5.862 -22.339 -20.656 1.00 93.31 611 GLN A O 1
ATOM 4704 N N . ALA A 1 612 ? -6.859 -23.235 -22.454 1.00 92.75 612 ALA A N 1
ATOM 4705 C CA . ALA A 1 612 ? -7.706 -24.168 -21.707 1.00 92.75 612 ALA A CA 1
ATOM 4706 C C . ALA A 1 612 ? -6.928 -25.066 -20.720 1.00 92.75 612 ALA A C 1
ATOM 4708 O O . ALA A 1 612 ? -7.382 -25.278 -19.597 1.00 92.75 612 ALA A O 1
ATOM 4709 N N . ALA A 1 613 ? -5.742 -25.558 -21.096 1.00 93.25 613 ALA A N 1
ATOM 4710 C CA . ALA A 1 613 ? -4.920 -26.408 -20.227 1.00 93.25 613 ALA A CA 1
ATOM 4711 C C . ALA A 1 613 ? -4.368 -25.650 -19.002 1.00 93.25 613 ALA A C 1
ATOM 4713 O O . ALA A 1 613 ? -4.365 -26.185 -17.893 1.00 93.25 613 ALA A O 1
ATOM 4714 N N . VAL A 1 614 ? -3.951 -24.391 -19.186 1.00 93.94 614 VAL A N 1
ATOM 4715 C CA . VAL A 1 614 ? -3.483 -23.513 -18.099 1.00 93.94 614 VAL A CA 1
ATOM 4716 C C . VAL A 1 614 ? -4.621 -23.240 -17.119 1.00 93.94 614 VAL A C 1
ATOM 4718 O O . VAL A 1 614 ? -4.461 -23.433 -15.913 1.00 93.94 614 VAL A O 1
ATOM 4721 N N . THR A 1 615 ? -5.797 -22.881 -17.640 1.00 95.00 615 THR A N 1
ATOM 4722 C CA . THR A 1 615 ? -6.982 -22.625 -16.816 1.00 95.00 615 THR A CA 1
ATOM 4723 C C . THR A 1 615 ? -7.474 -23.859 -16.082 1.00 95.00 615 THR A C 1
ATOM 4725 O O . THR A 1 615 ? -7.850 -23.747 -14.918 1.00 95.00 615 THR A O 1
ATOM 4728 N N . LEU A 1 616 ? -7.428 -25.040 -16.704 1.00 94.19 616 LEU A N 1
ATOM 4729 C CA . LEU A 1 616 ? -7.828 -26.285 -16.053 1.00 94.19 616 LEU A CA 1
ATOM 4730 C C . LEU A 1 616 ? -6.934 -26.595 -14.850 1.00 94.19 616 LEU A C 1
ATOM 4732 O O . LEU A 1 616 ? -7.439 -26.896 -13.770 1.00 94.19 616 LEU A O 1
ATOM 4736 N N . GLU A 1 617 ? -5.615 -26.499 -15.012 1.00 93.88 617 GLU A N 1
ATOM 4737 C CA . GLU A 1 617 ? -4.685 -26.757 -13.915 1.00 93.88 617 GLU A CA 1
ATOM 4738 C C . GLU A 1 617 ? -4.818 -25.717 -12.790 1.00 93.88 617 GLU A C 1
ATOM 4740 O O . GLU A 1 617 ? -4.893 -26.087 -11.614 1.00 93.88 617 GLU A O 1
ATOM 4745 N N . ALA A 1 618 ? -4.890 -24.428 -13.141 1.00 92.81 618 ALA A N 1
ATOM 4746 C CA . ALA A 1 618 ? -5.085 -23.348 -12.176 1.00 92.81 618 ALA A CA 1
ATOM 4747 C C . ALA A 1 618 ? -6.398 -23.529 -11.398 1.00 92.81 618 ALA A C 1
ATOM 4749 O O . ALA A 1 618 ? -6.421 -23.395 -10.173 1.00 92.81 618 ALA A O 1
ATOM 4750 N N . TRP A 1 619 ? -7.473 -23.914 -12.089 1.00 94.56 619 TRP A N 1
ATOM 4751 C CA . TRP A 1 619 ? -8.760 -24.224 -11.480 1.00 94.56 619 TRP A CA 1
ATOM 4752 C C . TRP A 1 619 ? -8.698 -25.439 -10.551 1.00 94.56 619 TRP A C 1
ATOM 4754 O O . TRP A 1 619 ? -9.213 -25.368 -9.437 1.00 94.56 619 TRP A O 1
ATOM 4764 N N . LEU A 1 620 ? -8.039 -26.534 -10.952 1.00 94.06 620 LEU A N 1
ATOM 4765 C CA . LEU A 1 620 ? -7.879 -27.724 -10.109 1.00 94.06 620 LEU A CA 1
ATOM 4766 C C . LEU A 1 620 ? -7.182 -27.374 -8.790 1.00 94.06 620 LEU A C 1
ATOM 4768 O O . LEU A 1 620 ? -7.653 -27.758 -7.719 1.00 94.06 620 LEU A O 1
ATOM 4772 N N . PHE A 1 621 ? -6.100 -26.594 -8.843 1.00 92.12 621 PHE A N 1
ATOM 4773 C CA . PHE A 1 621 ? -5.402 -26.153 -7.635 1.00 92.12 621 PHE A CA 1
ATOM 4774 C C . PHE A 1 621 ? -6.221 -25.137 -6.819 1.00 92.12 621 PHE A C 1
ATOM 4776 O O . PHE A 1 621 ? -6.262 -25.203 -5.589 1.00 92.12 621 PHE A O 1
ATOM 4783 N N . PHE A 1 622 ? -6.959 -24.241 -7.477 1.00 91.12 622 PHE A N 1
ATOM 4784 C CA . PHE A 1 622 ? -7.894 -23.337 -6.805 1.00 91.12 622 PHE A CA 1
ATOM 4785 C C . PHE A 1 622 ? -9.021 -24.099 -6.083 1.00 91.12 622 PHE A C 1
ATOM 4787 O O . PHE A 1 622 ? -9.365 -23.768 -4.946 1.00 91.12 622 PHE A O 1
ATOM 4794 N N . ALA A 1 623 ? -9.544 -25.172 -6.683 1.00 91.06 623 ALA A N 1
ATOM 4795 C CA . ALA A 1 623 ? -10.548 -26.051 -6.091 1.00 91.06 623 ALA A CA 1
ATOM 4796 C C . ALA A 1 623 ? -10.001 -26.825 -4.878 1.00 91.06 623 ALA A C 1
ATOM 4798 O O . ALA A 1 623 ? -10.708 -26.963 -3.876 1.00 91.06 623 ALA A O 1
ATOM 4799 N N . VAL A 1 624 ? -8.733 -27.262 -4.906 1.00 91.31 624 VAL A N 1
ATOM 4800 C CA . VAL A 1 624 ? -8.019 -27.837 -3.743 1.00 91.31 624 VAL A CA 1
ATOM 4801 C C . VAL A 1 624 ? -8.035 -26.835 -2.580 1.00 91.31 624 VAL A C 1
ATOM 4803 O O . VAL A 1 624 ? -8.494 -27.156 -1.480 1.00 91.31 624 VAL A O 1
ATOM 4806 N N . CYS A 1 625 ? -7.632 -25.586 -2.831 1.00 88.00 625 CYS A N 1
ATOM 4807 C CA . CYS A 1 625 ? -7.625 -24.513 -1.831 1.00 88.00 625 CYS A CA 1
ATOM 4808 C C . CYS A 1 625 ? -9.033 -24.167 -1.310 1.00 88.00 625 CYS A C 1
ATOM 4810 O O . CYS A 1 625 ? -9.234 -24.035 -0.099 1.00 88.00 625 CYS A O 1
ATOM 4812 N N . CYS A 1 626 ? -10.034 -24.082 -2.192 1.00 87.94 626 CYS A N 1
ATOM 4813 C CA . CYS A 1 626 ? -11.430 -23.848 -1.811 1.00 87.94 626 CYS A CA 1
ATOM 4814 C C . CYS A 1 626 ? -12.002 -25.003 -0.979 1.00 87.94 626 CYS A C 1
ATOM 4816 O O . CYS A 1 626 ? -12.748 -24.769 -0.027 1.00 87.94 626 CYS A O 1
ATOM 4818 N N . THR A 1 627 ? -11.617 -26.246 -1.278 1.00 88.12 627 THR A N 1
ATOM 4819 C CA . THR A 1 627 ? -12.020 -27.432 -0.509 1.00 88.12 627 THR A CA 1
ATOM 4820 C C . THR A 1 627 ? -11.406 -27.417 0.891 1.00 88.12 627 THR A C 1
ATOM 4822 O O . THR A 1 627 ? -12.091 -27.725 1.870 1.00 88.12 627 THR A O 1
ATOM 4825 N N . TRP A 1 628 ? -10.146 -26.989 1.026 1.00 86.25 628 TRP A N 1
ATOM 4826 C CA . TRP A 1 628 ? -9.535 -26.758 2.337 1.00 86.25 628 TRP A CA 1
ATOM 4827 C C . TRP A 1 628 ? -10.270 -25.675 3.131 1.00 86.25 628 TRP A C 1
ATOM 4829 O O . TRP A 1 628 ? -10.585 -25.874 4.307 1.00 86.25 628 TRP A O 1
ATOM 4839 N N . LEU A 1 629 ? -10.611 -24.553 2.488 1.00 85.06 629 LEU A N 1
ATOM 4840 C CA . LEU A 1 629 ? -11.402 -23.495 3.115 1.00 85.06 629 LEU A CA 1
ATOM 4841 C C . LEU A 1 629 ? -12.779 -24.020 3.555 1.00 85.06 629 LEU A C 1
ATOM 4843 O O . LEU A 1 629 ? -13.191 -23.785 4.692 1.00 85.06 629 LEU A O 1
ATOM 4847 N N . TRP A 1 630 ? -13.459 -24.801 2.709 1.00 86.19 630 TRP A N 1
ATOM 4848 C CA . TRP A 1 630 ? -14.724 -25.460 3.048 1.00 86.19 630 TRP A CA 1
ATOM 4849 C C . TRP A 1 630 ? -14.583 -26.328 4.301 1.00 86.19 630 TRP A C 1
ATOM 4851 O O . TRP A 1 630 ? -15.385 -26.236 5.242 1.00 86.19 630 TRP A O 1
ATOM 4861 N N . TRP A 1 631 ? -13.541 -27.153 4.346 1.00 85.44 631 TRP A N 1
ATOM 4862 C CA . TRP A 1 631 ? -13.262 -28.021 5.480 1.00 85.44 631 TRP A CA 1
ATOM 4863 C C . TRP A 1 631 ? -13.032 -27.213 6.766 1.00 85.44 631 TRP A C 1
ATOM 4865 O O . TRP A 1 631 ? -13.687 -27.471 7.781 1.00 85.44 631 TRP A O 1
ATOM 4875 N N . CYS A 1 632 ? -12.201 -26.168 6.710 1.00 79.94 632 CYS A N 1
ATOM 4876 C CA . CYS A 1 632 ? -11.936 -25.268 7.837 1.00 79.94 632 CYS A CA 1
ATOM 4877 C C . CYS A 1 632 ? -13.218 -24.611 8.372 1.00 79.94 632 CYS A C 1
ATOM 4879 O O . CYS A 1 632 ? -13.426 -24.533 9.587 1.00 79.94 632 CYS A O 1
ATOM 4881 N N . LEU A 1 633 ? -14.115 -24.182 7.477 1.00 79.19 633 LEU A N 1
ATOM 4882 C CA . LEU A 1 633 ? -15.378 -23.541 7.844 1.00 79.19 633 LEU A CA 1
ATOM 4883 C C . LEU A 1 633 ? -16.396 -24.513 8.470 1.00 79.19 633 LEU A C 1
ATOM 4885 O O . LEU A 1 633 ? -17.251 -24.078 9.243 1.00 79.19 633 LEU A O 1
ATOM 4889 N N . THR A 1 634 ? -16.311 -25.816 8.182 1.00 78.81 634 THR A N 1
ATOM 4890 C CA . THR A 1 634 ? -17.310 -26.823 8.597 1.00 78.81 634 THR A CA 1
ATOM 4891 C C . THR A 1 634 ? -16.863 -27.745 9.732 1.00 78.81 634 THR A C 1
ATOM 4893 O O . THR A 1 634 ? -17.709 -28.267 10.464 1.00 78.81 634 THR A O 1
ATOM 4896 N N . ARG A 1 635 ? -15.556 -27.946 9.940 1.00 75.69 635 ARG A N 1
ATOM 4897 C CA . ARG A 1 635 ? -15.023 -28.920 10.911 1.00 75.69 635 ARG A CA 1
ATOM 4898 C C . ARG A 1 635 ? -15.363 -28.594 12.367 1.00 75.69 635 ARG A C 1
ATOM 4900 O O . ARG A 1 635 ? -15.647 -29.516 13.138 1.00 75.69 635 ARG A O 1
ATOM 4907 N N . GLY A 1 636 ? -15.328 -27.308 12.723 1.00 71.50 636 GLY A N 1
ATOM 4908 C CA . GLY A 1 636 ? -15.491 -26.800 14.087 1.00 71.50 636 GLY A CA 1
ATOM 4909 C C . GLY A 1 636 ? -14.333 -27.182 15.024 1.00 71.50 636 GLY A C 1
ATOM 4910 O O . GLY A 1 636 ? -14.070 -28.358 15.247 1.00 71.50 636 GLY A O 1
ATOM 4911 N N . PHE A 1 637 ? -13.678 -26.182 15.622 1.00 75.12 637 PHE A N 1
ATOM 4912 C CA . PHE A 1 637 ? -12.524 -26.371 16.518 1.00 75.12 637 PHE A CA 1
ATOM 4913 C C . PHE A 1 637 ? -12.849 -26.044 17.980 1.00 75.12 637 PHE A C 1
ATOM 4915 O O . PHE A 1 637 ? -13.551 -25.052 18.241 1.00 75.12 637 PHE A O 1
ATOM 4922 N N . SER A 1 638 ? -12.294 -26.829 18.912 1.00 73.75 638 SER A N 1
ATOM 4923 C CA . SER A 1 638 ? -12.308 -26.527 20.351 1.00 73.75 638 SER A CA 1
ATOM 4924 C C . SER A 1 638 ? -11.448 -25.296 20.667 1.00 73.75 638 SER A C 1
ATOM 4926 O O . SER A 1 638 ? -10.597 -24.887 19.876 1.00 73.75 638 SER A O 1
ATOM 4928 N N . ASP A 1 639 ? -11.642 -24.685 21.834 1.00 73.19 639 ASP A N 1
ATOM 4929 C CA . ASP A 1 639 ? -10.815 -23.551 22.271 1.00 73.19 639 ASP A CA 1
ATOM 4930 C C . ASP A 1 639 ? -9.323 -23.902 22.368 1.00 73.19 639 ASP A C 1
ATOM 4932 O O . ASP A 1 639 ? -8.466 -23.080 22.037 1.00 73.19 639 ASP A O 1
ATOM 4936 N N . LEU A 1 640 ? -9.028 -25.126 22.816 1.00 76.75 640 LEU A N 1
ATOM 4937 C CA . LEU A 1 640 ? -7.674 -25.652 22.953 1.00 76.75 640 LEU A CA 1
ATOM 4938 C C . LEU A 1 640 ? -7.003 -25.782 21.577 1.00 76.75 640 LEU A C 1
ATOM 4940 O O . LEU A 1 640 ? -5.875 -25.333 21.393 1.00 76.75 640 LEU A O 1
ATOM 4944 N N . GLN A 1 641 ? -7.735 -26.313 20.593 1.00 80.31 641 GLN A N 1
ATOM 4945 C CA . GLN A 1 641 ? -7.272 -26.446 19.211 1.00 80.31 641 GLN A CA 1
ATOM 4946 C C . GLN A 1 641 ? -7.061 -25.084 18.547 1.00 80.31 641 GLN A C 1
ATOM 4948 O O . GLN A 1 641 ? -6.005 -24.854 17.973 1.00 80.31 641 GLN A O 1
ATOM 4953 N N . ARG A 1 642 ? -8.003 -24.139 18.685 1.00 78.81 642 ARG A N 1
ATOM 4954 C CA . ARG A 1 642 ? -7.867 -22.774 18.129 1.00 78.81 642 ARG A CA 1
ATOM 4955 C C . ARG A 1 642 ? -6.620 -22.066 18.643 1.00 78.81 642 ARG A C 1
ATOM 4957 O O . ARG A 1 642 ? -5.936 -21.379 17.892 1.00 78.81 642 ARG A O 1
ATOM 4964 N N . ARG A 1 643 ? -6.326 -22.226 19.933 1.00 80.06 643 ARG A N 1
ATOM 4965 C CA . ARG A 1 643 ? -5.113 -21.685 20.545 1.00 80.06 643 ARG A CA 1
ATOM 4966 C C . ARG A 1 643 ? -3.859 -22.329 19.956 1.00 80.06 643 ARG A C 1
ATOM 4968 O O . ARG A 1 643 ? -2.957 -21.594 19.569 1.00 80.06 643 ARG A O 1
ATOM 4975 N N . ALA A 1 644 ? -3.822 -23.659 19.871 1.00 84.19 644 ALA A N 1
ATOM 4976 C CA . ALA A 1 644 ? -2.713 -24.381 19.250 1.00 84.19 644 ALA A CA 1
ATOM 4977 C C . ALA A 1 644 ? -2.480 -23.912 17.802 1.00 84.19 644 ALA A C 1
ATOM 4979 O O . ALA A 1 644 ? -1.347 -23.655 17.408 1.00 84.19 644 ALA A O 1
ATOM 4980 N N . MET A 1 645 ? -3.553 -23.675 17.044 1.00 83.56 645 MET A N 1
ATOM 4981 C CA . MET A 1 645 ? -3.479 -23.157 15.676 1.00 83.56 645 MET A CA 1
ATOM 4982 C C . MET A 1 645 ? -2.866 -21.754 15.617 1.00 83.56 645 MET A C 1
ATOM 4984 O O . MET A 1 645 ? -1.926 -21.545 14.863 1.00 83.56 645 MET A O 1
ATOM 4988 N N . ILE A 1 646 ? -3.332 -20.808 16.444 1.00 84.12 646 ILE A N 1
ATOM 4989 C CA . ILE A 1 646 ? -2.762 -19.445 16.503 1.00 84.12 646 ILE A CA 1
ATOM 4990 C C . ILE A 1 646 ? -1.266 -19.491 16.832 1.00 84.12 646 ILE A C 1
ATOM 4992 O O . ILE A 1 646 ? -0.480 -18.796 16.196 1.00 84.12 646 ILE A O 1
ATOM 4996 N N . GLN A 1 647 ? -0.868 -20.327 17.796 1.00 86.81 647 GLN A N 1
ATOM 4997 C CA . GLN A 1 647 ? 0.539 -20.501 18.164 1.00 86.81 647 GLN A CA 1
ATOM 4998 C C . GLN A 1 647 ? 1.362 -21.075 17.004 1.00 86.81 647 GLN A C 1
ATOM 5000 O O . GLN A 1 647 ? 2.440 -20.566 16.722 1.00 86.81 647 GLN A O 1
ATOM 5005 N N . THR A 1 648 ? 0.838 -22.082 16.299 1.00 88.81 648 THR A N 1
ATOM 5006 C CA . THR A 1 648 ? 1.511 -22.700 15.141 1.00 88.81 648 THR A CA 1
ATOM 5007 C C . THR A 1 648 ? 1.701 -21.707 14.004 1.00 88.81 648 THR A C 1
ATOM 5009 O O . THR A 1 648 ? 2.786 -21.626 13.443 1.00 88.81 648 THR A O 1
ATOM 5012 N N . LEU A 1 649 ? 0.664 -20.929 13.682 1.00 88.19 649 LEU A N 1
ATOM 5013 C CA . LEU A 1 649 ? 0.705 -19.929 12.613 1.00 88.19 649 LEU A CA 1
ATOM 5014 C C . LEU A 1 649 ? 1.675 -18.792 12.963 1.00 88.19 649 LEU A C 1
ATOM 5016 O O . LEU A 1 649 ? 2.434 -18.357 12.103 1.00 88.19 649 LEU A O 1
ATOM 5020 N N . ALA A 1 650 ? 1.712 -18.359 14.230 1.00 89.44 650 ALA A N 1
ATOM 5021 C CA . ALA A 1 650 ? 2.696 -17.387 14.705 1.00 89.44 650 ALA A CA 1
ATOM 5022 C C . ALA A 1 650 ? 4.129 -17.935 14.592 1.00 89.44 650 ALA A C 1
ATOM 5024 O O . ALA A 1 650 ? 4.979 -17.297 13.982 1.00 89.44 650 ALA A O 1
ATOM 5025 N N . CYS A 1 651 ? 4.399 -19.137 15.113 1.00 92.50 651 CYS A N 1
ATOM 5026 C CA . CYS A 1 651 ? 5.724 -19.760 15.031 1.00 92.50 651 CYS A CA 1
ATOM 5027 C C . CYS A 1 651 ? 6.167 -20.021 13.581 1.00 92.50 651 CYS A C 1
ATOM 5029 O O . CYS A 1 651 ? 7.310 -19.733 13.236 1.00 92.50 651 CYS A O 1
ATOM 5031 N N . GLY A 1 652 ? 5.269 -20.516 12.725 1.00 91.56 652 GLY A N 1
ATOM 5032 C CA . GLY A 1 652 ? 5.538 -20.735 11.304 1.00 91.56 652 GLY A CA 1
ATOM 5033 C C . GLY A 1 652 ? 5.842 -19.432 10.565 1.00 91.56 652 GLY A C 1
ATOM 5034 O O . GLY A 1 652 ? 6.832 -19.355 9.842 1.00 91.56 652 GLY A O 1
ATOM 5035 N N . GLY A 1 653 ? 5.062 -18.375 10.811 1.00 92.31 653 GLY A N 1
ATOM 5036 C CA . GLY A 1 653 ? 5.314 -17.048 10.250 1.00 92.31 653 GLY A CA 1
ATOM 5037 C C . GLY A 1 653 ? 6.635 -16.427 10.722 1.00 92.31 653 GLY A C 1
ATOM 5038 O O . GLY A 1 653 ? 7.338 -15.804 9.922 1.00 92.31 653 GLY A O 1
ATOM 5039 N N . ILE A 1 654 ? 7.015 -16.633 11.991 1.00 94.31 654 ILE A N 1
ATOM 5040 C CA . ILE A 1 654 ? 8.324 -16.220 12.528 1.00 94.31 654 ILE A CA 1
ATOM 5041 C C . ILE A 1 654 ? 9.451 -16.934 11.781 1.00 94.31 654 ILE A C 1
ATOM 5043 O O . ILE A 1 654 ? 10.387 -16.278 11.325 1.00 94.31 654 ILE A O 1
ATOM 5047 N N . LEU A 1 655 ? 9.349 -18.257 11.622 1.00 94.88 655 LEU A N 1
ATOM 5048 C CA . LEU A 1 655 ? 10.347 -19.060 10.914 1.00 94.88 655 LEU A CA 1
ATOM 5049 C C . LEU A 1 655 ? 10.491 -18.615 9.455 1.00 94.88 655 LEU A C 1
ATOM 5051 O O . LEU A 1 655 ? 11.605 -18.374 8.999 1.00 94.88 655 LEU A O 1
ATOM 5055 N N . ILE A 1 656 ? 9.378 -18.453 8.736 1.00 93.56 656 ILE A N 1
ATOM 5056 C CA . ILE A 1 656 ? 9.390 -17.994 7.340 1.00 93.56 656 ILE A CA 1
ATOM 5057 C C . ILE A 1 656 ? 10.016 -16.597 7.235 1.00 93.56 656 ILE A C 1
ATOM 5059 O O . ILE A 1 656 ? 10.805 -16.344 6.327 1.00 93.56 656 ILE A O 1
ATOM 5063 N N . SER A 1 657 ? 9.709 -15.699 8.175 1.00 93.62 657 SER A N 1
ATOM 5064 C CA . SER A 1 657 ? 10.305 -14.358 8.224 1.00 93.62 657 SER A CA 1
ATOM 5065 C C . SER A 1 657 ? 11.819 -14.400 8.450 1.00 93.62 657 SER A C 1
ATOM 5067 O O . SER A 1 657 ? 12.549 -13.700 7.756 1.00 93.62 657 SER A O 1
ATOM 5069 N N . LEU A 1 658 ? 12.303 -15.244 9.367 1.00 93.38 658 LEU A N 1
ATOM 5070 C CA . LEU A 1 658 ? 13.737 -15.448 9.600 1.00 93.38 658 LEU A CA 1
ATOM 5071 C C . LEU A 1 658 ? 14.439 -16.005 8.359 1.00 93.38 658 LEU A C 1
ATOM 5073 O O . LEU A 1 658 ? 15.452 -15.457 7.940 1.00 93.38 658 LEU A O 1
ATOM 5077 N N . LEU A 1 659 ? 13.880 -17.048 7.740 1.00 92.31 659 LEU A N 1
ATOM 5078 C CA . LEU A 1 659 ? 14.431 -17.632 6.516 1.00 92.31 659 LEU A CA 1
ATOM 5079 C C . LEU A 1 659 ? 14.466 -16.616 5.367 1.00 92.31 659 LEU A C 1
ATOM 5081 O O . LEU A 1 659 ? 15.448 -16.570 4.636 1.00 92.31 659 LEU A O 1
ATOM 5085 N N . SER A 1 660 ? 13.449 -15.756 5.256 1.00 90.00 660 SER A N 1
ATOM 5086 C CA . SER A 1 660 ? 13.398 -14.692 4.242 1.00 90.00 660 SER A CA 1
ATOM 5087 C C . SER A 1 660 ? 14.467 -13.622 4.481 1.00 90.00 660 SER A C 1
ATOM 5089 O O . SER A 1 660 ? 15.080 -13.146 3.534 1.00 90.00 660 SER A O 1
ATOM 5091 N N . ILE A 1 661 ? 14.746 -13.271 5.743 1.00 88.19 661 ILE A N 1
ATOM 5092 C CA . ILE A 1 661 ? 15.837 -12.349 6.101 1.00 88.19 661 ILE A CA 1
ATOM 5093 C C . ILE A 1 661 ? 17.204 -12.972 5.790 1.00 88.19 661 ILE A C 1
ATOM 5095 O O . ILE A 1 661 ? 18.069 -12.291 5.242 1.00 88.19 661 ILE A O 1
ATOM 5099 N N . LEU A 1 662 ? 17.411 -14.247 6.129 1.00 89.38 662 LEU A N 1
ATOM 5100 C CA . LEU A 1 662 ? 18.674 -14.952 5.882 1.00 89.38 662 LEU A CA 1
ATOM 5101 C C . LEU A 1 662 ? 18.949 -15.127 4.382 1.00 89.38 662 LEU A C 1
ATOM 5103 O O . LEU A 1 662 ? 20.082 -14.931 3.944 1.00 89.38 662 LEU A O 1
ATOM 5107 N N . GLU A 1 663 ? 17.919 -15.460 3.603 1.00 86.12 663 GLU A N 1
ATOM 5108 C CA . GLU A 1 663 ? 17.997 -15.600 2.146 1.00 86.12 663 GLU A CA 1
ATOM 5109 C C . GLU A 1 663 ? 18.263 -14.247 1.471 1.00 86.12 663 GLU A C 1
ATOM 5111 O O . GLU A 1 663 ? 19.229 -14.126 0.719 1.00 86.12 663 GLU A O 1
ATOM 5116 N N . ALA A 1 664 ? 17.536 -13.190 1.855 1.00 80.25 664 ALA A N 1
ATOM 5117 C CA . ALA A 1 664 ? 17.776 -11.831 1.358 1.00 80.25 664 ALA A CA 1
ATOM 5118 C C . ALA A 1 664 ? 19.176 -11.301 1.712 1.00 80.25 664 ALA A C 1
ATOM 5120 O O . ALA A 1 664 ? 19.758 -10.507 0.971 1.00 80.25 664 ALA A O 1
ATOM 5121 N N . SER A 1 665 ? 19.733 -11.761 2.834 1.00 81.69 665 SER A N 1
ATOM 5122 C CA . SER A 1 665 ? 21.091 -11.427 3.277 1.00 81.69 665 SER A CA 1
ATOM 5123 C C . SER A 1 665 ? 22.166 -12.327 2.644 1.00 81.69 665 SER A C 1
ATOM 5125 O O . SER A 1 665 ? 23.343 -12.164 2.954 1.00 81.69 665 SER A O 1
ATOM 5127 N N . LYS A 1 666 ? 21.782 -13.267 1.764 1.00 83.12 666 LYS A N 1
ATOM 5128 C CA . LYS A 1 666 ? 22.637 -14.251 1.073 1.00 83.12 666 LYS A CA 1
ATOM 5129 C C . LYS A 1 666 ? 23.376 -15.250 1.980 1.00 83.12 666 LYS A C 1
ATOM 5131 O O . LYS A 1 666 ? 24.360 -15.845 1.552 1.00 83.12 666 LYS A O 1
ATOM 5136 N N . TRP A 1 667 ? 22.902 -15.472 3.209 1.00 84.62 667 TRP A N 1
ATOM 5137 C CA . TRP A 1 667 ? 23.493 -16.449 4.143 1.00 84.62 667 TRP A CA 1
ATOM 5138 C C . TRP A 1 667 ? 23.069 -17.887 3.846 1.00 84.62 667 TRP A C 1
ATOM 5140 O O . TRP A 1 667 ? 23.816 -18.827 4.101 1.00 84.62 667 TRP A O 1
ATOM 5150 N N . ILE A 1 668 ? 21.855 -18.062 3.327 1.00 88.00 668 ILE A N 1
ATOM 5151 C CA . ILE A 1 668 ? 21.302 -19.355 2.925 1.00 88.00 668 ILE A CA 1
ATOM 5152 C C . ILE A 1 668 ? 20.717 -19.232 1.527 1.00 88.00 668 ILE A C 1
ATOM 5154 O O . ILE A 1 668 ? 20.344 -18.142 1.098 1.00 88.00 668 ILE A O 1
ATOM 5158 N N . THR A 1 669 ? 20.576 -20.358 0.833 1.00 83.06 669 THR A N 1
ATOM 5159 C CA . THR A 1 669 ? 19.847 -20.386 -0.434 1.00 83.06 669 THR A CA 1
ATOM 5160 C C . THR A 1 669 ? 18.824 -21.515 -0.421 1.00 83.06 669 THR A C 1
ATOM 5162 O O . THR A 1 669 ? 19.161 -22.660 -0.129 1.00 83.06 669 THR A O 1
ATOM 5165 N N . ILE A 1 670 ? 17.561 -21.189 -0.706 1.00 87.12 670 ILE A N 1
ATOM 5166 C CA . ILE A 1 670 ? 16.452 -22.153 -0.724 1.00 87.12 670 ILE A CA 1
ATOM 5167 C C . ILE A 1 670 ? 16.088 -22.411 -2.194 1.00 87.12 670 ILE A C 1
ATOM 5169 O O . ILE A 1 670 ? 15.590 -21.498 -2.850 1.00 87.12 670 ILE A O 1
ATOM 5173 N N . PRO A 1 671 ? 16.373 -23.602 -2.759 1.00 81.44 671 PRO A N 1
ATOM 5174 C CA . PRO A 1 671 ? 16.285 -23.835 -4.207 1.00 81.44 671 PRO A CA 1
ATOM 5175 C C . PRO A 1 671 ? 14.884 -23.692 -4.814 1.00 81.44 671 PRO A C 1
ATOM 5177 O O . PRO A 1 671 ? 14.764 -23.301 -5.966 1.00 81.44 671 PRO A O 1
ATOM 5180 N N . TRP A 1 672 ? 13.838 -24.014 -4.051 1.00 83.19 672 TRP A N 1
ATOM 5181 C CA . TRP A 1 672 ? 12.441 -23.985 -4.509 1.00 83.19 672 TRP A CA 1
ATOM 5182 C C . TRP A 1 672 ? 11.709 -22.678 -4.183 1.00 83.19 672 TRP A C 1
ATOM 5184 O O . TRP A 1 672 ? 10.518 -22.549 -4.463 1.00 83.19 672 TRP A O 1
ATOM 5194 N N . TRP A 1 673 ? 12.379 -21.719 -3.539 1.00 84.50 673 TRP A N 1
ATOM 5195 C CA . TRP A 1 673 ? 11.843 -20.366 -3.416 1.00 84.50 673 TRP A CA 1
ATOM 5196 C C . TRP A 1 673 ? 12.140 -19.589 -4.695 1.00 84.50 673 TRP A C 1
ATOM 5198 O O . TRP A 1 673 ? 13.180 -19.816 -5.319 1.00 84.50 673 TRP A O 1
ATOM 5208 N N . PRO A 1 674 ? 11.238 -18.687 -5.114 1.00 69.44 674 PRO A N 1
ATOM 5209 C CA . PRO A 1 674 ? 11.412 -17.952 -6.350 1.00 69.44 674 PRO A CA 1
ATOM 5210 C C . PRO A 1 674 ? 12.632 -17.038 -6.243 1.00 69.44 674 PRO A C 1
ATOM 5212 O O . PRO A 1 674 ? 12.576 -15.947 -5.681 1.00 69.44 674 PRO A O 1
ATOM 5215 N N . ARG A 1 675 ? 13.736 -17.469 -6.851 1.00 63.06 675 ARG A N 1
ATOM 5216 C CA . ARG A 1 675 ? 14.817 -16.571 -7.241 1.00 63.06 675 ARG A CA 1
ATOM 5217 C C . ARG A 1 675 ? 14.338 -15.873 -8.488 1.00 63.06 675 ARG A C 1
ATOM 5219 O O . ARG A 1 675 ? 14.573 -16.352 -9.591 1.00 63.06 675 ARG A O 1
ATOM 5226 N N . ASN A 1 676 ? 13.569 -14.812 -8.300 1.00 53.31 676 ASN A N 1
ATOM 5227 C CA . ASN A 1 676 ? 13.187 -13.955 -9.403 1.00 53.31 676 ASN A CA 1
ATOM 5228 C C . ASN A 1 676 ? 14.485 -13.580 -10.146 1.00 53.31 676 ASN A C 1
ATOM 5230 O O . ASN A 1 676 ? 15.380 -12.998 -9.521 1.00 53.31 676 ASN A O 1
ATOM 5234 N N . PRO A 1 677 ? 14.638 -13.945 -11.436 1.00 49.44 677 PRO A N 1
ATOM 5235 C CA . PRO A 1 677 ? 15.659 -13.345 -12.280 1.00 49.44 677 PRO A CA 1
ATOM 5236 C C . PRO A 1 677 ? 15.599 -11.819 -12.117 1.00 49.44 677 PRO A C 1
ATOM 5238 O O . PRO A 1 677 ? 14.536 -11.292 -11.772 1.00 49.44 677 PRO A O 1
ATOM 5241 N N . PRO A 1 678 ? 16.676 -11.068 -12.389 1.00 44.19 678 PRO A N 1
ATOM 5242 C CA . PRO A 1 678 ? 16.654 -9.603 -12.323 1.00 44.19 678 PRO A CA 1
ATOM 5243 C C . PRO A 1 678 ? 15.541 -8.947 -13.168 1.00 44.19 678 PRO A C 1
ATOM 5245 O O . PRO A 1 678 ? 15.309 -7.759 -13.016 1.00 44.19 678 PRO A O 1
ATOM 5248 N N . GLU A 1 679 ? 14.840 -9.723 -13.992 1.00 40.84 679 GLU A N 1
ATOM 5249 C CA . GLU A 1 679 ? 13.709 -9.423 -14.872 1.00 40.84 679 GLU A CA 1
ATOM 5250 C C . GLU A 1 679 ? 12.320 -9.572 -14.189 1.00 40.84 679 GLU A C 1
ATOM 5252 O O . GLU A 1 679 ? 11.285 -9.253 -14.764 1.00 40.84 679 GLU A O 1
ATOM 5257 N N . TRP A 1 680 ? 12.265 -10.082 -12.952 1.00 47.59 680 TRP A N 1
ATOM 5258 C CA . TRP A 1 680 ? 11.032 -10.465 -12.232 1.00 47.59 680 TRP A CA 1
ATOM 5259 C C . TRP A 1 680 ? 10.852 -9.659 -10.926 1.00 47.59 680 TRP A C 1
ATOM 5261 O O . TRP A 1 680 ? 10.002 -9.963 -10.088 1.00 47.59 680 TRP A O 1
ATOM 5271 N N . GLY A 1 681 ? 11.674 -8.620 -10.736 1.00 50.75 681 GLY A N 1
ATOM 5272 C CA . GLY A 1 681 ? 11.733 -7.799 -9.525 1.00 50.75 681 GLY A CA 1
ATOM 5273 C C . GLY A 1 681 ? 12.552 -8.444 -8.399 1.00 50.75 681 GLY A C 1
ATOM 5274 O O . GLY A 1 681 ? 12.989 -9.586 -8.493 1.00 50.75 681 GLY A O 1
ATOM 5275 N N . ILE A 1 682 ? 12.777 -7.707 -7.305 1.00 54.94 682 ILE A N 1
ATOM 5276 C CA . ILE A 1 682 ? 13.489 -8.230 -6.126 1.00 54.94 682 ILE A CA 1
ATOM 5277 C C . ILE A 1 682 ? 12.575 -9.256 -5.440 1.00 54.94 682 ILE A C 1
ATOM 5279 O O . ILE A 1 682 ? 11.654 -8.870 -4.717 1.00 54.94 682 ILE A O 1
ATOM 5283 N N . GLY A 1 683 ? 12.799 -10.546 -5.708 1.00 62.44 683 GLY A N 1
ATOM 5284 C CA . GLY A 1 683 ? 12.177 -11.642 -4.965 1.00 62.44 683 GLY A CA 1
ATOM 5285 C C . GLY A 1 683 ? 12.555 -11.552 -3.487 1.00 62.44 683 GLY A C 1
ATOM 5286 O O . GLY A 1 683 ? 13.676 -11.173 -3.152 1.00 62.44 683 GLY A O 1
ATOM 5287 N N . PHE A 1 684 ? 11.601 -11.827 -2.600 1.00 76.56 684 PHE A N 1
ATOM 5288 C CA . PHE A 1 684 ? 11.835 -11.796 -1.160 1.00 76.56 684 PHE A CA 1
ATOM 5289 C C . PHE A 1 684 ? 10.930 -12.820 -0.475 1.00 76.56 684 PHE A C 1
ATOM 5291 O O . PHE A 1 684 ? 9.709 -12.646 -0.411 1.00 76.56 684 PHE A O 1
ATOM 5298 N N . GLY A 1 685 ? 11.538 -13.888 0.040 1.00 85.38 685 GLY A N 1
ATOM 5299 C CA . GLY A 1 685 ? 10.824 -14.978 0.696 1.00 85.38 685 GLY A CA 1
ATOM 5300 C C . GLY A 1 685 ? 10.148 -15.966 -0.273 1.00 85.38 685 GLY A C 1
ATOM 5301 O O . GLY A 1 685 ? 10.515 -16.056 -1.442 1.00 85.38 685 GLY A O 1
ATOM 5302 N N . PRO A 1 686 ? 9.146 -16.734 0.194 1.00 84.81 686 PRO A N 1
ATOM 5303 C CA . PRO A 1 686 ? 8.576 -17.863 -0.554 1.00 84.81 686 PRO A CA 1
ATOM 5304 C C . PRO A 1 686 ? 7.640 -17.475 -1.710 1.00 84.81 686 PRO A C 1
ATOM 5306 O O . PRO A 1 686 ? 7.156 -18.355 -2.421 1.00 84.81 686 PRO A O 1
ATOM 5309 N N . PHE A 1 687 ? 7.334 -16.187 -1.888 1.00 81.62 687 PHE A N 1
ATOM 5310 C CA . PHE A 1 687 ? 6.337 -15.711 -2.849 1.00 81.62 687 PHE A CA 1
ATOM 5311 C C . PHE A 1 687 ? 6.985 -14.984 -4.026 1.00 81.62 687 PHE A C 1
ATOM 5313 O O . PHE A 1 687 ? 7.980 -14.285 -3.861 1.00 81.62 687 PHE A O 1
ATOM 5320 N N . ALA A 1 688 ? 6.368 -15.092 -5.207 1.00 70.19 688 ALA A N 1
ATOM 5321 C CA . ALA A 1 688 ? 6.793 -14.345 -6.394 1.00 70.19 688 ALA A CA 1
ATOM 5322 C C . ALA A 1 688 ? 6.673 -12.828 -6.174 1.00 70.19 688 ALA A C 1
ATOM 5324 O O . ALA A 1 688 ? 7.576 -12.071 -6.527 1.00 70.19 688 ALA A O 1
ATOM 5325 N N . ASN A 1 689 ? 5.570 -12.410 -5.539 1.00 74.94 689 ASN A N 1
ATOM 5326 C CA . ASN A 1 689 ? 5.378 -11.043 -5.084 1.00 74.94 689 ASN A CA 1
ATOM 5327 C C . ASN A 1 689 ? 6.012 -10.856 -3.708 1.00 74.94 689 ASN A C 1
ATOM 5329 O O . ASN A 1 689 ? 5.521 -11.378 -2.701 1.00 74.94 689 ASN A O 1
ATOM 5333 N N . ARG A 1 690 ? 7.029 -10.002 -3.634 1.00 75.94 690 ARG A N 1
ATOM 5334 C CA . ARG A 1 690 ? 7.619 -9.593 -2.361 1.00 75.94 690 ARG A CA 1
ATOM 5335 C C . ARG A 1 690 ? 6.581 -9.023 -1.383 1.00 75.94 690 ARG A C 1
ATOM 5337 O O . ARG A 1 690 ? 6.694 -9.223 -0.176 1.00 75.94 690 ARG A O 1
ATOM 5344 N N . ASN A 1 691 ? 5.542 -8.334 -1.861 1.00 76.81 691 ASN A N 1
ATOM 5345 C CA . ASN A 1 691 ? 4.510 -7.742 -1.006 1.00 76.81 691 ASN A CA 1
ATOM 5346 C C . ASN A 1 691 ? 3.693 -8.816 -0.267 1.00 76.81 691 ASN A C 1
ATOM 5348 O O . ASN A 1 691 ? 3.221 -8.557 0.842 1.00 76.81 691 ASN A O 1
ATOM 5352 N N . HIS A 1 692 ? 3.576 -10.032 -0.813 1.00 81.19 692 HIS A N 1
ATOM 5353 C CA . HIS A 1 692 ? 2.902 -11.145 -0.136 1.00 81.19 692 HIS A CA 1
ATOM 5354 C C . HIS A 1 692 ? 3.711 -11.620 1.076 1.00 81.19 692 HIS A C 1
ATOM 5356 O O . HIS A 1 692 ? 3.134 -11.861 2.137 1.00 81.19 692 HIS A O 1
ATOM 5362 N N . ALA A 1 693 ? 5.046 -11.646 0.979 1.00 85.38 693 ALA A N 1
ATOM 5363 C CA . ALA A 1 693 ? 5.909 -11.951 2.121 1.00 85.38 693 ALA A CA 1
ATOM 5364 C C . ALA A 1 693 ? 5.751 -10.913 3.241 1.00 85.38 693 ALA A C 1
ATOM 5366 O O . ALA A 1 693 ? 5.615 -11.271 4.411 1.00 85.38 693 ALA A O 1
ATOM 5367 N N . SER A 1 694 ? 5.667 -9.623 2.898 1.00 84.12 694 SER A N 1
ATOM 5368 C CA . SER A 1 694 ? 5.385 -8.584 3.896 1.00 84.12 694 SER A CA 1
ATOM 5369 C C . SER A 1 694 ? 3.960 -8.613 4.440 1.00 84.12 694 SER A C 1
ATOM 5371 O O . SER A 1 694 ? 3.765 -8.278 5.605 1.00 84.12 694 SER A O 1
ATOM 5373 N N . SER A 1 695 ? 2.974 -9.020 3.642 1.00 85.44 695 SER A N 1
ATOM 5374 C CA . SER A 1 695 ? 1.592 -9.196 4.107 1.00 85.44 695 SER A CA 1
ATOM 5375 C C . SER A 1 695 ? 1.503 -10.346 5.115 1.00 85.44 695 SER A C 1
ATOM 5377 O O . SER A 1 695 ? 0.930 -10.180 6.192 1.00 85.44 695 SER A O 1
ATOM 5379 N N . LEU A 1 696 ? 2.173 -11.471 4.833 1.00 87.81 696 LEU A N 1
ATOM 5380 C CA . LEU A 1 696 ? 2.316 -12.590 5.766 1.00 87.81 696 LEU A CA 1
ATOM 5381 C C . LEU A 1 696 ? 3.045 -12.168 7.049 1.00 87.81 696 LEU A C 1
ATOM 5383 O O . LEU A 1 696 ? 2.604 -12.505 8.150 1.00 87.81 696 LEU A O 1
ATOM 5387 N N . ALA A 1 697 ? 4.134 -11.407 6.932 1.00 90.00 697 ALA A N 1
ATOM 5388 C CA . ALA A 1 697 ? 4.874 -10.900 8.083 1.00 90.00 697 ALA A CA 1
ATOM 5389 C C . ALA A 1 697 ? 4.016 -9.949 8.942 1.00 90.00 697 ALA A C 1
ATOM 5391 O O . ALA A 1 697 ? 3.993 -10.076 10.167 1.00 90.00 697 ALA A O 1
ATOM 5392 N N . ALA A 1 698 ? 3.225 -9.072 8.315 1.00 87.19 698 ALA A N 1
ATOM 5393 C CA . ALA A 1 698 ? 2.287 -8.189 9.006 1.00 87.19 698 ALA A CA 1
ATOM 5394 C C . ALA A 1 698 ? 1.213 -8.980 9.763 1.00 87.19 698 ALA A C 1
ATOM 5396 O O . ALA A 1 698 ? 0.986 -8.731 10.947 1.00 87.19 698 ALA A O 1
ATOM 5397 N N . MET A 1 699 ? 0.603 -9.984 9.126 1.00 86.69 699 MET A N 1
ATOM 5398 C CA . MET A 1 699 ? -0.339 -10.898 9.782 1.00 86.69 699 MET A CA 1
ATOM 5399 C C . MET A 1 699 ? 0.309 -11.641 10.957 1.00 86.69 699 MET A C 1
ATOM 5401 O O . MET A 1 699 ? -0.299 -11.771 12.022 1.00 86.69 699 MET A O 1
ATOM 5405 N N . THR A 1 700 ? 1.559 -12.081 10.788 1.00 90.00 700 THR A N 1
ATOM 5406 C CA . THR A 1 700 ? 2.338 -12.768 11.826 1.00 90.00 700 THR A CA 1
ATOM 5407 C C . THR A 1 700 ? 2.557 -11.870 13.039 1.00 90.00 700 THR A C 1
ATOM 5409 O O . THR A 1 700 ? 2.340 -12.322 14.159 1.00 90.00 700 THR A O 1
ATOM 5412 N N . CYS A 1 701 ? 2.882 -10.587 12.853 1.00 87.44 701 CYS A N 1
ATOM 5413 C CA . CYS A 1 701 ? 2.980 -9.624 13.952 1.00 87.44 701 CYS A CA 1
ATOM 5414 C C . CYS A 1 701 ? 1.687 -9.557 14.782 1.00 87.44 701 CYS A C 1
ATOM 5416 O O . CYS A 1 701 ? 1.735 -9.621 16.013 1.00 87.44 701 CYS A O 1
ATOM 5418 N N . VAL A 1 702 ? 0.517 -9.484 14.131 1.00 84.06 702 VAL A N 1
ATOM 5419 C CA . VAL A 1 702 ? -0.766 -9.452 14.854 1.00 84.06 702 VAL A CA 1
ATOM 5420 C C . VAL A 1 702 ? -1.014 -10.780 15.589 1.00 84.06 702 VAL A C 1
ATOM 5422 O O . VAL A 1 702 ? -1.475 -10.778 16.733 1.00 84.06 702 VAL A O 1
ATOM 5425 N N . LEU A 1 703 ? -0.659 -11.924 14.988 1.00 85.38 703 LEU A N 1
ATOM 5426 C CA . LEU A 1 703 ? -0.739 -13.240 15.638 1.00 85.38 703 LEU A CA 1
ATOM 5427 C C . LEU A 1 703 ? 0.205 -13.363 16.845 1.00 85.38 703 LEU A C 1
ATOM 5429 O O . LEU A 1 703 ? -0.219 -13.875 17.882 1.00 85.38 703 LEU A O 1
ATOM 5433 N N . CYS A 1 704 ? 1.435 -12.852 16.758 1.00 87.12 704 CYS A N 1
ATOM 5434 C CA . CYS A 1 704 ? 2.393 -12.788 17.866 1.00 87.12 704 CYS A CA 1
ATOM 5435 C C . CYS A 1 704 ? 1.855 -11.937 19.021 1.00 87.12 704 CYS A C 1
ATOM 5437 O O . CYS A 1 704 ? 1.908 -12.350 20.182 1.00 87.12 704 CYS A O 1
ATOM 5439 N N . ALA A 1 705 ? 1.260 -10.781 18.719 1.00 81.12 705 ALA A N 1
ATOM 5440 C CA . ALA A 1 705 ? 0.633 -9.936 19.729 1.00 81.12 705 ALA A CA 1
ATOM 5441 C C . ALA A 1 705 ? -0.559 -10.649 20.404 1.00 81.12 705 ALA A C 1
ATOM 5443 O O . ALA A 1 705 ? -0.687 -10.645 21.634 1.00 81.12 705 ALA A O 1
ATOM 5444 N N . ALA A 1 706 ? -1.382 -11.354 19.622 1.00 78.50 706 ALA A N 1
ATOM 5445 C CA . ALA A 1 706 ? -2.495 -12.152 20.130 1.00 78.50 706 ALA A CA 1
ATOM 5446 C C . ALA A 1 706 ? -2.049 -13.338 21.001 1.00 78.50 706 ALA A C 1
ATOM 5448 O O . ALA A 1 706 ? -2.640 -13.581 22.059 1.00 78.50 706 ALA A O 1
ATOM 5449 N N . ALA A 1 707 ? -1.003 -14.055 20.590 1.00 82.69 707 ALA A N 1
ATOM 5450 C CA . ALA A 1 707 ? -0.431 -15.166 21.342 1.00 82.69 707 ALA A CA 1
ATOM 5451 C C . ALA A 1 707 ? 0.206 -14.689 22.658 1.00 82.69 707 ALA A C 1
ATOM 5453 O O . ALA A 1 707 ? -0.034 -15.296 23.704 1.00 82.69 707 ALA A O 1
ATOM 5454 N N . THR A 1 708 ? 0.920 -13.557 22.631 1.00 83.19 708 THR A N 1
ATOM 5455 C CA . THR A 1 708 ? 1.462 -12.887 23.824 1.00 83.19 708 THR A CA 1
ATOM 5456 C C . THR A 1 708 ? 0.350 -12.555 24.819 1.00 83.19 708 THR A C 1
ATOM 5458 O O . THR A 1 708 ? 0.439 -12.919 25.992 1.00 83.19 708 THR A O 1
ATOM 5461 N N . TYR A 1 709 ? -0.743 -11.942 24.354 1.00 78.88 709 TYR A N 1
ATOM 5462 C CA . TYR A 1 709 ? -1.880 -11.580 25.204 1.00 78.88 709 TYR A CA 1
ATOM 5463 C C . TYR A 1 709 ? -2.556 -12.797 25.862 1.00 78.88 709 TYR A C 1
ATOM 5465 O O . TYR A 1 709 ? -2.842 -12.787 27.063 1.00 78.88 709 TYR A O 1
ATOM 5473 N N . ASP A 1 710 ? -2.811 -13.867 25.097 1.00 78.50 710 ASP A N 1
ATOM 5474 C CA . ASP A 1 710 ? -3.414 -15.100 25.629 1.00 78.50 710 ASP A CA 1
ATOM 5475 C C . ASP A 1 710 ? -2.472 -15.838 26.600 1.00 78.50 710 ASP A C 1
ATOM 5477 O O . ASP A 1 710 ? -2.946 -16.418 27.582 1.00 78.50 710 ASP A O 1
ATOM 5481 N N . ALA A 1 711 ? -1.155 -15.796 26.372 1.00 81.12 711 ALA A N 1
ATOM 5482 C CA . ALA A 1 711 ? -0.158 -16.376 27.270 1.00 81.12 711 ALA A CA 1
ATOM 5483 C C . ALA A 1 711 ? -0.028 -15.590 28.588 1.00 81.12 711 ALA A C 1
ATOM 5485 O O . ALA A 1 711 ? -0.029 -16.209 29.656 1.00 81.12 711 ALA A O 1
ATOM 5486 N N . GLN A 1 712 ? -0.020 -14.250 28.539 1.00 77.44 712 GLN A N 1
ATOM 5487 C CA . GLN A 1 712 ? -0.004 -13.390 29.732 1.00 77.44 712 GLN A CA 1
ATOM 5488 C C . GLN A 1 712 ? -1.239 -13.607 30.609 1.00 77.44 712 GLN A C 1
ATOM 5490 O O . GLN A 1 712 ? -1.111 -13.803 31.816 1.00 77.44 712 GLN A O 1
ATOM 5495 N N . ARG A 1 713 ? -2.441 -13.655 30.013 1.00 76.31 713 ARG A N 1
ATOM 5496 C CA . ARG A 1 713 ? -3.681 -13.937 30.762 1.00 76.31 713 ARG A CA 1
ATOM 5497 C C . ARG A 1 713 ? -3.643 -15.269 31.502 1.00 76.31 713 ARG A C 1
ATOM 5499 O O . ARG A 1 713 ? -4.239 -15.397 32.564 1.00 76.31 713 ARG A O 1
ATOM 5506 N N . ARG A 1 714 ? -2.965 -16.261 30.930 1.00 77.12 714 ARG A N 1
ATOM 5507 C CA . ARG A 1 714 ? -2.803 -17.591 31.523 1.00 77.12 714 ARG A CA 1
ATOM 5508 C C . ARG A 1 714 ? -1.613 -17.710 32.465 1.00 77.12 714 ARG A C 1
ATOM 5510 O O . ARG A 1 714 ? -1.348 -18.813 32.926 1.00 77.12 714 ARG A O 1
ATOM 5517 N N . LYS A 1 715 ? -0.877 -16.620 32.710 1.00 79.94 715 LYS A N 1
ATOM 5518 C CA . LYS A 1 715 ? 0.369 -16.626 33.488 1.00 79.94 715 LYS A CA 1
ATOM 5519 C C . LYS A 1 715 ? 1.406 -17.635 32.950 1.00 79.94 715 LYS A C 1
ATOM 5521 O O . LYS A 1 715 ? 2.248 -18.126 33.692 1.00 79.94 715 LYS A O 1
ATOM 5526 N N . SER A 1 716 ? 1.361 -17.956 31.651 1.00 83.25 716 SER A N 1
ATOM 5527 C CA . SER A 1 716 ? 2.313 -18.876 31.013 1.00 83.25 716 SER A CA 1
ATOM 5528 C C . SER A 1 716 ? 3.554 -18.117 30.566 1.00 83.25 716 SER A C 1
ATOM 5530 O O . SER A 1 716 ? 3.423 -17.143 29.831 1.00 83.25 716 SER A O 1
ATOM 5532 N N . ARG A 1 717 ? 4.757 -18.606 30.899 1.00 84.12 717 ARG A N 1
ATOM 5533 C CA . ARG A 1 717 ? 6.042 -17.995 30.492 1.00 84.12 717 ARG A CA 1
ATOM 5534 C C . ARG A 1 717 ? 6.242 -17.876 28.971 1.00 84.12 717 ARG A C 1
ATOM 5536 O O . ARG A 1 717 ? 7.066 -17.083 28.531 1.00 84.12 717 ARG A O 1
ATOM 5543 N N . SER A 1 718 ? 5.447 -18.587 28.168 1.00 81.25 718 SER A N 1
ATOM 5544 C CA . SER A 1 718 ? 5.470 -18.503 26.698 1.00 81.25 718 SER A CA 1
ATOM 5545 C C . SER A 1 718 ? 5.157 -17.110 26.132 1.00 81.25 718 SER A C 1
ATOM 5547 O O . SER A 1 718 ? 5.432 -16.865 24.961 1.00 81.25 718 SER A O 1
ATOM 5549 N N . TRP A 1 719 ? 4.627 -16.175 26.932 1.00 83.38 719 TRP A N 1
ATOM 5550 C CA . TRP A 1 719 ? 4.374 -14.808 26.467 1.00 83.38 719 TRP A CA 1
ATOM 5551 C C . TRP A 1 719 ? 5.647 -14.081 26.014 1.00 83.38 719 TRP A C 1
ATOM 5553 O O . TRP A 1 719 ? 5.582 -13.317 25.056 1.00 83.38 719 TRP A O 1
ATOM 5563 N N . LEU A 1 720 ? 6.796 -14.350 26.649 1.00 83.00 720 LEU A N 1
ATOM 5564 C CA . LEU A 1 720 ? 8.085 -13.768 26.257 1.00 83.00 720 LEU A CA 1
ATOM 5565 C C . LEU A 1 720 ? 8.511 -14.237 24.864 1.00 83.00 720 LEU A C 1
ATOM 5567 O O . LEU A 1 720 ? 8.971 -13.431 24.062 1.00 83.00 720 LEU A O 1
ATOM 5571 N N . LEU A 1 721 ? 8.300 -15.519 24.555 1.00 87.69 721 LEU A N 1
ATOM 5572 C CA . LEU A 1 721 ? 8.639 -16.098 23.256 1.00 87.69 721 LEU A CA 1
ATOM 5573 C C . LEU A 1 721 ? 7.856 -15.429 22.120 1.00 87.69 721 LEU A C 1
ATOM 5575 O O . LEU A 1 721 ? 8.442 -15.080 21.102 1.00 87.69 721 LEU A O 1
ATOM 5579 N N . PHE A 1 722 ? 6.553 -15.195 22.299 1.00 86.56 722 PHE A N 1
ATOM 5580 C CA . PHE A 1 722 ? 5.738 -14.522 21.282 1.00 86.56 722 PHE A CA 1
ATOM 5581 C C . PHE A 1 722 ? 5.964 -13.006 21.231 1.00 86.56 722 PHE A C 1
ATOM 5583 O O . PHE A 1 722 ? 5.828 -12.421 20.157 1.00 86.56 722 PHE A O 1
ATOM 5590 N N . LEU A 1 723 ? 6.346 -12.376 22.347 1.00 82.75 723 LEU A N 1
ATOM 5591 C CA . LEU A 1 723 ? 6.713 -10.961 22.364 1.00 82.75 723 LEU A CA 1
ATOM 5592 C C . LEU A 1 723 ? 8.017 -10.730 21.593 1.00 82.75 723 LEU A C 1
ATOM 5594 O O . LEU A 1 723 ? 8.069 -9.862 20.729 1.00 82.75 723 LEU A O 1
ATOM 5598 N N . LEU A 1 724 ? 9.049 -11.536 21.860 1.00 83.88 724 LEU A N 1
ATOM 5599 C CA . LEU A 1 724 ? 10.314 -11.489 21.120 1.00 83.88 724 LEU A CA 1
ATOM 5600 C C . LEU A 1 724 ? 10.130 -11.954 19.669 1.00 83.88 724 LEU A C 1
ATOM 5602 O O . LEU A 1 724 ? 10.696 -11.367 18.751 1.00 83.88 724 LEU A O 1
ATOM 5606 N N . GLY A 1 725 ? 9.261 -12.940 19.442 1.00 85.62 725 GLY A N 1
ATOM 5607 C CA . GLY A 1 725 ? 8.850 -13.398 18.116 1.00 85.62 725 GLY A CA 1
ATOM 5608 C C . GLY A 1 725 ? 8.131 -12.340 17.270 1.00 85.62 725 GLY A C 1
ATOM 5609 O O . GLY A 1 725 ? 7.952 -12.537 16.074 1.00 85.62 725 GLY A O 1
ATOM 5610 N N . PHE A 1 726 ? 7.744 -11.194 17.832 1.00 86.94 726 PHE A N 1
ATOM 5611 C CA . PHE A 1 726 ? 7.254 -10.056 17.051 1.00 86.94 726 PHE A CA 1
ATOM 5612 C C . PHE A 1 726 ? 8.366 -9.403 16.207 1.00 86.94 726 PHE A C 1
ATOM 5614 O O . PHE A 1 726 ? 8.090 -8.813 15.165 1.00 86.94 726 PHE A O 1
ATOM 5621 N N . ILE A 1 727 ? 9.628 -9.521 16.637 1.00 84.69 727 ILE A N 1
ATOM 5622 C CA . ILE A 1 727 ? 10.764 -8.802 16.050 1.00 84.69 727 ILE A CA 1
ATOM 5623 C C . ILE A 1 727 ? 11.109 -9.303 14.635 1.00 84.69 727 ILE A C 1
ATOM 5625 O O . ILE A 1 727 ? 11.196 -8.464 13.737 1.00 84.69 727 ILE A O 1
ATOM 5629 N N . PRO A 1 728 ? 11.273 -10.616 14.358 1.00 91.62 728 PRO A N 1
ATOM 5630 C CA . PRO A 1 728 ? 11.684 -11.057 13.024 1.00 91.62 728 PRO A CA 1
ATOM 5631 C C . PRO A 1 728 ? 10.693 -10.706 11.902 1.00 91.62 728 PRO A C 1
ATOM 5633 O O . PRO A 1 728 ? 11.138 -10.183 10.882 1.00 91.62 728 PRO A O 1
ATOM 5636 N N . PRO A 1 729 ? 9.365 -10.895 12.047 1.00 91.06 729 PRO A N 1
ATOM 5637 C CA . PRO A 1 729 ? 8.407 -10.446 11.034 1.00 91.06 729 PRO A CA 1
ATOM 5638 C C . PRO A 1 729 ? 8.406 -8.921 10.849 1.00 91.06 729 PRO A C 1
ATOM 5640 O O . PRO A 1 729 ? 8.260 -8.434 9.730 1.00 91.06 729 PRO A O 1
ATOM 5643 N N . LEU A 1 730 ? 8.640 -8.152 11.915 1.00 84.19 730 LEU A N 1
ATOM 5644 C CA . LEU A 1 730 ? 8.780 -6.702 11.819 1.00 84.19 730 LEU A CA 1
ATOM 5645 C C . LEU A 1 730 ? 10.019 -6.311 10.986 1.00 84.19 730 LEU A C 1
ATOM 5647 O O . LEU A 1 730 ? 9.899 -5.518 10.055 1.00 84.19 730 LEU A O 1
ATOM 5651 N N . ILE A 1 731 ? 11.180 -6.923 11.250 1.00 81.94 731 ILE A N 1
ATOM 5652 C CA . ILE A 1 731 ? 12.406 -6.741 10.448 1.00 81.94 731 ILE A CA 1
ATOM 5653 C C . ILE A 1 731 ? 12.168 -7.161 8.992 1.00 81.94 731 ILE A C 1
ATOM 5655 O O . ILE A 1 731 ? 12.566 -6.451 8.074 1.00 81.94 731 ILE A O 1
ATOM 5659 N N . CYS A 1 732 ? 11.473 -8.275 8.773 1.00 84.19 732 CYS A N 1
ATOM 5660 C CA . CYS A 1 732 ? 11.130 -8.807 7.456 1.00 84.19 732 CYS A CA 1
ATOM 5661 C C . CYS A 1 732 ? 10.345 -7.785 6.604 1.00 84.19 732 CYS A C 1
ATOM 5663 O O . CYS A 1 732 ? 10.674 -7.569 5.437 1.00 84.19 732 CYS A O 1
ATOM 5665 N N . ILE A 1 733 ? 9.372 -7.071 7.190 1.00 80.62 733 ILE A N 1
ATOM 5666 C CA . ILE A 1 733 ? 8.652 -5.970 6.514 1.00 80.62 733 ILE A CA 1
ATOM 5667 C C . ILE A 1 733 ? 9.613 -4.840 6.111 1.00 80.62 733 ILE A C 1
ATOM 5669 O O . ILE A 1 733 ? 9.488 -4.287 5.013 1.00 80.62 733 ILE A O 1
ATOM 5673 N N . PHE A 1 734 ? 10.582 -4.514 6.971 1.00 72.38 734 PHE A N 1
ATOM 5674 C CA . PHE A 1 734 ? 11.544 -3.439 6.727 1.00 72.38 734 PHE A CA 1
ATOM 5675 C C . PHE A 1 734 ? 12.586 -3.780 5.669 1.00 72.38 734 PHE A C 1
ATOM 5677 O O . PHE A 1 734 ? 12.785 -2.974 4.762 1.00 72.38 734 PHE A O 1
ATOM 5684 N N . VAL A 1 735 ? 13.207 -4.961 5.744 1.00 74.06 735 VAL A N 1
ATOM 5685 C CA . VAL A 1 735 ? 14.196 -5.426 4.755 1.00 74.06 735 VAL A CA 1
ATOM 5686 C C . VAL A 1 735 ? 13.565 -5.483 3.368 1.00 74.06 735 VAL A C 1
ATOM 5688 O O . VAL A 1 735 ? 14.164 -5.039 2.393 1.00 74.06 735 VAL A O 1
ATOM 5691 N N . ASN A 1 736 ? 12.309 -5.922 3.282 1.00 72.69 736 ASN A N 1
ATOM 5692 C CA . ASN A 1 736 ? 11.579 -5.940 2.022 1.00 72.69 736 ASN A CA 1
ATOM 5693 C C . ASN A 1 736 ? 11.176 -4.539 1.513 1.00 72.69 736 ASN A C 1
ATOM 5695 O O . ASN A 1 736 ? 10.802 -4.344 0.354 1.00 72.69 736 ASN A O 1
ATOM 5699 N N . THR A 1 737 ? 11.238 -3.523 2.377 1.00 67.38 737 THR A N 1
ATOM 5700 C CA . THR A 1 737 ? 10.860 -2.132 2.095 1.00 67.38 737 THR A CA 1
ATOM 5701 C C . THR A 1 737 ? 9.422 -1.963 1.562 1.00 67.38 737 THR A C 1
ATOM 5703 O O . THR A 1 737 ? 9.127 -1.032 0.806 1.00 67.38 737 THR A O 1
ATOM 5706 N N . SER A 1 738 ? 8.501 -2.856 1.935 1.00 67.81 738 SER A N 1
ATOM 5707 C CA . SER A 1 738 ? 7.120 -2.858 1.430 1.00 67.81 738 SER A CA 1
ATOM 5708 C C . SER A 1 738 ? 6.211 -1.922 2.240 1.00 67.81 738 SER A C 1
ATOM 5710 O O . SER A 1 738 ? 5.956 -2.129 3.428 1.00 67.81 738 SER A O 1
ATOM 5712 N N . ARG A 1 739 ? 5.670 -0.895 1.566 1.00 66.19 739 ARG A N 1
ATOM 5713 C CA . ARG A 1 739 ? 4.743 0.097 2.148 1.00 66.19 739 ARG A CA 1
ATOM 5714 C C . ARG A 1 739 ? 3.391 -0.528 2.525 1.00 66.19 739 ARG A C 1
ATOM 5716 O O . ARG A 1 739 ? 2.852 -0.230 3.587 1.00 66.19 739 ARG A O 1
ATOM 5723 N N . ALA A 1 740 ? 2.879 -1.435 1.689 1.00 63.38 740 ALA A N 1
ATOM 5724 C CA . ALA A 1 740 ? 1.612 -2.133 1.918 1.00 63.38 740 ALA A CA 1
ATOM 5725 C C . ALA A 1 740 ? 1.657 -3.017 3.176 1.00 63.38 740 ALA A C 1
ATOM 5727 O O . ALA A 1 740 ? 0.715 -3.018 3.963 1.00 63.38 740 ALA A O 1
ATOM 5728 N N . GLY A 1 741 ? 2.783 -3.698 3.420 1.00 68.25 741 GLY A N 1
ATOM 5729 C CA . GLY A 1 741 ? 2.980 -4.504 4.632 1.00 68.25 741 GLY A CA 1
ATOM 5730 C C . GLY A 1 741 ? 2.941 -3.676 5.919 1.00 68.25 741 GLY A C 1
ATOM 5731 O O . GLY A 1 741 ? 2.352 -4.099 6.909 1.00 68.25 741 GLY A O 1
ATOM 5732 N N . LEU A 1 742 ? 3.502 -2.463 5.893 1.00 68.25 742 LEU A N 1
ATOM 5733 C CA . LEU A 1 742 ? 3.457 -1.539 7.028 1.00 68.25 742 LEU A CA 1
ATOM 5734 C C . LEU A 1 742 ? 2.020 -1.056 7.307 1.00 68.25 742 LEU A C 1
ATOM 5736 O O . LEU A 1 742 ? 1.572 -1.070 8.452 1.00 68.25 742 LEU A O 1
ATOM 5740 N N . LEU A 1 743 ? 1.273 -0.686 6.259 1.00 63.78 743 LEU A N 1
ATOM 5741 C CA . LEU A 1 743 ? -0.137 -0.291 6.373 1.00 63.78 743 LEU A CA 1
ATOM 5742 C C . LEU A 1 743 ? -1.012 -1.434 6.901 1.00 63.78 743 LEU A C 1
ATOM 5744 O O . LEU A 1 743 ? -1.824 -1.217 7.800 1.00 63.78 743 LEU A O 1
ATOM 5748 N N . LEU A 1 744 ? -0.815 -2.654 6.394 1.00 71.12 744 LEU A N 1
ATOM 5749 C CA . LEU A 1 744 ? -1.513 -3.849 6.869 1.00 71.12 744 LEU A CA 1
ATOM 5750 C C . LEU A 1 744 ? -1.196 -4.152 8.335 1.00 71.12 744 LEU A C 1
ATOM 5752 O O . LEU A 1 744 ? -2.105 -4.499 9.088 1.00 71.12 744 LEU A O 1
ATOM 5756 N N . LEU A 1 745 ? 0.057 -3.975 8.768 1.00 77.69 745 LEU A N 1
ATOM 5757 C CA . LEU A 1 745 ? 0.434 -4.103 10.175 1.00 77.69 745 LEU A CA 1
ATOM 5758 C C . LEU A 1 745 ? -0.326 -3.090 11.039 1.00 77.69 745 LEU A C 1
ATOM 5760 O O . LEU A 1 745 ? -0.908 -3.472 12.055 1.00 77.69 745 LEU A O 1
ATOM 5764 N N . PHE A 1 746 ? -0.358 -1.817 10.632 1.00 69.62 746 PHE A N 1
ATOM 5765 C CA . PHE A 1 746 ? -1.069 -0.774 11.370 1.00 69.62 746 PHE A CA 1
ATOM 5766 C C . PHE A 1 746 ? -2.568 -1.044 11.447 1.00 69.62 746 PHE A C 1
ATOM 5768 O O . PHE A 1 746 ? -3.125 -1.028 12.547 1.00 69.62 746 PHE A O 1
ATOM 5775 N N . LEU A 1 747 ? -3.211 -1.334 10.313 1.00 64.31 747 LEU A N 1
ATOM 5776 C CA . LEU A 1 747 ? -4.641 -1.632 10.235 1.00 64.31 747 LEU A CA 1
ATOM 5777 C C . LEU A 1 747 ? -4.990 -2.898 11.030 1.00 64.31 747 LEU A C 1
ATOM 5779 O O . LEU A 1 747 ? -5.968 -2.921 11.776 1.00 64.31 747 LEU A O 1
ATOM 5783 N N . GLY A 1 748 ? -4.168 -3.942 10.919 1.00 70.75 748 GLY A N 1
ATOM 5784 C CA . GLY A 1 748 ? -4.338 -5.200 11.640 1.00 70.75 748 GLY A CA 1
ATOM 5785 C C . GLY A 1 748 ? -4.205 -5.028 13.152 1.00 70.75 748 GLY A C 1
ATOM 5786 O O . GLY A 1 748 ? -5.073 -5.481 13.900 1.00 70.75 748 GLY A O 1
ATOM 5787 N N . MET A 1 749 ? -3.173 -4.314 13.614 1.00 73.06 749 MET A N 1
ATOM 5788 C CA . MET A 1 749 ? -2.956 -4.037 15.037 1.00 73.06 749 MET A CA 1
ATOM 5789 C C . MET A 1 749 ? -4.033 -3.120 15.621 1.00 73.06 749 MET A C 1
ATOM 5791 O O . MET A 1 749 ? -4.545 -3.422 16.698 1.00 73.06 749 MET A O 1
ATOM 5795 N N . THR A 1 750 ? -4.439 -2.051 14.924 1.00 63.25 750 THR A N 1
ATOM 5796 C CA . THR A 1 750 ? -5.549 -1.183 15.373 1.00 63.25 750 THR A CA 1
ATOM 5797 C C . THR A 1 750 ? -6.874 -1.929 15.411 1.00 63.25 750 THR A C 1
ATOM 5799 O O . THR A 1 750 ? -7.607 -1.805 16.391 1.00 63.25 750 THR A O 1
ATOM 5802 N N . THR A 1 751 ? -7.177 -2.747 14.402 1.00 65.31 751 THR A N 1
ATOM 5803 C CA . THR A 1 751 ? -8.401 -3.560 14.383 1.00 65.31 751 THR A CA 1
ATOM 5804 C C . THR A 1 751 ? -8.398 -4.562 15.537 1.00 65.31 751 THR A C 1
ATOM 5806 O O . THR A 1 751 ? -9.359 -4.631 16.307 1.00 65.31 751 THR A O 1
ATOM 5809 N N . TRP A 1 752 ? -7.298 -5.297 15.728 1.00 70.94 752 TRP A N 1
ATOM 5810 C CA . TRP A 1 752 ? -7.163 -6.258 16.821 1.00 70.94 752 TRP A CA 1
ATOM 5811 C C . TRP A 1 752 ? -7.268 -5.584 18.195 1.00 70.94 752 TRP A C 1
ATOM 5813 O O . TRP A 1 752 ? -8.100 -5.982 19.018 1.00 70.94 752 TRP A O 1
ATOM 5823 N N . LEU A 1 753 ? -6.513 -4.512 18.433 1.00 63.16 753 LEU A N 1
ATOM 5824 C CA . LEU A 1 753 ? -6.552 -3.763 19.691 1.00 63.16 753 LEU A CA 1
ATOM 5825 C C . LEU A 1 753 ? -7.918 -3.110 19.913 1.00 63.16 753 LEU A C 1
ATOM 5827 O O . LEU A 1 753 ? -8.427 -3.160 21.030 1.00 63.16 753 LEU A O 1
ATOM 5831 N N . GLY A 1 754 ? -8.577 -2.625 18.860 1.00 56.94 754 GLY A N 1
ATOM 5832 C CA . GLY A 1 754 ? -9.957 -2.140 18.888 1.00 56.94 754 GLY A CA 1
ATOM 5833 C C . GLY A 1 754 ? -10.944 -3.205 19.374 1.00 56.94 754 GLY A C 1
ATOM 5834 O O . GLY A 1 754 ? -11.772 -2.932 20.248 1.00 56.94 754 GLY A O 1
ATOM 5835 N N . THR A 1 755 ? -10.812 -4.454 18.911 1.00 60.28 755 THR A N 1
ATOM 5836 C CA . THR A 1 755 ? -11.647 -5.564 19.411 1.00 60.28 755 THR A CA 1
ATOM 5837 C C . THR A 1 755 ? -11.351 -5.939 20.871 1.00 60.28 755 THR A C 1
ATOM 5839 O O . THR A 1 755 ? -12.271 -6.321 21.600 1.00 60.28 755 THR A O 1
ATOM 5842 N N . ILE A 1 756 ? -10.106 -5.785 21.351 1.00 57.25 756 ILE A N 1
ATOM 5843 C CA . ILE A 1 756 ? -9.767 -5.937 22.783 1.00 57.25 756 ILE A CA 1
ATOM 5844 C C . ILE A 1 756 ? -10.363 -4.780 23.590 1.00 57.25 756 ILE A C 1
ATOM 5846 O O . ILE A 1 756 ? -10.854 -4.971 24.711 1.00 57.25 756 ILE A O 1
ATOM 5850 N N . ALA A 1 757 ? -10.318 -3.579 23.021 1.00 51.06 757 ALA A N 1
ATOM 5851 C CA . ALA A 1 757 ? -10.743 -2.348 23.650 1.00 51.06 757 ALA A CA 1
ATOM 5852 C C . ALA A 1 757 ? -12.255 -2.325 23.905 1.00 51.06 757 ALA A C 1
ATOM 5854 O O . ALA A 1 757 ? -12.677 -1.818 24.943 1.00 51.06 757 ALA A O 1
ATOM 5855 N N . MET A 1 758 ? -13.076 -2.956 23.053 1.00 53.88 758 MET A N 1
ATOM 5856 C CA . MET A 1 758 ? -14.547 -3.054 23.180 1.00 53.88 758 MET A CA 1
ATOM 5857 C C . MET A 1 758 ? -15.081 -3.659 24.515 1.00 53.88 758 MET A C 1
ATOM 5859 O O . MET A 1 758 ? -16.289 -3.813 24.694 1.00 53.88 758 MET A O 1
ATOM 5863 N N . ARG A 1 759 ? -14.226 -3.961 25.502 1.00 53.19 759 ARG A N 1
ATOM 5864 C CA . ARG A 1 759 ? -14.505 -4.628 26.792 1.00 53.19 759 ARG A CA 1
ATOM 5865 C C . ARG A 1 759 ? -14.726 -3.719 28.016 1.00 53.19 759 ARG A C 1
ATOM 5867 O O . ARG A 1 759 ? -14.332 -4.084 29.115 1.00 53.19 759 ARG A O 1
ATOM 5874 N N . ARG A 1 760 ? -15.413 -2.581 27.876 1.00 42.97 760 ARG A N 1
ATOM 5875 C CA . ARG A 1 760 ? -15.271 -1.395 28.765 1.00 42.97 760 ARG A CA 1
ATOM 5876 C C . ARG A 1 760 ? -13.884 -0.770 28.568 1.00 42.97 760 ARG A C 1
ATOM 5878 O O . ARG A 1 760 ? -12.863 -1.450 28.629 1.00 42.97 760 ARG A O 1
ATOM 5885 N N . GLY A 1 761 ? -13.874 0.532 28.294 1.00 50.12 761 GLY A N 1
ATOM 5886 C CA . GLY A 1 761 ? -12.651 1.254 27.939 1.00 50.12 761 GLY A CA 1
ATOM 5887 C C . GLY A 1 761 ? -12.242 1.153 26.472 1.00 50.12 761 GLY A C 1
ATOM 5888 O O . GLY A 1 761 ? -11.046 1.182 26.192 1.00 50.12 761 GLY A O 1
ATOM 5889 N N . PHE A 1 762 ? -13.223 1.087 25.552 1.00 44.09 762 PHE A N 1
ATOM 5890 C CA . PHE A 1 762 ? -13.025 1.062 24.086 1.00 44.09 762 PHE A CA 1
ATOM 5891 C C . PHE A 1 762 ? -12.028 2.096 23.586 1.00 44.09 762 PHE A C 1
ATOM 5893 O O . PHE A 1 762 ? -11.294 1.828 22.651 1.00 44.09 762 PHE A O 1
ATOM 5900 N N . PHE A 1 763 ? -11.936 3.230 24.259 1.00 42.31 763 PHE A N 1
ATOM 5901 C CA . PHE A 1 763 ? -11.095 4.318 23.803 1.00 42.31 763 PHE A CA 1
ATOM 5902 C C . PHE A 1 763 ? -9.807 4.488 24.610 1.00 42.31 763 PHE A C 1
ATOM 5904 O O . PHE A 1 763 ? -8.812 4.915 24.045 1.00 42.31 763 PHE A O 1
ATOM 5911 N N . GLN A 1 764 ? -9.747 4.027 25.865 1.00 43.84 764 GLN A N 1
ATOM 5912 C CA . GLN A 1 764 ? -8.491 3.992 26.629 1.00 43.84 764 GLN A CA 1
ATOM 5913 C C . GLN A 1 764 ? -7.469 3.023 26.044 1.00 43.84 764 GLN A C 1
ATOM 5915 O O . GLN A 1 764 ? -6.281 3.320 25.984 1.00 43.84 764 GLN A O 1
ATOM 5920 N N . LYS A 1 765 ? -7.928 1.847 25.611 1.00 44.88 765 LYS A N 1
ATOM 5921 C CA . LYS A 1 765 ? -7.041 0.837 25.023 1.00 44.88 765 LYS A CA 1
ATOM 5922 C C . LYS A 1 765 ? -6.721 1.147 23.564 1.00 44.88 765 LYS A C 1
ATOM 5924 O O . LYS A 1 765 ? -5.619 0.830 23.138 1.00 44.88 765 LYS A O 1
ATOM 5929 N N . LEU A 1 766 ? -7.638 1.822 22.857 1.00 42.28 766 LEU A N 1
ATOM 5930 C CA . LEU A 1 766 ? -7.374 2.390 21.536 1.00 42.28 766 LEU A CA 1
ATOM 5931 C C . LEU A 1 766 ? -6.290 3.475 21.627 1.00 42.28 766 LEU A C 1
ATOM 5933 O O . LEU A 1 766 ? -5.331 3.414 20.877 1.00 42.28 766 LEU A O 1
ATOM 5937 N N . ALA A 1 767 ? -6.371 4.388 22.600 1.00 45.56 767 ALA A N 1
ATOM 5938 C CA . ALA A 1 767 ? -5.361 5.424 22.818 1.00 45.56 767 ALA A CA 1
ATOM 5939 C C . ALA A 1 767 ? -3.966 4.833 23.086 1.00 45.56 767 ALA A C 1
ATOM 5941 O O . ALA A 1 767 ? -3.027 5.190 22.390 1.00 45.56 767 ALA A O 1
ATOM 5942 N N . VAL A 1 768 ? -3.834 3.857 23.996 1.00 47.62 768 VAL A N 1
ATOM 5943 C CA . VAL A 1 768 ? -2.542 3.185 24.262 1.00 47.62 768 VAL A CA 1
ATOM 5944 C C . VAL A 1 768 ? -2.014 2.450 23.023 1.00 47.62 768 VAL A C 1
ATOM 5946 O O . VAL A 1 768 ? -0.818 2.499 22.741 1.00 47.62 768 VAL A O 1
ATOM 5949 N N . SER A 1 769 ? -2.893 1.799 22.251 1.00 45.38 769 SER A N 1
ATOM 5950 C CA . SER A 1 769 ? -2.496 1.134 21.007 1.00 45.38 769 SER A CA 1
ATOM 5951 C C . SER A 1 769 ? -2.059 2.104 19.918 1.00 45.38 769 SER A C 1
ATOM 5953 O O . SER A 1 769 ? -1.053 1.855 19.261 1.00 45.38 769 SER A O 1
ATOM 5955 N N . SER A 1 770 ? -2.776 3.217 19.761 1.00 48.31 770 SER A N 1
ATOM 5956 C CA . SER A 1 770 ? -2.436 4.284 18.829 1.00 48.31 770 SER A CA 1
ATOM 5957 C C . SER A 1 770 ? -1.109 4.918 19.230 1.00 48.31 770 SER A C 1
ATOM 5959 O O . SER A 1 770 ? -0.250 5.083 18.380 1.00 48.31 770 SER A O 1
ATOM 5961 N N . SER A 1 771 ? -0.885 5.185 20.520 1.00 46.56 771 SER A N 1
ATOM 5962 C CA . SER A 1 771 ? 0.372 5.739 21.032 1.00 46.56 771 SER A CA 1
ATOM 5963 C C . SER A 1 771 ? 1.566 4.815 20.793 1.00 46.56 771 SER A C 1
ATOM 5965 O O . SER A 1 771 ? 2.602 5.299 20.362 1.00 46.56 771 SER A O 1
ATOM 5967 N N . LEU A 1 772 ? 1.444 3.497 20.995 1.00 49.03 772 LEU A N 1
ATOM 5968 C CA . LEU A 1 772 ? 2.535 2.556 20.696 1.00 49.03 772 LEU A CA 1
ATOM 5969 C C . LEU A 1 772 ? 2.823 2.484 19.187 1.00 49.03 772 LEU A C 1
ATOM 5971 O O . LEU A 1 772 ? 3.977 2.443 18.772 1.00 49.03 772 LEU A O 1
ATOM 5975 N N . ILE A 1 773 ? 1.766 2.517 18.374 1.00 52.00 773 ILE A N 1
ATOM 5976 C CA . ILE A 1 773 ? 1.831 2.575 16.910 1.00 52.00 773 ILE A CA 1
ATOM 5977 C C . ILE A 1 773 ? 2.534 3.852 16.436 1.00 52.00 773 ILE A C 1
ATOM 5979 O O . ILE A 1 773 ? 3.417 3.774 15.585 1.00 52.00 773 ILE A O 1
ATOM 5983 N N . PHE A 1 774 ? 2.196 5.003 17.018 1.00 53.06 774 PHE A N 1
ATOM 5984 C CA . PHE A 1 774 ? 2.827 6.283 16.712 1.00 53.06 774 PHE A CA 1
ATOM 5985 C C . PHE A 1 774 ? 4.264 6.349 17.223 1.00 53.06 774 PHE A C 1
ATOM 5987 O O . PHE A 1 774 ? 5.116 6.831 16.500 1.00 53.06 774 PHE A O 1
ATOM 5994 N N . VAL A 1 775 ? 4.575 5.798 18.399 1.00 49.31 775 VAL A N 1
ATOM 5995 C CA . VAL A 1 775 ? 5.955 5.717 18.907 1.00 49.31 775 VAL A CA 1
ATOM 5996 C C . VAL A 1 775 ? 6.820 4.862 17.989 1.00 49.31 775 VAL A C 1
ATOM 5998 O O . VAL A 1 775 ? 7.925 5.269 17.651 1.00 49.31 775 VAL A O 1
ATOM 6001 N N . ILE A 1 776 ? 6.313 3.717 17.526 1.00 49.97 776 ILE A N 1
ATOM 6002 C CA . ILE A 1 776 ? 7.019 2.881 16.551 1.00 49.97 776 ILE A CA 1
ATOM 6003 C C . ILE A 1 776 ? 7.181 3.652 15.235 1.00 49.97 776 ILE A C 1
ATOM 6005 O O . ILE A 1 776 ? 8.297 3.764 14.744 1.00 49.97 776 ILE A O 1
ATOM 6009 N N . ALA A 1 777 ? 6.118 4.259 14.700 1.00 51.28 777 ALA A N 1
ATOM 6010 C CA . ALA A 1 777 ? 6.192 5.065 13.480 1.00 51.28 777 ALA A CA 1
ATOM 6011 C C . ALA A 1 777 ? 7.195 6.235 13.595 1.00 51.28 777 ALA A C 1
ATOM 6013 O O . ALA A 1 777 ? 7.981 6.455 12.677 1.00 51.28 777 ALA A O 1
ATOM 6014 N N . SER A 1 778 ? 7.226 6.940 14.727 1.00 48.06 778 SER A N 1
ATOM 6015 C CA . SER A 1 778 ? 8.126 8.069 14.987 1.00 48.06 778 SER A CA 1
ATOM 6016 C C . SER A 1 778 ? 9.578 7.631 15.213 1.00 48.06 778 SER A C 1
ATOM 6018 O O . SER A 1 778 ? 10.478 8.238 14.638 1.00 48.06 778 SER A O 1
ATOM 6020 N N . LEU A 1 779 ? 9.833 6.551 15.966 1.00 47.16 779 LEU A N 1
ATOM 6021 C CA . LEU A 1 779 ? 11.179 5.970 16.127 1.00 47.16 779 LEU A CA 1
ATOM 6022 C C . LEU A 1 779 ? 11.765 5.507 14.783 1.00 47.16 779 LEU A C 1
ATOM 6024 O O . LEU A 1 779 ? 12.969 5.605 14.561 1.00 47.16 779 LEU A O 1
ATOM 6028 N N . LEU A 1 780 ? 10.911 5.045 13.868 1.00 50.03 780 LEU A N 1
ATOM 6029 C CA . LEU A 1 780 ? 11.305 4.607 12.529 1.00 50.03 780 LEU A CA 1
ATOM 6030 C C . LEU A 1 780 ? 11.613 5.772 11.579 1.00 50.03 780 LEU A C 1
ATOM 6032 O O . LEU A 1 780 ? 12.509 5.653 10.746 1.00 50.03 780 LEU A O 1
ATOM 6036 N N . VAL A 1 781 ? 10.915 6.905 11.707 1.00 49.34 781 VAL A N 1
ATOM 6037 C CA . VAL A 1 781 ? 11.234 8.138 10.961 1.00 49.34 781 VAL A CA 1
ATOM 6038 C C . VAL A 1 781 ? 12.553 8.745 11.452 1.00 49.34 781 VAL A C 1
ATOM 6040 O O . VAL A 1 781 ? 13.359 9.198 10.640 1.00 49.34 781 VAL A O 1
ATOM 6043 N N . LEU A 1 782 ? 12.818 8.673 12.761 1.00 41.97 782 LEU A N 1
ATOM 6044 C CA . LEU A 1 782 ? 14.066 9.130 13.382 1.00 41.97 782 LEU A CA 1
ATOM 6045 C C . LEU A 1 782 ? 15.295 8.289 12.986 1.00 41.97 782 LEU A C 1
ATOM 6047 O O . LEU A 1 782 ? 16.415 8.781 13.073 1.00 41.97 782 LEU A O 1
ATOM 6051 N N . SER A 1 783 ? 15.116 7.051 12.510 1.00 43.19 783 SER A N 1
ATOM 6052 C CA . SER A 1 783 ? 16.221 6.133 12.183 1.00 43.19 783 SER A CA 1
ATOM 6053 C C . SER A 1 783 ? 16.934 6.415 10.841 1.00 43.19 783 SER A C 1
ATOM 6055 O O . SER A 1 783 ? 17.861 5.686 10.485 1.00 43.19 783 SER A O 1
ATOM 6057 N N . GLY A 1 784 ? 16.538 7.447 10.083 1.00 41.56 784 GLY A N 1
ATOM 6058 C CA . GLY A 1 784 ? 17.363 8.014 9.001 1.00 41.56 784 GLY A CA 1
ATOM 6059 C C . GLY A 1 784 ? 17.638 7.127 7.770 1.00 41.56 784 GLY A C 1
ATOM 6060 O O . GLY A 1 784 ? 18.634 7.340 7.086 1.00 41.56 784 GLY A O 1
ATOM 6061 N N . GLY A 1 785 ? 16.789 6.139 7.459 1.00 52.09 785 GLY A N 1
ATOM 6062 C CA . GLY A 1 785 ? 16.981 5.224 6.316 1.00 52.09 785 GLY A CA 1
ATOM 6063 C C . GLY A 1 785 ? 16.182 5.567 5.045 1.00 52.09 785 GLY A C 1
ATOM 6064 O O . GLY A 1 785 ? 15.410 6.519 5.013 1.00 52.09 785 GLY A O 1
ATOM 6065 N N . ASN A 1 786 ? 16.271 4.717 4.007 1.00 47.62 786 ASN A N 1
ATOM 6066 C CA . ASN A 1 786 ? 15.488 4.791 2.749 1.00 47.62 786 ASN A CA 1
ATOM 6067 C C . ASN A 1 786 ? 13.960 4.971 2.939 1.00 47.62 786 ASN A C 1
ATOM 6069 O O . ASN A 1 786 ? 13.260 5.364 2.007 1.00 47.62 786 ASN A O 1
ATOM 6073 N N . VAL A 1 787 ? 13.436 4.697 4.137 1.00 49.12 787 VAL A N 1
ATOM 6074 C CA . VAL A 1 787 ? 12.046 4.946 4.546 1.00 49.12 787 VAL A CA 1
ATOM 6075 C C . VAL A 1 787 ? 11.744 6.447 4.679 1.00 49.12 787 VAL A C 1
ATOM 6077 O O . VAL A 1 787 ? 10.686 6.874 4.225 1.00 49.12 787 VAL A O 1
ATOM 6080 N N . SER A 1 788 ? 12.671 7.265 5.196 1.00 48.72 788 SER A N 1
ATOM 6081 C CA . SER A 1 788 ? 12.493 8.724 5.293 1.00 48.72 788 SER A CA 1
ATOM 6082 C C . SER A 1 788 ? 12.486 9.381 3.909 1.00 48.72 788 SER A C 1
ATOM 6084 O O . SER A 1 788 ? 11.618 10.199 3.623 1.00 48.72 788 SER A O 1
ATOM 6086 N N . LYS A 1 789 ? 13.359 8.932 2.991 1.00 49.41 789 LYS A N 1
ATOM 6087 C CA . LYS A 1 789 ? 13.350 9.360 1.578 1.00 49.41 789 LYS A CA 1
ATOM 6088 C C . LYS A 1 789 ? 12.017 9.049 0.886 1.00 49.41 789 LYS A C 1
ATOM 6090 O O . LYS A 1 789 ? 11.555 9.847 0.080 1.00 49.41 789 LYS A O 1
ATOM 6095 N N . ARG A 1 790 ? 11.365 7.933 1.234 1.00 49.88 790 ARG A N 1
ATOM 6096 C CA . ARG A 1 790 ? 10.064 7.510 0.676 1.00 49.88 790 ARG A CA 1
ATOM 6097 C C . ARG A 1 790 ? 8.848 8.198 1.306 1.00 49.88 790 ARG A C 1
ATOM 6099 O O . ARG A 1 790 ? 7.802 8.225 0.672 1.00 49.88 790 ARG A O 1
ATOM 6106 N N . LEU A 1 791 ? 8.981 8.719 2.524 1.00 44.28 791 LEU A N 1
ATOM 6107 C CA . LEU A 1 791 ? 7.969 9.540 3.203 1.00 44.28 791 LEU A CA 1
ATOM 6108 C C . LEU A 1 791 ? 8.201 11.048 2.999 1.00 44.28 791 LEU A C 1
ATOM 6110 O O . LEU A 1 791 ? 7.406 11.854 3.468 1.00 44.28 791 LEU A O 1
ATOM 6114 N N . SER A 1 792 ? 9.281 11.433 2.312 1.00 48.31 792 SER A N 1
ATOM 6115 C CA . SER A 1 792 ? 9.517 12.815 1.894 1.00 48.31 792 SER A CA 1
ATOM 6116 C C . SER A 1 792 ? 8.496 13.252 0.843 1.00 48.31 792 SER A C 1
ATOM 6118 O O . SER A 1 792 ? 7.912 12.418 0.157 1.00 48.31 792 SER A O 1
ATOM 6120 N N . GLU A 1 793 ? 8.330 14.558 0.660 1.00 38.75 793 GLU A N 1
ATOM 6121 C CA . GLU A 1 793 ? 7.490 15.148 -0.392 1.00 38.75 793 GLU A CA 1
ATOM 6122 C C . GLU A 1 793 ? 7.806 14.572 -1.780 1.00 38.75 793 GLU A C 1
ATOM 6124 O O . GLU A 1 793 ? 6.891 14.241 -2.524 1.00 38.75 793 GLU A O 1
ATOM 6129 N N . LYS A 1 794 ? 9.089 14.313 -2.073 1.00 42.06 794 LYS A N 1
ATOM 6130 C CA . LYS A 1 794 ? 9.519 13.637 -3.302 1.00 42.06 794 LYS A CA 1
ATOM 6131 C C . LYS A 1 794 ? 9.094 12.167 -3.323 1.00 42.06 794 LYS A C 1
ATOM 6133 O O . LYS A 1 794 ? 8.615 11.706 -4.335 1.00 42.06 794 LYS A O 1
ATOM 6138 N N . GLY A 1 795 ? 9.160 11.455 -2.197 1.00 47.16 795 GLY A N 1
ATOM 6139 C CA . GLY A 1 795 ? 8.737 10.051 -2.078 1.00 47.16 795 GLY A CA 1
ATOM 6140 C C . GLY A 1 795 ? 7.217 9.804 -2.048 1.00 47.16 795 GLY A C 1
ATOM 6141 O O . GLY A 1 795 ? 6.777 8.703 -2.404 1.00 47.16 795 GLY A O 1
ATOM 6142 N N . ILE A 1 796 ? 6.435 10.804 -1.618 1.00 43.97 796 ILE A N 1
ATOM 6143 C CA . ILE A 1 796 ? 4.962 10.845 -1.659 1.00 43.97 796 ILE A CA 1
ATOM 6144 C C . ILE A 1 796 ? 4.484 11.339 -3.028 1.00 43.97 796 ILE A C 1
ATOM 6146 O O . ILE A 1 796 ? 3.543 10.765 -3.570 1.00 43.97 796 ILE A O 1
ATOM 6150 N N . ALA A 1 797 ? 5.148 12.333 -3.624 1.00 43.66 797 ALA A N 1
ATOM 6151 C CA . ALA A 1 797 ? 4.946 12.679 -5.026 1.00 43.66 797 ALA A CA 1
ATOM 6152 C C . ALA A 1 797 ? 5.243 11.450 -5.886 1.00 43.66 797 ALA A C 1
ATOM 6154 O O . ALA A 1 797 ? 4.315 10.961 -6.503 1.00 43.66 797 ALA A O 1
ATOM 6155 N N . ASP A 1 798 ? 6.421 10.831 -5.750 1.00 42.69 798 ASP A N 1
ATOM 6156 C CA . ASP A 1 798 ? 6.799 9.557 -6.379 1.00 42.69 798 ASP A CA 1
ATOM 6157 C C . ASP A 1 798 ? 5.873 8.392 -5.999 1.00 42.69 798 ASP A C 1
ATOM 6159 O O . ASP A 1 798 ? 5.931 7.368 -6.650 1.00 42.69 798 ASP A O 1
ATOM 6163 N N . PHE A 1 799 ? 5.043 8.476 -4.948 1.00 43.94 799 PHE A N 1
ATOM 6164 C CA . PHE A 1 799 ? 4.000 7.477 -4.656 1.00 43.94 799 PHE A CA 1
ATOM 6165 C C . PHE A 1 799 ? 2.749 7.707 -5.501 1.00 43.94 799 PHE A C 1
ATOM 6167 O O . PHE A 1 799 ? 2.172 6.757 -6.022 1.00 43.94 799 PHE A O 1
ATOM 6174 N N . ALA A 1 800 ? 2.326 8.967 -5.605 1.00 40.59 800 ALA A N 1
ATOM 6175 C CA . ALA A 1 800 ? 1.209 9.384 -6.441 1.00 40.59 800 ALA A CA 1
ATOM 6176 C C . ALA A 1 800 ? 1.572 9.328 -7.938 1.00 40.59 800 ALA A C 1
ATOM 6178 O O . ALA A 1 800 ? 0.707 9.070 -8.771 1.00 40.59 800 ALA A O 1
ATOM 6179 N N . THR A 1 801 ? 2.853 9.516 -8.261 1.00 39.22 801 THR A N 1
ATOM 6180 C CA . THR A 1 801 ? 3.438 9.520 -9.602 1.00 39.22 801 THR A CA 1
ATOM 6181 C C . THR A 1 801 ? 4.280 8.277 -9.895 1.00 39.22 801 THR A C 1
ATOM 6183 O O . THR A 1 801 ? 4.932 8.271 -10.936 1.00 39.22 801 THR A O 1
ATOM 6186 N N . ASP A 1 802 ? 4.264 7.221 -9.052 1.00 45.69 802 ASP A N 1
ATOM 6187 C CA . ASP A 1 802 ? 4.895 5.918 -9.358 1.00 45.69 802 ASP A CA 1
ATOM 6188 C C . ASP A 1 802 ? 4.164 5.311 -10.563 1.00 45.69 802 ASP A C 1
ATOM 6190 O O . ASP A 1 802 ? 3.253 4.487 -10.415 1.00 45.69 802 ASP A O 1
ATOM 6194 N N . GLN A 1 803 ? 4.522 5.762 -11.769 1.00 44.34 803 GLN A N 1
ATOM 6195 C CA . GLN A 1 803 ? 3.876 5.382 -13.024 1.00 44.34 803 GLN A CA 1
ATOM 6196 C C . GLN A 1 803 ? 3.837 3.853 -13.167 1.00 44.34 803 GLN A C 1
ATOM 6198 O O . GLN A 1 803 ? 2.899 3.322 -13.750 1.00 44.34 803 GLN A O 1
ATOM 6203 N N . GLY A 1 804 ? 4.786 3.144 -12.537 1.00 53.06 804 GLY A N 1
ATOM 6204 C CA . GLY A 1 804 ? 4.893 1.688 -12.505 1.00 53.06 804 GLY A CA 1
ATOM 6205 C C . GLY A 1 804 ? 3.770 0.935 -11.776 1.00 53.06 804 GLY A C 1
ATOM 6206 O O . GLY A 1 804 ? 3.458 -0.183 -12.162 1.00 53.06 804 GLY A O 1
ATOM 6207 N N . ARG A 1 805 ? 3.149 1.485 -10.721 1.00 60.94 805 ARG A N 1
ATOM 6208 C CA . ARG A 1 805 ? 2.175 0.732 -9.890 1.00 60.94 805 ARG A CA 1
ATOM 6209 C C . ARG A 1 805 ? 0.732 1.114 -10.141 1.00 60.94 805 ARG A C 1
ATOM 6211 O O . ARG A 1 805 ? -0.117 0.237 -10.294 1.00 60.94 805 ARG A O 1
ATOM 6218 N N . SER A 1 806 ? 0.455 2.414 -10.175 1.00 61.72 806 SER A N 1
ATOM 6219 C CA . SER A 1 806 ? -0.858 2.908 -10.585 1.00 61.72 806 SER A CA 1
ATOM 6220 C C . SER A 1 806 ? -1.131 2.515 -12.038 1.00 61.72 806 SER A C 1
ATOM 6222 O O . SER A 1 806 ? -2.235 2.063 -12.330 1.00 61.72 806 SER A O 1
ATOM 6224 N N . GLY A 1 807 ? -0.109 2.556 -12.903 1.00 69.62 807 GLY A N 1
ATOM 6225 C CA . GLY A 1 807 ? -0.176 2.069 -14.281 1.00 69.62 807 GLY A CA 1
ATOM 6226 C C . GLY A 1 807 ? -0.638 0.615 -14.379 1.00 69.62 807 GLY A C 1
ATOM 6227 O O . GLY A 1 807 ? -1.661 0.363 -15.003 1.00 69.62 807 GLY A O 1
ATOM 6228 N N . VAL A 1 808 ? 0.016 -0.328 -13.683 1.00 76.88 808 VAL A N 1
ATOM 6229 C CA . VAL A 1 808 ? -0.363 -1.758 -13.724 1.00 76.88 808 VAL A CA 1
ATOM 6230 C C . VAL A 1 808 ? -1.794 -1.978 -13.242 1.00 76.88 808 VAL A C 1
ATOM 6232 O O . VAL A 1 808 ? -2.529 -2.772 -13.829 1.00 76.88 808 VAL A O 1
ATOM 6235 N N . PHE A 1 809 ? -2.217 -1.266 -12.193 1.00 79.62 809 PHE A N 1
ATOM 6236 C CA . PHE A 1 809 ? -3.588 -1.342 -11.693 1.00 79.62 809 PHE A CA 1
ATOM 6237 C C . PHE A 1 809 ? -4.600 -0.863 -12.748 1.00 79.62 809 PHE A C 1
ATOM 6239 O O . PHE A 1 809 ? -5.569 -1.568 -13.033 1.00 79.62 809 PHE A O 1
ATOM 6246 N N . PHE A 1 810 ? -4.370 0.310 -13.352 1.00 80.06 810 PHE A N 1
ATOM 6247 C CA . PHE A 1 810 ? -5.253 0.874 -14.376 1.00 80.06 810 PHE A CA 1
ATOM 6248 C C . PHE A 1 810 ? -5.253 0.058 -15.671 1.00 80.06 810 PHE A C 1
ATOM 6250 O O . PHE A 1 810 ? -6.322 -0.175 -16.231 1.00 80.06 810 PHE A O 1
ATOM 6257 N N . GLU A 1 811 ? -4.102 -0.428 -16.130 1.00 85.25 811 GLU A N 1
ATOM 6258 C CA . GLU A 1 811 ? -4.026 -1.287 -17.313 1.00 85.25 811 GLU A CA 1
ATOM 6259 C C . GLU A 1 811 ? -4.665 -2.654 -17.069 1.00 85.25 811 GLU A C 1
ATOM 6261 O O . GLU A 1 811 ? -5.366 -3.161 -17.940 1.00 85.25 811 GLU A O 1
ATOM 6266 N N . THR A 1 812 ? -4.531 -3.220 -15.864 1.00 88.38 812 THR A N 1
ATOM 6267 C CA . THR A 1 812 ? -5.252 -4.451 -15.504 1.00 88.38 812 THR A CA 1
ATOM 6268 C C . THR A 1 812 ? -6.758 -4.218 -15.491 1.00 88.38 812 THR A C 1
ATOM 6270 O O . THR A 1 812 ? -7.520 -5.061 -15.967 1.00 88.38 812 THR A O 1
ATOM 6273 N N . LEU A 1 813 ? -7.213 -3.080 -14.960 1.00 85.88 813 LEU A N 1
ATOM 6274 C CA . LEU A 1 813 ? -8.629 -2.729 -14.983 1.00 85.88 813 LEU A CA 1
ATOM 6275 C C . LEU A 1 813 ? -9.120 -2.559 -16.425 1.00 85.88 813 LEU A C 1
ATOM 6277 O O . LEU A 1 813 ? -10.171 -3.089 -16.763 1.00 85.88 813 LEU A O 1
ATOM 6281 N N . LYS A 1 814 ? -8.338 -1.903 -17.291 1.00 83.62 814 LYS A N 1
ATOM 6282 C CA . LYS A 1 814 ? -8.634 -1.772 -18.723 1.00 83.62 814 LYS A CA 1
ATOM 6283 C C . LYS A 1 814 ? -8.739 -3.137 -19.406 1.00 83.62 814 LYS A C 1
ATOM 6285 O O . LYS A 1 814 ? -9.732 -3.390 -20.071 1.00 83.62 814 LYS A O 1
ATOM 6290 N N . MET A 1 815 ? -7.784 -4.036 -19.167 1.00 86.56 815 MET A N 1
ATOM 6291 C CA . MET A 1 815 ? -7.832 -5.422 -19.651 1.00 86.56 815 MET A CA 1
ATOM 6292 C C . MET A 1 815 ? -9.083 -6.161 -19.149 1.00 86.56 815 MET A C 1
ATOM 6294 O O . MET A 1 815 ? -9.700 -6.928 -19.878 1.00 86.56 815 MET A O 1
ATOM 6298 N N . THR A 1 816 ? -9.484 -5.917 -17.901 1.00 86.69 816 THR A N 1
ATOM 6299 C CA . THR A 1 816 ? -10.686 -6.520 -17.308 1.00 86.69 816 THR A CA 1
ATOM 6300 C C . THR A 1 816 ? -11.968 -6.014 -17.974 1.00 86.69 816 THR A C 1
ATOM 6302 O O . THR A 1 816 ? -12.929 -6.770 -18.084 1.00 86.69 816 THR A O 1
ATOM 6305 N N . LEU A 1 817 ? -12.007 -4.758 -18.431 1.00 84.00 817 LEU A N 1
ATOM 6306 C CA . LEU A 1 817 ? -13.186 -4.193 -19.097 1.00 84.00 817 LEU A CA 1
ATOM 6307 C C . LEU A 1 817 ? -13.511 -4.883 -20.431 1.00 84.00 817 LEU A C 1
ATOM 6309 O O . LEU A 1 817 ? -14.674 -4.861 -20.829 1.00 84.00 817 LEU A O 1
ATOM 6313 N N . ASP A 1 818 ? -12.542 -5.553 -21.058 1.00 79.31 818 ASP A N 1
ATOM 6314 C CA . ASP A 1 818 ? -12.763 -6.360 -22.266 1.00 79.31 818 ASP A CA 1
ATOM 6315 C C . ASP A 1 818 ? -13.437 -7.713 -21.961 1.00 79.31 818 ASP A C 1
ATOM 6317 O O . ASP A 1 818 ? -14.112 -8.276 -22.821 1.00 79.31 818 ASP A O 1
ATOM 6321 N N . SER A 1 819 ? -13.304 -8.238 -20.733 1.00 83.81 819 SER A N 1
ATOM 6322 C CA . SER A 1 819 ? -13.997 -9.456 -20.271 1.00 83.81 819 SER A CA 1
ATOM 6323 C C . SER A 1 819 ? -14.465 -9.331 -18.808 1.00 83.81 819 SER A C 1
ATOM 6325 O O . SER A 1 819 ? -13.974 -10.029 -17.914 1.00 83.81 819 SER A O 1
ATOM 6327 N N . PRO A 1 820 ? -15.444 -8.455 -18.514 1.00 86.50 820 PRO A N 1
ATOM 6328 C CA . PRO A 1 820 ? -15.773 -8.092 -17.136 1.00 86.50 820 PRO A CA 1
ATOM 6329 C C . PRO A 1 820 ? -16.528 -9.197 -16.389 1.00 86.50 820 PRO A C 1
ATOM 6331 O O . PRO A 1 820 ? -16.482 -9.259 -15.162 1.00 86.50 820 PRO A O 1
ATOM 6334 N N . TRP A 1 821 ? -17.241 -10.075 -17.099 1.00 88.50 821 TRP A N 1
ATOM 6335 C CA . TRP A 1 821 ? -18.147 -11.051 -16.485 1.00 88.50 821 TRP A CA 1
ATOM 6336 C C . TRP A 1 821 ? -17.452 -12.347 -16.070 1.00 88.50 821 TRP A C 1
ATOM 6338 O O . TRP A 1 821 ? -17.616 -12.776 -14.928 1.00 88.50 821 TRP A O 1
ATOM 6348 N N . ILE A 1 822 ? -16.692 -12.951 -16.988 1.00 87.94 822 ILE A N 1
ATOM 6349 C CA . ILE A 1 822 ? -16.062 -14.275 -16.827 1.00 87.94 822 ILE A CA 1
ATOM 6350 C C . ILE A 1 822 ? -14.534 -14.154 -16.671 1.00 87.94 822 ILE A C 1
ATOM 6352 O O . ILE A 1 822 ? -13.893 -15.086 -16.190 1.00 87.94 822 ILE A O 1
ATOM 6356 N N . GLY A 1 823 ? -13.951 -12.995 -17.002 1.00 90.06 823 GLY A N 1
ATOM 6357 C CA . GLY A 1 823 ? -12.505 -12.789 -16.988 1.00 90.06 823 GLY A CA 1
ATOM 6358 C C . GLY A 1 823 ? -11.809 -13.468 -18.169 1.00 90.06 823 GLY A C 1
ATOM 6359 O O . GLY A 1 823 ? -12.451 -13.949 -19.105 1.00 90.06 823 GLY A O 1
ATOM 6360 N N . ILE A 1 824 ? -10.478 -13.496 -18.131 1.00 90.19 824 ILE A N 1
ATOM 6361 C CA . ILE A 1 824 ? -9.625 -14.111 -19.168 1.00 90.19 824 ILE A CA 1
ATOM 6362 C C . ILE A 1 824 ? -9.321 -15.602 -18.914 1.00 90.19 824 ILE A C 1
ATOM 6364 O O . ILE A 1 824 ? -8.550 -16.216 -19.649 1.00 90.19 824 ILE A O 1
ATOM 6368 N N . GLY A 1 825 ? -9.900 -16.194 -17.866 1.00 92.44 825 GLY A N 1
ATOM 6369 C CA . GLY A 1 825 ? -9.609 -17.549 -17.397 1.00 92.44 825 GLY A CA 1
ATOM 6370 C C . GLY A 1 825 ? -8.448 -17.593 -16.397 1.00 92.44 825 GLY A C 1
ATOM 6371 O O . GLY A 1 825 ? -7.426 -16.929 -16.580 1.00 92.44 825 GLY A O 1
ATOM 6372 N N . LEU A 1 826 ? -8.595 -18.412 -15.349 1.00 93.06 826 LEU A N 1
ATOM 6373 C CA . LEU A 1 826 ? -7.597 -18.589 -14.283 1.00 93.06 826 LEU A CA 1
ATOM 6374 C C . LEU A 1 826 ? -6.212 -18.956 -14.838 1.00 93.06 826 LEU A C 1
ATOM 6376 O O . LEU A 1 826 ? -6.101 -19.762 -15.760 1.00 93.06 826 LEU A O 1
ATOM 6380 N N . GLY A 1 827 ? -5.163 -18.369 -14.264 1.00 90.62 827 GLY A N 1
ATOM 6381 C CA . GLY A 1 827 ? -3.760 -18.597 -14.615 1.00 90.62 827 GLY A CA 1
ATOM 6382 C C . GLY A 1 827 ? -3.257 -17.887 -15.879 1.00 90.62 827 GLY A C 1
ATOM 6383 O O . GLY A 1 827 ? -2.096 -18.080 -16.236 1.00 90.62 827 GLY A O 1
ATOM 6384 N N . ASN A 1 828 ? -4.081 -17.090 -16.570 1.00 92.06 828 ASN A N 1
ATOM 6385 C CA . ASN A 1 828 ? -3.689 -16.439 -17.827 1.00 92.06 828 ASN A CA 1
ATOM 6386 C C . ASN A 1 828 ? -3.122 -15.023 -17.680 1.00 92.06 828 ASN A C 1
ATOM 6388 O O . ASN A 1 828 ? -2.651 -14.481 -18.680 1.00 92.06 828 ASN A O 1
ATOM 6392 N N . PHE A 1 829 ? -3.136 -14.414 -16.489 1.00 91.06 829 PHE A N 1
ATOM 6393 C CA . PHE A 1 829 ? -2.721 -13.016 -16.321 1.00 91.06 829 PHE A CA 1
ATOM 6394 C C . PHE A 1 829 ? -1.318 -12.739 -16.881 1.00 91.06 829 PHE A C 1
ATOM 6396 O O . PHE A 1 829 ? -1.166 -11.854 -17.717 1.00 91.06 829 PHE A O 1
ATOM 6403 N N . GLU A 1 830 ? -0.310 -13.531 -16.498 1.00 85.50 830 GLU A N 1
ATOM 6404 C CA . GLU A 1 830 ? 1.087 -13.357 -16.943 1.00 85.50 830 GLU A CA 1
ATOM 6405 C C . GLU A 1 830 ? 1.228 -13.393 -18.475 1.00 85.50 830 GLU A C 1
ATOM 6407 O O . GLU A 1 830 ? 2.042 -12.668 -19.052 1.00 85.50 830 GLU A O 1
ATOM 6412 N N . ALA A 1 831 ? 0.444 -14.243 -19.139 1.00 87.62 831 ALA A N 1
ATOM 6413 C CA . ALA A 1 831 ? 0.502 -14.453 -20.581 1.00 87.62 831 ALA A CA 1
ATOM 6414 C C . ALA A 1 831 ? -0.257 -13.378 -21.373 1.00 87.62 831 ALA A C 1
ATOM 6416 O O . ALA A 1 831 ? 0.168 -13.007 -22.463 1.00 87.62 831 ALA A O 1
ATOM 6417 N N . VAL A 1 832 ? -1.371 -12.878 -20.834 1.00 89.44 832 VAL A N 1
ATOM 6418 C CA . VAL A 1 832 ? -2.268 -11.951 -21.539 1.00 89.44 832 VAL A CA 1
ATOM 6419 C C . VAL A 1 832 ? -1.929 -10.491 -21.248 1.00 89.44 832 VAL A C 1
ATOM 6421 O O . VAL A 1 832 ? -1.981 -9.671 -22.158 1.00 89.44 832 VAL A O 1
ATOM 6424 N N . PHE A 1 833 ? -1.533 -10.151 -20.018 1.00 88.12 833 PHE A N 1
ATOM 6425 C CA . PHE A 1 833 ? -1.269 -8.767 -19.606 1.00 88.12 833 PHE A CA 1
ATOM 6426 C C . PHE A 1 833 ? -0.286 -8.000 -20.523 1.00 88.12 833 PHE A C 1
ATOM 6428 O O . PHE A 1 833 ? -0.590 -6.854 -20.863 1.00 88.12 833 PHE A O 1
ATOM 6435 N N . PRO A 1 834 ? 0.827 -8.593 -21.014 1.00 86.00 834 PRO A N 1
ATOM 6436 C CA . PRO A 1 834 ? 1.742 -7.909 -21.936 1.00 86.00 834 PRO A CA 1
ATOM 6437 C C . PRO A 1 834 ? 1.099 -7.443 -23.250 1.00 86.00 834 PRO A C 1
ATOM 6439 O O . PRO A 1 834 ? 1.595 -6.508 -23.863 1.00 86.00 834 PRO A O 1
ATOM 6442 N N . GLN A 1 835 ? -0.009 -8.058 -23.675 1.00 85.44 835 GLN A N 1
ATOM 6443 C CA . GLN A 1 835 ? -0.731 -7.676 -24.896 1.00 85.44 835 GLN A CA 1
ATOM 6444 C C . GLN A 1 835 ? -1.539 -6.378 -24.726 1.00 85.44 835 GLN A C 1
ATOM 6446 O O . GLN A 1 835 ? -1.918 -5.743 -25.706 1.00 85.44 835 GLN A O 1
ATOM 6451 N N . PHE A 1 836 ? -1.802 -5.982 -23.478 1.00 79.31 836 PHE A N 1
ATOM 6452 C CA . PHE A 1 836 ? -2.561 -4.784 -23.115 1.00 79.31 836 PHE A CA 1
ATOM 6453 C C . PHE A 1 836 ? -1.683 -3.662 -22.582 1.00 79.31 836 PHE A C 1
ATOM 6455 O O . PHE A 1 836 ? -2.106 -2.502 -22.588 1.00 79.31 836 PHE A O 1
ATOM 6462 N N . SER A 1 837 ? -0.496 -4.010 -22.081 1.00 75.38 837 SER A N 1
ATOM 6463 C CA . SER A 1 837 ? 0.367 -3.053 -21.413 1.00 75.38 837 SER A CA 1
ATOM 6464 C C . SER A 1 837 ? 1.092 -2.154 -22.401 1.00 75.38 837 SER A C 1
ATOM 6466 O O . SER A 1 837 ? 1.764 -2.610 -23.323 1.00 75.38 837 SER A O 1
ATOM 6468 N N . THR A 1 838 ? 0.971 -0.851 -22.171 1.00 67.75 838 THR A N 1
ATOM 6469 C CA . THR A 1 838 ? 1.719 0.193 -22.884 1.00 67.75 838 THR A CA 1
ATOM 6470 C C . THR A 1 838 ? 2.870 0.741 -22.048 1.00 67.75 838 THR A C 1
ATOM 6472 O O . THR A 1 838 ? 3.545 1.687 -22.450 1.00 67.75 838 THR A O 1
ATOM 6475 N N . MET A 1 839 ? 3.093 0.169 -20.863 1.00 61.81 839 MET A N 1
ATOM 6476 C CA . MET A 1 839 ? 4.058 0.680 -19.906 1.00 61.81 839 MET A CA 1
ATOM 6477 C C . MET A 1 839 ? 5.489 0.450 -20.380 1.00 61.81 839 MET A C 1
ATOM 6479 O O . MET A 1 839 ? 5.937 -0.679 -20.569 1.00 61.81 839 MET A O 1
ATOM 6483 N N . SER A 1 840 ? 6.239 1.546 -20.479 1.00 48.72 840 SER A N 1
ATOM 6484 C CA . SER A 1 840 ? 7.651 1.601 -20.863 1.00 48.72 840 SER A CA 1
ATOM 6485 C C . SER A 1 840 ? 8.604 1.091 -19.771 1.00 48.72 840 SER A C 1
ATOM 6487 O O . SER A 1 840 ? 9.627 1.720 -19.502 1.00 48.72 840 SER A O 1
ATOM 6489 N N . ALA A 1 841 ? 8.298 -0.032 -19.116 1.00 55.03 841 ALA A N 1
ATOM 6490 C CA . ALA A 1 841 ? 9.210 -0.701 -18.188 1.00 55.03 841 ALA A CA 1
ATOM 6491 C C . ALA A 1 841 ? 9.818 -1.960 -18.843 1.00 55.03 841 ALA A C 1
ATOM 6493 O O . ALA A 1 841 ? 9.544 -3.073 -18.394 1.00 55.03 841 ALA A O 1
ATOM 6494 N N . PRO A 1 842 ? 10.683 -1.817 -19.870 1.00 53.53 842 PRO A N 1
ATOM 6495 C CA . PRO A 1 842 ? 11.127 -2.913 -20.740 1.00 53.53 842 PRO A CA 1
ATOM 6496 C C . PRO A 1 842 ? 11.918 -4.025 -20.037 1.00 53.53 842 PRO A C 1
ATOM 6498 O O . PRO A 1 842 ? 12.262 -5.025 -20.664 1.00 53.53 842 PRO A O 1
ATOM 6501 N N . ARG A 1 843 ? 12.234 -3.858 -18.746 1.00 56.47 843 ARG A N 1
ATOM 6502 C CA . ARG A 1 843 ? 13.081 -4.763 -17.959 1.00 56.47 843 ARG A CA 1
ATOM 6503 C C . ARG A 1 843 ? 12.318 -5.749 -17.090 1.00 56.47 843 ARG A C 1
ATOM 6505 O O . ARG A 1 843 ? 12.942 -6.700 -16.633 1.00 56.47 843 ARG A O 1
ATOM 6512 N N . TYR A 1 844 ? 11.031 -5.520 -16.821 1.00 60.75 844 TYR A N 1
ATOM 6513 C CA . TYR A 1 844 ? 10.288 -6.336 -15.863 1.00 60.75 844 TYR A CA 1
ATOM 6514 C C . TYR A 1 844 ? 8.961 -6.820 -16.423 1.00 60.75 844 TYR A C 1
ATOM 6516 O O . TYR A 1 844 ? 8.149 -6.019 -16.876 1.00 60.75 844 TYR A O 1
ATOM 6524 N N . ARG A 1 845 ? 8.710 -8.128 -16.320 1.00 68.81 845 ARG A N 1
ATOM 6525 C CA . ARG A 1 845 ? 7.398 -8.696 -16.635 1.00 68.81 845 ARG A CA 1
ATOM 6526 C C . ARG A 1 845 ? 6.508 -8.660 -15.395 1.00 68.81 845 ARG A C 1
ATOM 6528 O O . ARG A 1 845 ? 6.919 -9.053 -14.301 1.00 68.81 845 ARG A O 1
ATOM 6535 N N . HIS A 1 846 ? 5.275 -8.197 -15.558 1.00 74.69 846 HIS A N 1
ATOM 6536 C CA . HIS A 1 846 ? 4.308 -8.150 -14.467 1.00 74.69 846 HIS A CA 1
ATOM 6537 C C . HIS A 1 846 ? 3.607 -9.504 -14.318 1.00 74.69 846 HIS A C 1
ATOM 6539 O O . HIS A 1 846 ? 2.843 -9.924 -15.180 1.00 74.69 846 HIS A O 1
ATOM 6545 N N . LEU A 1 847 ? 3.868 -10.185 -13.201 1.00 71.38 847 LEU A N 1
ATOM 6546 C CA . LEU A 1 847 ? 3.302 -11.508 -12.898 1.00 71.38 847 LEU A CA 1
ATOM 6547 C C . LEU A 1 847 ? 1.936 -11.428 -12.207 1.00 71.38 847 LEU A C 1
ATOM 6549 O O . LEU A 1 847 ? 1.221 -12.420 -12.124 1.00 71.38 847 LEU A O 1
ATOM 6553 N N . HIS A 1 848 ? 1.603 -10.265 -11.648 1.00 76.69 848 HIS A N 1
ATOM 6554 C CA . HIS A 1 848 ? 0.378 -10.040 -10.892 1.00 76.69 848 HIS A CA 1
ATOM 6555 C C . HIS A 1 848 ? -0.024 -8.560 -10.927 1.00 76.69 848 HIS A C 1
ATOM 6557 O O . HIS A 1 848 ? 0.846 -7.686 -11.016 1.00 76.69 848 HIS A O 1
ATOM 6563 N N . PRO A 1 849 ? -1.308 -8.246 -10.707 1.00 77.12 849 PRO A N 1
ATOM 6564 C CA . PRO A 1 849 ? -1.801 -6.871 -10.674 1.00 77.12 849 PRO A CA 1
ATOM 6565 C C . PRO A 1 849 ? -1.664 -6.182 -9.303 1.00 77.12 849 PRO A C 1
ATOM 6567 O O . PRO A 1 849 ? -2.340 -5.194 -9.033 1.00 77.12 849 PRO A O 1
ATOM 6570 N N . GLU A 1 850 ? -0.827 -6.723 -8.406 1.00 73.19 850 GLU A N 1
ATOM 6571 C CA . GLU A 1 850 ? -0.534 -6.203 -7.050 1.00 73.19 850 GLU A CA 1
ATOM 6572 C C . GLU A 1 850 ? -1.729 -6.231 -6.071 1.00 73.19 850 GLU A C 1
ATOM 6574 O O . GLU A 1 850 ? -1.592 -5.853 -4.907 1.00 73.19 850 GLU A O 1
ATOM 6579 N N . SER A 1 851 ? -2.891 -6.723 -6.514 1.00 79.00 851 SER A N 1
ATOM 6580 C CA . SER A 1 851 ? -4.107 -6.905 -5.716 1.00 79.00 851 SER A CA 1
ATOM 6581 C C . SER A 1 851 ? -4.763 -8.246 -6.038 1.00 79.00 851 SER A C 1
ATOM 6583 O O . SER A 1 851 ? -5.150 -8.482 -7.180 1.00 79.00 851 SER A O 1
ATOM 6585 N N . ASP A 1 852 ? -4.954 -9.098 -5.028 1.00 81.62 852 ASP A N 1
ATOM 6586 C CA . ASP A 1 852 ? -5.578 -10.421 -5.191 1.00 81.62 852 ASP A CA 1
ATOM 6587 C C . ASP A 1 852 ? -7.038 -10.330 -5.663 1.00 81.62 852 ASP A C 1
ATOM 6589 O O . ASP A 1 852 ? -7.498 -11.165 -6.438 1.00 81.62 852 ASP A O 1
ATOM 6593 N N . LEU A 1 853 ? -7.775 -9.297 -5.231 1.00 86.88 853 LEU A N 1
ATOM 6594 C CA . LEU A 1 853 ? -9.154 -9.069 -5.681 1.00 86.88 853 LEU A CA 1
ATOM 6595 C C . LEU A 1 853 ? -9.195 -8.626 -7.141 1.00 86.88 853 LEU A C 1
ATOM 6597 O O . LEU A 1 853 ? -10.069 -9.063 -7.883 1.00 86.88 853 LEU A O 1
ATOM 6601 N N . LEU A 1 854 ? -8.248 -7.775 -7.550 1.00 88.31 854 LEU A N 1
ATOM 6602 C CA . LEU A 1 854 ? -8.124 -7.362 -8.945 1.00 88.31 854 LEU A CA 1
ATOM 6603 C C . LEU A 1 854 ? -7.652 -8.527 -9.818 1.00 88.31 854 LEU A C 1
ATOM 6605 O O . LEU A 1 854 ? -8.101 -8.657 -10.947 1.00 88.31 854 LEU A O 1
ATOM 6609 N N . TRP A 1 855 ? -6.802 -9.405 -9.287 1.00 90.25 855 TRP A N 1
ATOM 6610 C CA . TRP A 1 855 ? -6.363 -10.607 -9.985 1.00 90.25 855 TRP A CA 1
ATOM 6611 C C . TRP A 1 855 ? -7.512 -11.595 -10.187 1.00 90.25 855 TRP A C 1
ATOM 6613 O O . TRP A 1 855 ? -7.747 -12.043 -11.308 1.00 90.25 855 TRP A O 1
ATOM 6623 N N . LEU A 1 856 ? -8.293 -11.854 -9.133 1.00 90.38 856 LEU A N 1
ATOM 6624 C CA . LEU A 1 856 ? -9.490 -12.688 -9.219 1.00 90.38 856 LEU A CA 1
ATOM 6625 C C . LEU A 1 856 ? -10.535 -12.088 -10.168 1.00 90.38 856 LEU A C 1
ATOM 6627 O O . LEU A 1 856 ? -11.219 -12.829 -10.867 1.00 90.38 856 LEU A O 1
ATOM 6631 N N . LEU A 1 857 ? -10.647 -10.759 -10.211 1.00 92.50 857 LEU A N 1
ATOM 6632 C CA . LEU A 1 857 ? -11.509 -10.060 -11.156 1.00 92.50 857 LEU A CA 1
ATOM 6633 C C . LEU A 1 857 ? -11.010 -10.204 -12.600 1.00 92.50 857 LEU A C 1
ATOM 6635 O O . LEU A 1 857 ? -11.806 -10.513 -13.478 1.00 92.50 857 LEU A O 1
ATOM 6639 N N . ALA A 1 858 ? -9.717 -10.003 -12.846 1.00 92.06 858 ALA A N 1
ATOM 6640 C CA . ALA A 1 858 ? -9.141 -10.092 -14.183 1.00 92.06 858 ALA A CA 1
ATOM 6641 C C . ALA A 1 858 ? -9.275 -11.510 -14.758 1.00 92.06 858 ALA A C 1
ATOM 6643 O O . ALA A 1 858 ? -9.693 -11.686 -15.900 1.00 92.06 858 ALA A O 1
ATOM 6644 N N . GLU A 1 859 ? -8.966 -12.537 -13.964 1.00 93.69 859 GLU A N 1
ATOM 6645 C CA . GLU A 1 859 ? -8.968 -13.924 -14.435 1.00 93.69 859 GLU A CA 1
ATOM 6646 C C . GLU A 1 859 ? -10.319 -14.640 -14.302 1.00 93.69 859 GLU A C 1
ATOM 6648 O O . GLU A 1 859 ? -10.642 -15.473 -15.145 1.00 93.69 859 GLU A O 1
ATOM 6653 N N . GLY A 1 860 ? -11.101 -14.346 -13.261 1.00 91.31 860 GLY A N 1
ATOM 6654 C CA . GLY A 1 860 ? -12.387 -14.999 -12.983 1.00 91.31 860 GLY A CA 1
ATOM 6655 C C . GLY A 1 860 ? -13.623 -14.128 -13.236 1.00 91.31 860 GLY A C 1
ATOM 6656 O O . GLY A 1 860 ? -14.748 -14.630 -13.159 1.00 91.31 860 GLY A O 1
ATOM 6657 N N . GLY A 1 861 ? -13.451 -12.835 -13.507 1.00 92.38 861 GLY A N 1
ATOM 6658 C CA . GLY A 1 861 ? -14.544 -11.899 -13.760 1.00 92.38 861 GLY A CA 1
ATOM 6659 C C . GLY A 1 861 ? -15.405 -11.574 -12.535 1.00 92.38 861 GLY A C 1
ATOM 6660 O O . GLY A 1 861 ? -15.249 -12.117 -11.433 1.00 92.38 861 GLY A O 1
ATOM 6661 N N . LEU A 1 862 ? -16.367 -10.671 -12.731 1.00 92.69 862 LEU A N 1
ATOM 6662 C CA . LEU A 1 862 ? -17.333 -10.253 -11.712 1.00 92.69 862 LEU A CA 1
ATOM 6663 C C . LEU A 1 862 ? -18.155 -11.427 -11.178 1.00 92.69 862 LEU A C 1
ATOM 6665 O O . LEU A 1 862 ? -18.469 -11.459 -9.987 1.00 92.69 862 LEU A O 1
ATOM 6669 N N . LEU A 1 863 ? -18.480 -12.404 -12.030 1.00 92.25 863 LEU A N 1
ATOM 6670 C CA . LEU A 1 863 ? -19.277 -13.561 -11.629 1.00 92.25 863 LEU A CA 1
ATOM 6671 C C . LEU A 1 863 ? -18.521 -14.483 -10.660 1.00 92.25 863 LEU A C 1
ATOM 6673 O O . LEU A 1 863 ? -19.169 -15.190 -9.893 1.00 92.25 863 LEU A O 1
ATOM 6677 N N . THR A 1 864 ? -17.184 -14.457 -10.642 1.00 92.69 864 THR A N 1
ATOM 6678 C CA . THR A 1 864 ? -16.370 -15.164 -9.636 1.00 92.69 864 THR A CA 1
ATOM 6679 C C . THR A 1 864 ? -16.112 -14.285 -8.412 1.00 92.69 864 THR A C 1
ATOM 6681 O O . THR A 1 864 ? -16.217 -14.750 -7.271 1.00 92.69 864 THR A O 1
ATOM 6684 N N . LEU A 1 865 ? -15.822 -12.996 -8.626 1.00 93.56 865 LEU A N 1
ATOM 6685 C CA . LEU A 1 865 ? -15.514 -12.053 -7.551 1.00 93.56 865 LEU A CA 1
ATOM 6686 C C . LEU A 1 865 ? -16.706 -11.834 -6.607 1.00 93.56 865 LEU A C 1
ATOM 6688 O O . LEU A 1 865 ? -16.525 -11.841 -5.391 1.00 93.56 865 LEU A O 1
ATOM 6692 N N . LEU A 1 866 ? -17.922 -11.647 -7.129 1.00 93.00 866 LEU A N 1
ATOM 6693 C CA . LEU A 1 866 ? -19.101 -11.344 -6.309 1.00 93.00 866 LEU A CA 1
ATOM 6694 C C . LEU A 1 866 ? -19.437 -12.476 -5.313 1.00 93.00 866 LEU A C 1
ATOM 6696 O O . LEU A 1 866 ? -19.572 -12.179 -4.123 1.00 93.00 866 LEU A O 1
ATOM 6700 N N . PRO A 1 867 ? -19.508 -13.765 -5.710 1.00 92.69 867 PRO A N 1
ATOM 6701 C CA . PRO A 1 867 ? -19.632 -14.878 -4.767 1.00 92.69 867 PRO A CA 1
ATOM 6702 C C . PRO A 1 867 ? -18.490 -14.956 -3.748 1.00 92.69 867 PRO A C 1
ATOM 6704 O O . PRO A 1 867 ? -18.746 -15.208 -2.567 1.00 92.69 867 PRO A O 1
ATOM 6707 N N . ALA A 1 868 ? -17.245 -14.691 -4.162 1.00 89.38 868 ALA A N 1
ATOM 6708 C CA . ALA A 1 868 ? -16.101 -14.665 -3.252 1.00 89.38 868 ALA A CA 1
ATOM 6709 C C . ALA A 1 868 ? -16.230 -13.540 -2.206 1.00 89.38 868 ALA A C 1
ATOM 6711 O O . ALA A 1 868 ? -16.026 -13.773 -1.013 1.00 89.38 868 ALA A O 1
ATOM 6712 N N . LEU A 1 869 ? -16.655 -12.340 -2.617 1.00 89.38 869 LEU A N 1
ATOM 6713 C CA . LEU A 1 869 ? -16.939 -11.218 -1.719 1.00 89.38 869 LEU A CA 1
ATOM 6714 C C . LEU A 1 869 ? -18.119 -11.515 -0.786 1.00 89.38 869 LEU A C 1
ATOM 6716 O O . LEU A 1 869 ? -18.044 -11.199 0.400 1.00 89.38 869 LEU A O 1
ATOM 6720 N N . LEU A 1 870 ? -19.177 -12.172 -1.274 1.00 88.00 870 LEU A N 1
ATOM 6721 C CA . LEU A 1 870 ? -20.296 -12.636 -0.444 1.00 88.00 870 LEU A CA 1
ATOM 6722 C C . LEU A 1 870 ? -19.835 -13.646 0.614 1.00 88.00 870 LEU A C 1
ATOM 6724 O O . LEU A 1 870 ? -20.251 -13.556 1.772 1.00 88.00 870 LEU A O 1
ATOM 6728 N N . LEU A 1 871 ? -18.948 -14.578 0.249 1.00 86.62 871 LEU A N 1
ATOM 6729 C CA . LEU A 1 871 ? -18.343 -15.521 1.188 1.00 86.62 871 LEU A CA 1
ATOM 6730 C C . LEU A 1 871 ? -17.500 -14.788 2.239 1.00 86.62 871 LEU A C 1
ATOM 6732 O O . LEU A 1 871 ? -17.676 -15.038 3.431 1.00 86.62 871 LEU A O 1
ATOM 6736 N N . LEU A 1 872 ? -16.630 -13.860 1.827 1.00 83.81 872 LEU A N 1
ATOM 6737 C CA . LEU A 1 872 ? -15.815 -13.047 2.737 1.00 83.81 872 LEU A CA 1
ATOM 6738 C C . LEU A 1 872 ? -16.684 -12.203 3.679 1.00 83.81 872 LEU A C 1
ATOM 6740 O O . LEU A 1 872 ? -16.427 -12.150 4.884 1.00 83.81 872 LEU A O 1
ATOM 6744 N N . PHE A 1 873 ? -17.757 -11.607 3.162 1.00 82.44 873 PHE A N 1
ATOM 6745 C CA . PHE A 1 873 ? -18.726 -10.846 3.943 1.00 82.44 873 PHE A CA 1
ATOM 6746 C C . PHE A 1 873 ? -19.466 -11.730 4.954 1.00 82.44 873 PHE A C 1
ATOM 6748 O O . PHE A 1 873 ? -19.592 -11.373 6.129 1.00 82.44 873 PHE A O 1
ATOM 6755 N N . TRP A 1 874 ? -19.897 -12.928 4.551 1.00 83.06 874 TRP A N 1
ATOM 6756 C CA . TRP A 1 874 ? -20.503 -13.891 5.469 1.00 83.06 874 TRP A CA 1
ATOM 6757 C C . TRP A 1 874 ? -19.515 -14.366 6.542 1.00 83.06 874 TRP A C 1
ATOM 6759 O O . TRP A 1 874 ? -19.883 -14.457 7.718 1.00 83.06 874 TRP A O 1
ATOM 6769 N N . ILE A 1 875 ? -18.261 -14.638 6.168 1.00 77.19 875 ILE A N 1
ATOM 6770 C CA . ILE A 1 875 ? -17.177 -14.990 7.091 1.00 77.19 875 ILE A CA 1
ATOM 6771 C C . ILE A 1 875 ? -16.998 -13.863 8.122 1.00 77.19 875 ILE A C 1
ATOM 6773 O O . ILE A 1 875 ? -17.006 -14.126 9.330 1.00 77.19 875 ILE A O 1
ATOM 6777 N N . PHE A 1 876 ? -16.951 -12.608 7.670 1.00 74.75 876 PHE A N 1
ATOM 6778 C CA . PHE A 1 876 ? -16.877 -11.425 8.526 1.00 74.75 876 PHE A CA 1
ATOM 6779 C C . PHE A 1 876 ? -18.063 -11.339 9.502 1.00 74.75 876 PHE A C 1
ATOM 6781 O O . PHE A 1 876 ? -17.859 -11.261 10.717 1.00 74.75 876 PHE A O 1
ATOM 6788 N N . LEU A 1 877 ? -19.307 -11.447 9.027 1.00 71.94 877 LEU A N 1
ATOM 6789 C CA . LEU A 1 877 ? -20.511 -11.416 9.876 1.00 71.94 877 LEU A CA 1
ATOM 6790 C C . LEU A 1 877 ? -20.583 -12.582 10.877 1.00 71.94 877 LEU A C 1
ATOM 6792 O O . LEU A 1 877 ? -21.076 -12.438 12.002 1.00 71.94 877 LEU A O 1
ATOM 6796 N N . SER A 1 878 ? -20.078 -13.749 10.485 1.00 68.69 878 SER A N 1
ATOM 6797 C CA . SER A 1 878 ? -20.140 -14.975 11.281 1.00 68.69 878 SER A CA 1
ATOM 6798 C C . SER A 1 878 ? -19.229 -14.954 12.507 1.00 68.69 878 SER A C 1
ATOM 6800 O O . SER A 1 878 ? -19.497 -15.669 13.477 1.00 68.69 878 SER A O 1
ATOM 6802 N N . THR A 1 879 ? -18.190 -14.115 12.516 1.00 63.09 879 THR A N 1
ATOM 6803 C CA . THR A 1 879 ? -17.241 -14.025 13.639 1.00 63.09 879 THR A CA 1
ATOM 6804 C C . THR A 1 879 ? -17.747 -13.234 14.845 1.00 63.09 879 THR A C 1
ATOM 6806 O O . THR A 1 879 ? -17.250 -13.435 15.960 1.00 63.09 879 THR A O 1
ATOM 6809 N N . GLY A 1 880 ? -18.805 -12.431 14.704 1.00 55.22 880 GLY A N 1
ATOM 6810 C CA . GLY A 1 880 ? -19.454 -11.810 15.853 1.00 55.22 880 GLY A CA 1
ATOM 6811 C C . GLY A 1 880 ? -20.429 -10.688 15.506 1.00 55.22 880 GLY A C 1
ATOM 6812 O O . GLY A 1 880 ? -20.451 -10.193 14.389 1.00 55.22 880 GLY A O 1
ATOM 6813 N N . PRO A 1 881 ? -21.259 -10.252 16.471 1.00 51.22 881 PRO A N 1
ATOM 6814 C CA . PRO A 1 881 ? -21.996 -9.012 16.327 1.00 51.22 881 PRO A CA 1
ATOM 6815 C C . PRO A 1 881 ? -20.994 -7.883 16.583 1.00 51.22 881 PRO A C 1
ATOM 6817 O O . PRO A 1 881 ? -20.657 -7.608 17.736 1.00 51.22 881 PRO A O 1
ATOM 6820 N N . TRP A 1 882 ? -20.491 -7.278 15.515 1.00 58.03 882 TRP A N 1
ATOM 6821 C CA . TRP A 1 882 ? -19.594 -6.121 15.582 1.00 58.03 882 TRP A CA 1
ATOM 6822 C C . TRP A 1 882 ? -20.247 -4.944 16.328 1.00 58.03 882 TRP A C 1
ATOM 6824 O O . TRP A 1 882 ? -19.574 -4.179 17.013 1.00 58.03 882 TRP A O 1
ATOM 6834 N N . PHE A 1 883 ? -21.585 -4.893 16.303 1.00 53.12 883 PHE A N 1
ATOM 6835 C CA . PHE A 1 883 ? -22.413 -3.881 16.949 1.00 53.12 883 PHE A CA 1
ATOM 6836 C C . PHE A 1 883 ? -23.596 -4.563 17.660 1.00 53.12 883 PHE A C 1
ATOM 6838 O O . PHE A 1 883 ? -24.524 -5.046 17.018 1.00 53.12 883 PHE A O 1
ATOM 6845 N N . GLY A 1 884 ? -23.572 -4.681 18.993 1.00 42.00 884 GLY A N 1
ATOM 6846 C CA . GLY A 1 884 ? -24.663 -5.316 19.746 1.00 42.00 884 GLY A CA 1
ATOM 6847 C C . GLY A 1 884 ? -24.819 -4.778 21.169 1.00 42.00 884 GLY A C 1
ATOM 6848 O O . GLY A 1 884 ? -23.833 -4.621 21.888 1.00 42.00 884 GLY A O 1
ATOM 6849 N N . LYS A 1 885 ? -26.071 -4.512 21.579 1.00 38.84 885 LYS A N 1
ATOM 6850 C CA . LYS A 1 885 ? -26.435 -3.985 22.908 1.00 38.84 885 LYS A CA 1
ATOM 6851 C C . LYS A 1 885 ? -25.940 -4.896 24.044 1.00 38.84 885 LYS A C 1
ATOM 6853 O O . LYS A 1 885 ? -25.988 -6.125 23.954 1.00 38.84 885 LYS A O 1
ATOM 6858 N N . LYS A 1 886 ? -25.488 -4.257 25.133 1.00 40.47 886 LYS A N 1
ATOM 6859 C CA . LYS A 1 886 ? -25.034 -4.862 26.397 1.00 40.47 886 LYS A CA 1
ATOM 6860 C C . LYS A 1 886 ? -26.110 -5.797 26.980 1.00 40.47 886 LYS A C 1
ATOM 6862 O O . LYS A 1 886 ? -26.944 -5.356 27.757 1.00 40.47 886 LYS A O 1
ATOM 6867 N N . LYS A 1 887 ? -26.064 -7.096 26.687 1.00 39.72 887 LYS A N 1
ATOM 6868 C CA . LYS A 1 887 ? -26.575 -8.109 27.627 1.00 39.72 887 LYS A CA 1
ATOM 6869 C C . LYS A 1 887 ? -25.379 -8.710 28.358 1.00 39.72 887 LYS A C 1
ATOM 6871 O O . LYS A 1 887 ? -24.423 -9.123 27.696 1.00 39.72 887 LYS A O 1
ATOM 6876 N N . LYS A 1 888 ? -25.427 -8.716 29.701 1.00 43.56 888 LYS A N 1
ATOM 6877 C CA . LYS A 1 888 ? -24.468 -9.399 30.592 1.00 43.56 888 LYS A CA 1
ATOM 6878 C C . LYS A 1 888 ? -24.254 -10.818 30.047 1.00 43.56 888 LYS A C 1
ATOM 6880 O O . LYS A 1 888 ? -25.123 -11.672 30.155 1.00 43.56 888 LYS A O 1
ATOM 6885 N N . ARG A 1 889 ? -23.132 -11.058 29.371 1.00 44.00 889 ARG A N 1
ATOM 6886 C CA . ARG A 1 889 ? -22.751 -12.373 28.837 1.00 44.00 889 ARG A CA 1
ATOM 6887 C C . ARG A 1 889 ? -21.383 -12.723 29.408 1.00 44.00 889 ARG A C 1
ATOM 6889 O O . ARG A 1 889 ? -20.466 -11.915 29.267 1.00 44.00 889 ARG A O 1
ATOM 6896 N N . LYS A 1 890 ? -21.293 -13.908 30.033 1.00 48.50 890 LYS A N 1
ATOM 6897 C CA . LYS A 1 890 ? -20.122 -14.479 30.729 1.00 48.50 890 LYS A CA 1
ATOM 6898 C C . LYS A 1 890 ? -18.796 -14.151 30.015 1.00 48.50 890 LYS A C 1
ATOM 6900 O O . LYS A 1 890 ? -18.676 -14.345 28.801 1.00 48.50 890 LYS A O 1
ATOM 6905 N N . SER A 1 891 ? -17.812 -13.680 30.785 1.00 48.38 891 SER A N 1
ATOM 6906 C CA . SER A 1 891 ? -16.489 -13.192 30.346 1.00 48.38 891 SER A CA 1
ATOM 6907 C C . SER A 1 891 ? -15.755 -14.148 29.391 1.00 48.38 891 SER A C 1
ATOM 6909 O O . SER A 1 891 ? -15.150 -13.702 28.414 1.00 48.38 891 SER A O 1
ATOM 6911 N N . GLY A 1 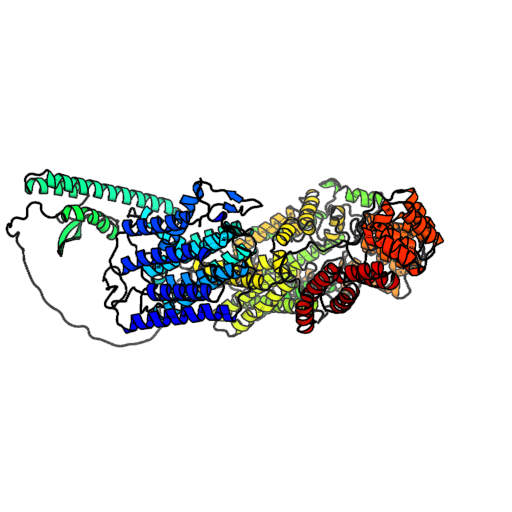892 ? -15.903 -15.465 29.577 1.00 49.78 892 GLY A N 1
ATOM 6912 C CA . GLY A 1 892 ? -15.266 -16.483 28.733 1.00 49.78 892 GLY A CA 1
ATOM 6913 C C . GLY A 1 892 ? -15.726 -16.496 27.268 1.00 49.78 892 GLY A C 1
ATOM 6914 O O . GLY A 1 892 ? -14.936 -16.785 26.371 1.00 49.78 892 GLY A O 1
ATOM 6915 N N . MET A 1 893 ? -16.973 -16.114 26.964 1.00 50.97 893 MET A N 1
ATOM 6916 C CA . MET A 1 893 ? -17.483 -16.135 25.582 1.00 50.97 893 MET A CA 1
ATOM 6917 C C . MET A 1 893 ? -16.903 -15.000 24.720 1.00 50.97 893 MET A C 1
ATOM 6919 O O . MET A 1 893 ? -16.903 -15.086 23.492 1.00 50.97 893 MET A O 1
ATOM 6923 N N . GLN A 1 894 ? -16.400 -13.939 25.353 1.00 52.69 894 GLN A N 1
ATOM 6924 C CA . GLN A 1 894 ? -15.818 -12.779 24.681 1.00 52.69 894 GLN A CA 1
ATOM 6925 C C . GLN A 1 894 ? -14.320 -12.982 24.389 1.00 52.69 894 GLN A C 1
ATOM 6927 O O . GLN A 1 894 ? -13.837 -12.468 23.382 1.00 52.69 894 GLN A O 1
ATOM 6932 N N . ASP A 1 895 ? -13.587 -13.752 25.211 1.00 57.03 895 ASP A N 1
ATOM 6933 C CA . ASP A 1 895 ? -12.175 -14.146 24.963 1.00 57.03 895 ASP A CA 1
ATOM 6934 C C . ASP A 1 895 ? -12.062 -15.058 23.743 1.00 57.03 895 ASP A C 1
ATOM 6936 O O . ASP A 1 895 ? -11.139 -14.949 22.937 1.00 57.03 895 ASP A O 1
ATOM 6940 N N . ARG A 1 896 ? -13.091 -15.877 23.531 1.00 57.91 896 ARG A N 1
ATOM 6941 C CA . ARG A 1 896 ? -13.233 -16.727 22.350 1.00 57.91 896 ARG A CA 1
ATOM 6942 C C . ARG A 1 896 ? -13.378 -15.925 21.053 1.00 57.91 896 ARG A C 1
ATOM 6944 O O . ARG A 1 896 ? -12.801 -16.313 20.049 1.00 57.91 896 ARG A O 1
ATOM 6951 N N . ARG A 1 897 ? -14.106 -14.802 21.053 1.00 57.66 897 ARG A N 1
ATOM 6952 C CA . ARG A 1 897 ? -14.341 -13.988 19.836 1.00 57.66 897 ARG A CA 1
ATOM 6953 C C . ARG A 1 897 ? -13.072 -13.338 19.303 1.00 57.66 897 ARG A C 1
ATOM 6955 O O . ARG A 1 897 ? -12.859 -13.339 18.101 1.00 57.66 897 ARG A O 1
ATOM 6962 N N . LEU A 1 898 ? -12.230 -12.849 20.205 1.00 58.06 898 LEU A N 1
ATOM 6963 C CA . LEU A 1 898 ? -10.933 -12.257 19.883 1.00 58.06 898 LEU A CA 1
ATOM 6964 C C . LEU A 1 898 ? -9.999 -13.256 19.203 1.00 58.06 898 LEU A C 1
ATOM 6966 O O . LEU A 1 898 ? -9.435 -12.963 18.156 1.00 58.06 898 LEU A O 1
ATOM 6970 N N . ARG A 1 899 ? -9.916 -14.477 19.741 1.00 61.47 899 ARG A N 1
ATOM 6971 C CA . ARG A 1 899 ? -9.166 -15.568 19.103 1.00 61.47 899 ARG A CA 1
ATOM 6972 C C . ARG A 1 899 ? -9.759 -15.966 17.747 1.00 61.47 899 ARG A C 1
ATOM 6974 O O . ARG A 1 899 ? -9.010 -16.299 16.841 1.00 61.47 899 ARG A O 1
ATOM 6981 N N . ASN A 1 900 ? -11.078 -15.876 17.574 1.00 58.41 900 ASN A N 1
ATOM 6982 C CA . ASN A 1 900 ? -11.739 -16.205 16.306 1.00 58.41 900 ASN A CA 1
ATOM 6983 C C . ASN A 1 900 ? -11.561 -15.126 15.227 1.00 58.41 900 ASN A C 1
ATOM 6985 O O . ASN A 1 900 ? -11.406 -15.474 14.065 1.00 58.41 900 ASN A O 1
ATOM 6989 N N . ALA A 1 901 ? -11.566 -13.841 15.596 1.00 56.12 901 ALA A N 1
ATOM 6990 C CA . ALA A 1 901 ? -11.271 -12.735 14.681 1.00 56.12 901 ALA A CA 1
ATOM 6991 C C . ALA A 1 901 ? -9.800 -12.769 14.223 1.00 56.12 901 ALA A C 1
ATOM 6993 O O . ALA A 1 901 ? -9.502 -12.578 13.050 1.00 56.12 901 ALA A O 1
ATOM 6994 N N . MET A 1 902 ? -8.888 -13.129 15.128 1.00 59.34 902 MET A N 1
ATOM 6995 C CA . MET A 1 902 ? -7.477 -13.367 14.803 1.00 59.34 902 MET A CA 1
ATOM 6996 C C . MET A 1 902 ? -7.255 -14.632 13.971 1.00 59.34 902 MET A C 1
ATOM 6998 O O . MET A 1 902 ? -6.413 -14.662 13.080 1.00 59.34 902 MET A O 1
ATOM 7002 N N . GLY A 1 903 ? -8.061 -15.663 14.210 1.00 53.62 903 GLY A N 1
ATOM 7003 C CA . GLY A 1 903 ? -8.113 -16.861 13.382 1.00 53.62 903 GLY A CA 1
ATOM 7004 C C . GLY A 1 903 ? -8.710 -16.652 11.988 1.00 53.62 903 GLY A C 1
ATOM 7005 O O . GLY A 1 903 ? -8.473 -17.493 11.127 1.00 53.62 903 GLY A O 1
ATOM 7006 N N . LEU A 1 904 ? -9.466 -15.566 11.772 1.00 51.62 904 LEU A N 1
ATOM 7007 C CA . LEU A 1 904 ? -9.989 -15.141 10.468 1.00 51.62 904 LEU A CA 1
ATOM 7008 C C . LEU A 1 904 ? -8.908 -14.441 9.644 1.00 51.62 904 LEU A C 1
ATOM 7010 O O . LEU A 1 904 ? -8.781 -14.755 8.468 1.00 51.62 904 LEU A O 1
ATOM 7014 N N . LEU A 1 905 ? -8.074 -13.600 10.272 1.00 56.50 905 LEU A N 1
ATOM 7015 C CA . LEU A 1 905 ? -6.866 -13.071 9.626 1.00 56.50 905 LEU A CA 1
ATOM 7016 C C . LEU A 1 905 ? -5.954 -14.208 9.152 1.00 56.50 905 LEU A C 1
ATOM 7018 O O . LEU A 1 905 ? -5.391 -14.119 8.076 1.00 56.50 905 LEU A O 1
ATOM 7022 N N . ALA A 1 906 ? -5.870 -15.305 9.908 1.00 50.16 906 ALA A N 1
ATOM 7023 C CA . ALA A 1 906 ? -5.053 -16.464 9.556 1.00 50.16 906 ALA A CA 1
ATOM 7024 C C . ALA A 1 906 ? -5.798 -17.589 8.797 1.00 50.16 906 ALA A C 1
ATOM 7026 O O . ALA A 1 906 ? -5.231 -18.656 8.594 1.00 50.16 906 ALA A O 1
ATOM 7027 N N . GLY A 1 907 ? -7.066 -17.400 8.413 1.00 53.53 907 GLY A N 1
ATOM 7028 C CA . GLY A 1 907 ? -7.844 -18.329 7.575 1.00 53.53 907 GLY A CA 1
ATOM 7029 C C . GLY A 1 907 ? -8.367 -19.634 8.211 1.00 53.53 907 GLY A C 1
ATOM 7030 O O . GLY A 1 907 ? -9.258 -20.252 7.634 1.00 53.53 907 GLY A O 1
ATOM 7031 N N . VAL A 1 908 ? -7.895 -20.071 9.389 1.00 52.25 908 VAL A N 1
ATOM 7032 C CA . VAL A 1 908 ? -8.172 -21.444 9.890 1.00 52.25 908 VAL A CA 1
ATOM 7033 C C . VAL A 1 908 ? -9.079 -21.511 11.140 1.00 52.25 908 VAL A C 1
ATOM 7035 O O . VAL A 1 908 ? -9.650 -22.557 11.430 1.00 52.25 908 VAL A O 1
ATOM 7038 N N . ALA A 1 909 ? -9.297 -20.424 11.896 1.00 50.88 909 ALA A N 1
ATOM 7039 C CA . ALA A 1 909 ? -9.915 -20.497 13.241 1.00 50.88 909 ALA A CA 1
ATOM 7040 C C . ALA A 1 909 ? -11.306 -19.829 13.380 1.00 50.88 909 ALA A C 1
ATOM 7042 O O . ALA A 1 909 ? -11.643 -19.231 14.409 1.00 50.88 909 ALA A O 1
ATOM 7043 N N . ILE A 1 910 ? -12.172 -19.960 12.372 1.00 56.94 910 ILE A N 1
ATOM 7044 C CA . ILE A 1 910 ? -13.513 -19.345 12.370 1.00 56.94 910 ILE A CA 1
ATOM 7045 C C . ILE A 1 910 ? -14.484 -20.113 13.300 1.00 56.94 910 ILE A C 1
ATOM 7047 O O . ILE A 1 910 ? -14.387 -21.324 13.519 1.00 56.94 910 ILE A O 1
ATOM 7051 N N . ARG A 1 911 ? -15.411 -19.402 13.958 1.00 57.91 911 ARG A N 1
ATOM 7052 C CA . ARG A 1 911 ? -16.558 -19.997 14.679 1.00 57.91 911 ARG A CA 1
ATOM 7053 C C . ARG A 1 911 ? -17.838 -19.500 14.020 1.00 57.91 911 ARG A C 1
ATOM 7055 O O . ARG A 1 911 ? -18.345 -18.468 14.457 1.00 57.91 911 ARG A O 1
ATOM 7062 N N . PRO A 1 912 ? -18.379 -20.203 13.017 1.00 55.66 912 PRO A N 1
ATOM 7063 C CA . PRO A 1 912 ? -19.665 -19.817 12.475 1.00 55.66 912 PRO A CA 1
ATOM 7064 C C . PRO A 1 912 ? -20.730 -19.953 13.563 1.00 55.66 912 PRO A C 1
ATOM 7066 O O . PRO A 1 912 ? -20.754 -20.920 14.334 1.00 55.66 912 PRO A O 1
ATOM 7069 N N . ARG A 1 913 ? -21.594 -18.948 13.674 1.00 53.00 913 ARG A N 1
ATOM 7070 C CA . ARG A 1 913 ? -22.761 -19.006 14.554 1.00 53.00 913 ARG A CA 1
ATOM 7071 C C . ARG A 1 913 ? -23.754 -20.002 13.967 1.00 53.00 913 ARG A C 1
ATOM 7073 O O . ARG A 1 913 ? -24.247 -19.761 12.879 1.00 53.00 913 ARG A O 1
ATOM 7080 N N . ARG A 1 914 ? -24.048 -21.072 14.719 1.00 55.94 914 ARG A N 1
ATOM 7081 C CA . ARG A 1 914 ? -25.071 -22.088 14.406 1.00 55.94 914 ARG A CA 1
ATOM 7082 C C . ARG A 1 914 ? -24.924 -22.664 12.989 1.00 55.94 914 ARG A C 1
ATOM 7084 O O . ARG A 1 914 ? -25.639 -22.273 12.076 1.00 55.94 914 ARG A O 1
ATOM 7091 N N . LEU A 1 915 ? -24.000 -23.608 12.818 1.00 61.62 915 LEU A N 1
ATOM 7092 C CA . LEU A 1 915 ? -24.051 -24.489 11.649 1.00 61.62 915 LEU A CA 1
ATOM 7093 C C . LEU A 1 915 ? -25.133 -25.553 11.894 1.00 61.62 915 LEU A C 1
ATOM 7095 O O . LEU A 1 915 ? -25.162 -26.091 13.004 1.00 61.62 915 LEU A O 1
ATOM 7099 N N . PRO A 1 916 ? -25.994 -25.854 10.911 1.00 59.69 916 PRO A N 1
ATOM 7100 C CA . PRO A 1 916 ? -26.951 -26.946 11.021 1.00 59.69 916 PRO A CA 1
ATOM 7101 C C . PRO A 1 916 ? -26.220 -28.292 11.114 1.00 59.69 916 PRO A C 1
ATOM 7103 O O . PRO A 1 916 ? -25.211 -28.518 10.428 1.00 59.69 916 PRO A O 1
ATOM 7106 N N . ASP A 1 917 ? -26.729 -29.183 11.965 1.00 59.72 917 ASP A N 1
ATOM 7107 C CA . ASP A 1 917 ? -26.236 -30.554 12.043 1.00 59.72 917 ASP A CA 1
ATOM 7108 C C . ASP A 1 917 ? -26.595 -31.291 10.749 1.00 59.72 917 ASP A C 1
ATOM 7110 O O . ASP A 1 917 ? -27.715 -31.226 10.242 1.00 59.72 917 ASP A O 1
ATOM 7114 N N . ALA A 1 918 ? -25.603 -31.951 10.158 1.00 55.41 918 ALA A N 1
ATOM 7115 C CA . ALA A 1 918 ? -25.815 -32.754 8.968 1.00 55.41 918 ALA A CA 1
ATOM 7116 C C . ALA A 1 918 ? -26.482 -34.079 9.363 1.00 55.41 918 ALA A C 1
ATOM 7118 O O . ALA A 1 918 ? -26.039 -34.712 10.321 1.00 55.41 918 ALA A O 1
ATOM 7119 N N . SER A 1 919 ? -27.444 -34.575 8.576 1.00 55.06 919 SER A N 1
ATOM 7120 C CA . SER A 1 919 ? -27.744 -36.014 8.525 1.00 55.06 919 SER A CA 1
ATOM 7121 C C . SER A 1 919 ? -26.416 -36.742 8.259 1.00 55.06 919 SER A C 1
ATOM 7123 O O . SER A 1 919 ? -25.823 -36.584 7.191 1.00 55.06 919 SER A O 1
ATOM 7125 N N . ALA A 1 920 ? -25.863 -37.411 9.268 1.00 56.09 920 ALA A N 1
ATOM 7126 C CA . ALA A 1 920 ? -24.411 -37.503 9.452 1.00 56.09 920 ALA A CA 1
ATOM 7127 C C . ALA A 1 920 ? -23.635 -38.354 8.422 1.00 56.09 920 ALA A C 1
ATOM 7129 O O . ALA A 1 920 ? -22.405 -38.289 8.409 1.00 56.09 920 ALA A O 1
ATOM 7130 N N . MET A 1 921 ? -24.308 -39.136 7.573 1.00 59.06 921 MET A N 1
ATOM 7131 C CA . MET A 1 921 ? -23.675 -40.141 6.706 1.00 59.06 921 MET A CA 1
ATOM 7132 C C . MET A 1 921 ? -23.272 -39.611 5.309 1.00 59.06 921 MET A C 1
ATOM 7134 O O . MET A 1 921 ? -22.087 -39.691 4.978 1.00 59.06 921 MET A O 1
ATOM 7138 N N . PRO A 1 922 ? -24.162 -38.993 4.498 1.00 75.50 922 PRO A N 1
ATOM 7139 C CA . PRO A 1 922 ? -23.871 -38.720 3.082 1.00 75.50 922 PRO A CA 1
ATOM 7140 C C . PRO A 1 922 ? -22.777 -37.670 2.870 1.00 75.50 922 PRO A C 1
ATOM 7142 O O . PRO A 1 922 ? -21.925 -37.812 2.000 1.00 75.50 922 PRO A O 1
ATOM 7145 N N . GLN A 1 923 ? -22.739 -36.632 3.710 1.00 76.38 923 GLN A N 1
ATOM 7146 C CA . GLN A 1 923 ? -21.713 -35.592 3.609 1.00 76.38 923 GLN A CA 1
ATOM 7147 C C . GLN A 1 923 ? -20.318 -36.128 3.955 1.00 76.38 923 GLN A C 1
ATOM 7149 O O . GLN A 1 923 ? -19.342 -35.765 3.308 1.00 76.38 923 GLN A O 1
ATOM 7154 N N . ARG A 1 924 ? -20.203 -37.000 4.964 1.00 79.75 924 ARG A N 1
ATOM 7155 C CA . ARG A 1 924 ? -18.907 -37.586 5.336 1.00 79.75 924 ARG A CA 1
ATOM 7156 C C . ARG A 1 924 ? -18.376 -38.480 4.227 1.00 79.75 924 ARG A C 1
ATOM 7158 O O . ARG A 1 924 ? -17.185 -38.433 3.944 1.00 79.75 924 ARG A O 1
ATOM 7165 N N . ILE A 1 925 ? -19.262 -39.246 3.592 1.00 84.75 925 ILE A N 1
ATOM 7166 C CA . ILE A 1 925 ? -18.926 -40.046 2.415 1.00 84.75 925 ILE A CA 1
ATOM 7167 C C . ILE A 1 925 ? -18.462 -39.125 1.281 1.00 84.75 925 ILE A C 1
ATOM 7169 O O . ILE A 1 925 ? -17.377 -39.340 0.760 1.00 84.75 925 ILE A O 1
ATOM 7173 N N . ALA A 1 926 ? -19.191 -38.046 0.981 1.00 84.81 926 ALA A N 1
ATOM 7174 C CA . ALA A 1 926 ? -18.808 -37.094 -0.063 1.00 84.81 926 ALA A CA 1
ATOM 7175 C C . ALA A 1 926 ? -17.423 -36.458 0.172 1.00 84.81 926 ALA A C 1
ATOM 7177 O O . ALA A 1 926 ? -16.617 -36.397 -0.748 1.00 84.81 926 ALA A O 1
ATOM 7178 N N . PHE A 1 927 ? -17.102 -36.042 1.403 1.00 87.19 927 PHE A N 1
ATOM 7179 C CA . PHE A 1 927 ? -15.778 -35.490 1.726 1.00 87.19 927 PHE A CA 1
ATOM 7180 C C . PHE A 1 927 ? -14.661 -36.538 1.682 1.00 87.19 927 PHE A C 1
ATOM 7182 O O . PHE A 1 927 ? -13.551 -36.215 1.271 1.00 87.19 927 PHE A O 1
ATOM 7189 N N . ARG A 1 928 ? -14.937 -37.786 2.077 1.00 89.88 928 ARG A N 1
ATOM 7190 C CA . ARG A 1 928 ? -13.967 -38.885 1.962 1.00 89.88 928 ARG A CA 1
ATOM 7191 C C . ARG A 1 928 ? -13.709 -39.259 0.508 1.00 89.88 928 ARG A C 1
ATOM 7193 O O . ARG A 1 928 ? -12.553 -39.399 0.134 1.00 89.88 928 ARG A O 1
ATOM 7200 N N . LEU A 1 929 ? -14.760 -39.358 -0.307 1.00 90.31 929 LEU A N 1
ATOM 7201 C CA . LEU A 1 929 ? -14.651 -39.569 -1.752 1.00 90.31 929 LEU A CA 1
ATOM 7202 C C . LEU A 1 929 ? -13.902 -38.410 -2.416 1.00 90.31 929 LEU A C 1
ATOM 7204 O O . LEU A 1 929 ? -12.979 -38.652 -3.182 1.00 90.31 929 LEU A O 1
ATOM 7208 N N . GLY A 1 930 ? -14.220 -37.164 -2.053 1.00 89.62 930 GLY A N 1
ATOM 7209 C CA . GLY A 1 930 ? -13.465 -35.988 -2.487 1.00 89.62 930 GLY A CA 1
ATOM 7210 C C . GLY A 1 930 ? -11.994 -36.051 -2.069 1.00 89.62 930 GLY A C 1
ATOM 7211 O O . GLY A 1 930 ? -11.117 -35.763 -2.872 1.00 89.62 930 GLY A O 1
ATOM 7212 N N . GLY A 1 931 ? -11.703 -36.511 -0.850 1.00 90.50 931 GLY A N 1
ATOM 7213 C CA . GLY A 1 931 ? -10.340 -36.769 -0.389 1.00 90.50 931 GLY A CA 1
ATOM 7214 C C . GLY A 1 931 ? -9.618 -37.841 -1.212 1.00 90.50 931 GLY A C 1
ATOM 7215 O O . GLY A 1 931 ? -8.466 -37.641 -1.568 1.00 90.50 931 GLY A O 1
ATOM 7216 N N . ILE A 1 932 ? -10.287 -38.936 -1.586 1.00 92.00 932 ILE A N 1
ATOM 7217 C CA . ILE A 1 932 ? -9.722 -39.966 -2.478 1.00 92.00 932 ILE A CA 1
ATOM 7218 C C . ILE A 1 932 ? -9.441 -39.385 -3.871 1.00 92.00 932 ILE A C 1
ATOM 7220 O O . ILE A 1 932 ? -8.366 -39.611 -4.418 1.00 92.00 932 ILE A O 1
ATOM 7224 N N . MET A 1 933 ? -10.358 -38.585 -4.425 1.00 93.62 933 MET A N 1
ATOM 7225 C CA . MET A 1 933 ? -10.147 -37.901 -5.708 1.00 93.62 933 MET A CA 1
ATOM 7226 C C . MET A 1 933 ? -8.955 -36.938 -5.652 1.00 93.62 933 MET A C 1
ATOM 7228 O O . MET A 1 933 ? -8.136 -36.908 -6.567 1.00 93.62 933 MET A O 1
ATOM 7232 N N . LEU A 1 934 ? -8.809 -36.192 -4.554 1.00 93.62 934 LEU A N 1
ATOM 7233 C CA . LEU A 1 934 ? -7.655 -35.320 -4.337 1.00 93.62 934 LEU A CA 1
ATOM 7234 C C . LEU A 1 934 ? -6.358 -36.110 -4.137 1.00 93.62 934 LEU A C 1
ATOM 7236 O O . LEU A 1 934 ? -5.309 -35.656 -4.580 1.00 93.62 934 LEU A O 1
ATOM 7240 N N . LEU A 1 935 ? -6.409 -37.296 -3.528 1.00 93.12 935 LEU A N 1
ATOM 7241 C CA . LEU A 1 935 ? -5.242 -38.170 -3.405 1.00 93.12 935 LEU A CA 1
ATOM 7242 C C . LEU A 1 935 ? -4.763 -38.643 -4.784 1.00 93.12 935 LEU A C 1
ATOM 7244 O O . LEU A 1 935 ? -3.567 -38.602 -5.062 1.00 93.12 935 LEU A O 1
ATOM 7248 N N . LEU A 1 936 ? -5.696 -39.022 -5.666 1.00 94.19 936 LEU A N 1
ATOM 7249 C CA . LEU A 1 936 ? -5.394 -39.358 -7.059 1.00 94.19 936 LEU A CA 1
ATOM 7250 C C . LEU A 1 936 ? -4.799 -38.157 -7.804 1.00 94.19 936 LEU A C 1
ATOM 7252 O O . LEU A 1 936 ? -3.769 -38.298 -8.455 1.00 94.19 936 LEU A O 1
ATOM 7256 N N . LEU A 1 937 ? -5.387 -36.965 -7.655 1.00 94.25 937 LEU A N 1
ATOM 7257 C CA . LEU A 1 937 ? -4.867 -35.733 -8.256 1.00 94.25 937 LEU A CA 1
ATOM 7258 C C . LEU A 1 937 ? -3.454 -35.387 -7.752 1.00 94.25 937 LEU A C 1
ATOM 7260 O O . LEU A 1 937 ? -2.582 -35.035 -8.544 1.00 94.25 937 LEU A O 1
ATOM 7264 N N . GLY A 1 938 ? -3.201 -35.541 -6.449 1.00 92.06 938 GLY A N 1
ATOM 7265 C CA . GLY A 1 938 ? -1.870 -35.406 -5.857 1.00 92.06 938 GLY A CA 1
ATOM 7266 C C . GLY A 1 938 ? -0.871 -36.401 -6.454 1.00 92.06 938 GLY A C 1
ATOM 7267 O O . GLY A 1 938 ? 0.249 -36.014 -6.782 1.00 92.06 938 GLY A O 1
ATOM 7268 N N . GLY A 1 939 ? -1.298 -37.648 -6.679 1.00 90.81 939 GLY A N 1
ATOM 7269 C CA . GLY A 1 939 ? -0.524 -38.669 -7.389 1.00 90.81 939 GLY A CA 1
ATOM 7270 C C . GLY A 1 939 ? -0.218 -38.301 -8.846 1.00 90.81 939 GLY A C 1
ATOM 7271 O O . GLY A 1 939 ? 0.910 -38.498 -9.295 1.00 90.81 939 GLY A O 1
ATOM 7272 N N . LEU A 1 940 ? -1.170 -37.700 -9.569 1.00 93.94 940 LEU A N 1
ATOM 7273 C CA . LEU A 1 940 ? -0.949 -37.203 -10.934 1.00 93.94 940 LEU A CA 1
ATOM 7274 C C . LEU A 1 940 ? 0.098 -36.082 -10.959 1.00 93.94 940 LEU A C 1
ATOM 7276 O O . LEU A 1 940 ? 1.031 -36.138 -11.758 1.00 93.94 940 LEU A O 1
ATOM 7280 N N . TRP A 1 941 ? 0.013 -35.097 -10.057 1.00 93.50 941 TRP A N 1
ATOM 7281 C CA . TRP A 1 941 ? 1.053 -34.068 -9.945 1.00 93.50 941 TRP A CA 1
ATOM 7282 C C . TRP A 1 941 ? 2.405 -34.650 -9.515 1.00 93.50 941 TRP A C 1
ATOM 7284 O O . TRP A 1 941 ? 3.434 -34.218 -10.030 1.00 93.50 941 TRP A O 1
ATOM 7294 N N . ALA A 1 942 ? 2.433 -35.659 -8.639 1.00 90.94 942 ALA A N 1
ATOM 7295 C CA . ALA A 1 942 ? 3.671 -36.350 -8.280 1.00 90.94 942 ALA A CA 1
ATOM 7296 C C . ALA A 1 942 ? 4.302 -37.045 -9.498 1.00 90.94 942 ALA A C 1
ATOM 7298 O O . ALA A 1 942 ? 5.504 -36.917 -9.718 1.00 90.94 942 ALA A O 1
ATOM 7299 N N . ALA A 1 943 ? 3.500 -37.705 -10.339 1.00 90.38 943 ALA A N 1
ATOM 7300 C CA . ALA A 1 943 ? 3.975 -38.305 -11.584 1.00 90.38 943 ALA A CA 1
ATOM 7301 C C . ALA A 1 943 ? 4.567 -37.252 -12.542 1.00 90.38 943 ALA A C 1
ATOM 7303 O O . ALA A 1 943 ? 5.634 -37.477 -13.113 1.00 90.38 943 ALA A O 1
ATOM 7304 N N . ILE A 1 944 ? 3.942 -36.072 -12.657 1.00 92.00 944 ILE A N 1
ATOM 7305 C CA . ILE A 1 944 ? 4.478 -34.957 -13.459 1.00 92.00 944 ILE A CA 1
ATOM 7306 C C . ILE A 1 944 ? 5.795 -34.441 -12.883 1.00 92.00 944 ILE A C 1
ATOM 7308 O O . ILE A 1 944 ? 6.737 -34.211 -13.638 1.00 92.00 944 ILE A O 1
ATOM 7312 N N . ALA A 1 945 ? 5.898 -34.307 -11.559 1.00 87.12 945 ALA A N 1
ATOM 7313 C CA . ALA A 1 945 ? 7.141 -33.918 -10.898 1.00 87.12 945 ALA A CA 1
ATOM 7314 C C . ALA A 1 945 ? 8.281 -34.928 -11.129 1.00 87.12 945 ALA A C 1
ATOM 7316 O O . ALA A 1 945 ? 9.444 -34.538 -11.183 1.00 87.12 945 ALA A O 1
ATOM 7317 N N . LEU A 1 946 ? 7.947 -36.208 -11.316 1.00 85.50 946 LEU A N 1
ATOM 7318 C CA . LEU A 1 946 ? 8.883 -37.268 -11.701 1.00 85.50 946 LEU A CA 1
ATOM 7319 C C . LEU A 1 946 ? 9.174 -37.311 -13.215 1.00 85.50 946 LEU A C 1
ATOM 7321 O O . LEU A 1 946 ? 9.959 -38.141 -13.665 1.00 85.50 946 LEU A O 1
ATOM 7325 N N . GLY A 1 947 ? 8.583 -36.412 -14.010 1.00 83.19 947 GLY A N 1
ATOM 7326 C CA . GLY A 1 947 ? 8.833 -36.284 -15.449 1.00 83.19 947 GLY A CA 1
ATOM 7327 C C . GLY A 1 947 ? 7.821 -36.990 -16.359 1.00 83.19 947 GLY A C 1
ATOM 7328 O O . GLY A 1 947 ? 8.068 -37.101 -17.563 1.00 83.19 947 GLY A O 1
ATOM 7329 N N . HIS A 1 948 ? 6.685 -37.453 -15.825 1.00 86.50 948 HIS A N 1
ATOM 7330 C CA . HIS A 1 948 ? 5.602 -38.073 -16.594 1.00 86.50 948 HIS A CA 1
ATOM 7331 C C . HIS A 1 948 ? 4.440 -37.081 -16.814 1.00 86.50 948 HIS A C 1
ATOM 7333 O O . HIS A 1 948 ? 3.652 -36.859 -15.896 1.00 86.50 948 HIS A O 1
ATOM 7339 N N . PRO A 1 949 ? 4.285 -36.483 -18.011 1.00 85.38 949 PRO A N 1
ATOM 7340 C CA . PRO A 1 949 ? 3.277 -35.453 -18.286 1.00 85.38 949 PRO A CA 1
ATOM 7341 C C . PRO A 1 949 ? 1.873 -36.064 -18.464 1.00 85.38 949 PRO A C 1
ATOM 7343 O O . PRO A 1 949 ? 1.365 -36.171 -19.576 1.00 85.38 949 PRO A O 1
ATOM 7346 N N . VAL A 1 950 ? 1.262 -36.511 -17.363 1.00 86.06 950 VAL A N 1
ATOM 7347 C CA . VAL A 1 950 ? -0.022 -37.241 -17.351 1.00 86.06 950 VAL A CA 1
ATOM 7348 C C . VAL A 1 950 ? -1.268 -36.346 -17.416 1.00 86.06 950 VAL A C 1
ATOM 7350 O O . VAL A 1 950 ? -2.325 -36.822 -17.818 1.00 86.06 950 VAL A O 1
ATOM 7353 N N . LEU A 1 951 ? -1.162 -35.064 -17.045 1.00 88.12 951 LEU A N 1
ATOM 7354 C CA . LEU A 1 951 ? -2.257 -34.082 -17.083 1.00 88.12 951 LEU A CA 1
ATOM 7355 C C . LEU A 1 951 ? -1.803 -32.838 -17.867 1.00 88.12 951 LEU A C 1
ATOM 7357 O O . LEU A 1 951 ? -0.733 -32.320 -17.551 1.00 88.12 951 LEU A O 1
ATOM 7361 N N . PRO A 1 952 ? -2.569 -32.333 -18.854 1.00 88.25 952 PRO A N 1
ATOM 7362 C CA . PRO A 1 952 ? -2.185 -31.137 -19.599 1.00 88.25 952 PRO A CA 1
ATOM 7363 C C . PRO A 1 952 ? -2.247 -29.889 -18.710 1.00 88.25 952 PRO A C 1
ATOM 7365 O O . PRO A 1 952 ? -3.182 -29.720 -17.929 1.00 88.25 952 PRO A O 1
ATOM 7368 N N . GLY A 1 953 ? -1.256 -29.008 -18.845 1.00 90.94 953 GLY A N 1
ATOM 7369 C CA . GLY A 1 953 ? -1.155 -27.778 -18.061 1.00 90.94 953 GLY A CA 1
ATOM 7370 C C . GLY A 1 953 ? 0.274 -27.242 -17.980 1.00 90.94 953 GLY A C 1
ATOM 7371 O O . GLY A 1 953 ? 1.203 -27.802 -18.566 1.00 90.94 953 GLY A O 1
ATOM 7372 N N . THR A 1 954 ? 0.446 -26.176 -17.204 1.00 91.12 954 THR A N 1
ATOM 7373 C CA . THR A 1 954 ? 1.735 -25.549 -16.879 1.00 91.12 954 THR A CA 1
ATOM 7374 C C . THR A 1 954 ? 2.769 -26.519 -16.316 1.00 91.12 954 THR A C 1
ATOM 7376 O O . THR A 1 954 ? 3.916 -26.530 -16.762 1.00 91.12 954 THR A O 1
ATOM 7379 N N . SER A 1 955 ? 2.378 -27.384 -15.378 1.00 91.31 955 SER A N 1
ATOM 7380 C CA . SER A 1 955 ? 3.301 -28.324 -14.744 1.00 91.31 955 SER A CA 1
ATOM 7381 C C . SER A 1 955 ? 3.802 -29.388 -15.725 1.00 91.31 955 SER A C 1
ATOM 7383 O O . SER A 1 955 ? 4.980 -29.746 -15.689 1.00 91.31 955 SER A O 1
ATOM 7385 N N . ALA A 1 956 ? 2.944 -29.871 -16.628 1.00 92.75 956 ALA A N 1
ATOM 7386 C CA . ALA A 1 956 ? 3.340 -30.838 -17.650 1.00 92.75 956 ALA A CA 1
ATOM 7387 C C . ALA A 1 956 ? 4.181 -30.204 -18.762 1.00 92.75 956 ALA A C 1
ATOM 7389 O O . ALA A 1 956 ? 5.185 -30.795 -19.157 1.00 92.75 956 ALA A O 1
ATOM 7390 N N . ALA A 1 957 ? 3.837 -28.993 -19.210 1.00 92.50 957 ALA A N 1
ATOM 7391 C CA . ALA A 1 957 ? 4.655 -28.232 -20.153 1.00 92.50 957 ALA A CA 1
ATOM 7392 C C . ALA A 1 957 ? 6.058 -27.950 -19.582 1.00 92.50 957 ALA A C 1
ATOM 7394 O O . ALA A 1 957 ? 7.063 -28.147 -20.266 1.00 92.50 957 ALA A O 1
ATOM 7395 N N . GLY A 1 958 ? 6.150 -27.590 -18.297 1.00 90.12 958 GLY A N 1
ATOM 7396 C CA . GLY A 1 958 ? 7.422 -27.429 -17.588 1.00 90.12 958 GLY A CA 1
ATOM 7397 C C . GLY A 1 958 ? 8.242 -28.723 -17.507 1.00 90.12 958 GLY A C 1
ATOM 7398 O O . GLY A 1 958 ? 9.440 -28.709 -17.790 1.00 90.12 958 GLY A O 1
ATOM 7399 N N . ALA A 1 959 ? 7.607 -29.858 -17.191 1.00 90.00 959 ALA A N 1
ATOM 7400 C CA . ALA A 1 959 ? 8.274 -31.163 -17.165 1.00 90.00 959 ALA A CA 1
ATOM 7401 C C . ALA A 1 959 ? 8.787 -31.585 -18.557 1.00 90.00 959 ALA A C 1
ATOM 7403 O O . ALA A 1 959 ? 9.907 -32.088 -18.683 1.00 90.00 959 ALA A O 1
ATOM 7404 N N . LEU A 1 960 ? 7.998 -31.337 -19.610 1.00 92.44 960 LEU A N 1
ATOM 7405 C CA . LEU A 1 960 ? 8.400 -31.553 -21.004 1.00 92.44 960 LEU A CA 1
ATOM 7406 C C . LEU A 1 960 ? 9.609 -30.691 -21.375 1.00 92.44 960 LEU A C 1
ATOM 7408 O O . LEU A 1 960 ? 10.570 -31.215 -21.936 1.00 92.44 960 LEU A O 1
ATOM 7412 N N . ARG A 1 961 ? 9.602 -29.409 -20.997 1.00 91.06 961 ARG A N 1
ATOM 7413 C CA . ARG A 1 961 ? 10.726 -28.487 -21.207 1.00 91.06 961 ARG A CA 1
ATOM 7414 C C . ARG A 1 961 ? 11.993 -28.934 -20.502 1.00 91.06 961 ARG A C 1
ATOM 7416 O O . ARG A 1 961 ? 13.045 -28.998 -21.127 1.00 91.06 961 ARG A O 1
ATOM 7423 N N . GLN A 1 962 ? 11.898 -29.319 -19.232 1.00 88.81 962 GLN A N 1
ATOM 7424 C CA . GLN A 1 962 ? 13.052 -29.826 -18.491 1.00 88.81 962 GLN A CA 1
ATOM 7425 C C . GLN A 1 962 ? 13.624 -31.097 -19.138 1.00 88.81 962 GLN A C 1
ATOM 7427 O O . GLN A 1 962 ? 14.840 -31.257 -19.233 1.00 88.81 962 GLN A O 1
ATOM 7432 N N . ARG A 1 963 ? 12.758 -32.005 -19.604 1.00 89.00 963 ARG A N 1
ATOM 7433 C CA . ARG A 1 963 ? 13.174 -33.230 -20.298 1.00 89.00 963 ARG A CA 1
ATOM 7434 C C . ARG A 1 963 ? 13.818 -32.938 -21.653 1.00 89.00 963 ARG A C 1
ATOM 7436 O O . ARG A 1 963 ? 14.820 -33.561 -21.985 1.00 89.00 963 ARG A O 1
ATOM 7443 N N . ALA A 1 964 ? 13.267 -31.997 -22.409 1.00 89.38 964 ALA A N 1
ATOM 7444 C CA . ALA A 1 964 ? 13.822 -31.547 -23.677 1.00 89.38 964 ALA A CA 1
ATOM 7445 C C . ALA A 1 964 ? 15.195 -30.883 -23.500 1.00 89.38 964 ALA A C 1
ATOM 7447 O O . ALA A 1 964 ? 16.104 -31.199 -24.258 1.00 89.38 964 ALA A O 1
ATOM 7448 N N . GLY A 1 965 ? 15.374 -30.052 -22.465 1.00 86.38 965 GLY A N 1
ATOM 7449 C CA . GLY A 1 965 ? 16.676 -29.481 -22.103 1.00 86.38 965 GLY A CA 1
ATOM 7450 C C . GLY A 1 965 ? 17.708 -30.567 -21.794 1.00 86.38 965 GLY A C 1
ATOM 7451 O O . GLY A 1 965 ? 18.757 -30.612 -22.425 1.00 86.38 965 GLY A O 1
ATOM 7452 N N . LYS A 1 966 ? 17.358 -31.538 -20.936 1.00 87.00 966 LYS A N 1
ATOM 7453 C CA . LYS A 1 966 ? 18.228 -32.697 -20.656 1.00 87.00 966 LYS A CA 1
ATOM 7454 C C . LYS A 1 966 ? 18.591 -33.482 -21.920 1.00 87.00 966 LYS A C 1
ATOM 7456 O O . LYS A 1 966 ? 19.734 -33.900 -22.061 1.00 87.00 966 LYS A O 1
ATOM 7461 N N . LEU A 1 967 ? 17.639 -33.691 -22.834 1.00 87.44 967 LEU A N 1
ATOM 7462 C CA . LEU A 1 967 ? 17.889 -34.386 -24.102 1.00 87.44 967 LEU A CA 1
ATOM 7463 C C . LEU A 1 967 ? 18.822 -33.597 -25.023 1.00 87.44 967 LEU A C 1
ATOM 7465 O O . LEU A 1 967 ? 19.722 -34.191 -25.620 1.00 87.44 967 LEU A O 1
ATOM 7469 N N . ALA A 1 968 ? 18.629 -32.279 -25.096 1.00 84.25 968 ALA A N 1
ATOM 7470 C CA . ALA A 1 968 ? 19.492 -31.377 -25.843 1.00 84.25 968 ALA A CA 1
ATOM 7471 C C . ALA A 1 968 ? 20.931 -31.396 -25.305 1.00 84.25 968 ALA A C 1
ATOM 7473 O O . ALA A 1 968 ? 21.862 -31.473 -26.101 1.00 84.25 968 ALA A O 1
ATOM 7474 N N . ASP A 1 969 ? 21.103 -31.424 -23.981 1.00 82.88 969 ASP A N 1
ATOM 7475 C CA . ASP A 1 969 ? 22.419 -31.471 -23.331 1.00 82.88 969 ASP A CA 1
ATOM 7476 C C . ASP A 1 969 ? 23.078 -32.863 -23.427 1.00 82.88 969 ASP A C 1
ATOM 7478 O O . ASP A 1 969 ? 24.297 -32.976 -23.507 1.00 82.88 969 ASP A O 1
ATOM 7482 N N . SER A 1 970 ? 22.284 -33.941 -23.459 1.00 80.06 970 SER A N 1
ATOM 7483 C CA . SER A 1 970 ? 22.764 -35.337 -23.528 1.00 80.06 970 SER A CA 1
ATOM 7484 C C . SER A 1 970 ? 23.132 -35.839 -24.937 1.00 80.06 970 SER A C 1
ATOM 7486 O O . SER A 1 970 ? 23.395 -37.027 -25.112 1.00 80.06 970 SER A O 1
ATOM 7488 N N . GLY A 1 971 ? 23.136 -34.966 -25.952 1.00 68.06 971 GLY A N 1
ATOM 7489 C CA . GLY A 1 971 ? 23.575 -35.304 -27.314 1.00 68.06 971 GLY A CA 1
ATOM 7490 C C . GLY A 1 971 ? 22.505 -35.904 -28.238 1.00 68.06 971 GLY A C 1
ATOM 7491 O O . GLY A 1 971 ? 22.840 -36.375 -29.320 1.00 68.06 971 GLY A O 1
ATOM 7492 N N . SER A 1 972 ? 21.216 -35.868 -27.868 1.00 76.62 972 SER A N 1
ATOM 7493 C CA . SER A 1 972 ? 20.085 -36.262 -28.739 1.00 76.62 972 SER A CA 1
ATOM 7494 C C . SER A 1 972 ? 19.074 -35.118 -28.957 1.00 76.62 972 SER A C 1
ATOM 7496 O O . SER A 1 972 ? 17.883 -35.270 -28.660 1.00 76.62 972 SER A O 1
ATOM 7498 N N . PRO A 1 973 ? 19.506 -33.957 -29.491 1.00 76.88 973 PRO A N 1
ATOM 7499 C CA . PRO A 1 973 ? 18.670 -32.759 -29.602 1.00 76.88 973 PRO A CA 1
ATOM 7500 C C . PRO A 1 973 ? 17.440 -32.936 -30.509 1.00 76.88 973 PRO A C 1
ATOM 7502 O O . PRO A 1 973 ? 16.426 -32.278 -30.291 1.00 76.88 973 PRO A O 1
ATOM 7505 N N . ALA A 1 974 ? 17.463 -33.868 -31.469 1.00 79.69 974 ALA A N 1
ATOM 7506 C CA . ALA A 1 974 ? 16.316 -34.134 -32.344 1.00 79.69 974 ALA A CA 1
ATOM 7507 C C . ALA A 1 974 ? 15.084 -34.637 -31.565 1.00 79.69 974 ALA A C 1
ATOM 7509 O O . ALA A 1 974 ? 13.950 -34.308 -31.908 1.00 79.69 974 ALA A O 1
ATOM 7510 N N . GLY A 1 975 ? 15.298 -35.369 -30.463 1.00 85.25 975 GLY A N 1
ATOM 7511 C CA . GLY A 1 975 ? 14.227 -35.820 -29.570 1.00 85.25 975 GLY A CA 1
ATOM 7512 C C . GLY A 1 975 ? 13.623 -34.708 -28.703 1.00 85.25 975 GLY A C 1
ATOM 7513 O O . GLY A 1 975 ? 12.578 -34.921 -28.089 1.00 85.25 975 GLY A O 1
ATOM 7514 N N . ALA A 1 976 ? 14.248 -33.525 -28.648 1.00 89.56 976 ALA A N 1
ATOM 7515 C CA . ALA A 1 976 ? 13.771 -32.390 -27.861 1.00 89.56 976 ALA A CA 1
ATOM 7516 C C . ALA A 1 976 ? 12.652 -31.602 -28.570 1.00 89.56 976 ALA A C 1
ATOM 7518 O O . ALA A 1 976 ? 11.756 -31.091 -27.896 1.00 89.56 976 ALA A O 1
ATOM 7519 N N . LEU A 1 977 ? 12.653 -31.542 -29.910 1.00 90.56 977 LEU A N 1
ATOM 7520 C CA . LEU A 1 977 ? 11.665 -30.773 -30.684 1.00 90.56 977 LEU A CA 1
ATOM 7521 C C . LEU A 1 977 ? 10.214 -31.256 -30.481 1.00 90.56 977 LEU A C 1
ATOM 7523 O O . LEU A 1 977 ? 9.384 -30.428 -30.111 1.00 90.56 977 LEU A O 1
ATOM 7527 N N . PRO A 1 978 ? 9.885 -32.563 -30.581 1.00 92.44 978 PRO A N 1
ATOM 7528 C CA . PRO A 1 978 ? 8.510 -33.024 -30.358 1.00 92.44 978 PRO A CA 1
ATOM 7529 C C . PRO A 1 978 ? 8.004 -32.765 -28.930 1.00 92.44 978 PRO A C 1
ATOM 7531 O O . PRO A 1 978 ? 6.802 -32.620 -28.698 1.00 92.44 978 PRO A O 1
ATOM 7534 N N . LEU A 1 979 ? 8.916 -32.715 -27.950 1.00 92.44 979 LEU A N 1
ATOM 7535 C CA . LEU A 1 979 ? 8.578 -32.369 -26.568 1.00 92.44 979 LEU A CA 1
ATOM 7536 C C . LEU A 1 979 ? 8.258 -30.877 -26.430 1.00 92.44 979 LEU A C 1
ATOM 7538 O O . LEU A 1 979 ? 7.308 -30.537 -25.725 1.00 92.44 979 LEU A O 1
ATOM 7542 N N . MET A 1 980 ? 9.001 -30.009 -27.127 1.00 93.38 980 MET A N 1
ATOM 7543 C CA . MET A 1 980 ? 8.698 -28.577 -27.221 1.00 93.38 980 MET A CA 1
ATOM 7544 C C . MET A 1 980 ? 7.365 -28.329 -27.921 1.00 93.38 980 MET A C 1
ATOM 7546 O O . MET A 1 980 ? 6.557 -27.562 -27.412 1.00 93.38 980 MET A O 1
ATOM 7550 N N . ASP A 1 981 ? 7.085 -29.023 -29.026 1.00 93.12 981 ASP A N 1
ATOM 7551 C CA . ASP A 1 981 ? 5.813 -28.890 -29.747 1.00 93.12 981 ASP A CA 1
ATOM 7552 C C . ASP A 1 981 ? 4.620 -29.255 -28.859 1.00 93.12 981 ASP A C 1
ATOM 7554 O O . ASP A 1 981 ? 3.629 -28.527 -28.801 1.00 93.12 981 ASP A O 1
ATOM 7558 N N . ARG A 1 982 ? 4.740 -30.343 -28.086 1.00 92.81 982 ARG A N 1
ATOM 7559 C CA . ARG A 1 982 ? 3.735 -30.712 -27.080 1.00 92.81 982 ARG A CA 1
ATOM 7560 C C . ARG A 1 982 ? 3.607 -29.680 -25.961 1.00 92.81 982 ARG A C 1
ATOM 7562 O O . ARG A 1 982 ? 2.490 -29.428 -25.517 1.00 92.81 982 ARG A O 1
ATOM 7569 N N . ALA A 1 983 ? 4.709 -29.091 -25.495 1.00 92.88 983 ALA A N 1
ATOM 7570 C CA . ALA A 1 983 ? 4.663 -28.041 -24.479 1.00 92.88 983 ALA A CA 1
ATOM 7571 C C . ALA A 1 983 ? 3.956 -26.778 -25.006 1.00 92.88 983 ALA A C 1
ATOM 7573 O O . ALA A 1 983 ? 3.096 -26.230 -24.318 1.00 92.88 983 ALA A O 1
ATOM 7574 N N . ILE A 1 984 ? 4.236 -26.381 -26.251 1.00 94.44 984 ILE A N 1
ATOM 7575 C CA . ILE A 1 984 ? 3.608 -25.237 -26.929 1.00 94.44 984 ILE A CA 1
ATOM 7576 C C . ILE A 1 984 ? 2.108 -25.466 -27.132 1.00 94.44 984 ILE A C 1
ATOM 7578 O O . ILE A 1 984 ? 1.324 -24.559 -26.889 1.00 94.44 984 ILE A O 1
ATOM 7582 N N . GLN A 1 985 ? 1.675 -26.679 -27.490 1.00 91.81 985 GLN A N 1
ATOM 7583 C CA . GLN A 1 985 ? 0.242 -26.999 -27.583 1.00 91.81 985 GLN A CA 1
ATOM 7584 C C . GLN A 1 985 ? -0.503 -26.803 -26.251 1.00 91.81 985 GLN A C 1
ATOM 7586 O O . GLN A 1 985 ? -1.689 -26.482 -26.250 1.00 91.81 985 GLN A O 1
ATOM 7591 N N . MET A 1 986 ? 0.174 -26.997 -25.113 1.00 90.88 986 MET A N 1
ATOM 7592 C CA . MET A 1 986 ? -0.409 -26.790 -23.782 1.00 90.88 986 MET A CA 1
ATOM 7593 C C . MET A 1 986 ? -0.334 -25.327 -23.324 1.00 90.88 986 MET A C 1
ATOM 7595 O O . MET A 1 986 ? -1.233 -24.865 -22.620 1.00 90.88 986 MET A O 1
ATOM 7599 N N . MET A 1 987 ? 0.731 -24.613 -23.701 1.00 93.19 987 MET A N 1
ATOM 7600 C CA . MET A 1 987 ? 1.007 -23.224 -23.316 1.00 93.19 987 MET A CA 1
ATOM 7601 C C . MET A 1 987 ? 1.375 -22.357 -24.533 1.00 93.19 987 MET A C 1
ATOM 7603 O O . MET A 1 987 ? 2.512 -21.886 -24.646 1.00 93.19 987 MET A O 1
ATOM 7607 N N . PRO A 1 988 ? 0.429 -22.121 -25.457 1.00 93.94 988 PRO A N 1
ATOM 7608 C CA . PRO A 1 988 ? 0.717 -21.465 -26.732 1.00 93.94 988 PRO A CA 1
ATOM 7609 C C . PRO A 1 988 ? 1.086 -19.986 -26.594 1.00 93.94 988 PRO A C 1
ATOM 7611 O O . PRO A 1 988 ? 1.625 -19.423 -27.542 1.00 93.94 988 PRO A O 1
ATOM 7614 N N . MET A 1 989 ? 0.819 -19.360 -25.443 1.00 92.81 989 MET A N 1
ATOM 7615 C CA . MET A 1 989 ? 1.120 -17.946 -25.187 1.00 92.81 989 MET A CA 1
ATOM 7616 C C . MET A 1 989 ? 2.430 -17.720 -24.420 1.00 92.81 989 MET A C 1
ATOM 7618 O O . MET A 1 989 ? 2.792 -16.580 -24.131 1.00 92.81 989 MET A O 1
ATOM 7622 N N . ASP A 1 990 ? 3.147 -18.778 -24.037 1.00 90.75 990 ASP A N 1
ATOM 7623 C CA . ASP A 1 990 ? 4.414 -18.624 -23.327 1.00 90.75 990 ASP A CA 1
ATOM 7624 C C . ASP A 1 990 ? 5.577 -18.544 -24.317 1.00 90.75 990 ASP A C 1
ATOM 7626 O O . ASP A 1 990 ? 6.023 -19.541 -24.891 1.00 90.75 990 ASP A O 1
ATOM 7630 N N . PHE A 1 991 ? 6.078 -17.319 -24.494 1.00 90.00 991 PHE A N 1
ATOM 7631 C CA . PHE A 1 991 ? 7.149 -16.987 -25.430 1.00 90.00 991 PHE A CA 1
ATOM 7632 C C . PHE A 1 991 ? 8.408 -17.848 -25.246 1.00 90.00 991 PHE A C 1
ATOM 7634 O O . PHE A 1 991 ? 9.141 -18.077 -26.209 1.00 90.00 991 PHE A O 1
ATOM 7641 N N . ARG A 1 992 ? 8.667 -18.339 -24.023 1.00 89.69 992 ARG A N 1
ATOM 7642 C CA . ARG A 1 992 ? 9.893 -19.076 -23.685 1.00 89.69 992 ARG A CA 1
ATOM 7643 C C . ARG A 1 992 ? 10.004 -20.374 -24.466 1.00 89.69 992 ARG A C 1
ATOM 7645 O O . ARG A 1 992 ? 11.101 -20.720 -24.888 1.00 89.69 992 ARG A O 1
ATOM 7652 N N . PHE A 1 993 ? 8.889 -21.070 -24.691 1.00 93.56 993 PHE A N 1
ATOM 7653 C CA . PHE A 1 993 ? 8.921 -22.315 -25.457 1.00 93.56 993 PHE A CA 1
ATOM 7654 C C . PHE A 1 993 ? 9.260 -22.063 -26.928 1.00 93.56 993 PHE A C 1
ATOM 7656 O O . PHE A 1 993 ? 10.009 -22.841 -27.509 1.00 93.56 993 PHE A O 1
ATOM 7663 N N . TYR A 1 994 ? 8.777 -20.964 -27.520 1.00 94.75 994 TYR A N 1
ATOM 7664 C CA . TYR A 1 994 ? 9.146 -20.589 -28.889 1.00 94.75 994 TYR A CA 1
ATOM 7665 C C . TYR A 1 994 ? 10.610 -20.175 -28.975 1.00 94.75 994 TYR A C 1
ATOM 7667 O O . TYR A 1 994 ? 11.320 -20.652 -29.851 1.00 94.75 994 TYR A O 1
ATOM 7675 N N . TYR A 1 995 ? 11.085 -19.358 -28.033 1.00 93.44 995 TYR A N 1
ATOM 7676 C CA . TYR A 1 995 ? 12.491 -18.962 -27.972 1.00 93.44 995 TYR A CA 1
ATOM 7677 C C . TYR A 1 995 ? 13.418 -20.182 -27.853 1.00 93.44 995 TYR A C 1
ATOM 7679 O O . TYR A 1 995 ? 14.364 -20.333 -28.621 1.00 93.44 995 TYR A O 1
ATOM 7687 N N . GLU A 1 996 ? 13.130 -21.101 -26.929 1.00 92.62 996 GLU A N 1
ATOM 7688 C CA . GLU A 1 996 ? 13.935 -22.313 -26.753 1.00 92.62 996 GLU A CA 1
ATOM 7689 C C . GLU A 1 996 ? 13.841 -23.260 -27.947 1.00 92.62 996 GLU A C 1
ATOM 7691 O O . GLU A 1 996 ? 14.855 -23.833 -28.351 1.00 92.62 996 GLU A O 1
ATOM 7696 N N . ARG A 1 997 ? 12.656 -23.400 -28.557 1.00 94.12 997 ARG A N 1
ATOM 7697 C CA . ARG A 1 997 ? 12.496 -24.178 -29.788 1.00 94.12 997 ARG A CA 1
ATOM 7698 C C . ARG A 1 997 ? 13.300 -23.559 -30.933 1.00 94.12 997 ARG A C 1
ATOM 7700 O O . ARG A 1 997 ? 13.992 -24.306 -31.615 1.00 94.12 997 ARG A O 1
ATOM 7707 N N . ALA A 1 998 ? 13.309 -22.234 -31.091 1.00 94.38 998 ALA A N 1
ATOM 7708 C CA . ALA A 1 998 ? 14.140 -21.536 -32.076 1.00 94.38 998 ALA A CA 1
ATOM 7709 C C . ALA A 1 998 ? 15.635 -21.830 -31.870 1.00 94.38 998 ALA A C 1
ATOM 7711 O O . ALA A 1 998 ? 16.328 -22.216 -32.813 1.00 94.38 998 ALA A O 1
ATOM 7712 N N . CYS A 1 999 ? 16.113 -21.746 -30.624 1.00 92.38 999 CYS A N 1
ATOM 7713 C CA . CYS A 1 999 ? 17.489 -22.097 -30.277 1.00 92.38 999 CYS A CA 1
ATOM 7714 C C . CYS A 1 999 ? 17.823 -23.556 -30.628 1.00 92.38 999 CYS A C 1
ATOM 7716 O O . CYS A 1 999 ? 18.897 -23.838 -31.162 1.00 92.38 999 CYS A O 1
ATOM 7718 N N . LEU A 1 1000 ? 16.907 -24.492 -30.358 1.00 91.56 1000 LEU A N 1
ATOM 7719 C CA . LEU A 1 1000 ? 17.072 -25.903 -30.718 1.00 91.56 1000 LEU A CA 1
ATOM 7720 C C . LEU A 1 1000 ? 17.086 -26.116 -32.235 1.00 91.56 1000 LEU A C 1
ATOM 7722 O O . LEU A 1 1000 ? 17.908 -26.890 -32.720 1.00 91.56 1000 LEU A O 1
ATOM 7726 N N . ARG A 1 1001 ? 16.226 -25.421 -32.990 1.00 92.56 1001 ARG A N 1
ATOM 7727 C CA . ARG A 1 1001 ? 16.189 -25.486 -34.460 1.00 92.56 1001 ARG A CA 1
ATOM 7728 C C . ARG A 1 1001 ? 17.521 -25.072 -35.078 1.00 92.56 1001 ARG A C 1
ATOM 7730 O O . ARG A 1 1001 ? 18.023 -25.786 -35.943 1.00 92.56 1001 ARG A O 1
ATOM 7737 N N . LEU A 1 1002 ? 18.117 -23.981 -34.593 1.00 92.00 1002 LEU A N 1
ATOM 7738 C CA . LEU A 1 1002 ? 19.433 -23.525 -35.052 1.00 92.00 1002 LEU A CA 1
ATOM 7739 C C . LEU A 1 1002 ? 20.543 -24.524 -34.713 1.00 92.00 1002 LEU A C 1
ATOM 7741 O O . LEU A 1 1002 ? 21.314 -24.891 -35.595 1.00 92.00 1002 LEU A O 1
ATOM 7745 N N . ARG A 1 1003 ? 20.570 -25.045 -33.477 1.00 89.31 1003 ARG A N 1
ATOM 7746 C CA . ARG A 1 1003 ? 21.522 -26.099 -33.067 1.00 89.31 1003 ARG A CA 1
ATOM 7747 C C . ARG A 1 1003 ? 21.424 -27.362 -33.925 1.00 89.31 1003 ARG A C 1
ATOM 7749 O O . ARG A 1 1003 ? 22.419 -28.049 -34.119 1.00 89.31 1003 ARG A O 1
ATOM 7756 N N . LEU A 1 1004 ? 20.225 -27.677 -34.411 1.00 89.12 1004 LEU A N 1
ATOM 7757 C CA . LEU A 1 1004 ? 19.937 -28.841 -35.251 1.00 89.12 1004 LEU A CA 1
ATOM 7758 C C . LEU A 1 1004 ? 20.152 -28.598 -36.751 1.00 89.12 1004 LEU A C 1
ATOM 7760 O O . LEU A 1 1004 ? 19.963 -29.525 -37.534 1.00 89.12 1004 LEU A O 1
ATOM 7764 N N . GLY A 1 1005 ? 20.504 -27.377 -37.163 1.00 87.88 1005 GLY A N 1
ATOM 7765 C CA . GLY A 1 1005 ? 20.654 -27.025 -38.575 1.00 87.88 1005 GLY A CA 1
ATOM 7766 C C . GLY A 1 1005 ? 19.339 -27.030 -39.366 1.00 87.88 1005 GLY A C 1
ATOM 7767 O O . GLY A 1 1005 ? 19.367 -27.207 -40.583 1.00 87.88 1005 GLY A O 1
ATOM 7768 N N . GLN A 1 1006 ? 18.186 -26.857 -38.706 1.00 90.44 1006 GLN A N 1
ATOM 7769 C CA . GLN A 1 1006 ? 16.905 -26.661 -39.399 1.00 90.44 1006 GLN A CA 1
ATOM 7770 C C . GLN A 1 1006 ? 16.893 -25.335 -40.186 1.00 90.44 1006 GLN A C 1
ATOM 7772 O O . GLN A 1 1006 ? 17.720 -24.456 -39.919 1.00 90.44 1006 GLN A O 1
ATOM 7777 N N . PRO A 1 1007 ? 15.967 -25.154 -41.152 1.00 93.50 1007 PRO A N 1
ATOM 7778 C CA . PRO A 1 1007 ? 15.878 -23.918 -41.921 1.00 93.50 1007 PRO A CA 1
ATOM 7779 C C . PRO A 1 1007 ? 15.837 -22.676 -41.021 1.00 93.50 1007 PRO A C 1
ATOM 7781 O O . PRO A 1 1007 ? 15.009 -22.568 -40.115 1.00 93.50 1007 PRO A O 1
ATOM 7784 N N . LYS A 1 1008 ? 16.711 -21.697 -41.298 1.00 92.50 1008 LYS A N 1
ATOM 7785 C CA . LYS A 1 1008 ? 16.804 -20.440 -40.527 1.00 92.50 1008 LYS A CA 1
ATOM 7786 C C . LYS A 1 1008 ? 15.464 -19.694 -40.464 1.00 92.50 1008 LYS A C 1
ATOM 7788 O O . LYS A 1 1008 ? 15.180 -19.047 -39.461 1.00 92.50 1008 LYS A O 1
ATOM 7793 N N . ALA A 1 1009 ? 14.628 -19.831 -41.498 1.00 91.81 1009 ALA A N 1
ATOM 7794 C CA . ALA A 1 1009 ? 13.277 -19.271 -41.546 1.00 91.81 1009 ALA A CA 1
ATOM 7795 C C . ALA A 1 1009 ? 12.376 -19.796 -40.412 1.00 91.81 1009 ALA A C 1
ATOM 7797 O O . ALA A 1 1009 ? 11.648 -19.016 -39.799 1.00 91.81 1009 ALA A O 1
ATOM 7798 N N . ASP A 1 1010 ? 12.483 -21.081 -40.064 1.00 91.25 1010 ASP A N 1
ATOM 7799 C CA . ASP A 1 1010 ? 11.672 -21.699 -39.011 1.00 91.25 1010 ASP A CA 1
ATOM 7800 C C . ASP A 1 1010 ? 12.098 -21.224 -37.618 1.00 91.25 1010 ASP A C 1
ATOM 7802 O O . ASP A 1 1010 ? 11.263 -21.044 -36.729 1.00 91.25 1010 ASP A O 1
ATOM 7806 N N . ALA A 1 1011 ? 13.402 -21.016 -37.412 1.00 93.75 1011 ALA A N 1
ATOM 7807 C CA . ALA A 1 1011 ? 13.924 -20.426 -36.182 1.00 93.75 1011 ALA A CA 1
ATOM 7808 C C . ALA A 1 1011 ? 13.541 -18.943 -36.070 1.00 93.75 1011 ALA A C 1
ATOM 7810 O O . ALA A 1 1011 ? 13.092 -18.498 -35.015 1.00 93.75 1011 ALA A O 1
ATOM 7811 N N . LEU A 1 1012 ? 13.647 -18.189 -37.170 1.00 93.31 1012 LEU A N 1
ATOM 7812 C CA . LEU A 1 1012 ? 13.255 -16.783 -37.216 1.00 93.31 1012 LEU A CA 1
ATOM 7813 C C . LEU A 1 1012 ? 11.762 -16.597 -36.932 1.00 93.31 1012 LEU A C 1
ATOM 7815 O O . LEU A 1 1012 ? 11.395 -15.672 -36.207 1.00 93.31 1012 LEU A O 1
ATOM 7819 N N . MET A 1 1013 ? 10.903 -17.470 -37.461 1.00 93.19 1013 MET A N 1
ATOM 7820 C CA . MET A 1 1013 ? 9.469 -17.439 -37.175 1.00 93.19 1013 MET A CA 1
ATOM 7821 C C . MET A 1 1013 ? 9.198 -17.635 -35.679 1.00 93.19 1013 MET A C 1
ATOM 7823 O O . MET A 1 1013 ? 8.433 -16.880 -35.086 1.00 93.19 1013 MET A O 1
ATOM 7827 N N . ASP A 1 1014 ? 9.868 -18.591 -35.032 1.00 94.50 1014 ASP A N 1
ATOM 7828 C CA . ASP A 1 1014 ? 9.705 -18.824 -33.594 1.00 94.50 1014 ASP A CA 1
ATOM 7829 C C . ASP A 1 1014 ? 10.251 -17.682 -32.729 1.00 94.50 1014 ASP A C 1
ATOM 7831 O O . ASP A 1 1014 ? 9.588 -17.277 -31.773 1.00 94.50 1014 ASP A O 1
ATOM 7835 N N . PHE A 1 1015 ? 11.400 -17.098 -33.079 1.00 95.00 1015 PHE A N 1
ATOM 7836 C CA . PHE A 1 1015 ? 11.865 -15.879 -32.416 1.00 95.00 1015 PHE A CA 1
ATOM 7837 C C . PHE A 1 1015 ? 10.874 -14.724 -32.601 1.00 95.00 1015 PHE A C 1
ATOM 7839 O O . PHE A 1 1015 ? 10.589 -13.990 -31.656 1.00 95.00 1015 PHE A O 1
ATOM 7846 N N . SER A 1 1016 ? 10.282 -14.595 -33.789 1.00 93.31 1016 SER A N 1
ATOM 7847 C CA . SER A 1 1016 ? 9.289 -13.555 -34.067 1.00 93.31 1016 SER A CA 1
ATOM 7848 C C . SER A 1 1016 ? 8.005 -13.756 -33.257 1.00 93.31 1016 SER A C 1
ATOM 7850 O O . SER A 1 1016 ? 7.522 -12.800 -32.652 1.00 93.31 1016 SER A O 1
ATOM 7852 N N . ARG A 1 1017 ? 7.522 -15.000 -33.126 1.00 94.44 1017 ARG A N 1
ATOM 7853 C CA . ARG A 1 1017 ? 6.426 -15.360 -32.209 1.00 94.44 1017 ARG A CA 1
ATOM 7854 C C . ARG A 1 1017 ? 6.776 -15.028 -30.762 1.00 94.44 1017 ARG A C 1
ATOM 7856 O O . ARG A 1 1017 ? 5.954 -14.449 -30.058 1.00 94.44 1017 ARG A O 1
ATOM 7863 N N . ALA A 1 1018 ? 8.000 -15.326 -30.322 1.00 92.44 1018 ALA A N 1
ATOM 7864 C CA . ALA A 1 1018 ? 8.441 -14.993 -28.971 1.00 92.44 1018 ALA A CA 1
ATOM 7865 C C . ALA A 1 1018 ? 8.402 -13.474 -28.713 1.00 92.44 1018 ALA A C 1
ATOM 7867 O O . ALA A 1 1018 ? 7.896 -13.036 -27.681 1.00 92.44 1018 ALA A O 1
ATOM 7868 N N . ARG A 1 1019 ? 8.856 -12.662 -29.677 1.00 90.19 1019 ARG A N 1
ATOM 7869 C CA . ARG A 1 1019 ? 8.786 -11.193 -29.605 1.00 90.19 1019 ARG A CA 1
ATOM 7870 C C . ARG A 1 1019 ? 7.351 -10.660 -29.635 1.00 90.19 1019 ARG A C 1
ATOM 7872 O O . ARG A 1 1019 ? 7.092 -9.652 -28.981 1.00 90.19 1019 ARG A O 1
ATOM 7879 N N . ALA A 1 1020 ? 6.443 -11.293 -30.376 1.00 90.00 1020 ALA A N 1
ATOM 7880 C CA . ALA A 1 1020 ? 5.034 -10.899 -30.454 1.00 90.00 1020 ALA A CA 1
ATOM 7881 C C . ALA A 1 1020 ? 4.252 -11.232 -29.169 1.00 90.00 1020 ALA A C 1
ATOM 7883 O O . ALA A 1 1020 ? 3.406 -10.455 -28.728 1.00 90.00 1020 ALA A O 1
ATOM 7884 N N . LEU A 1 1021 ? 4.561 -12.368 -28.539 1.00 90.25 1021 LEU A N 1
ATOM 7885 C CA . LEU A 1 1021 ? 3.923 -12.809 -27.295 1.00 90.25 1021 LEU A CA 1
ATOM 7886 C C . LEU A 1 1021 ? 4.300 -11.951 -26.079 1.00 90.25 1021 LEU A C 1
ATOM 7888 O O . LEU A 1 1021 ? 3.521 -11.874 -25.129 1.00 90.25 1021 LEU A O 1
ATOM 7892 N N . ASP A 1 1022 ? 5.451 -11.278 -26.116 1.00 84.75 1022 ASP A N 1
ATOM 7893 C CA . ASP A 1 1022 ? 5.857 -10.323 -25.085 1.00 84.75 1022 ASP A CA 1
ATOM 7894 C C . ASP A 1 1022 ? 6.407 -9.029 -25.718 1.00 84.75 1022 ASP A C 1
ATOM 7896 O O . ASP A 1 1022 ? 7.619 -8.889 -25.895 1.00 84.75 1022 ASP A O 1
ATOM 7900 N N . PRO A 1 1023 ? 5.534 -8.087 -26.129 1.00 84.06 1023 PRO A N 1
ATOM 7901 C CA . PRO A 1 1023 ? 5.924 -6.923 -26.930 1.00 84.06 1023 PRO A CA 1
ATOM 7902 C C . PRO A 1 1023 ? 6.689 -5.853 -26.138 1.00 84.06 1023 PRO A C 1
ATOM 7904 O O . PRO A 1 1023 ? 7.410 -5.055 -26.737 1.00 84.06 1023 PRO A O 1
ATOM 7907 N N . ALA A 1 1024 ? 6.555 -5.835 -24.810 1.00 76.81 1024 ALA A N 1
ATOM 7908 C CA . ALA A 1 1024 ? 7.216 -4.866 -23.938 1.00 76.81 1024 ALA A CA 1
ATOM 7909 C C . ALA A 1 1024 ? 8.582 -5.362 -23.434 1.00 76.81 1024 ALA A C 1
ATOM 7911 O O . ALA A 1 1024 ? 9.459 -4.556 -23.125 1.00 76.81 1024 ALA A O 1
ATOM 7912 N N . TYR A 1 1025 ? 8.793 -6.680 -23.370 1.00 79.62 1025 TYR A N 1
ATOM 7913 C CA . TYR A 1 1025 ? 10.002 -7.263 -22.801 1.00 79.62 1025 TYR A CA 1
ATOM 7914 C C . TYR A 1 1025 ? 11.188 -7.195 -23.775 1.00 79.62 1025 TYR A C 1
ATOM 7916 O O . TYR A 1 1025 ? 11.261 -7.903 -24.783 1.00 79.62 1025 TYR A O 1
ATOM 7924 N N . ALA A 1 1026 ? 12.129 -6.298 -23.491 1.00 79.25 1026 ALA A N 1
ATOM 7925 C CA . ALA A 1 1026 ? 13.283 -6.044 -24.346 1.00 79.25 1026 ALA A CA 1
ATOM 7926 C C . ALA A 1 1026 ? 14.432 -7.077 -24.215 1.00 79.25 1026 ALA A C 1
ATOM 7928 O O . ALA A 1 1026 ? 15.047 -7.389 -25.239 1.00 79.25 1026 ALA A O 1
ATOM 7929 N N . PRO A 1 1027 ? 14.722 -7.676 -23.037 1.00 80.56 1027 PRO A N 1
ATOM 7930 C CA . PRO A 1 1027 ? 15.850 -8.598 -22.880 1.00 80.56 1027 PRO A CA 1
ATOM 7931 C C . PRO A 1 1027 ? 15.824 -9.817 -23.809 1.00 80.56 1027 PRO A C 1
ATOM 7933 O O . PRO A 1 1027 ? 16.883 -10.233 -24.269 1.00 80.56 1027 PRO A O 1
ATOM 7936 N N . THR A 1 1028 ? 14.650 -10.356 -24.160 1.00 83.88 1028 THR A N 1
ATOM 7937 C CA . THR A 1 1028 ? 14.549 -11.465 -25.132 1.00 83.88 1028 THR A CA 1
ATOM 7938 C C . THR A 1 1028 ? 15.113 -11.091 -26.500 1.00 83.88 1028 THR A C 1
ATOM 7940 O O . THR A 1 1028 ? 15.758 -11.910 -27.147 1.00 83.88 1028 THR A O 1
ATOM 7943 N N . CYS A 1 1029 ? 14.921 -9.841 -26.922 1.00 88.56 1029 CYS A N 1
ATOM 7944 C CA . CYS A 1 1029 ? 15.436 -9.331 -28.191 1.00 88.56 1029 CYS A CA 1
ATOM 7945 C C . CYS A 1 1029 ? 16.969 -9.184 -28.157 1.00 88.56 1029 CYS A C 1
ATOM 7947 O O . CYS A 1 1029 ? 17.649 -9.408 -29.158 1.00 88.56 1029 CYS A O 1
ATOM 7949 N N . TYR A 1 1030 ? 17.520 -8.842 -26.987 1.00 87.56 1030 TYR A N 1
ATOM 7950 C CA . TYR A 1 1030 ? 18.963 -8.808 -26.756 1.00 87.56 1030 TYR A CA 1
ATOM 7951 C C . TYR A 1 1030 ? 19.582 -10.209 -26.820 1.00 87.56 1030 TYR A C 1
ATOM 7953 O O . TYR A 1 1030 ? 20.532 -10.419 -27.576 1.00 87.56 1030 TYR A O 1
ATOM 7961 N N . THR A 1 1031 ? 19.033 -11.166 -26.062 1.00 87.88 1031 THR A N 1
ATOM 7962 C CA . THR A 1 1031 ? 19.557 -12.538 -26.008 1.00 87.88 1031 THR A CA 1
ATOM 7963 C C . THR A 1 1031 ? 19.413 -13.258 -27.341 1.00 87.88 1031 THR A C 1
ATOM 7965 O O . THR A 1 1031 ? 20.315 -14.002 -27.714 1.00 87.88 1031 THR A O 1
ATOM 7968 N N . GLU A 1 1032 ? 18.329 -13.002 -28.082 1.00 92.69 1032 GLU A N 1
ATOM 7969 C CA . GLU A 1 1032 ? 18.168 -13.486 -29.454 1.00 92.69 1032 GLU A CA 1
ATOM 7970 C C . GLU A 1 1032 ? 19.327 -13.015 -30.334 1.00 92.69 1032 GLU A C 1
ATOM 7972 O O . GLU A 1 1032 ? 19.952 -13.827 -31.012 1.00 92.69 1032 GLU A O 1
ATOM 7977 N N . GLY A 1 1033 ? 19.628 -11.712 -30.316 1.00 91.06 1033 GLY A N 1
ATOM 7978 C CA . GLY A 1 1033 ? 20.687 -11.166 -31.156 1.00 91.06 1033 GLY A CA 1
ATOM 7979 C C . GLY A 1 1033 ? 22.057 -11.747 -30.815 1.00 91.06 1033 GLY A C 1
ATOM 7980 O O . GLY A 1 1033 ? 22.793 -12.119 -31.719 1.00 91.06 1033 GLY A O 1
ATOM 7981 N N . VAL A 1 1034 ? 22.359 -11.928 -29.523 1.00 90.62 1034 VAL A N 1
ATOM 7982 C CA . VAL A 1 1034 ? 23.588 -12.613 -29.082 1.00 90.62 1034 VAL A CA 1
ATOM 7983 C C . VAL A 1 1034 ? 23.623 -14.060 -29.580 1.00 90.62 1034 VAL A C 1
ATOM 7985 O O . VAL A 1 1034 ? 24.655 -14.503 -30.068 1.00 90.62 1034 VAL A O 1
ATOM 7988 N N . PHE A 1 1035 ? 22.505 -14.787 -29.508 1.00 92.00 1035 PHE A N 1
ATOM 7989 C CA . PHE A 1 1035 ? 22.445 -16.181 -29.947 1.00 92.00 1035 PHE A CA 1
ATOM 7990 C C . PHE A 1 1035 ? 22.652 -16.334 -31.461 1.00 92.00 1035 PHE A C 1
ATOM 7992 O O . PHE A 1 1035 ? 23.272 -17.300 -31.892 1.00 92.00 1035 PHE A O 1
ATOM 7999 N N . TRP A 1 1036 ? 22.177 -15.386 -32.276 1.00 94.38 1036 TRP A N 1
ATOM 8000 C CA . TRP A 1 1036 ? 22.393 -15.405 -33.728 1.00 94.38 1036 TRP A CA 1
ATOM 8001 C C . TRP A 1 1036 ? 23.862 -15.251 -34.138 1.00 94.38 1036 TRP A C 1
ATOM 8003 O O . TRP A 1 1036 ? 24.220 -15.755 -35.201 1.00 94.38 1036 TRP A O 1
ATOM 8013 N N . LEU A 1 1037 ? 24.712 -14.618 -33.320 1.00 92.38 1037 LEU A N 1
ATOM 8014 C CA . LEU A 1 1037 ? 26.139 -14.430 -33.631 1.00 92.38 1037 LEU A CA 1
ATOM 8015 C C . LEU A 1 1037 ? 26.881 -15.758 -33.834 1.00 92.38 1037 LEU A C 1
ATOM 8017 O O . LEU A 1 1037 ? 27.751 -15.843 -34.697 1.00 92.38 1037 LEU A O 1
ATOM 8021 N N . ASP A 1 1038 ? 26.483 -16.804 -33.105 1.00 90.62 1038 ASP A N 1
ATOM 8022 C CA . ASP A 1 1038 ? 27.085 -18.139 -33.200 1.00 90.62 1038 ASP A CA 1
ATOM 8023 C C . ASP A 1 1038 ? 26.701 -18.892 -34.493 1.00 90.62 1038 ASP A C 1
ATOM 8025 O O . ASP A 1 1038 ? 27.278 -19.939 -34.789 1.00 90.62 1038 ASP A O 1
ATOM 8029 N N . TYR A 1 1039 ? 25.725 -18.393 -35.266 1.00 91.38 1039 TYR A N 1
ATOM 8030 C CA . TYR A 1 1039 ? 25.193 -19.072 -36.457 1.00 91.38 1039 TYR A CA 1
ATOM 8031 C C . TYR A 1 1039 ? 25.206 -18.186 -37.705 1.00 91.38 1039 TYR A C 1
ATOM 8033 O O . TYR A 1 1039 ? 25.834 -18.523 -38.706 1.00 91.38 1039 TYR A O 1
ATOM 8041 N N . ASP A 1 1040 ? 24.464 -17.080 -37.685 1.00 91.69 1040 ASP A N 1
ATOM 8042 C CA . ASP A 1 1040 ? 24.391 -16.117 -38.781 1.00 91.69 1040 ASP A CA 1
ATOM 8043 C C . ASP A 1 1040 ? 24.273 -14.697 -38.208 1.00 91.69 1040 ASP A C 1
ATOM 8045 O O . ASP A 1 1040 ? 23.166 -14.241 -37.887 1.00 91.69 1040 ASP A O 1
ATOM 8049 N N . PRO A 1 1041 ? 25.411 -13.993 -38.074 1.00 91.69 1041 PRO A N 1
ATOM 8050 C CA . PRO A 1 1041 ? 25.475 -12.694 -37.420 1.00 91.69 1041 PRO A CA 1
ATOM 8051 C C . PRO A 1 1041 ? 24.501 -11.665 -38.002 1.00 91.69 1041 PRO A C 1
ATOM 8053 O O . PRO A 1 1041 ? 23.983 -10.832 -37.260 1.00 91.69 1041 PRO A O 1
ATOM 8056 N N . GLN A 1 1042 ? 24.181 -11.720 -39.302 1.00 90.50 1042 GLN A N 1
ATOM 8057 C CA . GLN A 1 1042 ? 23.305 -10.730 -39.944 1.00 90.50 1042 GLN A CA 1
ATOM 8058 C C . GLN A 1 1042 ? 21.893 -10.702 -39.339 1.00 90.50 1042 GLN A C 1
ATOM 8060 O O . GLN A 1 1042 ? 21.265 -9.641 -39.277 1.00 90.50 1042 GLN A O 1
ATOM 8065 N N . TYR A 1 1043 ? 21.408 -11.839 -38.833 1.00 92.38 1043 TYR A N 1
ATOM 8066 C CA . TYR A 1 1043 ? 20.099 -11.935 -38.185 1.00 92.38 1043 TYR A CA 1
ATOM 8067 C C . TYR A 1 1043 ? 20.083 -11.318 -36.779 1.00 92.38 1043 TYR A C 1
ATOM 8069 O O . TYR A 1 1043 ? 19.013 -10.927 -36.307 1.00 92.38 1043 TYR A O 1
ATOM 8077 N N . ALA A 1 1044 ? 21.246 -11.116 -36.142 1.00 92.56 1044 ALA A N 1
ATOM 8078 C CA . ALA A 1 1044 ? 21.336 -10.470 -34.830 1.00 92.56 1044 ALA A CA 1
ATOM 8079 C C . ALA A 1 1044 ? 20.747 -9.049 -34.835 1.00 92.56 1044 ALA A C 1
ATOM 8081 O O . ALA A 1 1044 ? 20.121 -8.608 -33.867 1.00 92.56 1044 ALA A O 1
ATOM 8082 N N . VAL A 1 1045 ? 20.876 -8.357 -35.973 1.00 91.62 1045 VAL A N 1
ATOM 8083 C CA . VAL A 1 1045 ? 20.367 -6.997 -36.194 1.00 91.62 1045 VAL A CA 1
ATOM 8084 C C . VAL A 1 1045 ? 18.848 -6.926 -36.025 1.00 91.62 1045 VAL A C 1
ATOM 8086 O O . VAL A 1 1045 ? 18.343 -5.894 -35.591 1.00 91.62 1045 VAL A O 1
ATOM 8089 N N . ILE A 1 1046 ? 18.107 -7.996 -36.334 1.00 92.69 1046 ILE A N 1
ATOM 8090 C CA . ILE A 1 1046 ? 16.640 -8.019 -36.234 1.00 92.69 1046 ILE A CA 1
ATOM 8091 C C . ILE A 1 1046 ? 16.212 -7.900 -34.768 1.00 92.69 1046 ILE A C 1
ATOM 8093 O O . ILE A 1 1046 ? 15.452 -6.992 -34.423 1.00 92.69 1046 ILE A O 1
ATOM 8097 N N . GLY A 1 1047 ? 16.743 -8.773 -33.905 1.00 89.75 1047 GLY A N 1
ATOM 8098 C CA . GLY A 1 1047 ? 16.483 -8.734 -32.466 1.00 89.75 1047 GLY A CA 1
ATOM 8099 C C . GLY A 1 1047 ? 16.963 -7.421 -31.850 1.00 89.75 1047 GLY A C 1
ATOM 8100 O O . GLY A 1 1047 ? 16.213 -6.733 -31.164 1.00 89.75 1047 GLY A O 1
ATOM 8101 N N . TRP A 1 1048 ? 18.180 -6.986 -32.168 1.00 90.94 1048 TRP A N 1
ATOM 8102 C CA . TRP A 1 1048 ? 18.736 -5.753 -31.609 1.00 90.94 1048 TRP A CA 1
ATOM 8103 C C . TRP A 1 1048 ? 18.048 -4.463 -32.075 1.00 90.94 1048 TRP A C 1
ATOM 8105 O O . TRP A 1 1048 ? 17.957 -3.503 -31.308 1.00 90.94 1048 TRP A O 1
ATOM 8115 N N . ARG A 1 1049 ? 17.509 -4.426 -33.297 1.00 90.81 1049 ARG A N 1
ATOM 8116 C CA . ARG A 1 1049 ? 16.662 -3.315 -33.753 1.00 90.81 1049 ARG A CA 1
ATOM 8117 C C . ARG A 1 1049 ? 15.403 -3.211 -32.905 1.00 90.81 1049 ARG A C 1
ATOM 8119 O O . ARG A 1 1049 ? 15.030 -2.122 -32.476 1.00 90.81 1049 ARG A O 1
ATOM 8126 N N . GLU A 1 1050 ? 14.763 -4.346 -32.662 1.00 88.12 1050 GLU A N 1
ATOM 8127 C CA . GLU A 1 1050 ? 13.538 -4.414 -31.875 1.00 88.12 1050 GLU A CA 1
ATOM 8128 C C . GLU A 1 1050 ? 13.795 -4.093 -30.392 1.00 88.12 1050 GLU A C 1
ATOM 8130 O O . GLU A 1 1050 ? 13.008 -3.381 -29.774 1.00 88.12 1050 GLU A O 1
ATOM 8135 N N . LEU A 1 1051 ? 14.944 -4.505 -29.847 1.00 86.88 1051 LEU A N 1
ATOM 8136 C CA . LEU A 1 1051 ? 15.437 -4.103 -28.524 1.00 86.88 1051 LEU A CA 1
ATOM 8137 C C . LEU A 1 1051 ? 15.507 -2.577 -28.376 1.00 86.88 1051 LEU A C 1
ATOM 8139 O O . LEU A 1 1051 ? 14.942 -2.037 -27.429 1.00 86.88 1051 LEU A O 1
ATOM 8143 N N . LEU A 1 1052 ? 16.153 -1.877 -29.315 1.00 83.44 1052 LEU A N 1
ATOM 8144 C CA . LEU A 1 1052 ? 16.281 -0.414 -29.272 1.00 83.44 1052 LEU A CA 1
ATOM 8145 C C . LEU A 1 1052 ? 14.955 0.306 -29.549 1.00 83.44 1052 LEU A C 1
ATOM 8147 O O . LEU A 1 1052 ? 14.752 1.417 -29.067 1.00 83.44 1052 LEU A O 1
ATOM 8151 N N . ARG A 1 1053 ? 14.026 -0.323 -30.285 1.00 84.12 1053 ARG A N 1
ATOM 8152 C CA . ARG A 1 1053 ? 12.652 0.180 -30.433 1.00 84.12 1053 ARG A CA 1
ATOM 8153 C C . ARG A 1 1053 ? 11.886 0.120 -29.106 1.00 84.12 1053 ARG A C 1
ATOM 8155 O O . ARG A 1 1053 ? 11.115 1.031 -28.818 1.00 84.12 1053 ARG A O 1
ATOM 8162 N N . ARG A 1 1054 ? 12.086 -0.946 -28.320 1.00 81.25 1054 ARG A N 1
ATOM 8163 C CA . ARG A 1 1054 ? 11.418 -1.184 -27.025 1.00 81.25 1054 ARG A CA 1
ATOM 8164 C C . ARG A 1 1054 ? 12.051 -0.413 -25.865 1.00 81.25 1054 ARG A C 1
ATOM 8166 O O . ARG A 1 1054 ? 11.328 0.042 -24.985 1.00 81.25 1054 ARG A O 1
ATOM 8173 N N . ASP A 1 1055 ? 13.374 -0.245 -25.865 1.00 76.44 1055 ASP A N 1
ATOM 8174 C CA . ASP A 1 1055 ? 14.125 0.532 -24.867 1.00 76.44 1055 ASP A CA 1
ATOM 8175 C C . ASP A 1 1055 ? 15.111 1.514 -25.540 1.00 76.44 1055 ASP A C 1
ATOM 8177 O O . ASP A 1 1055 ? 16.319 1.257 -25.578 1.00 76.44 1055 ASP A O 1
ATOM 8181 N N . PRO A 1 1056 ? 14.624 2.655 -26.074 1.00 68.88 1056 PRO A N 1
ATOM 8182 C CA . PRO A 1 1056 ? 15.466 3.616 -26.796 1.00 68.88 1056 PRO A CA 1
ATOM 8183 C C . PRO A 1 1056 ? 16.458 4.359 -25.895 1.00 68.88 1056 PRO A C 1
ATOM 8185 O O . PRO A 1 1056 ? 17.504 4.810 -26.357 1.00 68.88 1056 PRO A O 1
ATOM 8188 N N . ALA A 1 1057 ? 16.107 4.526 -24.614 1.00 59.22 1057 ALA A N 1
ATOM 8189 C CA . ALA A 1 1057 ? 16.891 5.278 -23.638 1.00 59.22 1057 ALA A CA 1
ATOM 8190 C C . ALA A 1 1057 ? 18.030 4.446 -23.034 1.00 59.22 1057 ALA A C 1
ATOM 8192 O O . ALA A 1 1057 ? 18.942 5.016 -22.440 1.00 59.22 1057 ALA A O 1
ATOM 8193 N N . GLY A 1 1058 ? 17.965 3.115 -23.152 1.00 58.56 1058 GLY A N 1
ATOM 8194 C CA . GLY A 1 1058 ? 19.041 2.212 -22.772 1.00 58.56 1058 GLY A CA 1
ATOM 8195 C C . GLY A 1 1058 ? 19.583 2.437 -21.363 1.00 58.56 1058 GLY A C 1
ATOM 8196 O O . GLY A 1 1058 ? 20.785 2.359 -21.202 1.00 58.56 1058 GLY A O 1
ATOM 8197 N N . ALA A 1 1059 ? 18.737 2.695 -20.358 1.00 43.38 1059 ALA A N 1
ATOM 8198 C CA . ALA A 1 1059 ? 19.131 2.987 -18.968 1.00 43.38 1059 ALA A CA 1
ATOM 8199 C C . ALA A 1 1059 ? 20.102 4.180 -18.750 1.00 43.38 1059 ALA A C 1
ATOM 8201 O O . ALA A 1 1059 ? 21.210 4.195 -19.272 1.00 43.38 1059 ALA A O 1
ATOM 8202 N N . PRO A 1 1060 ? 19.820 5.101 -17.812 1.00 38.06 1060 PRO A N 1
ATOM 8203 C CA . PRO A 1 1060 ? 20.865 5.973 -17.277 1.00 38.06 1060 PRO A CA 1
ATOM 8204 C C . PRO A 1 1060 ? 21.848 5.136 -16.425 1.00 38.06 1060 PRO A C 1
ATOM 8206 O O . PRO A 1 1060 ? 21.459 4.640 -15.365 1.00 38.06 1060 PRO A O 1
ATOM 8209 N N . GLY A 1 1061 ? 23.095 4.945 -16.880 1.00 48.38 1061 GLY A N 1
ATOM 8210 C CA . GLY A 1 1061 ? 24.186 4.301 -16.120 1.00 48.38 1061 GLY A CA 1
ATOM 8211 C C . GLY A 1 1061 ? 25.214 3.525 -16.968 1.00 48.38 1061 GLY A C 1
ATOM 8212 O O . GLY A 1 1061 ? 25.004 3.303 -18.154 1.00 48.38 1061 GLY A O 1
ATOM 8213 N N . ASP A 1 1062 ? 26.315 3.076 -16.343 1.00 37.44 1062 ASP A N 1
ATOM 8214 C CA . ASP A 1 1062 ? 27.544 2.522 -16.968 1.00 37.44 1062 ASP A CA 1
ATOM 8215 C C . ASP A 1 1062 ? 27.405 1.265 -17.876 1.00 37.44 1062 ASP A C 1
ATOM 8217 O O . ASP A 1 1062 ? 28.407 0.800 -18.429 1.00 37.44 1062 ASP A O 1
ATOM 8221 N N . TYR A 1 1063 ? 26.200 0.716 -18.099 1.00 50.47 1063 TYR A N 1
ATOM 8222 C CA . TYR A 1 1063 ? 25.977 -0.505 -18.899 1.00 50.47 1063 TYR A CA 1
ATOM 8223 C C . TYR A 1 1063 ? 24.644 -0.503 -19.681 1.00 50.47 1063 TYR A C 1
ATOM 8225 O O . TYR A 1 1063 ? 23.722 -1.250 -19.352 1.00 50.47 1063 TYR A O 1
ATOM 8233 N N . GLY A 1 1064 ? 24.538 0.303 -20.742 1.00 68.12 1064 GLY A N 1
ATOM 8234 C CA . GLY A 1 1064 ? 23.435 0.219 -21.714 1.00 68.12 1064 GLY A CA 1
ATOM 8235 C C . GLY A 1 1064 ? 23.581 -0.986 -22.659 1.00 68.12 1064 GLY A C 1
ATOM 8236 O O . GLY A 1 1064 ? 24.695 -1.307 -23.080 1.00 68.12 1064 GLY A O 1
ATOM 8237 N N . TYR A 1 1065 ? 22.473 -1.649 -23.024 1.00 77.50 1065 TYR A N 1
ATOM 8238 C CA . TYR A 1 1065 ? 22.473 -2.821 -23.924 1.00 77.50 1065 TYR A CA 1
ATOM 8239 C C . TYR A 1 1065 ? 23.245 -2.583 -25.229 1.00 77.50 1065 TYR A C 1
ATOM 8241 O O . TYR A 1 1065 ? 23.917 -3.485 -25.718 1.00 77.50 1065 TYR A O 1
ATOM 8249 N N . TYR A 1 1066 ? 23.218 -1.354 -25.749 1.00 83.88 1066 TYR A N 1
ATOM 8250 C CA . TYR A 1 1066 ? 23.943 -0.986 -26.961 1.00 83.88 1066 TYR A CA 1
ATOM 8251 C C . TYR A 1 1066 ? 25.464 -1.157 -26.831 1.00 83.88 1066 TYR A C 1
ATOM 8253 O O . TYR A 1 1066 ? 26.089 -1.739 -27.710 1.00 83.88 1066 TYR A O 1
ATOM 8261 N N . ARG A 1 1067 ? 26.066 -0.760 -25.700 1.00 81.88 1067 ARG A N 1
ATOM 8262 C CA . ARG A 1 1067 ? 27.498 -0.999 -25.432 1.00 81.88 1067 ARG A CA 1
ATOM 8263 C C . ARG A 1 1067 ? 27.815 -2.497 -25.425 1.00 81.88 1067 ARG A C 1
ATOM 8265 O O . ARG A 1 1067 ? 28.835 -2.915 -25.961 1.00 81.88 1067 ARG A O 1
ATOM 8272 N N . GLN A 1 1068 ? 26.931 -3.314 -24.849 1.00 83.12 1068 GLN A N 1
ATOM 8273 C CA . GLN A 1 1068 ? 27.103 -4.769 -24.854 1.00 83.12 1068 GLN A CA 1
ATOM 8274 C C . GLN A 1 1068 ? 27.017 -5.335 -26.277 1.00 83.12 1068 GLN A C 1
ATOM 8276 O O . GLN A 1 1068 ? 27.877 -6.125 -26.654 1.00 83.12 1068 GLN A O 1
ATOM 8281 N N . MET A 1 1069 ? 26.053 -4.883 -27.088 1.00 88.25 1069 MET A N 1
ATOM 8282 C CA . MET A 1 1069 ? 25.943 -5.265 -28.502 1.00 88.25 1069 MET A CA 1
ATOM 8283 C C . MET A 1 1069 ? 27.237 -4.971 -29.268 1.00 88.25 1069 MET A C 1
ATOM 8285 O O . MET A 1 1069 ? 27.723 -5.841 -29.987 1.00 88.25 1069 MET A O 1
ATOM 8289 N N . LEU A 1 1070 ? 27.830 -3.785 -29.080 1.00 86.06 1070 LEU A N 1
ATOM 8290 C CA . LEU A 1 1070 ? 29.101 -3.418 -29.717 1.00 86.06 1070 LEU A CA 1
ATOM 8291 C C . LEU A 1 1070 ? 30.240 -4.356 -29.304 1.00 86.06 1070 LEU A C 1
ATOM 8293 O O . LEU A 1 1070 ? 30.987 -4.819 -30.162 1.00 86.06 1070 LEU A O 1
ATOM 8297 N N . ASN A 1 1071 ? 30.327 -4.695 -28.015 1.00 84.75 1071 ASN A N 1
ATOM 8298 C CA . ASN A 1 1071 ? 31.345 -5.615 -27.508 1.00 84.75 1071 ASN A CA 1
ATOM 8299 C C . ASN A 1 1071 ? 31.207 -7.024 -28.110 1.00 84.75 1071 ASN A C 1
ATOM 8301 O O . ASN A 1 1071 ? 32.201 -7.587 -28.563 1.00 84.75 1071 ASN A O 1
ATOM 8305 N N . TYR A 1 1072 ? 29.992 -7.582 -28.156 1.00 85.06 1072 TYR A N 1
ATOM 8306 C CA . TYR A 1 1072 ? 29.753 -8.907 -28.748 1.00 85.06 1072 TYR A CA 1
ATOM 8307 C C . TYR A 1 1072 ? 29.938 -8.923 -30.271 1.00 85.06 1072 TYR A C 1
ATOM 8309 O O . TYR A 1 1072 ? 30.285 -9.954 -30.836 1.00 85.06 1072 TYR A O 1
ATOM 8317 N N . SER A 1 1073 ? 29.758 -7.781 -30.936 1.00 87.06 1073 SER A N 1
ATOM 8318 C CA . SER A 1 1073 ? 29.899 -7.662 -32.392 1.00 87.06 1073 SER A CA 1
ATOM 8319 C C . SER A 1 1073 ? 31.339 -7.458 -32.860 1.00 87.06 1073 SER A C 1
ATOM 8321 O O . SER A 1 1073 ? 31.583 -7.440 -34.063 1.00 87.06 1073 SER A O 1
ATOM 8323 N N . TYR A 1 1074 ? 32.303 -7.295 -31.946 1.00 84.25 1074 TYR A N 1
ATOM 8324 C CA . TYR A 1 1074 ? 33.703 -7.036 -32.297 1.00 84.25 1074 TYR A CA 1
ATOM 8325 C C . TYR A 1 1074 ? 34.305 -8.062 -33.286 1.00 84.25 1074 TYR A C 1
ATOM 8327 O O . TYR A 1 1074 ? 34.973 -7.625 -34.230 1.00 84.25 1074 TYR A O 1
ATOM 8335 N N . PRO A 1 1075 ? 34.040 -9.384 -33.164 1.00 86.62 1075 PRO A N 1
ATOM 8336 C CA . PRO A 1 1075 ? 34.525 -10.389 -34.118 1.00 86.62 1075 PRO A CA 1
ATOM 8337 C C . PRO A 1 1075 ? 33.836 -10.363 -35.496 1.00 86.62 1075 PRO A C 1
ATOM 8339 O O . PRO A 1 1075 ? 34.305 -11.037 -36.408 1.00 86.62 1075 PRO A O 1
ATOM 8342 N N . HIS A 1 1076 ? 32.747 -9.602 -35.658 1.00 88.62 1076 HIS A N 1
ATOM 8343 C CA . HIS A 1 1076 ? 31.841 -9.643 -36.812 1.00 88.62 1076 HIS A CA 1
ATOM 8344 C C . HIS A 1 1076 ? 31.841 -8.302 -37.573 1.00 88.62 1076 HIS A C 1
ATOM 8346 O O . HIS A 1 1076 ? 30.982 -7.442 -37.336 1.00 88.62 1076 HIS A O 1
ATOM 8352 N N . PRO A 1 1077 ? 32.810 -8.061 -38.479 1.00 85.44 1077 PRO A N 1
ATOM 8353 C CA . PRO A 1 1077 ? 32.943 -6.784 -39.186 1.00 85.44 1077 PRO A CA 1
ATOM 8354 C C . PRO A 1 1077 ? 31.712 -6.416 -40.032 1.00 85.44 1077 PRO A C 1
ATOM 8356 O O . PRO A 1 1077 ? 31.405 -5.233 -40.190 1.00 85.44 1077 PRO A O 1
ATOM 8359 N N . GLU A 1 1078 ? 30.964 -7.404 -40.525 1.00 87.00 1078 GLU A N 1
ATOM 8360 C CA . GLU A 1 1078 ? 29.714 -7.234 -41.266 1.00 87.00 1078 GLU A CA 1
ATOM 8361 C C . GLU A 1 1078 ? 28.609 -6.525 -40.463 1.00 87.00 1078 GLU A C 1
ATOM 8363 O O . GLU A 1 1078 ? 27.716 -5.919 -41.057 1.00 87.00 1078 GLU A O 1
ATOM 8368 N N . LEU A 1 1079 ? 28.679 -6.534 -39.125 1.00 89.88 1079 LEU A N 1
ATOM 8369 C CA . LEU A 1 1079 ? 27.685 -5.898 -38.255 1.00 89.88 1079 LEU A CA 1
ATOM 8370 C C . LEU A 1 1079 ? 27.945 -4.418 -37.987 1.00 89.88 1079 LEU A C 1
ATOM 8372 O O . LEU A 1 1079 ? 27.045 -3.726 -37.513 1.00 89.88 1079 LEU A O 1
ATOM 8376 N N . ARG A 1 1080 ? 29.121 -3.887 -38.337 1.00 86.75 1080 ARG A N 1
ATOM 8377 C CA . ARG A 1 1080 ? 29.482 -2.496 -38.016 1.00 86.75 1080 ARG A CA 1
ATOM 8378 C C . ARG A 1 1080 ? 28.572 -1.469 -38.695 1.00 86.75 1080 ARG A C 1
ATOM 8380 O O . ARG A 1 1080 ? 28.048 -0.579 -38.027 1.00 86.75 1080 ARG A O 1
ATOM 8387 N N . ALA A 1 1081 ? 28.319 -1.621 -39.997 1.00 86.75 1081 ALA A N 1
ATOM 8388 C CA . ALA A 1 1081 ? 27.408 -0.743 -40.741 1.00 86.75 1081 ALA A CA 1
ATOM 8389 C C . ALA A 1 1081 ? 25.945 -0.840 -40.248 1.00 86.75 1081 ALA A C 1
ATOM 8391 O O . ALA A 1 1081 ? 25.343 0.204 -39.975 1.00 86.75 1081 ALA A O 1
ATOM 8392 N N . PRO A 1 1082 ? 25.369 -2.047 -40.069 1.00 89.62 1082 PRO A N 1
ATOM 8393 C CA . PRO A 1 1082 ? 24.058 -2.203 -39.448 1.00 89.62 1082 PRO A CA 1
ATOM 8394 C C . PRO A 1 1082 ? 23.961 -1.581 -38.050 1.00 89.62 1082 PRO A C 1
ATOM 8396 O O . PRO A 1 1082 ? 23.003 -0.859 -37.789 1.00 89.62 1082 PRO A O 1
ATOM 8399 N N . LEU A 1 1083 ? 24.944 -1.780 -37.168 1.00 87.88 1083 LEU A N 1
ATOM 8400 C CA . LEU A 1 1083 ? 24.938 -1.208 -35.815 1.00 87.88 1083 LEU A CA 1
ATOM 8401 C C . LEU A 1 1083 ? 25.000 0.321 -35.832 1.00 87.88 1083 LEU A C 1
ATOM 8403 O O . LEU A 1 1083 ? 24.209 0.959 -35.144 1.00 87.88 1083 LEU A O 1
ATOM 8407 N N . TRP A 1 1084 ? 25.841 0.918 -36.683 1.00 88.12 1084 TRP A N 1
ATOM 8408 C CA . TRP A 1 1084 ? 25.846 2.371 -36.888 1.00 88.12 1084 TRP A CA 1
ATOM 8409 C C . TRP A 1 1084 ? 24.468 2.896 -37.315 1.00 88.12 1084 TRP A C 1
ATOM 8411 O O . TRP A 1 1084 ? 24.016 3.926 -36.817 1.00 88.12 1084 TRP A O 1
ATOM 8421 N N . SER A 1 1085 ? 23.764 2.168 -38.190 1.00 87.06 1085 SER A N 1
ATOM 8422 C CA . SER A 1 1085 ? 22.405 2.541 -38.609 1.00 87.06 1085 SER A CA 1
ATOM 8423 C C . SER A 1 1085 ? 21.359 2.416 -37.493 1.00 87.06 1085 SER A C 1
ATOM 8425 O O . SER A 1 1085 ? 20.359 3.131 -37.512 1.00 87.06 1085 SER A O 1
ATOM 8427 N N . LEU A 1 1086 ? 21.591 1.536 -36.510 1.00 86.38 1086 LEU A N 1
ATOM 8428 C CA . LEU A 1 1086 ? 20.717 1.356 -35.350 1.00 86.38 1086 LEU A CA 1
ATOM 8429 C C . LEU A 1 1086 ? 20.880 2.461 -34.293 1.00 86.38 1086 LEU A C 1
ATOM 8431 O O . LEU A 1 1086 ? 19.950 2.688 -33.519 1.00 86.38 1086 LEU A O 1
ATOM 8435 N N . ALA A 1 1087 ? 22.011 3.172 -34.264 1.00 83.81 1087 ALA A N 1
ATOM 8436 C CA . ALA A 1 1087 ? 22.212 4.335 -33.398 1.00 83.81 1087 ALA A CA 1
ATOM 8437 C C . ALA A 1 1087 ? 21.400 5.549 -33.885 1.00 83.81 1087 ALA A C 1
ATOM 8439 O O . ALA A 1 1087 ? 21.906 6.447 -34.564 1.00 83.81 1087 ALA A O 1
ATOM 8440 N N . THR A 1 1088 ? 20.117 5.587 -33.529 1.00 77.62 1088 THR A N 1
ATOM 8441 C CA . THR A 1 1088 ? 19.196 6.666 -33.916 1.00 77.62 1088 THR A CA 1
ATOM 8442 C C . THR A 1 1088 ? 19.410 7.952 -33.116 1.00 77.62 1088 THR A C 1
ATOM 8444 O O . THR A 1 1088 ? 19.193 9.040 -33.649 1.00 77.62 1088 THR A O 1
ATOM 8447 N N . THR A 1 1089 ? 19.874 7.853 -31.866 1.00 78.12 1089 THR A N 1
ATOM 8448 C CA . THR A 1 1089 ? 20.161 9.003 -30.997 1.00 78.12 1089 THR A CA 1
ATOM 8449 C C . THR A 1 1089 ? 21.642 9.380 -31.019 1.00 78.12 1089 THR A C 1
ATOM 8451 O O . THR A 1 1089 ? 22.523 8.552 -31.261 1.00 78.12 1089 THR A O 1
ATOM 8454 N N . THR A 1 1090 ? 21.928 10.652 -30.740 1.00 78.44 1090 THR A N 1
ATOM 8455 C CA . THR A 1 1090 ? 23.296 11.182 -30.673 1.00 78.44 1090 THR A CA 1
ATOM 8456 C C . THR A 1 1090 ? 24.157 10.440 -29.649 1.00 78.44 1090 THR A C 1
ATOM 8458 O O . THR A 1 1090 ? 25.296 10.089 -29.951 1.00 78.44 1090 THR A O 1
ATOM 8461 N N . ASP A 1 1091 ? 23.605 10.139 -28.472 1.00 77.81 1091 ASP A N 1
ATOM 8462 C CA . ASP A 1 1091 ? 24.348 9.472 -27.400 1.00 77.81 1091 ASP A CA 1
ATOM 8463 C C . ASP A 1 1091 ? 24.771 8.048 -27.799 1.00 77.81 1091 ASP A C 1
ATOM 8465 O O . ASP A 1 1091 ? 25.906 7.645 -27.542 1.00 77.81 1091 ASP A O 1
ATOM 8469 N N . LEU A 1 1092 ? 23.913 7.309 -28.518 1.00 81.56 1092 LEU A N 1
ATOM 8470 C CA . LEU A 1 1092 ? 24.257 5.989 -29.061 1.00 81.56 1092 LEU A CA 1
ATOM 8471 C C . LEU A 1 1092 ? 25.324 6.080 -30.159 1.00 81.56 1092 LEU A C 1
ATOM 8473 O O . LEU A 1 1092 ? 26.211 5.229 -30.227 1.00 81.56 1092 LEU A O 1
ATOM 8477 N N . LYS A 1 1093 ? 25.288 7.122 -31.003 1.00 85.75 1093 LYS A N 1
ATOM 8478 C CA . LYS A 1 1093 ? 26.334 7.352 -32.015 1.00 85.75 1093 LYS A CA 1
ATOM 8479 C C . LYS A 1 1093 ? 27.685 7.635 -31.363 1.00 85.75 1093 LYS A C 1
ATOM 8481 O O . LYS A 1 1093 ? 28.694 7.108 -31.821 1.00 85.75 1093 LYS A O 1
ATOM 8486 N N . PHE A 1 1094 ? 27.723 8.418 -30.285 1.00 85.25 1094 PHE A N 1
ATOM 8487 C CA . PHE A 1 1094 ? 28.958 8.647 -29.527 1.00 85.25 1094 PHE A CA 1
ATOM 8488 C C . PHE A 1 1094 ? 29.464 7.376 -28.857 1.00 85.25 1094 PHE A C 1
ATOM 8490 O O . PHE A 1 1094 ? 30.669 7.129 -28.849 1.00 85.25 1094 PHE A O 1
ATOM 8497 N N . GLU A 1 1095 ? 28.558 6.537 -28.362 1.00 83.56 1095 GLU A N 1
ATOM 8498 C CA . GLU A 1 1095 ? 28.922 5.239 -27.807 1.00 83.56 1095 GLU A CA 1
ATOM 8499 C C . GLU A 1 1095 ? 29.517 4.300 -28.862 1.00 83.56 1095 GLU A C 1
ATOM 8501 O O . GLU A 1 1095 ? 30.514 3.636 -28.595 1.00 83.56 1095 GLU A O 1
ATOM 8506 N N . PHE A 1 1096 ? 28.983 4.312 -30.087 1.00 87.12 1096 PHE A N 1
ATOM 8507 C CA . PHE A 1 1096 ? 29.594 3.613 -31.217 1.00 87.12 1096 PHE A CA 1
ATOM 8508 C C . PHE A 1 1096 ? 31.000 4.152 -31.508 1.00 87.12 1096 PHE A C 1
ATOM 8510 O O . PHE A 1 1096 ? 31.958 3.382 -31.525 1.00 87.12 1096 PHE A O 1
ATOM 8517 N N . LEU A 1 1097 ? 31.147 5.472 -31.672 1.00 87.19 1097 LEU A N 1
ATOM 8518 C CA . LEU A 1 1097 ? 32.427 6.113 -31.999 1.00 87.19 1097 LEU A CA 1
ATOM 8519 C C . LEU A 1 1097 ? 33.526 5.835 -30.962 1.00 87.19 1097 LEU A C 1
ATOM 8521 O O . LEU A 1 1097 ? 34.680 5.688 -31.349 1.00 87.19 1097 LEU A O 1
ATOM 8525 N N . ARG A 1 1098 ? 33.177 5.694 -29.676 1.00 86.19 1098 ARG A N 1
ATOM 8526 C CA . ARG A 1 1098 ? 34.111 5.286 -28.605 1.00 86.19 1098 ARG A CA 1
ATOM 8527 C C . ARG A 1 1098 ? 34.732 3.905 -28.822 1.00 86.19 1098 ARG A C 1
ATOM 8529 O O . ARG A 1 1098 ? 35.823 3.648 -28.328 1.00 86.19 1098 ARG A O 1
ATOM 8536 N N . THR A 1 1099 ? 34.037 3.006 -29.517 1.00 81.50 1099 THR A N 1
ATOM 8537 C CA . THR A 1 1099 ? 34.503 1.628 -29.753 1.00 81.50 1099 THR A CA 1
ATOM 8538 C C . THR A 1 1099 ? 35.309 1.471 -31.044 1.00 81.50 1099 THR A C 1
ATOM 8540 O O . THR A 1 1099 ? 36.008 0.471 -31.217 1.00 81.50 1099 THR A O 1
ATOM 8543 N N . VAL A 1 1100 ? 35.254 2.455 -31.950 1.00 83.69 1100 VAL A N 1
ATOM 8544 C CA . VAL A 1 1100 ? 35.936 2.391 -33.249 1.00 83.69 1100 VAL A CA 1
ATOM 8545 C C . VAL A 1 1100 ? 37.421 2.704 -33.083 1.00 83.69 1100 VAL A C 1
ATOM 8547 O O . VAL A 1 1100 ? 37.804 3.831 -32.792 1.00 83.69 1100 VAL A O 1
ATOM 8550 N N . GLN A 1 1101 ? 38.274 1.709 -33.328 1.00 78.12 1101 GLN A N 1
ATOM 8551 C CA . GLN A 1 1101 ? 39.733 1.886 -33.284 1.00 78.12 1101 GLN A CA 1
ATOM 8552 C C . GLN A 1 1101 ? 40.350 2.223 -34.650 1.00 78.12 1101 GLN A C 1
ATOM 8554 O O . GLN A 1 1101 ? 41.422 2.819 -34.712 1.00 78.12 1101 GLN A O 1
ATOM 8559 N N . ALA A 1 1102 ? 39.695 1.845 -35.752 1.00 83.12 1102 ALA A N 1
ATOM 8560 C CA . ALA A 1 1102 ? 40.212 2.070 -37.098 1.00 83.12 1102 ALA A CA 1
ATOM 8561 C C . ALA A 1 1102 ? 39.905 3.498 -37.579 1.00 83.12 1102 ALA A C 1
ATOM 8563 O O . ALA A 1 1102 ? 38.740 3.871 -37.731 1.00 83.12 1102 ALA A O 1
ATOM 8564 N N . ARG A 1 1103 ? 40.954 4.274 -37.88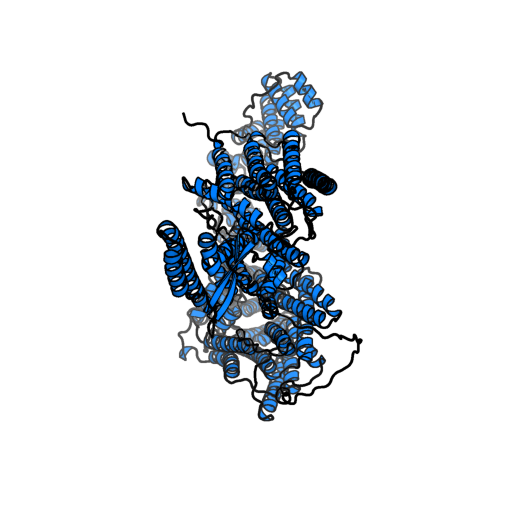5 1.00 85.12 1103 ARG A N 1
ATOM 8565 C CA . ARG A 1 1103 ? 40.846 5.681 -38.314 1.00 85.12 1103 ARG A CA 1
ATOM 8566 C C . ARG A 1 1103 ? 39.927 5.871 -39.523 1.00 85.12 1103 ARG A C 1
ATOM 8568 O O . ARG A 1 1103 ? 39.079 6.756 -39.503 1.00 85.12 1103 ARG A O 1
ATOM 8575 N N . ASP A 1 1104 ? 40.040 5.025 -40.547 1.00 84.94 1104 ASP A N 1
ATOM 8576 C CA . ASP A 1 1104 ? 39.229 5.146 -41.771 1.00 84.94 1104 ASP A CA 1
ATOM 8577 C C . ASP A 1 1104 ? 37.730 4.941 -41.517 1.00 84.94 1104 ASP A C 1
ATOM 8579 O O . ASP A 1 1104 ? 36.878 5.550 -42.167 1.00 84.94 1104 ASP A O 1
ATOM 8583 N N . GLU A 1 1105 ? 37.393 4.077 -40.560 1.00 84.12 1105 GLU A N 1
ATOM 8584 C CA . GLU A 1 1105 ? 36.014 3.813 -40.165 1.00 84.12 1105 GLU A CA 1
ATOM 8585 C C . GLU A 1 1105 ? 35.456 4.942 -39.297 1.00 84.12 1105 GLU A C 1
ATOM 8587 O O . GLU A 1 1105 ? 34.331 5.395 -39.527 1.00 84.12 1105 GLU A O 1
ATOM 8592 N N . PHE A 1 1106 ? 36.266 5.445 -38.361 1.00 90.25 1106 PHE A N 1
ATOM 8593 C CA . PHE A 1 1106 ? 35.924 6.609 -37.551 1.00 90.25 1106 PHE A CA 1
ATOM 8594 C C . PHE A 1 1106 ? 35.639 7.822 -38.444 1.00 90.25 1106 PHE A C 1
ATOM 8596 O O . PHE A 1 1106 ? 34.592 8.452 -38.317 1.00 90.25 1106 PHE A O 1
ATOM 8603 N N . GLU A 1 1107 ? 36.515 8.098 -39.413 1.00 89.31 1107 GLU A N 1
ATOM 8604 C CA . GLU A 1 1107 ? 36.363 9.191 -40.378 1.00 89.31 1107 GLU A CA 1
ATOM 8605 C C . GLU A 1 1107 ? 35.110 9.039 -41.245 1.00 89.31 1107 GLU A C 1
ATOM 8607 O O . GLU A 1 1107 ? 34.410 10.016 -41.510 1.00 89.31 1107 GLU A O 1
ATOM 8612 N N . ARG A 1 1108 ? 34.764 7.815 -41.661 1.00 87.75 1108 ARG A N 1
ATOM 8613 C CA . ARG A 1 1108 ? 33.530 7.559 -42.419 1.00 87.75 1108 ARG A CA 1
ATOM 8614 C C . ARG A 1 1108 ? 32.281 7.883 -41.592 1.00 87.75 1108 ARG A C 1
ATOM 8616 O O . ARG A 1 1108 ? 31.371 8.546 -42.093 1.00 87.75 1108 ARG A O 1
ATOM 8623 N N . CYS A 1 1109 ? 32.253 7.456 -40.329 1.00 89.06 1109 CYS A N 1
ATOM 8624 C CA . CYS A 1 1109 ? 31.147 7.723 -39.406 1.00 89.06 1109 CYS A CA 1
ATOM 8625 C C . CYS A 1 1109 ? 31.056 9.215 -39.049 1.00 89.06 1109 CYS A C 1
ATOM 8627 O O . CYS A 1 1109 ? 29.973 9.803 -39.079 1.00 89.06 1109 CYS A O 1
ATOM 8629 N N . LEU A 1 1110 ? 32.200 9.854 -38.795 1.00 89.38 1110 LEU A N 1
ATOM 8630 C CA . LEU A 1 1110 ? 32.297 11.285 -38.530 1.00 89.38 1110 LEU A CA 1
ATOM 8631 C C . LEU A 1 1110 ? 31.813 12.111 -39.727 1.00 89.38 1110 LEU A C 1
ATOM 8633 O O . LEU A 1 1110 ? 30.996 13.012 -39.550 1.00 89.38 1110 LEU A O 1
ATOM 8637 N N . ARG A 1 1111 ? 32.235 11.782 -40.955 1.00 89.00 1111 ARG A N 1
ATOM 8638 C CA . ARG A 1 1111 ? 31.735 12.439 -42.175 1.00 89.00 1111 ARG A CA 1
ATOM 8639 C C . ARG A 1 1111 ? 30.226 12.295 -42.312 1.00 89.00 1111 ARG A C 1
ATOM 8641 O O . ARG A 1 1111 ? 29.560 13.270 -42.648 1.00 89.00 1111 ARG A O 1
ATOM 8648 N N . SER A 1 1112 ? 29.675 11.116 -42.017 1.00 86.75 1112 SER A N 1
ATOM 8649 C CA . SER A 1 1112 ? 28.222 10.913 -42.009 1.00 86.75 1112 SER A CA 1
ATOM 8650 C C . SER A 1 1112 ? 27.519 11.830 -41.002 1.00 86.75 1112 SER A C 1
ATOM 8652 O O . SER A 1 1112 ? 26.449 12.348 -41.314 1.00 86.75 1112 SER A O 1
ATOM 8654 N N . LEU A 1 1113 ? 28.101 12.047 -39.818 1.00 86.00 1113 LEU A N 1
ATOM 8655 C CA . LEU A 1 1113 ? 27.551 12.941 -38.794 1.00 86.00 1113 LEU A CA 1
ATOM 8656 C C . LEU A 1 1113 ? 27.636 14.415 -39.223 1.00 86.00 1113 LEU A C 1
ATOM 8658 O O . LEU A 1 1113 ? 26.641 15.134 -39.158 1.00 86.00 1113 LEU A O 1
ATOM 8662 N N . LEU A 1 1114 ? 28.797 14.847 -39.721 1.00 85.88 1114 LEU A N 1
ATOM 8663 C CA . LEU A 1 1114 ? 29.040 16.220 -40.174 1.00 85.88 1114 LEU A CA 1
ATOM 8664 C C . LEU A 1 1114 ? 28.224 16.581 -41.422 1.00 85.88 1114 LEU A C 1
ATOM 8666 O O . LEU A 1 1114 ? 27.789 17.717 -41.555 1.00 85.88 1114 LEU A O 1
ATOM 8670 N N . THR A 1 1115 ? 27.947 15.621 -42.308 1.00 86.44 1115 THR A N 1
ATOM 8671 C CA . THR A 1 1115 ? 27.069 15.847 -43.473 1.00 86.44 1115 THR A CA 1
ATOM 8672 C C . THR A 1 1115 ? 25.624 16.099 -43.038 1.00 86.44 1115 THR A C 1
ATOM 8674 O O . THR A 1 1115 ? 24.935 16.928 -43.624 1.00 86.44 1115 THR A O 1
ATOM 8677 N N . GLN A 1 1116 ? 25.160 15.410 -41.989 1.00 81.31 1116 GLN A N 1
ATOM 8678 C CA . GLN A 1 1116 ? 23.819 15.611 -41.430 1.00 81.31 1116 GLN A CA 1
ATOM 8679 C C . GLN A 1 1116 ? 23.722 16.901 -40.601 1.00 81.31 1116 GLN A C 1
ATOM 8681 O O . GLN A 1 1116 ? 22.660 17.517 -40.551 1.00 81.31 1116 GLN A O 1
ATOM 8686 N N . GLN A 1 1117 ? 24.807 17.299 -39.929 1.00 81.31 1117 GLN A N 1
ATOM 8687 C CA . GLN A 1 1117 ? 24.846 18.438 -39.007 1.00 81.31 1117 GLN A CA 1
ATOM 8688 C C . GLN A 1 1117 ? 26.150 19.245 -39.163 1.00 81.31 1117 GLN A C 1
ATOM 8690 O O . GLN A 1 1117 ? 27.009 19.204 -38.280 1.00 81.31 1117 GLN A O 1
ATOM 8695 N N . PRO A 1 1118 ? 26.306 20.026 -40.245 1.00 81.12 1118 PRO A N 1
ATOM 8696 C CA . PRO A 1 1118 ? 27.577 20.678 -40.579 1.00 81.12 1118 PRO A CA 1
ATOM 8697 C C . PRO A 1 1118 ? 28.047 21.704 -39.541 1.00 81.12 1118 PRO A C 1
ATOM 8699 O O . PRO A 1 1118 ? 29.244 21.915 -39.382 1.00 81.12 1118 PRO A O 1
ATOM 8702 N N . GLU A 1 1119 ? 27.126 22.316 -38.792 1.00 80.06 1119 GLU A N 1
ATOM 8703 C CA . GLU A 1 1119 ? 27.455 23.302 -37.753 1.00 80.06 1119 GLU A CA 1
ATOM 8704 C C . GLU A 1 1119 ? 27.396 22.745 -36.320 1.00 80.06 1119 GLU A C 1
ATOM 8706 O O . GLU A 1 1119 ? 27.692 23.478 -35.375 1.00 80.06 1119 GLU A O 1
ATOM 8711 N N . LEU A 1 1120 ? 27.002 21.475 -36.141 1.00 84.56 1120 LEU A N 1
ATOM 8712 C CA . LEU A 1 1120 ? 26.814 20.816 -34.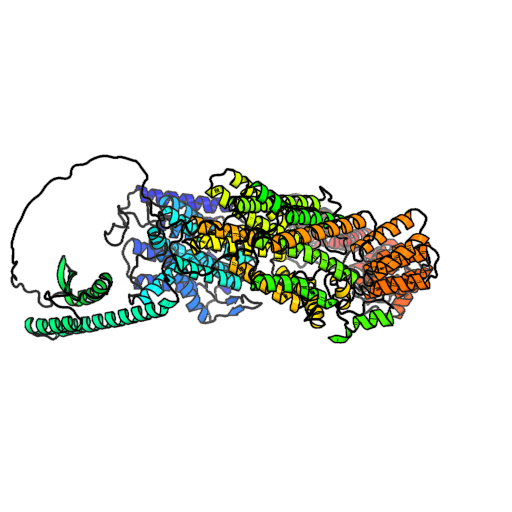837 1.00 84.56 1120 LEU A CA 1
ATOM 8713 C C . LEU A 1 1120 ? 25.853 21.549 -33.869 1.00 84.56 1120 LEU A C 1
ATOM 8715 O O . LEU A 1 1120 ? 25.929 21.364 -32.658 1.00 84.56 1120 LEU A O 1
ATOM 8719 N N . LYS A 1 1121 ? 24.924 22.371 -34.383 1.00 79.38 1121 LYS A N 1
ATOM 8720 C CA . LYS A 1 1121 ? 23.989 23.193 -33.580 1.00 79.38 1121 LYS A CA 1
ATOM 8721 C C . LYS A 1 1121 ? 23.061 22.398 -32.655 1.00 79.38 1121 LYS A C 1
ATOM 8723 O O . LYS A 1 1121 ? 22.610 22.934 -31.652 1.00 79.38 1121 LYS A O 1
ATOM 8728 N N . SER A 1 1122 ? 22.744 21.157 -33.008 1.00 80.75 1122 SER A N 1
ATOM 8729 C CA . SER A 1 1122 ? 21.891 20.255 -32.222 1.00 80.75 1122 SER A CA 1
ATOM 8730 C C . SER A 1 1122 ? 22.609 19.578 -31.055 1.00 80.75 1122 SER A C 1
ATOM 8732 O O . SER A 1 1122 ? 21.952 18.880 -30.289 1.00 80.75 1122 SER A O 1
ATOM 8734 N N . LEU A 1 1123 ? 23.927 19.757 -30.926 1.00 83.88 1123 LEU A N 1
ATOM 8735 C CA . LEU A 1 1123 ? 24.722 19.232 -29.821 1.00 83.88 1123 LEU A CA 1
ATOM 8736 C C . LEU A 1 1123 ? 24.909 20.303 -28.746 1.00 83.88 1123 LEU A C 1
ATOM 8738 O O . LEU A 1 1123 ? 25.293 21.439 -29.047 1.00 83.88 1123 LEU A O 1
ATOM 8742 N N . ASP A 1 1124 ? 24.713 19.933 -27.484 1.00 84.56 1124 ASP A N 1
ATOM 8743 C CA . ASP A 1 1124 ? 25.068 20.815 -26.374 1.00 84.56 1124 ASP A CA 1
ATOM 8744 C C . ASP A 1 1124 ? 26.608 20.994 -26.262 1.00 84.56 1124 ASP A C 1
ATOM 8746 O O . ASP A 1 1124 ? 27.378 20.284 -26.925 1.00 84.56 1124 ASP A O 1
ATOM 8750 N N . PRO A 1 1125 ? 27.105 21.976 -25.484 1.00 82.50 1125 PRO A N 1
ATOM 8751 C CA . PRO A 1 1125 ? 28.545 22.193 -25.302 1.00 82.50 1125 PRO A CA 1
ATOM 8752 C C . PRO A 1 1125 ? 29.319 20.941 -24.850 1.00 82.50 1125 PRO A C 1
ATOM 8754 O O . PRO A 1 1125 ? 30.387 20.650 -25.385 1.00 82.50 1125 PRO A O 1
ATOM 8757 N N . THR A 1 1126 ? 28.752 20.153 -23.931 1.00 80.88 1126 THR A N 1
ATOM 8758 C CA . THR A 1 1126 ? 29.366 18.927 -23.389 1.00 80.88 1126 THR A CA 1
ATOM 8759 C C . THR A 1 1126 ? 29.445 17.791 -24.415 1.00 80.88 1126 THR A C 1
ATOM 8761 O O . THR A 1 1126 ? 30.439 17.065 -24.495 1.00 80.88 1126 THR A O 1
ATOM 8764 N N . GLN A 1 1127 ? 28.429 17.654 -25.263 1.00 84.44 1127 GLN A N 1
ATOM 8765 C CA . GLN A 1 1127 ? 28.378 16.714 -26.375 1.00 84.44 1127 GLN A CA 1
ATOM 8766 C C . GLN A 1 1127 ? 29.379 17.092 -27.473 1.00 84.44 1127 GLN A C 1
ATOM 8768 O O . GLN A 1 1127 ? 30.036 16.209 -28.029 1.00 84.44 1127 GLN A O 1
ATOM 8773 N N . ARG A 1 1128 ? 29.553 18.390 -27.759 1.00 89.38 1128 ARG A N 1
ATOM 8774 C CA . ARG A 1 1128 ? 30.577 18.875 -28.702 1.00 89.38 1128 ARG A CA 1
ATOM 8775 C C . ARG A 1 1128 ? 31.990 18.638 -28.178 1.00 89.38 1128 ARG A C 1
ATOM 8777 O O . ARG A 1 1128 ? 32.808 18.098 -28.918 1.00 89.38 1128 ARG A O 1
ATOM 8784 N N . GLU A 1 1129 ? 32.252 18.927 -26.903 1.00 87.06 1129 GLU A N 1
ATOM 8785 C CA . GLU A 1 1129 ? 33.532 18.603 -26.249 1.00 87.06 1129 GLU A CA 1
ATOM 8786 C C . GLU A 1 1129 ? 33.835 17.095 -26.335 1.00 87.06 1129 GLU A C 1
ATOM 8788 O O . GLU A 1 1129 ? 34.946 16.695 -26.697 1.00 87.06 1129 GLU A O 1
ATOM 8793 N N . THR A 1 1130 ? 32.830 16.245 -26.093 1.00 86.81 1130 THR A N 1
ATOM 8794 C CA . THR A 1 1130 ? 32.958 14.783 -26.215 1.00 86.81 1130 THR A CA 1
ATOM 8795 C C . THR A 1 1130 ? 33.314 14.362 -27.643 1.00 86.81 1130 THR A C 1
ATOM 8797 O O . THR A 1 1130 ? 34.249 13.586 -27.838 1.00 86.81 1130 THR A O 1
ATOM 8800 N N . LEU A 1 1131 ? 32.612 14.884 -28.653 1.00 90.19 1131 LEU A N 1
ATOM 8801 C CA . LEU A 1 1131 ? 32.882 14.573 -30.059 1.00 90.19 1131 LEU A CA 1
ATOM 8802 C C . LEU A 1 1131 ? 34.291 15.008 -30.480 1.00 90.19 1131 LEU A C 1
ATOM 8804 O O . LEU A 1 1131 ? 35.002 14.231 -31.114 1.00 90.19 1131 LEU A O 1
ATOM 8808 N N . PHE A 1 1132 ? 34.712 16.222 -30.115 1.00 92.69 1132 PHE A N 1
ATOM 8809 C CA . PHE A 1 1132 ? 36.056 16.714 -30.422 1.00 92.69 1132 PHE A CA 1
ATOM 8810 C C . PHE A 1 1132 ? 37.130 15.872 -29.735 1.00 92.69 1132 PHE A C 1
ATOM 8812 O O . PHE A 1 1132 ? 38.155 15.573 -30.344 1.00 92.69 1132 PHE A O 1
ATOM 8819 N N . THR A 1 1133 ? 36.878 15.424 -28.504 1.00 90.62 1133 THR A N 1
ATOM 8820 C CA . THR A 1 1133 ? 37.788 14.527 -27.781 1.00 90.62 1133 THR A CA 1
ATOM 8821 C C . THR A 1 1133 ? 37.960 13.208 -28.531 1.00 90.62 1133 THR A C 1
ATOM 8823 O O . THR A 1 1133 ? 39.088 12.775 -28.764 1.00 90.62 1133 THR A O 1
ATOM 8826 N N . LEU A 1 1134 ? 36.856 12.597 -28.973 1.00 90.19 1134 LEU A N 1
ATOM 8827 C CA . LEU A 1 1134 ? 36.891 11.356 -29.752 1.00 90.19 1134 LEU A CA 1
ATOM 8828 C C . LEU A 1 1134 ? 37.570 11.552 -31.110 1.00 90.19 1134 LEU A C 1
ATOM 8830 O O . LEU A 1 1134 ? 38.359 10.707 -31.527 1.00 90.19 1134 LEU A O 1
ATOM 8834 N N . TRP A 1 1135 ? 37.323 12.681 -31.778 1.00 92.19 1135 TRP A N 1
ATOM 8835 C CA . TRP A 1 1135 ? 37.973 13.013 -33.045 1.00 92.19 1135 TRP A CA 1
ATOM 8836 C C . TRP A 1 1135 ? 39.485 13.178 -32.870 1.00 92.19 1135 TRP A C 1
ATOM 8838 O O . TRP A 1 1135 ? 40.255 12.615 -33.645 1.00 92.19 1135 TRP A O 1
ATOM 8848 N N . TYR A 1 1136 ? 39.931 13.842 -31.805 1.00 91.25 1136 TYR A N 1
ATOM 8849 C CA . TYR A 1 1136 ? 41.355 13.969 -31.504 1.00 91.25 1136 TYR A CA 1
ATOM 8850 C C . TYR A 1 1136 ? 42.024 12.619 -31.190 1.00 91.25 1136 TYR A C 1
ATOM 8852 O O . TYR A 1 1136 ? 43.190 12.404 -31.524 1.00 91.25 1136 TYR A O 1
ATOM 8860 N N . GLN A 1 1137 ? 41.301 11.701 -30.543 1.00 88.75 1137 GLN A N 1
ATOM 8861 C CA . GLN A 1 1137 ? 41.824 10.390 -30.150 1.00 88.75 1137 GLN A CA 1
ATOM 8862 C C . GLN A 1 1137 ? 41.884 9.385 -31.307 1.00 88.75 1137 GLN A C 1
ATOM 8864 O O . GLN A 1 1137 ? 42.867 8.654 -31.415 1.00 88.75 1137 GLN A O 1
ATOM 8869 N N . HIS A 1 1138 ? 40.853 9.340 -32.155 1.00 88.25 1138 HIS A N 1
ATOM 8870 C CA . HIS A 1 1138 ? 40.654 8.254 -33.125 1.00 88.25 1138 HIS A CA 1
ATOM 8871 C C . HIS A 1 1138 ? 40.632 8.703 -34.595 1.00 88.25 1138 HIS A C 1
ATOM 8873 O O . HIS A 1 1138 ? 40.784 7.870 -35.489 1.00 88.25 1138 HIS A O 1
ATOM 8879 N N . GLY A 1 1139 ? 40.448 9.997 -34.867 1.00 88.69 1139 GLY A N 1
ATOM 8880 C CA . GLY A 1 1139 ? 40.372 10.546 -36.222 1.00 88.69 1139 GLY A CA 1
ATOM 8881 C C . GLY A 1 1139 ? 41.608 11.349 -36.636 1.00 88.69 1139 GLY A C 1
ATOM 8882 O O . GLY A 1 1139 ? 42.708 11.196 -36.107 1.00 88.69 1139 GLY A O 1
ATOM 8883 N N . ASN A 1 1140 ? 41.439 12.204 -37.642 1.00 90.50 1140 ASN A N 1
ATOM 8884 C CA . ASN A 1 1140 ? 42.474 13.096 -38.142 1.00 90.50 1140 ASN A CA 1
ATOM 8885 C C . ASN A 1 1140 ? 42.642 14.322 -37.233 1.00 90.50 1140 ASN A C 1
ATOM 8887 O O . ASN A 1 1140 ? 41.867 15.278 -37.310 1.00 90.50 1140 ASN A O 1
ATOM 8891 N N . GLN A 1 1141 ? 43.701 14.302 -36.425 1.00 90.31 1141 GLN A N 1
ATOM 8892 C CA . GLN A 1 1141 ? 44.050 15.387 -35.510 1.00 90.31 1141 GLN A CA 1
ATOM 8893 C C . GLN A 1 1141 ? 44.250 16.724 -36.230 1.00 90.31 1141 GLN A C 1
ATOM 8895 O O . GLN A 1 1141 ? 43.688 17.723 -35.799 1.00 90.31 1141 GLN A O 1
ATOM 8900 N N . GLU A 1 1142 ? 44.982 16.753 -37.344 1.00 88.88 1142 GLU A N 1
ATOM 8901 C CA . GLU A 1 1142 ? 45.270 17.997 -38.075 1.00 88.88 1142 GLU A CA 1
ATOM 8902 C C . GLU A 1 1142 ? 43.993 18.648 -38.617 1.00 88.88 1142 GLU A C 1
ATOM 8904 O O . GLU A 1 1142 ? 43.826 19.865 -38.538 1.00 88.88 1142 GLU A O 1
ATOM 8909 N N . ALA A 1 1143 ? 43.049 17.833 -39.100 1.00 89.38 1143 ALA A N 1
ATOM 8910 C CA . ALA A 1 1143 ? 41.760 18.319 -39.585 1.00 89.38 1143 ALA A CA 1
ATOM 8911 C C . ALA A 1 1143 ? 40.908 18.926 -38.458 1.00 89.38 1143 ALA A C 1
ATOM 8913 O O . ALA A 1 1143 ? 40.295 19.975 -38.656 1.00 89.38 1143 ALA A O 1
ATOM 8914 N N . LEU A 1 1144 ? 40.895 18.305 -37.271 1.00 92.69 1144 LEU A N 1
ATOM 8915 C CA . LEU A 1 1144 ? 40.211 18.860 -36.100 1.00 92.69 1144 LEU A CA 1
ATOM 8916 C C . LEU A 1 1144 ? 40.856 20.175 -35.653 1.00 92.69 1144 LEU A C 1
ATOM 8918 O O . LEU A 1 1144 ? 40.147 21.151 -35.424 1.00 92.69 1144 LEU A O 1
ATOM 8922 N N . ILE A 1 1145 ? 42.186 20.210 -35.530 1.00 93.06 1145 ILE A N 1
ATOM 8923 C CA . ILE A 1 1145 ? 42.911 21.406 -35.086 1.00 93.06 1145 ILE A CA 1
ATOM 8924 C C . ILE A 1 1145 ? 42.665 22.564 -36.056 1.00 93.06 1145 ILE A C 1
ATOM 8926 O O . ILE A 1 1145 ? 42.255 23.636 -35.616 1.00 93.06 1145 ILE A O 1
ATOM 8930 N N . SER A 1 1146 ? 42.763 22.327 -37.366 1.00 91.06 1146 SER A N 1
ATOM 8931 C CA . SER A 1 1146 ? 42.429 23.327 -38.386 1.00 91.06 1146 SER A CA 1
ATOM 8932 C C . SER A 1 1146 ? 40.971 23.810 -38.283 1.00 91.06 1146 SER A C 1
ATOM 8934 O O . SER A 1 1146 ? 40.694 25.010 -38.389 1.00 91.06 1146 SER A O 1
ATOM 8936 N N . ALA A 1 1147 ? 40.023 22.911 -38.002 1.00 88.75 1147 ALA A N 1
ATOM 8937 C CA . ALA A 1 1147 ? 38.621 23.275 -37.804 1.00 88.75 1147 ALA A CA 1
ATOM 8938 C C . ALA A 1 1147 ? 38.401 24.134 -36.541 1.00 88.75 1147 ALA A C 1
ATOM 8940 O O . ALA A 1 1147 ? 37.660 25.118 -36.598 1.00 88.75 1147 ALA A O 1
ATOM 8941 N N . LEU A 1 1148 ? 39.067 23.818 -35.423 1.00 91.06 1148 LEU A N 1
ATOM 8942 C CA . LEU A 1 1148 ? 39.031 24.608 -34.180 1.00 91.06 1148 LEU A CA 1
ATOM 8943 C C . LEU A 1 1148 ? 39.730 25.972 -34.337 1.00 91.06 1148 LEU A C 1
ATOM 8945 O O . LEU A 1 1148 ? 39.319 26.972 -33.742 1.00 91.06 1148 LEU A O 1
ATOM 8949 N N . GLU A 1 1149 ? 40.769 26.047 -35.166 1.00 88.44 1149 GLU A N 1
ATOM 8950 C CA . GLU A 1 1149 ? 41.447 27.296 -35.518 1.00 88.44 1149 GLU A CA 1
ATOM 8951 C C . GLU A 1 1149 ? 40.609 28.173 -36.452 1.00 88.44 1149 GLU A C 1
ATOM 8953 O O . GLU A 1 1149 ? 40.674 29.394 -36.351 1.00 88.44 1149 GLU A O 1
ATOM 8958 N N . THR A 1 1150 ? 39.769 27.595 -37.307 1.00 88.25 1150 THR A N 1
ATOM 8959 C CA . THR A 1 1150 ? 38.973 28.368 -38.275 1.00 88.25 1150 THR A CA 1
ATOM 8960 C C . THR A 1 1150 ? 37.604 28.770 -37.710 1.00 88.25 1150 THR A C 1
ATOM 8962 O O . THR A 1 1150 ? 37.124 29.878 -37.951 1.00 88.25 1150 THR A O 1
ATOM 8965 N N . ASN A 1 1151 ? 36.969 27.909 -36.909 1.00 87.94 1151 ASN A N 1
ATOM 8966 C CA . ASN A 1 1151 ? 35.621 28.128 -36.383 1.00 87.94 1151 ASN A CA 1
ATOM 8967 C C . ASN A 1 1151 ? 35.637 28.597 -34.919 1.00 87.94 1151 ASN A C 1
ATOM 8969 O O . ASN A 1 1151 ? 35.824 27.809 -33.993 1.00 87.94 1151 ASN A O 1
ATOM 8973 N N . ARG A 1 1152 ? 35.348 29.889 -34.699 1.00 84.06 1152 ARG A N 1
ATOM 8974 C CA . ARG A 1 1152 ? 35.340 30.509 -33.361 1.00 84.06 1152 ARG A CA 1
ATOM 8975 C C . ARG A 1 1152 ? 34.401 29.812 -32.368 1.00 84.06 1152 ARG A C 1
ATOM 8977 O O . ARG A 1 1152 ? 34.792 29.627 -31.225 1.00 84.06 1152 ARG A O 1
ATOM 8984 N N . LYS A 1 1153 ? 33.201 29.397 -32.793 1.00 82.69 1153 LYS A N 1
ATOM 8985 C CA . LYS A 1 1153 ? 32.239 28.733 -31.895 1.00 82.69 1153 LYS A CA 1
ATOM 8986 C C . LYS A 1 1153 ? 32.724 27.355 -31.468 1.00 82.69 1153 LYS A C 1
ATOM 8988 O O . LYS A 1 1153 ? 32.554 26.985 -30.321 1.00 82.69 1153 LYS A O 1
ATOM 8993 N N . TRP A 1 1154 ? 33.329 26.596 -32.381 1.00 89.00 1154 TRP A N 1
ATOM 8994 C CA . TRP A 1 1154 ? 33.880 25.283 -32.038 1.00 89.00 1154 TRP A CA 1
ATOM 8995 C C . TRP A 1 1154 ? 35.109 25.413 -31.147 1.00 89.00 1154 TRP A C 1
ATOM 8997 O O . TRP A 1 1154 ? 35.308 24.585 -30.265 1.00 89.00 1154 TRP A O 1
ATOM 9007 N N . ARG A 1 1155 ? 35.890 26.485 -31.321 1.00 88.56 1155 ARG A N 1
ATOM 9008 C CA . ARG A 1 1155 ? 36.988 26.821 -30.418 1.00 88.56 1155 ARG A CA 1
ATOM 9009 C C . ARG A 1 1155 ? 36.510 27.043 -28.988 1.00 88.56 1155 ARG A C 1
ATOM 9011 O O . ARG A 1 1155 ? 37.154 26.539 -28.083 1.00 88.56 1155 ARG A O 1
ATOM 9018 N N . ASP A 1 1156 ? 35.382 27.725 -28.788 1.00 86.25 1156 ASP A N 1
ATOM 9019 C CA . ASP A 1 1156 ? 34.844 27.992 -27.447 1.00 86.25 1156 ASP A CA 1
ATOM 9020 C C . ASP A 1 1156 ? 34.479 26.710 -26.675 1.00 86.25 1156 ASP A C 1
ATOM 9022 O O . ASP A 1 1156 ? 34.603 26.686 -25.454 1.00 86.25 1156 ASP A O 1
ATOM 9026 N N . ASP A 1 1157 ? 34.094 25.632 -27.365 1.00 87.38 1157 ASP A N 1
ATOM 9027 C CA . ASP A 1 1157 ? 33.797 24.331 -26.741 1.00 87.38 1157 ASP A CA 1
ATOM 9028 C C . ASP A 1 1157 ? 34.993 23.350 -26.789 1.00 87.38 1157 ASP A C 1
ATOM 9030 O O . ASP A 1 1157 ? 35.080 22.426 -25.986 1.00 87.38 1157 ASP A O 1
ATOM 9034 N N . GLY A 1 1158 ? 35.931 23.539 -27.725 1.00 87.75 1158 GLY A N 1
ATOM 9035 C CA . GLY A 1 1158 ? 37.092 22.671 -27.969 1.00 87.75 1158 GLY A CA 1
ATOM 9036 C C . GLY A 1 1158 ? 38.442 23.240 -27.516 1.00 87.75 1158 GLY A C 1
ATOM 9037 O O . GLY A 1 1158 ? 39.483 22.636 -27.786 1.00 87.75 1158 GLY A O 1
ATOM 9038 N N . TRP A 1 1159 ? 38.463 24.392 -26.838 1.00 89.19 1159 TRP A N 1
ATOM 9039 C CA . TRP A 1 1159 ? 39.691 25.118 -26.483 1.00 89.19 1159 TRP A CA 1
ATOM 9040 C C . TRP A 1 1159 ? 40.676 24.278 -25.664 1.00 89.19 1159 TRP A C 1
ATOM 9042 O O . TRP A 1 1159 ? 41.883 24.445 -25.821 1.00 89.19 1159 TRP A O 1
ATOM 9052 N N . ARG A 1 1160 ? 40.188 23.353 -24.822 1.00 89.38 1160 ARG A N 1
ATOM 9053 C CA . ARG A 1 1160 ? 41.033 22.466 -24.001 1.00 89.38 1160 ARG A CA 1
ATOM 9054 C C . ARG A 1 1160 ? 41.894 21.559 -24.872 1.00 89.38 1160 ARG A C 1
ATOM 9056 O O . ARG A 1 1160 ? 43.090 21.439 -24.633 1.00 89.38 1160 ARG A O 1
ATOM 9063 N N . ILE A 1 1161 ? 41.292 20.974 -25.908 1.00 90.62 1161 ILE A N 1
ATOM 9064 C CA . ILE A 1 1161 ? 41.969 20.084 -26.859 1.00 90.62 1161 ILE A CA 1
ATOM 9065 C C . ILE A 1 1161 ? 42.997 20.878 -27.666 1.00 90.62 1161 ILE A C 1
ATOM 9067 O O . ILE A 1 1161 ? 44.135 20.440 -27.817 1.00 90.62 1161 ILE A O 1
ATOM 9071 N N . LEU A 1 1162 ? 42.621 22.075 -28.126 1.00 90.88 1162 LEU A N 1
ATOM 9072 C CA . LEU A 1 1162 ? 43.508 22.963 -28.878 1.00 90.88 1162 LEU A CA 1
ATOM 9073 C C . LEU A 1 1162 ? 44.719 23.413 -28.038 1.00 90.88 1162 LEU A C 1
ATOM 9075 O O . LEU A 1 1162 ? 45.858 23.345 -28.497 1.00 90.88 1162 LEU A O 1
ATOM 9079 N N . ALA A 1 1163 ? 44.493 23.805 -26.783 1.00 89.38 1163 ALA A N 1
ATOM 9080 C CA . ALA A 1 1163 ? 45.554 24.213 -25.868 1.00 89.38 1163 ALA A CA 1
ATOM 9081 C C . ALA A 1 1163 ? 46.481 23.040 -25.489 1.00 89.38 1163 ALA A C 1
ATOM 9083 O O . ALA A 1 1163 ? 47.703 23.200 -25.473 1.00 89.38 1163 ALA A O 1
ATOM 9084 N N . GLU A 1 1164 ? 45.931 21.840 -25.254 1.00 88.75 1164 GLU A N 1
ATOM 9085 C CA . GLU A 1 1164 ? 46.735 20.630 -25.038 1.00 88.75 1164 GLU A CA 1
ATOM 9086 C C . GLU A 1 1164 ? 47.570 20.246 -26.264 1.00 88.75 1164 GLU A C 1
ATOM 9088 O O . GLU A 1 1164 ? 48.707 19.800 -26.103 1.00 88.75 1164 GLU A O 1
ATOM 9093 N N . HIS A 1 1165 ? 47.041 20.425 -27.477 1.00 91.44 1165 HIS A N 1
ATOM 9094 C CA . HIS A 1 1165 ? 47.766 20.148 -28.715 1.00 91.44 1165 HIS A CA 1
ATOM 9095 C C . HIS A 1 1165 ? 49.003 21.045 -28.864 1.00 91.44 1165 HIS A C 1
ATOM 9097 O O . HIS A 1 1165 ? 50.107 20.535 -29.064 1.00 91.44 1165 HIS A O 1
ATOM 9103 N N . TYR A 1 1166 ? 48.857 22.362 -28.676 1.00 91.25 1166 TYR A N 1
ATOM 9104 C CA . TYR A 1 1166 ? 49.996 23.287 -28.710 1.00 91.25 1166 TYR A CA 1
ATOM 9105 C C . TYR A 1 1166 ? 51.046 22.951 -27.647 1.00 91.25 1166 TYR A C 1
ATOM 9107 O O . TYR A 1 1166 ? 52.238 22.911 -27.950 1.00 91.25 1166 TYR A O 1
ATOM 9115 N N . ALA A 1 1167 ? 50.617 22.610 -26.429 1.00 88.81 1167 ALA A N 1
ATOM 9116 C CA . ALA A 1 1167 ? 51.538 22.219 -25.368 1.00 88.81 1167 ALA A CA 1
ATOM 9117 C C . ALA A 1 1167 ? 52.296 20.915 -25.674 1.00 88.81 1167 ALA A C 1
ATOM 9119 O O . ALA A 1 1167 ? 53.483 20.815 -25.366 1.00 88.81 1167 ALA A O 1
ATOM 9120 N N . ARG A 1 1168 ? 51.646 19.918 -26.297 1.00 87.56 1168 ARG A N 1
ATOM 9121 C CA . ARG A 1 1168 ? 52.314 18.677 -26.742 1.00 87.56 1168 ARG A CA 1
ATOM 9122 C C . ARG A 1 1168 ? 53.375 18.945 -27.811 1.00 87.56 1168 ARG A C 1
ATOM 9124 O O . ARG A 1 1168 ? 54.409 18.286 -27.801 1.00 87.56 1168 ARG A O 1
ATOM 9131 N N . ASN A 1 1169 ? 53.154 19.945 -28.662 1.00 90.19 1169 ASN A N 1
ATOM 9132 C CA . ASN A 1 1169 ? 54.108 20.391 -29.680 1.00 90.19 1169 ASN A CA 1
ATOM 9133 C C . ASN A 1 1169 ? 55.149 21.394 -29.146 1.00 90.19 1169 ASN A C 1
ATOM 9135 O O . ASN A 1 1169 ? 55.848 22.030 -29.928 1.00 90.19 1169 ASN A O 1
ATOM 9139 N N . SER A 1 1170 ? 55.279 21.530 -27.821 1.00 88.81 1170 SER A N 1
ATOM 9140 C CA . SER A 1 1170 ? 56.193 22.465 -27.142 1.00 88.81 1170 SER A CA 1
ATOM 9141 C C . SER A 1 1170 ? 55.922 23.959 -27.389 1.00 88.81 1170 SER A C 1
ATOM 9143 O O . SER A 1 1170 ? 56.732 24.798 -26.996 1.00 88.81 1170 SER A O 1
ATOM 9145 N N . ASP A 1 1171 ? 54.768 24.324 -27.955 1.00 91.56 1171 ASP A N 1
ATOM 9146 C CA . ASP A 1 1171 ? 54.314 25.713 -28.093 1.00 91.56 1171 ASP A CA 1
ATOM 9147 C C . ASP A 1 1171 ? 53.473 26.121 -26.872 1.00 91.56 1171 ASP A C 1
ATOM 9149 O O . ASP A 1 1171 ? 52.247 26.277 -26.903 1.00 91.56 1171 ASP A O 1
ATOM 9153 N N . PHE A 1 1172 ? 54.155 26.256 -25.734 1.00 90.06 1172 PHE A N 1
ATOM 9154 C CA . PHE A 1 1172 ? 53.517 26.623 -24.468 1.00 90.06 1172 PHE A CA 1
ATOM 9155 C C . PHE A 1 1172 ? 52.937 28.042 -24.489 1.00 90.06 1172 PHE A C 1
ATOM 9157 O O . PHE A 1 1172 ? 51.991 28.333 -23.753 1.00 90.06 1172 PHE A O 1
ATOM 9164 N N . GLN A 1 1173 ? 53.471 28.921 -25.341 1.00 89.19 1173 GLN A N 1
ATOM 9165 C CA . GLN A 1 1173 ? 52.992 30.289 -25.484 1.00 89.19 1173 GLN A CA 1
ATOM 9166 C C . GLN A 1 1173 ? 51.582 30.304 -26.082 1.00 89.19 1173 GLN A C 1
ATOM 9168 O O . GLN A 1 1173 ? 50.674 30.880 -25.474 1.00 89.19 1173 GLN A O 1
ATOM 9173 N N . ARG A 1 1174 ? 51.361 29.619 -27.214 1.00 89.06 1174 ARG A N 1
ATOM 9174 C CA . ARG A 1 1174 ? 50.019 29.496 -27.807 1.00 89.06 1174 ARG A CA 1
ATOM 9175 C C . ARG A 1 1174 ? 49.063 28.697 -26.929 1.00 89.06 1174 ARG A C 1
ATOM 9177 O O . ARG A 1 1174 ? 47.885 29.052 -26.849 1.00 89.06 1174 ARG A O 1
ATOM 9184 N N . ALA A 1 1175 ? 49.548 27.675 -26.222 1.00 88.25 1175 ALA A N 1
ATOM 9185 C CA . ALA A 1 1175 ? 48.738 26.914 -25.267 1.00 88.25 1175 ALA A CA 1
ATOM 9186 C C . ALA A 1 1175 ? 48.161 27.815 -24.158 1.00 88.25 1175 ALA A C 1
ATOM 9188 O O . ALA A 1 1175 ? 46.951 27.824 -23.920 1.00 88.25 1175 ALA A O 1
ATOM 9189 N N . CYS A 1 1176 ? 49.009 28.640 -23.534 1.00 86.12 1176 CYS A N 1
ATOM 9190 C CA . CYS A 1 1176 ? 48.586 29.587 -22.502 1.00 86.12 1176 CYS A CA 1
ATOM 9191 C C . CYS A 1 1176 ? 47.648 30.667 -23.059 1.00 86.12 1176 CYS A C 1
ATOM 9193 O O . CYS A 1 1176 ? 46.627 30.965 -22.443 1.00 86.12 1176 CYS A O 1
ATOM 9195 N N . GLN A 1 1177 ? 47.953 31.222 -24.237 1.00 87.44 1177 GLN A N 1
ATOM 9196 C CA . GLN A 1 1177 ? 47.108 32.226 -24.897 1.00 87.44 1177 GLN A CA 1
ATOM 9197 C C . GLN A 1 1177 ? 45.717 31.685 -25.256 1.00 87.44 1177 GLN A C 1
ATOM 9199 O O . GLN A 1 1177 ? 44.737 32.419 -25.164 1.00 87.44 1177 GLN A O 1
ATOM 9204 N N . THR A 1 1178 ? 45.621 30.405 -25.625 1.00 88.44 1178 THR A N 1
ATOM 9205 C CA . THR A 1 1178 ? 44.350 29.740 -25.947 1.00 88.44 1178 THR A CA 1
ATOM 9206 C C . THR A 1 1178 ? 43.502 29.498 -24.699 1.00 88.44 1178 THR A C 1
ATOM 9208 O O . THR A 1 1178 ? 42.287 29.652 -24.754 1.00 88.44 1178 THR A O 1
ATOM 9211 N N . ALA A 1 1179 ? 44.119 29.147 -23.567 1.00 85.69 1179 ALA A N 1
ATOM 9212 C CA . ALA A 1 1179 ? 43.406 28.872 -22.318 1.00 85.69 1179 ALA A CA 1
ATOM 9213 C C . ALA A 1 1179 ? 42.942 30.141 -21.580 1.00 85.69 1179 ALA A C 1
ATOM 9215 O O . ALA A 1 1179 ? 41.889 30.135 -20.943 1.00 85.69 1179 ALA A O 1
ATOM 9216 N N . LEU A 1 1180 ? 43.710 31.232 -21.671 1.00 81.50 1180 LEU A N 1
ATOM 9217 C CA . LEU A 1 1180 ? 43.514 32.454 -20.883 1.00 81.50 1180 LEU A CA 1
ATOM 9218 C C . LEU A 1 1180 ? 42.081 33.041 -20.929 1.00 81.50 1180 LEU A C 1
ATOM 9220 O O . LEU A 1 1180 ? 41.573 33.380 -19.861 1.00 81.50 1180 LEU A O 1
ATOM 9224 N N . PRO A 1 1181 ? 41.385 33.133 -22.084 1.00 82.06 1181 PRO A N 1
ATOM 9225 C CA . PRO A 1 1181 ? 40.041 33.719 -22.156 1.00 82.06 1181 PRO A CA 1
ATOM 9226 C C . PRO A 1 1181 ? 38.945 32.891 -21.470 1.00 82.06 1181 PRO A C 1
ATOM 9228 O O . PRO A 1 1181 ? 37.898 33.434 -21.121 1.00 82.06 1181 PRO A O 1
ATOM 9231 N N . TYR A 1 1182 ? 39.164 31.585 -21.294 1.00 80.12 1182 TYR A N 1
ATOM 9232 C CA . TYR A 1 1182 ? 38.167 30.640 -20.771 1.00 80.12 1182 TYR A CA 1
ATOM 9233 C C . TYR A 1 1182 ? 38.342 30.358 -19.271 1.00 80.12 1182 TYR A C 1
ATOM 9235 O O . TYR A 1 1182 ? 37.520 29.678 -18.650 1.00 80.12 1182 TYR A O 1
ATOM 9243 N N . LEU A 1 1183 ? 39.402 30.894 -18.662 1.00 72.56 1183 LEU A N 1
ATOM 9244 C CA . LEU A 1 1183 ? 39.670 30.782 -17.235 1.00 72.56 1183 LEU A CA 1
ATOM 9245 C C . LEU A 1 1183 ? 39.113 32.025 -16.514 1.00 72.56 1183 LEU A C 1
ATOM 9247 O O . LEU A 1 1183 ? 39.469 33.148 -16.863 1.00 72.56 1183 LEU A O 1
ATOM 9251 N N . PRO A 1 1184 ? 38.232 31.875 -15.509 1.00 61.22 1184 PRO A N 1
ATOM 9252 C CA . PRO A 1 1184 ? 37.637 33.024 -14.834 1.00 61.22 1184 PRO A CA 1
ATOM 9253 C C . PRO A 1 1184 ? 38.685 33.760 -13.989 1.00 61.22 1184 PRO A C 1
ATOM 9255 O O . PRO A 1 1184 ? 39.267 33.172 -13.079 1.00 61.22 1184 PRO A O 1
ATOM 9258 N N . SER A 1 1185 ? 38.885 35.056 -14.240 1.00 55.62 1185 SER A N 1
ATOM 9259 C CA . SER A 1 1185 ? 39.704 35.920 -13.385 1.00 55.62 1185 SER A CA 1
ATOM 9260 C C . SER A 1 1185 ? 38.964 36.191 -12.074 1.00 55.62 1185 SER A C 1
ATOM 9262 O O . SER A 1 1185 ? 37.917 36.845 -12.080 1.00 55.62 1185 SER A O 1
ATOM 9264 N N . VAL A 1 1186 ? 39.477 35.715 -10.941 1.00 56.09 1186 VAL A N 1
ATOM 9265 C CA . VAL A 1 1186 ? 38.863 35.985 -9.636 1.00 56.09 1186 VAL A CA 1
ATOM 9266 C C . VAL A 1 1186 ? 39.877 36.662 -8.733 1.00 56.09 1186 VAL A C 1
ATOM 9268 O O . VAL A 1 1186 ? 40.680 35.976 -8.125 1.00 56.09 1186 VAL A O 1
ATOM 9271 N N . ILE A 1 1187 ? 39.769 37.989 -8.617 1.00 54.19 1187 ILE A N 1
ATOM 9272 C CA . ILE A 1 1187 ? 39.795 38.749 -7.356 1.00 54.19 1187 ILE A CA 1
ATOM 9273 C C . ILE A 1 1187 ? 38.941 40.010 -7.597 1.00 54.19 1187 ILE A C 1
ATOM 9275 O O . ILE A 1 1187 ? 39.296 40.870 -8.401 1.00 54.19 1187 ILE A O 1
ATOM 9279 N N . ARG A 1 1188 ? 37.814 40.140 -6.885 1.00 50.88 1188 ARG A N 1
ATOM 9280 C CA . ARG A 1 1188 ? 37.291 41.460 -6.499 1.00 50.88 1188 ARG A CA 1
ATOM 9281 C C . ARG A 1 1188 ? 37.909 41.773 -5.143 1.00 50.88 1188 ARG A C 1
ATOM 9283 O O . ARG A 1 1188 ? 37.848 40.948 -4.236 1.00 50.88 1188 ARG A O 1
ATOM 9290 N N . THR A 1 1189 ? 38.548 42.928 -5.046 1.00 47.16 1189 THR A N 1
ATOM 9291 C CA . THR A 1 1189 ? 39.195 43.444 -3.841 1.00 47.16 1189 THR A CA 1
ATOM 9292 C C . THR A 1 1189 ? 38.214 43.479 -2.664 1.00 47.16 1189 THR A C 1
ATOM 9294 O O . THR A 1 1189 ? 37.114 44.016 -2.784 1.00 47.16 1189 THR A O 1
ATOM 9297 N N . SER A 1 1190 ? 38.608 42.946 -1.504 1.00 42.88 1190 SER A N 1
ATOM 9298 C CA . SER A 1 1190 ? 38.051 43.410 -0.230 1.00 42.88 1190 SER A CA 1
ATOM 9299 C C . SER A 1 1190 ? 38.981 44.510 0.285 1.00 42.88 1190 SER A C 1
ATOM 9301 O O . SER A 1 1190 ? 40.113 44.203 0.651 1.00 42.88 1190 SER A O 1
ATOM 9303 N N . PRO A 1 1191 ? 38.568 45.790 0.276 1.00 47.84 1191 PRO A N 1
ATOM 9304 C CA . PRO A 1 1191 ? 39.362 46.861 0.857 1.00 47.84 1191 PRO A CA 1
ATOM 9305 C C . PRO A 1 1191 ? 39.320 46.704 2.378 1.00 47.84 1191 PRO A C 1
ATOM 9307 O O . PRO A 1 1191 ? 38.304 46.978 3.014 1.00 47.84 1191 PRO A O 1
ATOM 9310 N N . GLY A 1 1192 ? 40.404 46.202 2.963 1.00 49.38 1192 GLY A N 1
ATOM 9311 C CA . GLY A 1 1192 ? 40.466 45.994 4.401 1.00 49.38 1192 GLY A CA 1
ATOM 9312 C C . GLY A 1 1192 ? 41.816 45.491 4.886 1.00 49.38 1192 GLY A C 1
ATOM 9313 O O . GLY A 1 1192 ? 42.101 44.305 4.805 1.00 49.38 1192 GLY A O 1
ATOM 9314 N N . THR A 1 1193 ? 42.560 46.423 5.485 1.00 50.72 1193 THR A N 1
ATOM 9315 C CA . THR A 1 1193 ? 43.509 46.249 6.601 1.00 50.72 1193 THR A CA 1
ATOM 9316 C C . THR A 1 1193 ? 44.907 45.666 6.317 1.00 50.72 1193 THR A C 1
ATOM 9318 O O . THR A 1 1193 ? 45.108 44.461 6.319 1.00 50.72 1193 THR A O 1
ATOM 9321 N N . SER A 1 1194 ? 45.880 46.595 6.255 1.00 54.97 1194 SER A N 1
ATOM 9322 C CA . SER A 1 1194 ? 47.354 46.463 6.266 1.00 54.97 1194 SER A CA 1
ATOM 9323 C C . SER A 1 1194 ? 48.064 46.363 4.905 1.00 54.97 1194 SER A C 1
ATOM 9325 O O . SER A 1 1194 ? 48.020 45.343 4.231 1.00 54.97 1194 SER A O 1
ATOM 9327 N N . THR A 1 1195 ? 48.789 47.427 4.540 1.00 59.41 1195 THR A N 1
ATOM 9328 C CA . THR A 1 1195 ? 49.710 47.513 3.385 1.00 59.41 1195 THR A CA 1
ATOM 9329 C C . THR A 1 1195 ? 51.171 47.227 3.752 1.00 59.41 1195 THR A C 1
ATOM 9331 O O . THR A 1 1195 ? 52.057 47.388 2.913 1.00 59.41 1195 THR A O 1
ATOM 9334 N N . ASP A 1 1196 ? 51.449 46.831 4.997 1.00 74.81 1196 ASP A N 1
ATOM 9335 C CA . ASP A 1 1196 ? 52.816 46.596 5.463 1.00 74.81 1196 ASP A CA 1
ATOM 9336 C C . ASP A 1 1196 ? 53.254 45.149 5.178 1.00 74.81 1196 ASP A C 1
ATOM 9338 O O . ASP A 1 1196 ? 52.977 44.221 5.946 1.00 74.81 1196 ASP A O 1
ATOM 9342 N N . VAL A 1 1197 ? 53.923 44.958 4.035 1.00 76.56 1197 VAL A N 1
ATOM 9343 C CA . VAL A 1 1197 ? 54.425 43.657 3.551 1.00 76.56 1197 VAL A CA 1
ATOM 9344 C C . VAL A 1 1197 ? 55.293 42.928 4.591 1.00 76.56 1197 VAL A C 1
ATOM 9346 O O . VAL A 1 1197 ? 55.031 41.746 4.808 1.00 76.56 1197 VAL A O 1
ATOM 9349 N N . PRO A 1 1198 ? 56.234 43.574 5.316 1.00 80.38 1198 PRO A N 1
ATOM 9350 C CA . PRO A 1 1198 ? 57.012 42.918 6.373 1.00 80.38 1198 PRO A CA 1
ATOM 9351 C C . PRO A 1 1198 ? 56.153 42.307 7.490 1.00 80.38 1198 PRO A C 1
ATOM 9353 O O . PRO A 1 1198 ? 56.453 41.223 7.997 1.00 80.38 1198 PRO A O 1
ATOM 9356 N N . THR A 1 1199 ? 55.064 42.978 7.874 1.00 79.56 1199 THR A N 1
ATOM 9357 C CA . THR A 1 1199 ? 54.132 42.471 8.889 1.00 79.56 1199 THR A CA 1
ATOM 9358 C C . THR A 1 1199 ? 53.332 41.283 8.358 1.00 79.56 1199 THR A C 1
ATOM 9360 O O . THR A 1 1199 ? 53.215 40.267 9.047 1.00 79.56 1199 THR A O 1
ATOM 9363 N N . LEU A 1 1200 ? 52.832 41.353 7.123 1.00 80.31 1200 LEU A N 1
ATOM 9364 C CA . LEU A 1 1200 ? 52.120 40.239 6.484 1.00 80.31 1200 LEU A CA 1
ATOM 9365 C C . LEU A 1 1200 ? 53.034 39.026 6.252 1.00 80.31 1200 LEU A C 1
ATOM 9367 O O . LEU A 1 1200 ? 52.618 37.892 6.490 1.00 80.31 1200 LEU A O 1
ATOM 9371 N N . GLU A 1 1201 ? 54.296 39.253 5.885 1.00 81.62 1201 GLU A N 1
ATOM 9372 C CA . GLU A 1 1201 ? 55.301 38.207 5.695 1.00 81.62 1201 GLU A CA 1
ATOM 9373 C C . GLU A 1 1201 ? 55.596 37.478 7.010 1.00 81.62 1201 GLU A C 1
ATOM 9375 O O . GLU A 1 1201 ? 55.522 36.249 7.064 1.00 81.62 1201 GLU A O 1
ATOM 9380 N N . A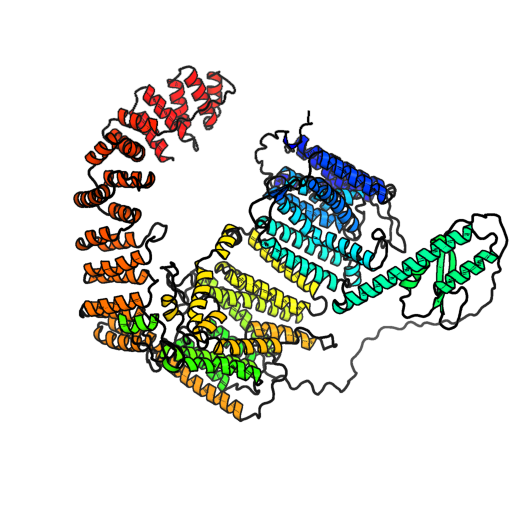RG A 1 1202 ? 55.803 38.211 8.115 1.00 81.31 1202 ARG A N 1
ATOM 9381 C CA . ARG A 1 1202 ? 55.938 37.609 9.457 1.00 81.31 1202 ARG A CA 1
ATOM 9382 C C . ARG A 1 1202 ? 54.694 36.821 9.864 1.00 81.31 1202 ARG A C 1
ATOM 9384 O O . ARG A 1 1202 ? 54.805 35.740 10.437 1.00 81.31 1202 ARG A O 1
ATOM 9391 N N . THR A 1 1203 ? 53.511 37.343 9.558 1.00 79.50 1203 THR A N 1
ATOM 9392 C CA . THR A 1 1203 ? 52.226 36.743 9.951 1.00 79.50 1203 THR A CA 1
ATOM 9393 C C . THR A 1 1203 ? 51.920 35.461 9.170 1.00 79.50 1203 THR A C 1
ATOM 9395 O O . THR A 1 1203 ? 51.313 34.534 9.719 1.00 79.50 1203 THR A O 1
ATOM 9398 N N . PHE A 1 1204 ? 52.366 35.386 7.913 1.00 82.31 1204 PHE A N 1
ATOM 9399 C CA . PHE A 1 1204 ? 52.321 34.176 7.098 1.00 82.31 1204 PHE A CA 1
ATOM 9400 C C . PHE A 1 1204 ? 53.386 33.159 7.531 1.00 82.31 1204 PHE A C 1
ATOM 9402 O O . PHE A 1 1204 ? 53.072 31.981 7.671 1.00 82.31 1204 PHE A O 1
ATOM 9409 N N . LEU A 1 1205 ? 54.611 33.597 7.852 1.00 82.00 1205 LEU A N 1
ATOM 9410 C CA . LEU A 1 1205 ? 55.659 32.718 8.390 1.00 82.00 1205 LEU A CA 1
ATOM 9411 C C . LEU A 1 1205 ? 55.258 32.062 9.722 1.00 82.00 1205 LEU A C 1
ATOM 9413 O O . LEU A 1 1205 ? 55.626 30.917 9.969 1.00 82.00 1205 LEU A O 1
ATOM 9417 N N . TYR A 1 1206 ? 54.478 32.757 10.556 1.00 82.94 1206 TYR A N 1
ATOM 9418 C CA . TYR A 1 1206 ? 53.981 32.229 11.832 1.00 82.94 1206 TYR A CA 1
ATOM 9419 C C . TYR A 1 1206 ? 52.879 31.170 11.666 1.00 82.94 1206 TYR A C 1
ATOM 9421 O O . TYR A 1 1206 ? 52.693 30.325 12.538 1.00 82.94 1206 TYR A O 1
ATOM 9429 N N . ASN A 1 1207 ? 52.130 31.207 10.558 1.00 79.00 1207 ASN A N 1
ATOM 9430 C CA . ASN A 1 1207 ? 51.114 30.205 10.243 1.00 79.00 1207 ASN A CA 1
ATOM 9431 C C . ASN A 1 1207 ? 51.090 29.895 8.732 1.00 79.00 1207 ASN A C 1
ATOM 9433 O O . ASN A 1 1207 ? 50.194 30.355 8.017 1.00 79.00 1207 ASN A O 1
ATOM 9437 N N . PRO A 1 1208 ? 52.058 29.100 8.237 1.00 76.88 1208 PRO A N 1
ATOM 9438 C CA . PRO A 1 1208 ? 52.264 28.877 6.804 1.00 76.88 1208 PRO A CA 1
ATOM 9439 C C . PRO A 1 1208 ? 51.190 27.989 6.156 1.00 76.88 1208 PRO A C 1
ATOM 9441 O O . PRO A 1 1208 ? 51.192 27.812 4.941 1.00 76.88 1208 PRO A O 1
ATOM 9444 N N . THR A 1 1209 ? 50.276 27.423 6.950 1.00 79.62 1209 THR A N 1
ATOM 9445 C CA . THR A 1 1209 ? 49.182 26.557 6.474 1.00 79.62 1209 THR A CA 1
ATOM 9446 C C . THR A 1 1209 ? 47.878 27.309 6.199 1.00 79.62 1209 THR A C 1
ATOM 9448 O O . THR A 1 1209 ? 46.925 26.722 5.692 1.00 79.62 1209 THR A O 1
ATOM 9451 N N . ASP A 1 1210 ? 47.818 28.607 6.503 1.00 79.88 1210 ASP A N 1
ATOM 9452 C CA . ASP A 1 1210 ? 46.636 29.435 6.271 1.00 79.88 1210 ASP A CA 1
ATOM 9453 C C . ASP A 1 1210 ? 46.673 30.062 4.866 1.00 79.88 1210 ASP A C 1
ATOM 9455 O O . ASP A 1 1210 ? 47.352 31.063 4.615 1.00 79.88 1210 ASP A O 1
ATOM 9459 N N . ALA A 1 1211 ? 45.914 29.475 3.935 1.00 76.75 1211 ALA A N 1
ATOM 9460 C CA . ALA A 1 1211 ? 45.842 29.935 2.548 1.00 76.75 1211 ALA A CA 1
ATOM 9461 C C . ALA A 1 1211 ? 45.332 31.382 2.419 1.00 76.75 1211 ALA A C 1
ATOM 9463 O O . ALA A 1 1211 ? 45.706 32.077 1.475 1.00 76.75 1211 ALA A O 1
ATOM 9464 N N . ARG A 1 1212 ? 44.516 31.867 3.367 1.00 78.69 1212 ARG A N 1
ATOM 9465 C CA . ARG A 1 1212 ? 43.966 33.228 3.328 1.00 78.69 1212 ARG A CA 1
ATOM 9466 C C . ARG A 1 1212 ? 45.055 34.278 3.539 1.00 78.69 1212 ARG A C 1
ATOM 9468 O O . ARG A 1 1212 ? 45.119 35.244 2.784 1.00 78.69 1212 ARG A O 1
ATOM 9475 N N . ARG A 1 1213 ? 45.960 34.043 4.491 1.00 81.50 1213 ARG A N 1
ATOM 9476 C CA . ARG A 1 1213 ? 47.110 34.925 4.756 1.00 81.50 1213 ARG A CA 1
ATOM 9477 C C . ARG A 1 1213 ? 48.098 34.953 3.595 1.00 81.50 1213 ARG A C 1
ATOM 9479 O O . ARG A 1 1213 ? 48.651 36.003 3.289 1.00 81.50 1213 ARG A O 1
ATOM 9486 N N . ALA A 1 1214 ? 48.280 33.817 2.920 1.00 80.75 1214 ALA A N 1
ATOM 9487 C CA . ALA A 1 1214 ? 49.100 33.745 1.714 1.00 80.75 1214 ALA A CA 1
ATOM 9488 C C . ALA A 1 1214 ? 48.525 34.615 0.582 1.00 80.75 1214 ALA A C 1
ATOM 9490 O O . ALA A 1 1214 ? 49.268 35.310 -0.106 1.00 80.75 1214 ALA A O 1
ATOM 9491 N N . ILE A 1 1215 ? 47.196 34.613 0.413 1.00 81.69 1215 ILE A N 1
ATOM 9492 C CA . ILE A 1 1215 ? 46.503 35.449 -0.577 1.00 81.69 1215 ILE A CA 1
ATOM 9493 C C . ILE A 1 1215 ? 46.627 36.940 -0.227 1.00 81.69 1215 ILE A C 1
ATOM 9495 O O . ILE A 1 1215 ? 46.888 37.745 -1.119 1.00 81.69 1215 ILE A O 1
ATOM 9499 N N . GLU A 1 1216 ? 46.469 37.310 1.045 1.00 81.38 1216 GLU A N 1
ATOM 9500 C CA . GLU A 1 1216 ? 46.608 38.697 1.519 1.00 81.38 1216 GLU A CA 1
ATOM 9501 C C . GLU A 1 1216 ? 48.040 39.229 1.301 1.00 81.38 1216 GLU A C 1
ATOM 9503 O O . GLU A 1 1216 ? 48.220 40.317 0.752 1.00 81.38 1216 GLU A O 1
ATOM 9508 N N . LEU A 1 1217 ? 49.064 38.426 1.624 1.00 85.00 1217 LEU A N 1
ATOM 9509 C CA . LEU A 1 1217 ? 50.470 38.755 1.363 1.00 85.00 1217 LEU A CA 1
ATOM 9510 C C . LEU A 1 1217 ? 50.766 38.888 -0.141 1.00 85.00 1217 LEU A C 1
ATOM 9512 O O . LEU A 1 1217 ? 51.390 39.863 -0.560 1.00 85.00 1217 LEU A O 1
ATOM 9516 N N . PHE A 1 1218 ? 50.279 37.949 -0.957 1.00 86.06 1218 PHE A N 1
ATOM 9517 C CA . PHE A 1 1218 ? 50.415 37.993 -2.416 1.00 86.06 1218 PHE A CA 1
ATOM 9518 C C . PHE A 1 1218 ? 49.823 39.279 -3.008 1.00 86.06 1218 PHE A C 1
ATOM 9520 O O . PHE A 1 1218 ? 50.450 39.915 -3.854 1.00 86.06 1218 PHE A O 1
ATOM 9527 N N . GLN A 1 1219 ? 48.628 39.680 -2.567 1.00 80.88 1219 GLN A N 1
ATOM 9528 C CA . GLN A 1 1219 ? 47.978 40.894 -3.062 1.00 80.88 1219 GLN A CA 1
ATOM 9529 C C . GLN A 1 1219 ? 48.781 42.151 -2.710 1.00 80.88 1219 GLN A C 1
ATOM 9531 O O . GLN A 1 1219 ? 48.962 43.013 -3.572 1.00 80.88 1219 GLN A O 1
ATOM 9536 N N . ALA A 1 1220 ? 49.313 42.230 -1.487 1.00 79.94 1220 ALA A N 1
ATOM 9537 C CA . ALA A 1 1220 ? 50.167 43.336 -1.064 1.00 79.94 1220 ALA A CA 1
ATOM 9538 C C . ALA A 1 1220 ? 51.470 43.398 -1.889 1.00 79.94 1220 ALA A C 1
ATOM 9540 O O . ALA A 1 1220 ? 51.794 44.454 -2.432 1.00 79.94 1220 ALA A O 1
ATOM 9541 N N . GLN A 1 1221 ? 52.154 42.264 -2.086 1.00 84.31 1221 GLN A N 1
ATOM 9542 C CA . GLN A 1 1221 ? 53.370 42.161 -2.912 1.00 84.31 1221 GLN A CA 1
ATOM 9543 C C . GLN A 1 1221 ? 53.113 42.544 -4.378 1.00 84.31 1221 GLN A C 1
ATOM 9545 O O . GLN A 1 1221 ? 53.834 43.364 -4.946 1.00 84.31 1221 GLN A O 1
ATOM 9550 N N . LYS A 1 1222 ? 52.026 42.028 -4.974 1.00 79.88 1222 LYS A N 1
ATOM 9551 C CA . LYS A 1 1222 ? 51.601 42.355 -6.346 1.00 79.88 1222 LYS A CA 1
ATOM 9552 C C . LYS A 1 1222 ? 51.314 43.850 -6.506 1.00 79.88 1222 LYS A C 1
ATOM 9554 O O . LYS A 1 1222 ? 51.679 44.426 -7.526 1.00 79.88 1222 LYS A O 1
ATOM 9559 N N . SER A 1 1223 ? 50.701 44.488 -5.504 1.00 76.69 1223 SER A N 1
ATOM 9560 C CA . SER A 1 1223 ? 50.406 45.929 -5.532 1.00 76.69 1223 SER A CA 1
ATOM 9561 C C . SER A 1 1223 ? 51.648 46.826 -5.425 1.00 76.69 1223 SER A C 1
ATOM 9563 O O . SER A 1 1223 ? 51.631 47.937 -5.945 1.00 76.69 1223 SER A O 1
ATOM 9565 N N . GLN A 1 1224 ? 52.731 46.339 -4.808 1.00 78.69 1224 GLN A N 1
ATOM 9566 C CA . GLN A 1 1224 ? 54.015 47.046 -4.689 1.00 78.69 1224 GLN A CA 1
ATOM 9567 C C . GLN A 1 1224 ? 54.996 46.727 -5.832 1.00 78.69 1224 GLN A C 1
ATOM 9569 O O . GLN A 1 1224 ? 56.113 47.236 -5.844 1.00 78.69 1224 GLN A O 1
ATOM 9574 N N . GLY A 1 1225 ? 54.593 45.895 -6.801 1.00 77.81 1225 GLY A N 1
ATOM 9575 C CA . GLY A 1 1225 ? 55.437 45.489 -7.928 1.00 77.81 1225 GLY A CA 1
ATOM 9576 C C . GLY A 1 1225 ? 56.475 44.406 -7.600 1.00 77.81 1225 GLY A C 1
ATOM 9577 O O . GLY A 1 1225 ? 57.292 44.085 -8.461 1.00 77.81 1225 GLY A O 1
ATOM 9578 N N . ASP A 1 1226 ? 56.437 43.803 -6.406 1.00 83.12 1226 ASP A N 1
ATOM 9579 C CA . ASP A 1 1226 ? 57.316 42.691 -6.022 1.00 83.12 1226 ASP A CA 1
ATOM 9580 C C . ASP A 1 1226 ? 56.804 41.360 -6.602 1.00 83.12 1226 ASP A C 1
ATOM 9582 O O . ASP A 1 1226 ? 56.145 40.552 -5.941 1.00 83.12 1226 ASP A O 1
ATOM 9586 N N . LEU A 1 1227 ? 57.089 41.144 -7.889 1.00 79.81 1227 LEU A N 1
ATOM 9587 C CA . LEU A 1 1227 ? 56.685 39.938 -8.614 1.00 79.81 1227 LEU A CA 1
ATOM 9588 C C . LEU A 1 1227 ? 57.403 38.678 -8.106 1.00 79.81 1227 LEU A C 1
ATOM 9590 O O . LEU A 1 1227 ? 56.810 37.599 -8.097 1.00 79.81 1227 LEU A O 1
ATOM 9594 N N . ASP A 1 1228 ? 58.655 38.795 -7.660 1.00 83.25 1228 ASP A N 1
ATOM 9595 C CA . ASP A 1 1228 ? 59.436 37.658 -7.164 1.00 83.25 1228 ASP A CA 1
ATOM 9596 C C . ASP A 1 1228 ? 58.964 37.198 -5.781 1.00 83.25 1228 ASP A C 1
ATOM 9598 O O . ASP A 1 1228 ? 58.866 35.993 -5.526 1.00 83.25 1228 ASP A O 1
ATOM 9602 N N . GLY A 1 1229 ? 58.618 38.136 -4.895 1.00 83.00 1229 GLY A N 1
ATOM 9603 C CA . GLY A 1 1229 ? 57.925 37.843 -3.642 1.00 83.00 1229 GLY A CA 1
ATOM 9604 C C . GLY A 1 1229 ? 56.563 37.198 -3.882 1.00 83.00 1229 GLY A C 1
ATOM 9605 O O . GLY A 1 1229 ? 56.287 36.139 -3.318 1.00 83.00 1229 GLY A O 1
ATOM 9606 N N . ALA A 1 1230 ? 55.761 37.764 -4.789 1.00 83.31 1230 ALA A N 1
ATOM 9607 C CA . ALA A 1 1230 ? 54.436 37.253 -5.137 1.00 83.31 1230 ALA A CA 1
ATOM 9608 C C . ALA A 1 1230 ? 54.463 35.802 -5.662 1.00 83.31 1230 ALA A C 1
ATOM 9610 O O . ALA A 1 1230 ? 53.651 34.979 -5.230 1.00 83.31 1230 ALA A O 1
ATOM 9611 N N . VAL A 1 1231 ? 55.412 35.461 -6.546 1.00 87.25 1231 VAL A N 1
ATOM 9612 C CA . VAL A 1 1231 ? 55.589 34.086 -7.053 1.00 87.25 1231 VAL A CA 1
ATOM 9613 C C . VAL A 1 1231 ? 55.939 33.126 -5.916 1.00 87.25 1231 VAL A C 1
ATOM 9615 O O . VAL A 1 1231 ? 55.268 32.108 -5.763 1.00 87.25 1231 VAL A O 1
ATOM 9618 N N . ARG A 1 1232 ? 56.918 33.466 -5.064 1.00 86.69 1232 ARG A N 1
ATOM 9619 C CA . ARG A 1 1232 ? 57.323 32.617 -3.925 1.00 86.69 1232 ARG A CA 1
ATOM 9620 C C . ARG A 1 1232 ? 56.184 32.385 -2.930 1.00 86.69 1232 ARG A C 1
ATOM 9622 O O . ARG A 1 1232 ? 56.052 31.289 -2.382 1.00 86.69 1232 ARG A O 1
ATOM 9629 N N . THR A 1 1233 ? 55.361 33.404 -2.689 1.00 86.62 1233 THR A N 1
ATOM 9630 C CA . THR A 1 1233 ? 54.190 33.306 -1.809 1.00 86.62 1233 THR A CA 1
ATOM 9631 C C . THR A 1 1233 ? 53.139 32.364 -2.396 1.00 86.62 1233 THR A C 1
ATOM 9633 O O . THR A 1 1233 ? 52.643 31.485 -1.689 1.00 86.62 1233 THR A O 1
ATOM 9636 N N . LEU A 1 1234 ? 52.832 32.485 -3.692 1.00 86.44 1234 LEU A N 1
ATOM 9637 C CA . LEU A 1 1234 ? 51.857 31.617 -4.353 1.00 86.44 1234 LEU A CA 1
ATOM 9638 C C . LEU A 1 1234 ? 52.357 30.176 -4.537 1.00 86.44 1234 LEU A C 1
ATOM 9640 O O . LEU A 1 1234 ? 51.574 29.254 -4.329 1.00 86.44 1234 LEU A O 1
ATOM 9644 N N . GLU A 1 1235 ? 53.639 29.950 -4.843 1.00 88.25 1235 GLU A N 1
ATOM 9645 C CA . GLU A 1 1235 ? 54.236 28.602 -4.896 1.00 88.25 1235 GLU A CA 1
ATOM 9646 C C . GLU A 1 1235 ? 54.023 27.844 -3.576 1.00 88.25 1235 GLU A C 1
ATOM 9648 O O . GLU A 1 1235 ? 53.656 26.669 -3.581 1.00 88.25 1235 GLU A O 1
ATOM 9653 N N . LYS A 1 1236 ? 54.170 28.535 -2.437 1.00 85.31 1236 LYS A N 1
ATOM 9654 C CA . LYS A 1 1236 ? 53.864 27.977 -1.111 1.00 85.31 1236 LYS A CA 1
ATOM 9655 C C . LYS A 1 1236 ? 52.363 27.829 -0.870 1.00 85.31 1236 LYS A C 1
ATOM 9657 O O . LYS A 1 1236 ? 51.937 26.811 -0.343 1.00 85.31 1236 LYS A O 1
ATOM 9662 N N . ALA A 1 1237 ? 51.543 28.798 -1.272 1.00 84.38 1237 ALA A N 1
ATOM 9663 C CA . ALA A 1 1237 ? 50.090 28.730 -1.090 1.00 84.38 1237 ALA A CA 1
ATOM 9664 C C . ALA A 1 1237 ? 49.460 27.528 -1.818 1.00 84.38 1237 ALA A C 1
ATOM 9666 O O . ALA A 1 1237 ? 48.504 26.921 -1.341 1.00 84.38 1237 ALA A O 1
ATOM 9667 N N . VAL A 1 1238 ? 50.019 27.165 -2.972 1.00 85.12 1238 VAL A N 1
ATOM 9668 C CA . VAL A 1 1238 ? 49.552 26.073 -3.830 1.00 85.12 1238 VAL A CA 1
ATOM 9669 C C . VAL A 1 1238 ? 49.798 24.676 -3.233 1.00 85.12 1238 VAL A C 1
ATOM 9671 O O . VAL A 1 1238 ? 49.110 23.719 -3.621 1.00 85.12 1238 VAL A O 1
ATOM 9674 N N . THR A 1 1239 ? 50.738 24.540 -2.291 1.00 83.44 1239 THR A N 1
ATOM 9675 C CA . THR A 1 1239 ? 51.019 23.274 -1.589 1.00 83.44 1239 THR A CA 1
ATOM 9676 C C . THR A 1 1239 ? 50.117 23.046 -0.370 1.00 83.44 1239 THR A C 1
ATOM 9678 O O . THR A 1 1239 ? 50.082 21.934 0.156 1.00 83.44 1239 THR A O 1
ATOM 9681 N N . ILE A 1 1240 ? 49.331 24.049 0.047 1.00 84.44 1240 ILE A N 1
ATOM 9682 C CA . ILE A 1 1240 ? 48.416 23.956 1.192 1.00 84.44 1240 ILE A CA 1
ATOM 9683 C C . ILE A 1 1240 ? 47.202 23.062 0.844 1.00 84.44 1240 ILE A C 1
ATOM 9685 O O . ILE A 1 1240 ? 46.510 23.314 -0.152 1.00 84.44 1240 ILE A O 1
ATOM 9689 N N . PRO A 1 1241 ? 46.880 22.032 1.654 1.00 74.56 1241 PRO A N 1
ATOM 9690 C CA . PRO A 1 1241 ? 45.687 21.207 1.456 1.00 74.56 1241 PRO A CA 1
ATOM 9691 C C . PRO A 1 1241 ? 44.397 22.041 1.523 1.00 74.56 1241 PRO A C 1
ATOM 9693 O O . PRO A 1 1241 ? 44.176 22.773 2.482 1.00 74.56 1241 PRO A O 1
ATOM 9696 N N . GLY A 1 1242 ? 43.527 21.926 0.515 1.00 71.44 1242 GLY A N 1
ATOM 9697 C CA . GLY A 1 1242 ? 42.271 22.691 0.446 1.00 71.44 1242 GLY A CA 1
ATOM 9698 C C . GLY A 1 1242 ? 42.406 24.120 -0.100 1.00 71.44 1242 GLY A C 1
ATOM 9699 O O . GLY A 1 1242 ? 41.423 24.859 -0.104 1.00 71.44 1242 GLY A O 1
ATOM 9700 N N . ALA A 1 1243 ? 43.588 24.507 -0.594 1.00 74.19 1243 ALA A N 1
ATOM 9701 C CA . ALA A 1 1243 ? 43.798 25.785 -1.264 1.00 74.19 1243 ALA A CA 1
ATOM 9702 C C . ALA A 1 1243 ? 42.833 25.973 -2.462 1.00 74.19 1243 ALA A C 1
ATOM 9704 O O . ALA A 1 1243 ? 42.693 25.059 -3.285 1.00 74.19 1243 ALA A O 1
ATOM 9705 N N . PRO A 1 1244 ? 42.187 27.147 -2.600 1.00 73.88 1244 PRO A N 1
ATOM 9706 C CA . PRO A 1 1244 ? 41.304 27.437 -3.724 1.00 73.88 1244 PRO A CA 1
ATOM 9707 C C . PRO A 1 1244 ? 41.974 27.237 -5.093 1.00 73.88 1244 PRO A C 1
ATOM 9709 O O . PRO A 1 1244 ? 43.093 27.694 -5.328 1.00 73.88 1244 PRO A O 1
ATOM 9712 N N . ALA A 1 1245 ? 41.259 26.613 -6.036 1.00 69.31 1245 ALA A N 1
ATOM 9713 C CA . ALA A 1 1245 ? 41.791 26.261 -7.360 1.00 69.31 1245 ALA A CA 1
ATOM 9714 C C . ALA A 1 1245 ? 42.297 27.467 -8.186 1.00 69.31 1245 ALA A C 1
ATOM 9716 O O . ALA A 1 1245 ? 43.154 27.297 -9.053 1.00 69.31 1245 ALA A O 1
ATOM 9717 N N . TYR A 1 1246 ? 41.813 28.684 -7.906 1.00 77.25 1246 TYR A N 1
ATOM 9718 C CA . TYR A 1 1246 ? 42.230 29.903 -8.610 1.00 77.25 1246 TYR A CA 1
ATOM 9719 C C . TYR A 1 1246 ? 43.659 30.363 -8.260 1.00 77.25 1246 TYR A C 1
ATOM 9721 O O . TYR A 1 1246 ? 44.275 31.068 -9.052 1.00 77.25 1246 TYR A O 1
ATOM 9729 N N . ILE A 1 1247 ? 44.237 29.937 -7.126 1.00 82.31 1247 ILE A N 1
ATOM 9730 C CA . ILE A 1 1247 ? 45.609 30.316 -6.727 1.00 82.31 1247 ILE A CA 1
ATOM 9731 C C . ILE A 1 1247 ? 46.632 29.832 -7.769 1.00 82.31 1247 ILE A C 1
ATOM 9733 O O . ILE A 1 1247 ? 47.551 30.564 -8.133 1.00 82.31 1247 ILE A O 1
ATOM 9737 N N . ARG A 1 1248 ? 46.434 28.627 -8.321 1.00 84.19 1248 ARG A N 1
ATOM 9738 C CA . ARG A 1 1248 ? 47.269 28.089 -9.412 1.00 84.19 1248 ARG A CA 1
ATOM 9739 C C . ARG A 1 1248 ? 47.127 28.884 -10.710 1.00 84.19 1248 ARG A C 1
ATOM 9741 O O . ARG A 1 1248 ? 48.086 28.989 -11.463 1.00 84.19 1248 ARG A O 1
ATOM 9748 N N . GLN A 1 1249 ? 45.954 29.463 -10.960 1.00 81.00 1249 GLN A N 1
ATOM 9749 C CA . GLN A 1 1249 ? 45.697 30.288 -12.145 1.00 81.00 1249 GLN A CA 1
ATOM 9750 C C . GLN A 1 1249 ? 46.413 31.643 -12.044 1.00 81.00 1249 GLN A C 1
ATOM 9752 O O . GLN A 1 1249 ? 47.020 32.095 -13.015 1.00 81.00 1249 GLN A O 1
ATOM 9757 N N . GLU A 1 1250 ? 46.414 32.264 -10.861 1.00 82.81 1250 GLU A N 1
ATOM 9758 C CA . GLU A 1 1250 ? 47.197 33.482 -10.604 1.00 82.81 1250 GLU A CA 1
ATOM 9759 C C . GLU A 1 1250 ? 48.703 33.211 -10.703 1.00 82.81 1250 GLU A C 1
ATOM 9761 O O . GLU A 1 1250 ? 49.421 33.975 -11.346 1.00 82.81 1250 GLU A O 1
ATOM 9766 N N . LEU A 1 1251 ? 49.180 32.086 -10.156 1.00 87.25 1251 LEU A N 1
ATOM 9767 C CA . LEU A 1 1251 ? 50.583 31.679 -10.275 1.00 87.25 1251 LEU A CA 1
ATOM 9768 C C . LEU A 1 1251 ? 50.993 31.468 -11.742 1.00 87.25 1251 LEU A C 1
ATOM 9770 O O . LEU A 1 1251 ? 52.039 31.955 -12.168 1.00 87.25 1251 LEU A O 1
ATOM 9774 N N . ALA A 1 1252 ? 50.145 30.811 -12.537 1.00 86.38 1252 ALA A N 1
ATOM 9775 C CA . ALA A 1 1252 ? 50.367 30.653 -13.971 1.00 86.38 1252 ALA A CA 1
ATOM 9776 C C . ALA A 1 1252 ? 50.455 32.006 -14.699 1.00 86.38 1252 ALA A C 1
ATOM 9778 O O . ALA A 1 1252 ? 51.345 32.210 -15.522 1.00 86.38 1252 ALA A O 1
ATOM 9779 N N . THR A 1 1253 ? 49.589 32.957 -14.345 1.00 85.19 1253 THR A N 1
ATOM 9780 C CA . THR A 1 1253 ? 49.582 34.307 -14.930 1.00 85.19 1253 THR A CA 1
ATOM 9781 C C . THR A 1 1253 ? 50.859 35.086 -14.590 1.00 85.19 1253 THR A C 1
ATOM 9783 O O . THR A 1 1253 ? 51.411 35.766 -15.454 1.00 85.19 1253 THR A O 1
ATOM 9786 N N . LEU A 1 1254 ? 51.390 34.953 -13.367 1.00 85.44 1254 LEU A N 1
ATOM 9787 C CA . LEU A 1 1254 ? 52.684 35.545 -13.000 1.00 85.44 1254 LEU A CA 1
ATOM 9788 C C . LEU A 1 1254 ? 53.846 34.937 -13.795 1.00 85.44 1254 LEU A C 1
ATOM 9790 O O . LEU A 1 1254 ? 54.718 35.671 -14.253 1.00 85.44 1254 LEU A O 1
ATOM 9794 N N . TYR A 1 1255 ? 53.855 33.618 -14.007 1.00 87.88 1255 TYR A N 1
ATOM 9795 C CA . TYR A 1 1255 ? 54.875 32.984 -14.846 1.00 87.88 1255 TYR A CA 1
ATOM 9796 C C . TYR A 1 1255 ? 54.790 33.432 -16.310 1.00 87.88 1255 TYR A C 1
ATOM 9798 O O . TYR A 1 1255 ? 55.831 33.650 -16.928 1.00 87.88 1255 TYR A O 1
ATOM 9806 N N . MET A 1 1256 ? 53.585 33.674 -16.845 1.00 84.88 1256 MET A N 1
ATOM 9807 C CA . MET A 1 1256 ? 53.426 34.284 -18.173 1.00 84.88 1256 MET A CA 1
ATOM 9808 C C . MET A 1 1256 ? 54.036 35.689 -18.239 1.00 84.88 1256 MET A C 1
ATOM 9810 O O . MET A 1 1256 ? 54.709 36.008 -19.216 1.00 84.88 1256 MET A O 1
ATOM 9814 N N . LEU A 1 1257 ? 53.847 36.518 -17.203 1.00 83.75 1257 LEU A N 1
ATOM 9815 C CA . LEU A 1 1257 ? 54.465 37.851 -17.121 1.00 83.75 1257 LEU A CA 1
ATOM 9816 C C . LEU A 1 1257 ? 55.998 37.776 -17.065 1.00 83.75 1257 LEU A C 1
ATOM 9818 O O . LEU A 1 1257 ? 56.675 38.650 -17.598 1.00 83.75 1257 LEU A O 1
ATOM 9822 N N . LYS A 1 1258 ? 56.544 36.704 -16.480 1.00 85.19 1258 LYS A N 1
ATOM 9823 C CA . LYS A 1 1258 ? 57.984 36.401 -16.460 1.00 85.19 1258 LYS A CA 1
ATOM 9824 C C . LYS A 1 1258 ? 58.489 35.676 -17.716 1.00 85.19 1258 LYS A C 1
ATOM 9826 O O . LYS A 1 1258 ? 59.646 35.271 -17.741 1.00 85.19 1258 LYS A O 1
ATOM 9831 N N . GLN A 1 1259 ? 57.645 35.509 -18.738 1.00 85.69 1259 GLN A N 1
ATOM 9832 C CA . GLN A 1 1259 ? 57.927 34.762 -19.974 1.00 85.69 1259 GLN A CA 1
ATOM 9833 C C . GLN A 1 1259 ? 58.283 33.272 -19.770 1.00 85.69 1259 GLN A C 1
ATOM 9835 O O . GLN A 1 1259 ? 58.779 32.621 -20.689 1.00 85.69 1259 GLN A O 1
ATOM 9840 N N . ASP A 1 1260 ? 57.973 32.687 -18.607 1.00 89.00 1260 ASP A N 1
ATOM 9841 C CA . ASP A 1 1260 ? 58.111 31.248 -18.345 1.00 89.00 1260 ASP A CA 1
ATOM 9842 C C . ASP A 1 1260 ? 56.801 30.519 -18.685 1.00 89.00 1260 ASP A C 1
ATOM 9844 O O . ASP A 1 1260 ? 56.000 30.131 -17.828 1.00 89.00 1260 ASP A O 1
ATOM 9848 N N . PHE A 1 1261 ? 56.553 30.362 -19.986 1.00 88.38 1261 PHE A N 1
ATOM 9849 C CA . PHE A 1 1261 ? 55.312 29.769 -20.490 1.00 88.38 1261 PHE A CA 1
ATOM 9850 C C . PHE A 1 1261 ? 55.161 28.283 -20.146 1.00 88.38 1261 PHE A C 1
ATOM 9852 O O . PHE A 1 1261 ? 54.039 27.784 -20.056 1.00 88.38 1261 PHE A O 1
ATOM 9859 N N . ARG A 1 1262 ? 56.268 27.569 -19.911 1.00 89.38 1262 ARG A N 1
ATOM 9860 C CA . ARG A 1 1262 ? 56.236 26.150 -19.540 1.00 89.38 1262 ARG A CA 1
ATOM 9861 C C . ARG A 1 1262 ? 55.640 25.967 -18.145 1.00 89.38 1262 ARG A C 1
ATOM 9863 O O . ARG A 1 1262 ? 54.671 25.223 -17.995 1.00 89.38 1262 ARG A O 1
ATOM 9870 N N . ARG A 1 1263 ? 56.158 26.690 -17.145 1.00 87.44 1263 ARG A N 1
ATOM 9871 C CA . ARG A 1 1263 ? 55.616 26.646 -15.774 1.00 87.44 1263 ARG A CA 1
ATOM 9872 C C . ARG A 1 1263 ? 54.218 27.246 -15.684 1.00 87.44 1263 ARG A C 1
ATOM 9874 O O . ARG A 1 1263 ? 53.402 26.785 -14.881 1.00 87.44 1263 ARG A O 1
ATOM 9881 N N . ALA A 1 1264 ? 53.916 28.240 -16.521 1.00 87.38 1264 ALA A N 1
ATOM 9882 C CA . ALA A 1 1264 ? 52.565 28.774 -16.644 1.00 87.38 1264 ALA A CA 1
ATOM 9883 C C . ALA A 1 1264 ? 51.564 27.697 -17.089 1.00 87.38 1264 ALA A C 1
ATOM 9885 O O . ALA A 1 1264 ? 50.533 27.500 -16.442 1.00 87.38 1264 ALA A O 1
ATOM 9886 N N . TRP A 1 1265 ? 51.891 26.945 -18.143 1.00 90.12 1265 TRP A N 1
ATOM 9887 C CA . TRP A 1 1265 ? 51.030 25.879 -18.646 1.00 90.12 1265 TRP A CA 1
ATOM 9888 C C . TRP A 1 1265 ? 50.842 24.735 -17.642 1.00 90.12 1265 TRP A C 1
ATOM 9890 O O . TRP A 1 1265 ? 49.718 24.275 -17.453 1.00 90.12 1265 TRP A O 1
ATOM 9900 N N . GLU A 1 1266 ? 51.905 24.294 -16.962 1.00 88.38 1266 GLU A N 1
ATOM 9901 C CA . GLU A 1 1266 ? 51.830 23.241 -15.934 1.00 88.38 1266 GLU A CA 1
ATOM 9902 C C . GLU A 1 1266 ? 50.825 23.606 -14.826 1.00 88.38 1266 GLU A C 1
ATOM 9904 O O . GLU A 1 1266 ? 49.952 22.809 -14.472 1.00 88.38 1266 GLU A O 1
ATOM 9909 N N . ASN A 1 1267 ? 50.864 24.856 -14.354 1.00 86.25 1267 ASN A N 1
ATOM 9910 C CA . ASN A 1 1267 ? 49.936 25.353 -13.341 1.00 86.25 1267 ASN A CA 1
ATOM 9911 C C . ASN A 1 1267 ? 48.497 25.506 -13.860 1.00 86.25 1267 ASN A C 1
ATOM 9913 O O . ASN A 1 1267 ? 47.553 25.177 -13.134 1.00 86.25 1267 ASN A O 1
ATOM 9917 N N . PHE A 1 1268 ? 48.303 25.941 -15.111 1.00 85.75 1268 PHE A N 1
ATOM 9918 C CA . PHE A 1 1268 ? 46.975 25.950 -15.732 1.00 85.75 1268 PHE A CA 1
ATOM 9919 C C . PHE A 1 1268 ? 46.405 24.541 -15.888 1.00 85.75 1268 PHE A C 1
ATOM 9921 O O . PHE A 1 1268 ? 45.241 24.312 -15.555 1.00 85.75 1268 PHE A O 1
ATOM 9928 N N . ARG A 1 1269 ? 47.217 23.581 -16.337 1.00 84.94 1269 ARG A N 1
ATOM 9929 C CA . ARG A 1 1269 ? 46.808 22.186 -16.517 1.00 84.94 1269 ARG A CA 1
ATOM 9930 C C . ARG A 1 1269 ? 46.349 21.551 -15.209 1.00 84.94 1269 ARG A C 1
ATOM 9932 O O . ARG A 1 1269 ? 45.285 20.936 -15.177 1.00 84.94 1269 ARG A O 1
ATOM 9939 N N . GLU A 1 1270 ? 47.085 21.752 -14.120 1.00 81.25 1270 GLU A N 1
ATOM 9940 C CA . GLU A 1 1270 ? 46.681 21.253 -12.801 1.00 81.25 1270 GLU A CA 1
ATOM 9941 C C . GLU A 1 1270 ? 45.437 21.963 -12.245 1.00 81.25 1270 GLU A C 1
ATOM 9943 O O . GLU A 1 1270 ? 44.595 21.329 -11.605 1.00 81.25 1270 GLU A O 1
ATOM 9948 N N . ALA A 1 1271 ? 45.270 23.263 -12.513 1.00 76.12 1271 ALA A N 1
ATOM 9949 C CA . ALA A 1 1271 ? 44.053 23.990 -12.147 1.00 76.12 1271 ALA A CA 1
ATOM 9950 C C . ALA A 1 1271 ? 42.810 23.454 -12.881 1.00 76.12 1271 ALA A C 1
ATOM 9952 O O . ALA A 1 1271 ? 41.716 23.456 -12.316 1.00 76.12 1271 ALA A O 1
ATOM 9953 N N . MET A 1 1272 ? 42.978 22.972 -14.118 1.00 75.19 1272 MET A N 1
ATOM 9954 C CA . MET A 1 1272 ? 41.913 22.354 -14.914 1.00 75.19 1272 MET A CA 1
ATOM 9955 C C . MET A 1 1272 ? 41.551 20.930 -14.467 1.00 75.19 1272 MET A C 1
ATOM 9957 O O . MET A 1 1272 ? 40.427 20.515 -14.711 1.00 75.19 1272 MET A O 1
ATOM 9961 N N . GLN A 1 1273 ? 42.468 20.183 -13.841 1.00 69.31 1273 GLN A N 1
ATOM 9962 C CA . GLN A 1 1273 ? 42.216 18.811 -13.361 1.00 69.31 1273 GLN A CA 1
ATOM 9963 C C . GLN A 1 1273 ? 41.517 18.750 -11.992 1.00 69.31 1273 GLN A C 1
ATOM 9965 O O . GLN A 1 1273 ? 40.943 17.722 -11.646 1.00 69.31 1273 GLN A O 1
ATOM 9970 N N . LYS A 1 1274 ? 41.595 19.823 -11.191 1.00 58.44 1274 LYS A N 1
ATOM 9971 C CA . LYS A 1 1274 ? 40.955 19.922 -9.862 1.00 58.44 1274 LYS A CA 1
ATOM 9972 C C . LYS A 1 1274 ? 39.531 20.500 -9.892 1.00 58.44 1274 LYS A C 1
ATOM 9974 O O . LYS A 1 1274 ? 38.924 20.637 -8.831 1.00 58.44 1274 LYS A O 1
ATOM 9979 N N . ARG A 1 1275 ? 39.035 20.877 -11.072 1.00 49.41 1275 ARG A N 1
ATOM 9980 C CA . ARG A 1 1275 ? 37.633 21.228 -11.336 1.00 49.41 1275 ARG A CA 1
ATOM 9981 C C . ARG A 1 1275 ? 36.928 20.027 -11.931 1.00 49.41 1275 ARG A C 1
ATOM 9983 O O . ARG A 1 1275 ? 35.744 19.852 -11.578 1.00 49.41 1275 ARG A O 1
#

Secondary structure (DSSP, 8-state):
-PPPPGGGS-------PPPPHHHHHHHHHHHHHHHHHHHHHHHHTT-SSSEE---TTT---SS-EE--THHHHHHHHHHHHHHHHHHS---HHHHHHHHHHHHHHHHHHHHHHHS---HHHHHHHHHHHHHHHHHTT----EEE-TTSS-EEE-GGGHHHHHHHHHHHHHHHHHHHTTSTTHHHHHHHHHHHHHHHHHHHTT-HHHHHHHHHHHHHHHHHHHHHSSSPSS--HHHHHHHHHHHHHHHHHHHHTTT-HHHHHHHHHHHTHHHHHHHHHHHHHHHHTT--TTS--S--HHHHHHHTT--HHHHHHHHHHHHHHHHHHHHHHHHTTTTTHHHHHHHHHHHHHHHHHHTTS-S-GGGHHHHHHHHHHHHHHHHHHHHHHHHHHHHHHH-SSHHHHHHHHHHHHHHTT-BSS--TTEEEEEEEPGGG-EEEEEEE--SS-HHHHHHHHTTTHHHHHS--TT------PPP-----------------------------GGG-TT-----HHHHHHHHHHHHHHHHTTTT-SHHHHHHHHHHHHHHHHHS--SBPPPHHHHHHHHHHHHGGGGGGSBGGGTSPPPHHHHHHHHTS-----SBSSS-HHHHHHHHHHHHHHHHHHHHHHHH---HHHHHHHHHHHHHHHHHHHHHHHHHHTTS---TTS----TTS---BTTBSSHHHHHHHHHHHHHHHHHHHHHHHHTT-TTHHHHHHTTHHHHHHHHHTT-HHHHHHHHHHHHHHHHHHHTSS-HHHHHHHHHHHHHHHHHHHHHT-SHHHHHHSHHHHHHHHS-HHHHHHHHHHHHHHHHSTTT-S-TT-HHHHGGGT-----TT----S-S-HHHHHHHHHHHHHHHHHHHHHHHHHHHT--SS-------THHHHHHHHHHHHHHTTS----S-PPBP-TTHHHHHHHHHHHHHHHHHHHHHHHHTT---S-SHHHHHHHHHHHHHHHHTT-GGGTHHHHHHHHHH-TT-HHHHHHHHHHHHHTT--HHHHHHHHHHHHHHSSS--HHHHHHHHHHHTT-GGGHHHHHHHHHHH-TT--SSS--HHHHHHHHTTT-GGGHHHHHHH--SHHHHHHHHHH---HHHHHHHHHHHHHH-TT-TTS-HHHHHHHHHHHHHHS-HHHHHHHHHH-HHHHHHHHHHHHHHHHHTT-HHHHHHHHGGGS---------S---HHHHHHHHHH-TT-HHHHHHHHHHHHHTT-HHHHHHHHHHHTTSTT--THHHHHHHHHHHHTT-HHHHHHHHHHHHH--

Sequence (1275 aa):
MPSPSIQDIQWGPWAPRHVSWVEMAFYFGGALLVAALGTWWIVKRGGRIGLDEPDSRRKLHEKAIPRLGGAPIFLAVALASLVAGSIGGLGWTRWLPLAVCNALMFSVGFVDDLKALGAKVKLIGQIGTALILYSLGVSIDMLSNPFGDGALALGWWSLPLTLIWLVSIPNIVNLIDGMDGLAGGFGMFLCLTLAFLGYYGNQPDVLVVSLAMAGALAGFLIFNLPPAKIFLGDGGAYLIGFFIASVSLFTSNKGSVIGALLVVIIALGVPILDTLFAIIRRAIRGVSIFNADAEHIHHRLILLGYSKGRALAAMYAVCLALSLVGLSILMIKGSALPIVGALLFLLALTTARYLGYVRSWSQVRTQINEAMERRRQREFFRAYSRVLDFEVERCGDLHSFSILFQHGLERMGLSMRSHPGSKAEILKLAAGRSFTLYRPMDDTEPGEWHLRLDVLVPALDEPDPFEEPAQKLPLLAGEEAEDVESLPQRDDVQEDDLEDDGTSIQTRHYEVPGPAWQGYAFAAVPMAAILFGAGRETWSKALITTLLALVLIFFAPKRKLPQLALFGLLGAMLVPLLSFLPAAWLFQTPAWQTTLTQDWEVALSKTLTPQAAVTLEAWLFFAVCCTWLWWCLTRGFSDLQRRAMIQTLACGGILISLLSILEASKWITIPWWPRNPPEWGIGFGPFANRNHASSLAAMTCVLCAAATYDAQRRKSRSWLLFLLGFIPPLICIFVNTSRAGLLLLFLGMTTWLGTIAMRRGFFQKLAVSSSLIFVIASLLVLSGGNVSKRLSEKGIADFATDQGRSGVFFETLKMTLDSPWIGIGLGNFEAVFPQFSTMSAPRYRHLHPESDLLWLLAEGGLLTLLPALLLLFWIFLSTGPWFGKKKKRKSGMQDRRLRNAMGLLAGVAIRPRRLPDASAMPQRIAFRLGGIMLLLLGGLWAAIALGHPVLPGTSAAGALRQRAGKLADSGSPAGALPLMDRAIQMMPMDFRFYYERACLRLRLGQPKADALMDFSRARALDPAYAPTCYTEGVFWLDYDPQYAVIGWRELLRRDPAGAPGDYGYYRQMLNYSYPHPELRAPLWSLATTTDLKFEFLRTVQARDEFERCLRSLLTQQPELKSLDPTQRETLFTLWYQHGNQEALISALETNRKWRDDGWRILAEHYARNSDFQRACQTALPYLPSVIRTSPGTSTDVPTLERTFLYNPTDARRAIELFQAQKSQGDLDGAVRTLEKAVTIPGAPAYIRQELATLYMLKQDFRRAWENFREAMQKR

Foldseek 3Di:
DDDDAPVPPPPDDPDLDDQDPVLLCCLLQQLLVQLLVVLVVCLVVVDPFLWDDDDPPPHPDDDIAHAASQPSLLVLLVVLLVCCVPPVVDPCVVCVLLNVLLVQLLVLFVVCSRPPDDPVSNLVSQLVSLVSSVSNVLWDQWAADLPDGDIDGCVVPGSVVSSCLLRVQLVLLVLQLNAQLQSLLLLLLLLVLQLVLCNVLSNVNSNSSSSSSNSSSNSSSVQRHPVHNHGNTSSNSSSSRNSSSRSLSVSCVPPHNCLSVQLSCQLCLLSVLQLVLLQVVCVLQLHDNPDDDQLGLLSLVVVVPDDSNRSSVLSSLLSNLSSLVSVVCVLQSNPCVVVVVVVSVVLSVLSCVQSPVDVDPVCVVVSSVVSVVLNVLLVLLLVLLVVLLVVVVVDPDPVVSVVVVQVSQVVNQKHLDDDVQWDWDWDAAPPRDIGIIIHGNDPDDPVSVNVSVVSNRVSVHDPDPDPDDDDDDDDDDDDDDDDDDDDDDDDDDDDDDDDDDPDDPPPPPQADDDDQVVLLLLLVLVLLCLQLQVCPALLSLLVSLLSLLVCLQVQPFFFADPPLLVQLLCLLLPLLVQQQAFCVPPADDDPLVCCCCPVQVQDFDRGLARFPLAQVVLSVSVVSVSLSLRRLQGRHHDPSSLLSSLVNLLVSLLVQLVVQVCVLVVVDDDPSADPDDLQQPDGTTSYSDLVVNLLSLLLSLLSLVLNLVVCVVVVHPCSVVSVVSSPSSVVSNVSSPDPNSLVSNLVSQLVLQCLVCVPSNSSVSSSVSVSVNSVVVSVVCVPPDPVVVLSHPVNVVCVVVVCVQVQLLVLLVVLLVSPQAQANGRSCCQQCSLSRHPDLPQRYGDNANPDPLSRCCRHGHPSSSVSNVSSLVLQVPQLDDPDDDDDPDDPVVSSLSSSQVSVVSVSRRHDGDDGDRDPRPPSSVVSSVVSVVSNVVSVQSVCLSVLHLPRQHDSNLVSLQVVLVVCCVVPNNVVSLVSLVSSCSNVSLQLVSLQVNLLSCQVVVHPNVSSVSSLVSSCSSRVQHLVSLLVVLLSCVVGPNVCSLVSVLSSCVNPVPQDDDDDRSLLVVLVSCVVPPVCLVSSCVSCPDLVSLLSSLVSDQAQVVNVVSVVVVCVVPVPCPVDDLVSLCSNLVSCCVRYDVVVSLVVLVVDVVSLLSPLQVNLVVCVVVVNLVVSLVSCVVVDDDDDDDDPDDDLDLVVLVVVCVVPVLDLVSLVVSLVSCVVVVNLVSNLVSLVSSVPHPPRDLCSLQVNLVSCVVVVNSNSSNVSVVVSVVVD